Protein AF-0000000084917949 (afdb_homodimer)

Secondary structure (DSSP, 8-state):
---HHHHHHT-GGGG-EETTEE-EE-BTTT-----HHHHHHHHHIIIII----SS--SHHHHHHHHHHHHHHHHHHHHTT-S-GGGEEEESSHHHHHHHHHHHHTTT--TT-EEEEETT--GGGTHHHHHHHHHH-PEEEEE-B-TTS-B-HHHHHHH--TTEEEEEEESB-TTT-BBP-HHHHHHHHHHTT-EEEEE-TTTTTT----HHHHT-SEEEEEGGGTT--TT-EEEEE-HHHHHHSPPSS-SSSSEEEE-SS-EEE--TTGGG--SS--HHHHHHHHHHHHHHHHH-HHHHHHHHHHHHHHHHHHHTTSTTEEEE---SSB-SEEEEEETTB-HHHHHHHHHTTTEE-EEE-TT-HHHHHHHT-S-EEEEE--TT--HHHHHHHHHHHHHHHHHH-/---HHHHHHT-GGGG-EETTEE-EE-BTTT-----HHHHHHHHHIIIII----SS--SHHHHHHHHHHHHHHHHHHHHTT-S-GGGEEEESSHHHHHHHHHHHHTTT--TT-EEEEETT--GGGTHHHHHHHHHH-PEEEEE-B-TTS-B-HHHHHHH--TTEEEEEEESB-TTT-BBP-HHHHHHHHHHTT-EEEEE-TTTTTT----HHHHT-SEEEEEGGGTTS-TT-EEEEE-HHHHHHSPPSS-SSSSEEEE-SS-EEE--TTGGG--SS--HHHHHHHHHHHHHHHHH-HHHHHHHHHHHHHHHHHHHTTSTTEEEE---SSB-SEEEEEETTB-HHHHHHHHHTTTEE-EEE-TT-HHHHHHHT-S-EEEEE--TT--HHHHHHHHHHHHHHHHHH-

Foldseek 3Di:
DDPLVVVLVQFPVQQDFFLNARAAEQALLVFNTAGPLLVVLLVCLVPPQDDFEDPDPDDSRDVLNVLLLVLLVLLCVQQVPPDSLLKAKFQWQLRLLLQLLQQCLVVAAAAAEEEEELLDFLSQPVSVVVSCVSHNYYYHYFYADQLRATPVVVVLVRAALSYAEYEYECARSAFQDGYPLLVVCVSNVVSPHAYEYECANPVLQAGHHCVVSVHQWYKYGLRSLNADHRIIIIGGDQVSQVSGQEDDDAPQQFDDDDPVDTHGDHGPSVHVHDRGPSSRSSSSSVSSVVVVVSPNVNFNVQLVVLQVLLVVLLVVDPQKDWGNNDPHGTSKTWIDGPPDAQVQLQVQVVSNNYHWDWAQSSSVSSCVVVVHGTTTMGHDGSSGDSVSSVSVSVSSNVSVVVVD/DDPLVVVLVQFPVQQDFFLNARAAEQALLVFNTAGPLLVVLLVCLVPPQDDFEDPDPDDSRDVLNVLLLVLLVLLCVQQVPPDSLLKAKFQWQLRLLLQLLQQCLVVAAAAAEEEEELLDFLSQPVSVVVSCVSHNYYYHYFYADQLRATPVVVVLVRAALSYAEYEYECARSAFQDGYPLLVVCVSNVVSPHAYEYECANPVLQAGHHCVVSVHQWYKYGLRSLNADHRIIIIGGDQVSQVSGQEDDDAPQQFDDDDPVDTHGDHGPSVHVHDRGPSSRSSSSSVSSVVVVVSPNVNFNVQLVVLQVLLVVLLVVDPQKDWGNNDPHGTSKTWIDGPPDAQVQLQVQVVSNNYHWDWAQSSSVSSCVVVVHGTTTMGHDGSSGDSVSSVSVSVSSNVSVVVVD

Nearest PDB structures (foldseek):
  6c9e-assembly1_A  TM=9.945E-01  e=3.191E-61  Legionella pneumophila subsp. pneumophila str. Philadelphia 1
  8kg1-assembly1_B  TM=9.919E-01  e=1.265E-57  Mycolicibacterium smegmatis MC2 155
  4w91-assembly3_E  TM=9.905E-01  e=9.091E-57  Brucella suis bv. 4 str. 40
  6wci-assembly1_B  TM=9.851E-01  e=1.349E-56  Stenotrophomonas maltophilia K279a
  6wci-assembly1_A  TM=9.860E-01  e=2.152E-54  Stenotrophomonas maltophilia K279a

Sequence (808 aa):
MLDIQKIRADFPILSQKVNGKPLVYFDNGATSQKPQVVIDAIEKYYSEYNANIHRGVHTLSQLATDAYEIARNTIQYHINAKYNHEIIFTSGTTFGINLVAHGFASIIKSGDEVMISSLEHHSNIVPWQFLCEKTGAKLVVIPMNEKGELVVSEFDNLLSEKTKIVAVNHISNALGTINPIEYIIKKAHEKGAAVLIDGAQATPHLKPDVQALDCDFYVFSGHKICGPTGVGVLYGKEEWLRKLPPYQGGGEMIAEVTFEKTTYADLPHKFEAGTPNIEGGIVLGTAIDYMNSIGFDAIASYENELLAYGTKRLKEIEGLTIYGTSENKASVISFNIDGIHPYDIGTIIDKLGIAVRTGHHCAQPIMQYFNIPGTIRASFAFYNTKEEIDIFVEAVKKAQQMLSMLDIQKIRADFPILSQKVNGKPLVYFDNGATSQKPQVVIDAIEKYYSEYNANIHRGVHTLSQLATDAYEIARNTIQYHINAKYNHEIIFTSGTTFGINLVAHGFASIIKSGDEVMISSLEHHSNIVPWQFLCEKTGAKLVVIPMNEKGELVVSEFDNLLSEKTKIVAVNHISNALGTINPIEYIIKKAHEKGAAVLIDGAQATPHLKPDVQALDCDFYVFSGHKICGPTGVGVLYGKEEWLRKLPPYQGGGEMIAEVTFEKTTYADLPHKFEAGTPNIEGGIVLGTAIDYMNSIGFDAIASYENELLAYGTKRLKEIEGLTIYGTSENKASVISFNIDGIHPYDIGTIIDKLGIAVRTGHHCAQPIMQYFNIPGTIRASFAFYNTKEEIDIFVEAVKKAQQMLS

Radius of gyration: 26.76 Å; Cα contacts (8 Å, |Δi|>4): 1863; chains: 2; bounding box: 58×87×56 Å

InterPro domains:
  IPR000192 Aminotransferase class V domain [PF00266] (24-392)
  IPR010970 Cysteine desulfurase, SufS [TIGR01979] (6-403)
  IPR010970 Cysteine desulfurase, SufS [cd06453] (24-396)
  IPR015421 Pyridoxal phosphate-dependent transferase, major domain [G3DSA:3.40.640.10] (35-294)
  IPR015422 Pyridoxal phosphate-dependent transferase, small domain [G3DSA:3.90.1150.10] (7-396)
  IPR015424 Pyridoxal phosphate-dependent transferase [SSF53383] (3-399)
  IPR020578 Aminotransferase class-V, pyridoxal-phosphate binding site [PS00595] (215-234)

Solvent-accessible surface area (backbone atoms only — not comparable to full-atom values): 39221 Å² total; per-residue (Å²): 132,86,60,47,68,67,54,35,67,37,26,62,42,63,76,40,67,31,75,88,23,66,45,36,80,21,38,32,79,73,28,37,68,39,36,48,70,36,53,49,46,51,48,46,39,53,39,69,33,66,46,48,59,88,62,40,74,15,64,40,14,45,54,30,30,51,45,36,50,51,15,44,45,48,51,21,61,61,32,43,46,92,48,54,52,26,50,31,69,32,50,15,34,29,51,31,44,31,46,53,33,57,28,43,47,79,72,53,46,62,69,27,27,40,34,33,42,48,62,34,44,32,31,62,43,40,23,55,50,54,34,22,70,74,38,52,27,40,82,41,72,31,51,60,48,91,39,50,37,71,39,60,71,56,40,61,68,68,57,43,77,47,30,50,34,38,39,41,48,40,21,26,79,62,30,12,23,50,49,68,52,58,59,51,35,54,59,35,46,73,40,67,16,46,30,37,33,39,25,51,60,29,56,62,48,40,74,57,45,43,60,84,48,59,49,42,26,42,23,24,34,24,25,38,40,30,21,43,53,27,18,20,33,26,37,33,42,61,74,58,55,70,69,36,62,71,74,53,34,18,30,68,15,45,67,45,61,49,96,88,50,69,44,64,28,61,75,33,31,26,63,37,41,27,76,61,29,53,64,32,47,29,30,31,29,51,17,48,51,52,52,58,71,70,29,49,68,56,37,36,53,52,28,48,50,49,35,55,50,45,53,58,58,47,64,68,41,85,59,51,45,76,46,39,67,40,90,51,54,50,36,37,49,15,31,45,42,72,96,51,63,36,62,60,46,44,50,51,30,22,58,60,10,34,31,41,36,39,38,42,72,51,22,48,53,48,25,57,73,70,70,44,87,42,25,31,33,41,16,63,52,71,63,60,54,70,66,50,43,51,54,49,46,53,39,52,51,50,37,48,60,71,75,99,133,85,60,46,69,66,54,36,68,36,24,62,43,61,76,38,66,31,75,88,23,66,46,36,80,21,37,34,79,72,29,37,70,39,37,48,70,35,54,49,45,50,50,47,40,53,38,70,32,64,45,47,58,88,62,39,74,16,63,40,14,45,54,32,31,50,45,36,51,50,15,44,44,48,51,20,62,60,30,43,47,93,46,55,51,26,51,32,70,31,48,15,33,30,52,31,44,31,45,52,32,59,26,42,49,77,69,52,44,64,70,27,26,41,33,33,42,51,62,32,45,32,31,63,44,39,24,54,50,53,33,21,70,74,38,52,27,41,82,40,70,32,52,57,48,92,39,49,38,73,40,60,72,56,38,60,69,68,57,43,76,48,30,51,34,38,38,40,45,39,21,27,78,62,29,13,23,50,50,70,54,59,60,51,34,53,58,36,47,74,40,67,17,44,32,38,34,39,26,52,61,28,55,61,49,41,73,58,46,44,59,83,49,58,48,43,27,43,23,24,36,23,26,39,41,30,22,42,53,26,18,19,33,26,38,32,41,61,74,58,56,70,70,34,62,69,73,53,34,20,30,70,14,46,67,44,62,48,96,88,51,70,45,63,29,60,76,36,31,26,63,37,41,28,75,59,29,52,64,32,47,29,30,31,28,50,16,49,52,52,51,57,71,70,28,48,68,58,37,37,53,52,28,49,52,49,36,55,50,46,51,58,57,49,64,67,40,85,59,50,46,74,44,40,67,39,90,51,53,51,35,36,49,16,30,45,43,72,97,50,63,35,60,59,47,43,50,51,31,23,58,60,10,34,32,41,36,38,39,43,72,52,23,47,53,47,24,58,74,71,71,45,89,44,26,31,34,42,17,62,50,68,63,61,54,71,67,49,44,52,53,47,47,54,39,51,51,50,37,49,60,72,73,99

pLDDT: mean 97.6, std 2.49, range [78.19, 99.0]

Organism: Flavobacterium indicum (strain DSM 17447 / CIP 109464 / GPTSA100-9) (NCBI:txid1094466)

Structure (mmCIF, N/CA/C/O backbone):
data_AF-0000000084917949-model_v1
#
loop_
_entity.id
_entity.type
_entity.pdbx_description
1 polymer 'Cysteine desulfurase'
#
loop_
_atom_site.group_PDB
_atom_site.id
_atom_site.type_symbol
_atom_site.label_atom_id
_atom_site.label_alt_id
_atom_site.label_comp_id
_atom_site.label_asym_id
_atom_site.label_entity_id
_atom_site.label_seq_id
_atom_site.pdbx_PDB_ins_code
_atom_site.Cartn_x
_atom_site.Cartn_y
_atom_site.Cartn_z
_atom_site.occupancy
_atom_site.B_iso_or_equiv
_atom_site.auth_seq_id
_atom_site.auth_comp_id
_atom_site.auth_asym_id
_atom_site.auth_atom_id
_atom_site.pdbx_PDB_model_num
ATOM 1 N N . MET A 1 1 ? 22.75 -15.945 -26.047 1 78.19 1 MET A N 1
ATOM 2 C CA . MET A 1 1 ? 22.734 -16.641 -24.766 1 78.19 1 MET A CA 1
ATOM 3 C C . MET A 1 1 ? 22.984 -15.664 -23.609 1 78.19 1 MET A C 1
ATOM 5 O O . MET A 1 1 ? 23.766 -14.719 -23.75 1 78.19 1 MET A O 1
ATOM 9 N N . LEU A 1 2 ? 22.094 -15.82 -22.5 1 89.81 2 LEU A N 1
ATOM 10 C CA . LEU A 1 2 ? 22.25 -14.922 -21.359 1 89.81 2 LEU A CA 1
ATOM 11 C C . LEU A 1 2 ? 23.562 -15.172 -20.641 1 89.81 2 LEU A C 1
ATOM 13 O O . LEU A 1 2 ? 23.984 -16.312 -20.469 1 89.81 2 LEU A O 1
ATOM 17 N N . ASP A 1 3 ? 24.266 -14.117 -20.391 1 94.94 3 ASP A N 1
ATOM 18 C CA . ASP A 1 3 ? 25.391 -14.211 -19.453 1 94.94 3 ASP A CA 1
ATOM 19 C C . ASP A 1 3 ? 24.906 -14.219 -18.016 1 94.94 3 ASP A C 1
ATOM 21 O O . ASP A 1 3 ? 24.797 -13.164 -17.375 1 94.94 3 ASP A O 1
ATOM 25 N N . ILE A 1 4 ? 24.703 -15.391 -17.5 1 96.12 4 ILE A N 1
ATOM 26 C CA . ILE A 1 4 ? 24.016 -15.57 -16.219 1 96.12 4 ILE A CA 1
ATOM 27 C C . ILE A 1 4 ? 24.891 -15.031 -15.086 1 96.12 4 ILE A C 1
ATOM 29 O O . ILE A 1 4 ? 24.391 -14.43 -14.133 1 96.12 4 ILE A O 1
ATOM 33 N N . GLN A 1 5 ? 26.172 -15.211 -15.133 1 95.75 5 GLN A N 1
ATOM 34 C CA . GLN A 1 5 ? 27.062 -14.727 -14.086 1 95.75 5 GLN A CA 1
ATOM 35 C C . GLN A 1 5 ? 27.047 -13.203 -14.008 1 95.75 5 GLN A C 1
ATOM 37 O O . GLN A 1 5 ? 27.109 -12.633 -12.914 1 95.75 5 GLN A O 1
ATOM 42 N N . LYS A 1 6 ? 27.031 -12.578 -15.156 1 97 6 LYS A N 1
ATOM 43 C CA . LYS A 1 6 ? 26.922 -11.125 -15.18 1 97 6 LYS A CA 1
ATOM 44 C C . LYS A 1 6 ? 25.594 -10.672 -14.57 1 97 6 LYS A C 1
ATOM 46 O O . LYS A 1 6 ? 25.562 -9.695 -13.812 1 97 6 LYS A O 1
ATOM 51 N N . ILE A 1 7 ? 24.516 -11.391 -14.922 1 98.19 7 ILE A N 1
ATOM 52 C CA . ILE A 1 7 ? 23.188 -11.078 -14.391 1 98.19 7 ILE A CA 1
ATOM 53 C C . ILE A 1 7 ? 23.188 -11.258 -12.875 1 98.19 7 ILE A C 1
ATOM 55 O O . ILE A 1 7 ? 22.688 -10.398 -12.148 1 98.19 7 ILE A O 1
ATOM 59 N N . ARG A 1 8 ? 23.703 -12.336 -12.391 1 98.06 8 ARG A N 1
ATOM 60 C CA . ARG A 1 8 ? 23.734 -12.641 -10.961 1 98.06 8 ARG A CA 1
ATOM 61 C C . ARG A 1 8 ? 24.484 -11.57 -10.188 1 98.06 8 ARG A C 1
ATOM 63 O O . ARG A 1 8 ? 24.125 -11.258 -9.047 1 98.06 8 ARG A O 1
ATOM 70 N N . ALA A 1 9 ? 25.531 -10.969 -10.773 1 98.19 9 ALA A N 1
ATOM 71 C CA . ALA A 1 9 ? 26.328 -9.93 -10.133 1 98.19 9 ALA A CA 1
ATOM 72 C C . ALA A 1 9 ? 25.516 -8.672 -9.891 1 98.19 9 ALA A C 1
ATOM 74 O O . ALA A 1 9 ? 25.875 -7.836 -9.062 1 98.19 9 ALA A O 1
ATOM 75 N N . ASP A 1 10 ? 24.406 -8.547 -10.609 1 98.56 10 ASP A N 1
ATOM 76 C CA . ASP A 1 10 ? 23.516 -7.406 -10.414 1 98.56 10 ASP A CA 1
ATOM 77 C C . ASP A 1 10 ? 22.75 -7.52 -9.102 1 98.56 10 ASP A C 1
ATOM 79 O O . ASP A 1 10 ? 22.156 -6.543 -8.633 1 98.56 10 ASP A O 1
ATOM 83 N N . PHE A 1 11 ? 22.688 -8.727 -8.523 1 98.81 11 PHE A N 1
ATOM 84 C CA . PHE A 1 11 ? 21.875 -8.992 -7.336 1 98.81 11 PHE A CA 1
ATOM 85 C C . PHE A 1 11 ? 22.75 -9.195 -6.113 1 98.81 11 PHE A C 1
ATOM 87 O O . PHE A 1 11 ? 23.219 -10.305 -5.848 1 98.81 11 PHE A O 1
ATOM 94 N N . PRO A 1 12 ? 22.875 -8.164 -5.285 1 98.44 12 PRO A N 1
ATOM 95 C CA . PRO A 1 12 ? 23.812 -8.242 -4.164 1 98.44 12 PRO A CA 1
ATOM 96 C C . PRO A 1 12 ? 23.484 -9.375 -3.195 1 98.44 12 PRO A C 1
ATOM 98 O O . PRO A 1 12 ? 24.391 -9.992 -2.625 1 98.44 12 PRO A O 1
ATOM 101 N N . ILE A 1 13 ? 22.266 -9.727 -3.061 1 98.5 13 ILE A N 1
ATOM 102 C CA . ILE A 1 13 ? 21.828 -10.688 -2.049 1 98.5 13 ILE A CA 1
ATOM 103 C C . ILE A 1 13 ? 22.281 -12.094 -2.438 1 98.5 13 ILE A C 1
ATOM 105 O O . ILE A 1 13 ? 22.453 -12.953 -1.574 1 98.5 13 ILE A O 1
ATOM 109 N N . LEU A 1 14 ? 22.5 -12.383 -3.723 1 98.25 14 LEU A N 1
ATOM 110 C CA . LEU A 1 14 ? 22.734 -13.734 -4.215 1 98.25 14 LEU A CA 1
ATOM 111 C C . LEU A 1 14 ? 24.156 -14.18 -3.898 1 98.25 14 LEU A C 1
ATOM 113 O O . LEU A 1 14 ? 24.484 -15.367 -4.004 1 98.25 14 LEU A O 1
ATOM 117 N N . SER A 1 15 ? 25.016 -13.266 -3.398 1 96.75 15 SER A N 1
ATOM 118 C CA . SER A 1 15 ? 26.406 -13.602 -3.113 1 96.75 15 SER A CA 1
ATOM 119 C C . SER A 1 15 ? 26.609 -13.906 -1.633 1 96.75 15 SER A C 1
ATOM 121 O O . SER A 1 15 ? 27.734 -14.195 -1.201 1 96.75 15 SER A O 1
ATOM 123 N N . GLN A 1 16 ? 25.547 -13.906 -0.876 1 97.5 16 GLN A N 1
ATOM 124 C CA . GLN A 1 16 ? 25.703 -14.078 0.564 1 97.5 16 GLN A CA 1
ATOM 125 C C . GLN A 1 16 ? 25.688 -15.555 0.951 1 97.5 16 GLN A C 1
ATOM 127 O O . GLN A 1 16 ? 25.391 -16.422 0.122 1 97.5 16 GLN A O 1
ATOM 132 N N . LYS A 1 17 ? 26.094 -15.789 2.188 1 97.94 17 LYS A N 1
ATOM 133 C CA . LYS A 1 17 ? 26 -17.125 2.764 1 97.94 17 LYS A CA 1
ATOM 134 C C . LYS A 1 17 ? 24.859 -17.219 3.762 1 97.94 17 LYS A C 1
ATOM 136 O O . LYS A 1 17 ? 24.531 -16.25 4.438 1 97.94 17 LYS A O 1
ATOM 141 N N . VAL A 1 18 ? 24.266 -18.328 3.756 1 97.5 18 VAL A N 1
ATOM 142 C CA . VAL A 1 18 ? 23.25 -18.688 4.738 1 97.5 18 VAL A CA 1
ATOM 143 C C . VAL A 1 18 ? 23.625 -20 5.414 1 97.5 18 VAL A C 1
ATOM 145 O O . VAL A 1 18 ? 23.875 -21 4.742 1 97.5 18 VAL A O 1
ATOM 148 N N . ASN A 1 19 ? 23.734 -19.938 6.73 1 96.75 19 ASN A N 1
ATOM 149 C CA . ASN A 1 19 ? 24.172 -21.094 7.496 1 96.75 19 ASN A CA 1
ATOM 150 C C . ASN A 1 19 ? 25.531 -21.594 7.023 1 96.75 19 ASN A C 1
ATOM 152 O O . ASN A 1 19 ? 25.75 -22.812 6.914 1 96.75 19 ASN A O 1
ATOM 156 N N . GLY A 1 20 ? 26.328 -20.75 6.609 1 97.69 20 GLY A N 1
ATOM 157 C CA . GLY A 1 20 ? 27.703 -21.062 6.234 1 97.69 20 GLY A CA 1
ATOM 158 C C . GLY A 1 20 ? 27.828 -21.578 4.812 1 97.69 20 GLY A C 1
ATOM 159 O O . GLY A 1 20 ? 28.922 -21.906 4.363 1 97.69 20 GLY A O 1
ATOM 160 N N . LYS A 1 21 ? 26.75 -21.672 4.02 1 98.19 21 LYS A N 1
ATOM 161 C CA . LYS A 1 21 ? 26.734 -22.156 2.641 1 98.19 21 LYS A CA 1
ATOM 162 C C . LYS A 1 21 ? 26.281 -21.062 1.681 1 98.19 21 LYS A C 1
ATOM 164 O O . LYS A 1 21 ? 25.516 -20.172 2.059 1 98.19 21 LYS A O 1
ATOM 169 N N . PRO A 1 22 ? 26.797 -21.141 0.455 1 98 22 PRO A N 1
ATOM 170 C CA . PRO A 1 22 ? 26.281 -20.188 -0.523 1 98 22 PRO A CA 1
ATOM 171 C C . PRO A 1 22 ? 24.766 -20.266 -0.67 1 98 22 PRO A C 1
ATOM 173 O O . PRO A 1 22 ? 24.188 -21.359 -0.706 1 98 22 PRO A O 1
ATOM 176 N N . LEU A 1 23 ? 24.156 -19.141 -0.769 1 98.69 23 LEU A N 1
ATOM 177 C CA . LEU A 1 23 ? 22.703 -19.062 -0.896 1 98.69 23 LEU A CA 1
ATOM 178 C C . LEU A 1 23 ? 22.25 -19.625 -2.242 1 98.69 23 LEU A C 1
ATOM 180 O O . LEU A 1 23 ? 22.75 -19.203 -3.289 1 98.69 23 LEU A O 1
ATOM 184 N N . VAL A 1 24 ? 21.391 -20.578 -2.225 1 98.81 24 VAL A N 1
ATOM 185 C CA . VAL A 1 24 ? 20.578 -21.016 -3.355 1 98.81 24 VAL A CA 1
ATOM 186 C C . VAL A 1 24 ? 19.109 -20.625 -3.129 1 98.81 24 VAL A C 1
ATOM 188 O O . VAL A 1 24 ? 18.422 -21.219 -2.295 1 98.81 24 VAL A O 1
ATOM 191 N N . TYR A 1 25 ? 18.672 -19.641 -3.854 1 98.75 25 TYR A N 1
ATOM 192 C CA . TYR A 1 25 ? 17.344 -19.078 -3.609 1 98.75 25 TYR A CA 1
ATOM 193 C C . TYR A 1 25 ? 16.344 -19.547 -4.664 1 98.75 25 TYR A C 1
ATOM 195 O O . TYR A 1 25 ? 16.344 -19.047 -5.793 1 98.75 25 TYR A O 1
ATOM 203 N N . PHE A 1 26 ? 15.406 -20.469 -4.281 1 98.81 26 PHE A N 1
ATOM 204 C CA . PHE A 1 26 ? 14.406 -21.016 -5.184 1 98.81 26 PHE A CA 1
ATOM 205 C C . PHE A 1 26 ? 13 -20.703 -4.695 1 98.81 26 PHE A C 1
ATOM 207 O O . PHE A 1 26 ? 12.07 -21.484 -4.91 1 98.81 26 PHE A O 1
ATOM 214 N N . ASP A 1 27 ? 12.82 -19.594 -3.965 1 98.56 27 ASP A N 1
ATOM 215 C CA . ASP A 1 27 ? 11.5 -19.125 -3.533 1 98.56 27 ASP A CA 1
ATOM 216 C C . ASP A 1 27 ? 11.078 -17.875 -4.297 1 98.56 27 ASP A C 1
ATOM 218 O O . ASP A 1 27 ? 10.477 -16.969 -3.725 1 98.56 27 ASP A O 1
ATOM 222 N N . ASN A 1 28 ? 11.406 -17.797 -5.578 1 98.5 28 ASN A N 1
ATOM 223 C CA . ASN A 1 28 ? 11.133 -16.641 -6.422 1 98.5 28 ASN A CA 1
ATOM 224 C C . ASN A 1 28 ? 9.641 -16.453 -6.66 1 98.5 28 ASN A C 1
ATOM 226 O O . ASN A 1 28 ? 9.18 -15.359 -6.988 1 98.5 28 ASN A O 1
ATOM 230 N N . GLY A 1 29 ? 8.828 -17.531 -6.531 1 97.75 29 GLY A N 1
ATOM 231 C CA . GLY A 1 29 ? 7.379 -17.422 -6.652 1 97.75 29 GLY A CA 1
ATOM 232 C C . GLY A 1 29 ? 6.742 -16.625 -5.527 1 97.75 29 GLY A C 1
ATOM 233 O O . GLY A 1 29 ? 5.629 -16.125 -5.68 1 97.75 29 GLY A O 1
ATOM 234 N N . ALA A 1 30 ? 7.414 -16.594 -4.387 1 97.75 30 ALA A N 1
ATOM 235 C CA . ALA A 1 30 ? 6.949 -15.766 -3.275 1 97.75 30 ALA A CA 1
ATOM 236 C C . ALA A 1 30 ? 7.406 -14.32 -3.438 1 97.75 30 ALA A C 1
ATOM 238 O O . ALA A 1 30 ? 6.613 -13.383 -3.283 1 97.75 30 ALA A O 1
ATOM 239 N N . THR A 1 31 ? 8.664 -14.117 -3.73 1 98.25 31 THR A N 1
ATOM 240 C CA . THR A 1 31 ? 9.211 -12.805 -4.035 1 98.25 31 THR A CA 1
ATOM 241 C C . THR A 1 31 ? 10.555 -12.938 -4.746 1 98.25 31 THR A C 1
ATOM 243 O O . THR A 1 31 ? 11.359 -13.812 -4.418 1 98.25 31 THR A O 1
ATOM 246 N N . SER A 1 32 ? 10.789 -12.117 -5.738 1 98.69 32 SER A N 1
ATOM 247 C CA . SER A 1 32 ? 12.062 -12.109 -6.453 1 98.69 32 SER A CA 1
ATOM 248 C C . SER A 1 32 ? 13.094 -11.25 -5.73 1 98.69 32 SER A C 1
ATOM 250 O O . SER A 1 32 ? 12.75 -10.469 -4.84 1 98.69 32 SER A O 1
ATOM 252 N N . GLN A 1 33 ? 14.344 -11.477 -6.035 1 98.81 33 GLN A N 1
ATOM 253 C CA . GLN A 1 33 ? 15.406 -10.625 -5.516 1 98.81 33 GLN A CA 1
ATOM 254 C C . GLN A 1 33 ? 15.516 -9.328 -6.316 1 98.81 33 GLN A C 1
ATOM 256 O O . GLN A 1 33 ? 14.93 -9.211 -7.395 1 98.81 33 GLN A O 1
ATOM 261 N N . LYS A 1 34 ? 16.219 -8.32 -5.789 1 98.88 34 LYS A N 1
ATOM 262 C CA . LYS A 1 34 ? 16.281 -6.996 -6.402 1 98.88 34 LYS A CA 1
ATOM 263 C C . LYS A 1 34 ? 17.672 -6.707 -6.945 1 98.88 34 LYS A C 1
ATOM 265 O O . LYS A 1 34 ? 18.672 -6.852 -6.23 1 98.88 34 LYS A O 1
ATOM 270 N N . PRO A 1 35 ? 17.781 -6.336 -8.242 1 98.88 35 PRO A N 1
ATOM 271 C CA . PRO A 1 35 ? 19.078 -5.914 -8.742 1 98.88 35 PRO A CA 1
ATOM 272 C C . PRO A 1 35 ? 19.531 -4.57 -8.164 1 98.88 35 PRO A C 1
ATOM 274 O O . PRO A 1 35 ? 18.688 -3.76 -7.762 1 98.88 35 PRO A O 1
ATOM 277 N N . GLN A 1 36 ? 20.781 -4.32 -8.18 1 98.81 36 GLN A N 1
ATOM 278 C CA . GLN A 1 36 ? 21.391 -3.129 -7.586 1 98.81 36 GLN A CA 1
ATOM 279 C C . GLN A 1 36 ? 20.781 -1.858 -8.188 1 98.81 36 GLN A C 1
ATOM 281 O O . GLN A 1 36 ? 20.625 -0.851 -7.492 1 98.81 36 GLN A O 1
ATOM 286 N N . VAL A 1 37 ? 20.438 -1.847 -9.477 1 98.88 37 VAL A N 1
ATOM 287 C CA . VAL A 1 37 ? 19.906 -0.664 -10.141 1 98.88 37 VAL A CA 1
ATOM 288 C C . VAL A 1 37 ? 18.578 -0.264 -9.5 1 98.88 37 VAL A C 1
ATOM 290 O O . VAL A 1 37 ? 18.25 0.923 -9.414 1 98.88 37 VAL A O 1
ATOM 293 N N . VAL A 1 38 ? 17.797 -1.246 -9.055 1 98.88 38 VAL A N 1
ATOM 294 C CA . VAL A 1 38 ? 16.531 -0.997 -8.383 1 98.88 38 VAL A CA 1
ATOM 295 C C . VAL A 1 38 ? 16.781 -0.409 -6.996 1 98.88 38 VAL A C 1
ATOM 297 O O . VAL A 1 38 ? 16.156 0.578 -6.605 1 98.88 38 VAL A O 1
ATOM 300 N N . ILE A 1 39 ? 17.734 -0.965 -6.25 1 98.88 39 ILE A N 1
ATOM 301 C CA . ILE A 1 39 ? 18.094 -0.487 -4.918 1 98.88 39 ILE A CA 1
ATOM 302 C C . ILE A 1 39 ? 18.641 0.935 -5.008 1 98.88 39 ILE A C 1
ATOM 304 O O . ILE A 1 39 ? 18.266 1.802 -4.211 1 98.88 39 ILE A O 1
ATOM 308 N N . ASP A 1 40 ? 19.438 1.198 -6.039 1 98.88 40 ASP A N 1
ATOM 309 C CA . ASP A 1 40 ? 20 2.529 -6.27 1 98.88 40 ASP A CA 1
ATOM 310 C C . ASP A 1 40 ? 18.891 3.543 -6.559 1 98.88 40 ASP A C 1
ATOM 312 O O . ASP A 1 40 ? 18.969 4.695 -6.125 1 98.88 40 ASP A O 1
ATOM 316 N N . ALA A 1 41 ? 17.906 3.152 -7.305 1 98.94 41 ALA A N 1
ATOM 317 C CA . ALA A 1 41 ? 16.797 4.043 -7.652 1 98.94 41 ALA A CA 1
ATOM 318 C C . ALA A 1 41 ? 16 4.438 -6.41 1 98.94 41 ALA A C 1
ATOM 320 O O . ALA A 1 41 ? 15.516 5.566 -6.312 1 98.94 41 ALA A O 1
ATOM 321 N N . ILE A 1 42 ? 15.852 3.5 -5.477 1 98.88 42 ILE A N 1
ATOM 322 C CA . ILE A 1 42 ? 15.172 3.801 -4.219 1 98.88 42 ILE A CA 1
ATOM 323 C C . ILE A 1 42 ? 15.961 4.859 -3.449 1 98.88 42 ILE A C 1
ATOM 325 O O . ILE A 1 42 ? 15.391 5.863 -3.006 1 98.88 42 ILE A O 1
ATOM 329 N N . GLU A 1 43 ? 17.219 4.617 -3.318 1 98.75 43 GLU A N 1
ATOM 330 C CA . GLU A 1 43 ? 18.094 5.562 -2.619 1 98.75 43 GLU A CA 1
ATOM 331 C C 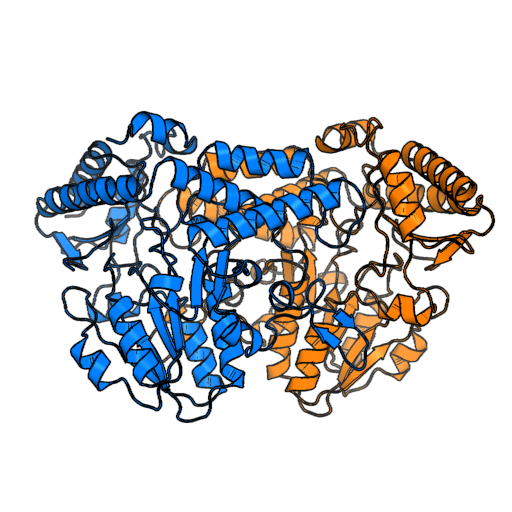. GLU A 1 43 ? 18.062 6.938 -3.285 1 98.75 43 GLU A C 1
ATOM 333 O O . GLU A 1 43 ? 17.984 7.961 -2.604 1 98.75 43 GLU A O 1
ATOM 338 N N . LYS A 1 44 ? 18.125 6.957 -4.578 1 98.75 44 LYS A N 1
ATOM 339 C CA . LYS A 1 44 ? 18.125 8.203 -5.336 1 98.75 44 LYS A CA 1
ATOM 340 C C . LYS A 1 44 ? 16.875 9.016 -5.066 1 98.75 44 LYS A C 1
ATOM 342 O O . LYS A 1 44 ? 16.938 10.227 -4.84 1 98.75 44 LYS A O 1
ATOM 347 N N . TYR A 1 45 ? 15.734 8.383 -5.109 1 98.81 45 TYR A N 1
ATOM 348 C CA . TYR A 1 45 ? 14.484 9.086 -4.848 1 98.81 45 TYR A CA 1
ATOM 349 C C . TYR A 1 45 ? 14.516 9.773 -3.488 1 98.81 45 TYR A C 1
ATOM 351 O O . TYR A 1 45 ? 14.32 10.984 -3.391 1 98.81 45 TYR A O 1
ATOM 359 N N . TYR A 1 46 ? 14.836 9 -2.412 1 98.75 46 TYR A N 1
ATOM 360 C CA . TYR A 1 46 ? 14.719 9.508 -1.051 1 98.75 46 TYR A CA 1
ATOM 361 C C . TYR A 1 46 ? 15.812 10.531 -0.754 1 98.75 46 TYR A C 1
ATOM 363 O O . TYR A 1 46 ? 15.633 11.414 0.088 1 98.75 46 TYR A O 1
ATOM 371 N N . SER A 1 47 ? 16.906 10.5 -1.525 1 98.56 47 SER A N 1
ATOM 372 C CA . SER A 1 47 ? 18.047 11.367 -1.218 1 98.56 47 SER A CA 1
ATOM 373 C C . SER A 1 47 ? 18.031 12.617 -2.094 1 98.56 47 SER A C 1
ATOM 375 O O . SER A 1 47 ? 18.734 13.586 -1.805 1 98.56 47 SER A O 1
ATOM 377 N N . GLU A 1 48 ? 17.203 12.586 -3.191 1 98.25 48 GLU A N 1
ATOM 378 C CA . GLU A 1 48 ? 17.406 13.672 -4.145 1 98.25 48 GLU A CA 1
ATOM 379 C C . GLU A 1 48 ? 16.094 14.398 -4.453 1 98.25 48 GLU A C 1
ATOM 381 O O . GLU A 1 48 ? 16.094 15.602 -4.691 1 98.25 48 GLU A O 1
ATOM 386 N N . TYR A 1 49 ? 14.984 13.688 -4.453 1 98.12 49 TYR A N 1
ATOM 387 C CA . TYR A 1 49 ? 13.805 14.391 -4.938 1 98.12 49 TYR A CA 1
ATOM 388 C C . TYR A 1 49 ? 12.547 13.898 -4.234 1 98.12 49 TYR A C 1
ATOM 390 O O . TYR A 1 49 ? 11.453 13.922 -4.809 1 98.12 49 TYR A O 1
ATOM 398 N N . ASN A 1 50 ? 12.719 13.422 -3.004 1 98.5 50 ASN A N 1
ATOM 399 C CA . ASN A 1 50 ? 11.586 13.047 -2.168 1 98.5 50 ASN A CA 1
ATOM 400 C C . ASN A 1 50 ? 10.625 14.211 -1.962 1 98.5 50 ASN A C 1
ATOM 402 O O . ASN A 1 50 ? 11.008 15.242 -1.409 1 98.5 50 ASN A O 1
ATOM 406 N N . ALA A 1 51 ? 9.422 14.109 -2.404 1 98.25 51 ALA A N 1
ATOM 407 C CA . ALA A 1 51 ? 8.297 15.023 -2.225 1 98.25 51 ALA A CA 1
ATOM 408 C C . ALA A 1 51 ? 6.98 14.352 -2.604 1 98.25 51 ALA A C 1
ATOM 410 O O . ALA A 1 51 ? 6.973 13.336 -3.295 1 98.25 51 ALA A O 1
ATOM 411 N N . ASN A 1 52 ? 5.934 14.797 -2.021 1 96.62 52 ASN A N 1
ATOM 412 C CA . ASN A 1 52 ? 4.621 14.336 -2.457 1 96.62 52 ASN A CA 1
ATOM 413 C C . ASN A 1 52 ? 4.344 14.719 -3.906 1 96.62 52 ASN A C 1
ATOM 415 O O . ASN A 1 52 ? 4.98 15.625 -4.445 1 96.62 52 ASN A O 1
ATOM 419 N N . ILE A 1 53 ? 3.41 14.023 -4.516 1 96.62 53 ILE A N 1
ATOM 420 C CA . ILE A 1 53 ? 3.252 14.18 -5.957 1 96.62 53 ILE A CA 1
ATOM 421 C C . ILE A 1 53 ? 1.915 14.852 -6.262 1 96.62 53 ILE A C 1
ATOM 423 O O . ILE A 1 53 ? 1.04 14.93 -5.395 1 96.62 53 ILE A O 1
ATOM 427 N N . HIS A 1 54 ? 1.734 15.398 -7.57 1 90.12 54 HIS A N 1
ATOM 428 C CA . HIS A 1 54 ? 0.548 15.859 -8.281 1 90.12 54 HIS A CA 1
ATOM 429 C C . HIS A 1 54 ? 0.078 17.203 -7.746 1 90.12 54 HIS A C 1
ATOM 431 O O . HIS A 1 54 ? -0.509 18 -8.484 1 90.12 54 HIS A O 1
ATOM 437 N N . ARG A 1 55 ? 0.37 17.672 -6.496 1 80.56 55 ARG A N 1
ATOM 438 C CA . ARG A 1 55 ? -0.309 18.828 -5.93 1 80.56 55 ARG A CA 1
ATOM 439 C C . ARG A 1 55 ? 0.676 19.953 -5.656 1 80.56 55 ARG A C 1
ATOM 441 O O . ARG A 1 55 ? 0.27 21.109 -5.434 1 80.56 55 ARG A O 1
ATOM 448 N N . GLY A 1 56 ? 1.871 19.609 -5.68 1 85.06 56 GLY A N 1
ATOM 449 C CA . GLY A 1 56 ? 2.855 20.625 -5.336 1 85.06 56 GLY A CA 1
ATOM 450 C C . GLY A 1 56 ? 3.441 21.328 -6.547 1 85.06 56 GLY A C 1
ATOM 451 O O . GLY A 1 56 ? 3.678 20.703 -7.582 1 85.06 56 GLY A O 1
ATOM 452 N N . VAL A 1 57 ? 3.707 22.641 -6.316 1 88.25 57 VAL A N 1
ATOM 453 C CA . VAL A 1 57 ? 4.219 23.438 -7.426 1 88.25 57 VAL A CA 1
ATOM 454 C C . VAL A 1 57 ? 5.738 23.531 -7.34 1 88.25 57 VAL A C 1
ATOM 456 O O . VAL A 1 57 ? 6.398 23.922 -8.305 1 88.25 57 VAL A O 1
ATOM 459 N N . HIS A 1 58 ? 6.285 23.172 -6.176 1 95.94 58 HIS A N 1
ATOM 460 C CA . HIS A 1 58 ? 7.727 23.328 -6.027 1 95.94 58 HIS A CA 1
ATOM 461 C C . HIS A 1 58 ? 8.484 22.25 -6.793 1 95.94 58 HIS A C 1
ATOM 463 O O . HIS A 1 58 ? 7.93 21.203 -7.098 1 95.94 58 HIS A O 1
ATOM 469 N N . THR A 1 59 ? 9.734 22.422 -7.059 1 98 59 THR A N 1
ATOM 470 C CA . THR A 1 59 ? 10.586 21.656 -7.969 1 98 59 THR A CA 1
ATOM 471 C C . THR A 1 59 ? 10.617 20.188 -7.566 1 98 59 THR A C 1
ATOM 473 O O . THR A 1 59 ? 10.453 19.297 -8.406 1 98 59 THR A O 1
ATOM 476 N N . LEU A 1 60 ? 10.812 19.906 -6.316 1 98.06 60 LEU A N 1
ATOM 477 C CA . LEU A 1 60 ? 10.922 18.516 -5.879 1 98.06 60 LEU A CA 1
ATOM 478 C C . LEU A 1 60 ? 9.617 17.766 -6.145 1 98.06 60 LEU A C 1
ATOM 480 O O . LEU A 1 60 ? 9.648 16.594 -6.547 1 98.06 60 LEU A O 1
ATOM 484 N N . SER A 1 61 ? 8.469 18.406 -5.871 1 98 61 SER A N 1
ATOM 485 C CA . SER A 1 61 ? 7.176 17.797 -6.156 1 98 61 SER A CA 1
ATOM 486 C C . SER A 1 61 ? 7.012 17.516 -7.648 1 98 61 SER A C 1
ATOM 488 O O . SER A 1 61 ? 6.492 16.469 -8.039 1 98 61 SER A O 1
ATOM 490 N N . GLN A 1 62 ? 7.445 18.453 -8.469 1 97.75 62 GLN A N 1
ATOM 491 C CA . GLN A 1 62 ? 7.344 18.281 -9.914 1 97.75 62 GLN A CA 1
ATOM 492 C C . GLN A 1 62 ? 8.234 17.141 -10.406 1 97.75 62 GLN A C 1
ATOM 494 O O . GLN A 1 62 ? 7.82 16.328 -11.234 1 97.75 62 GLN A O 1
ATOM 499 N N . LEU A 1 63 ? 9.453 17.109 -9.891 1 98.38 63 LEU A N 1
ATOM 500 C CA . LEU A 1 63 ? 10.375 16.031 -10.25 1 98.38 63 LEU A CA 1
ATOM 501 C C . LEU A 1 63 ? 9.797 14.672 -9.883 1 98.38 63 LEU A C 1
ATOM 503 O O . LEU A 1 63 ? 9.836 13.742 -10.68 1 98.38 63 LEU A O 1
ATOM 507 N N . ALA A 1 64 ? 9.25 14.57 -8.695 1 98.5 64 ALA A N 1
ATOM 508 C CA . ALA A 1 64 ? 8.656 13.32 -8.234 1 98.5 64 ALA A CA 1
ATOM 509 C C . ALA A 1 64 ? 7.43 12.953 -9.07 1 98.5 64 ALA A C 1
ATOM 511 O O . ALA A 1 64 ? 7.238 11.789 -9.422 1 98.5 64 ALA A O 1
ATOM 512 N N . THR A 1 65 ? 6.59 13.945 -9.352 1 98.31 65 THR A N 1
ATOM 513 C CA . THR A 1 65 ? 5.406 13.727 -10.18 1 98.31 65 THR A CA 1
ATOM 514 C C . THR A 1 65 ? 5.797 13.195 -11.555 1 98.31 65 THR A C 1
ATOM 516 O O . THR A 1 65 ? 5.223 12.211 -12.031 1 98.31 65 THR A O 1
ATOM 519 N N . ASP A 1 66 ? 6.754 13.844 -12.156 1 98.5 66 ASP A N 1
ATOM 520 C CA . ASP A 1 66 ? 7.211 13.43 -13.477 1 98.5 66 ASP A CA 1
ATOM 521 C C . ASP A 1 66 ? 7.738 12 -13.453 1 98.5 66 ASP A C 1
ATOM 523 O O . ASP A 1 66 ? 7.406 11.195 -14.328 1 98.5 66 ASP A O 1
ATOM 527 N N . ALA A 1 67 ? 8.539 11.727 -12.484 1 98.81 67 ALA A N 1
ATOM 528 C CA . ALA A 1 67 ? 9.102 10.383 -12.367 1 98.81 67 ALA A CA 1
ATOM 529 C C . ALA A 1 67 ? 8.008 9.336 -12.203 1 98.81 67 ALA A C 1
ATOM 531 O O . ALA A 1 67 ? 8.078 8.258 -12.789 1 98.81 67 ALA A O 1
ATOM 532 N N . TYR A 1 68 ? 7.027 9.648 -11.422 1 98.69 68 TYR A N 1
ATOM 533 C CA . TYR A 1 68 ? 5.914 8.75 -11.156 1 98.69 68 TYR A CA 1
ATOM 534 C C . TYR A 1 68 ? 5.105 8.484 -12.414 1 98.69 68 TYR A C 1
ATOM 536 O O . TYR A 1 68 ? 4.754 7.344 -12.711 1 98.69 68 TYR A O 1
ATOM 544 N N . GLU A 1 69 ? 4.855 9.477 -13.188 1 98.5 69 GLU A N 1
ATOM 545 C CA . GLU A 1 69 ? 4.062 9.336 -14.406 1 98.5 69 GLU A CA 1
ATOM 546 C C . GLU A 1 69 ? 4.879 8.695 -15.523 1 98.5 69 GLU A C 1
ATOM 548 O O . GLU A 1 69 ? 4.336 7.957 -16.359 1 98.5 69 GLU A O 1
ATOM 553 N N . ILE A 1 70 ? 6.18 8.945 -15.555 1 98.81 70 ILE A N 1
ATOM 554 C CA . ILE A 1 70 ? 7.051 8.242 -16.5 1 98.81 70 ILE A CA 1
ATOM 555 C C . ILE A 1 70 ? 7.004 6.742 -16.219 1 98.81 70 ILE A C 1
ATOM 557 O O . ILE A 1 70 ? 6.957 5.934 -17.156 1 98.81 70 ILE A O 1
ATOM 561 N N . ALA A 1 71 ? 7.012 6.398 -14.953 1 98.88 71 ALA A N 1
ATOM 562 C CA . ALA A 1 71 ? 6.883 4.992 -14.578 1 98.88 71 ALA A CA 1
ATOM 563 C C . ALA A 1 71 ? 5.555 4.418 -15.062 1 98.88 71 ALA A C 1
ATOM 565 O O . ALA A 1 71 ? 5.504 3.283 -15.547 1 98.88 71 ALA A O 1
ATOM 566 N N . ARG A 1 72 ? 4.457 5.168 -14.922 1 98.81 72 ARG A N 1
ATOM 567 C CA . ARG A 1 72 ? 3.16 4.727 -15.422 1 98.81 72 ARG A CA 1
ATOM 568 C C . ARG A 1 72 ? 3.217 4.438 -16.922 1 98.81 72 ARG A C 1
ATOM 570 O O . ARG A 1 72 ? 2.682 3.432 -17.391 1 98.81 72 ARG A O 1
ATOM 577 N N . ASN A 1 73 ? 3.857 5.293 -17.672 1 98.88 73 ASN A N 1
ATOM 578 C CA . ASN A 1 73 ? 4.035 5.094 -19.109 1 98.88 73 ASN A CA 1
ATOM 579 C C . ASN A 1 73 ? 4.867 3.846 -19.391 1 98.88 73 ASN A C 1
ATOM 581 O O . ASN A 1 73 ? 4.559 3.094 -20.328 1 98.88 73 ASN A O 1
ATOM 585 N N . THR A 1 74 ? 5.902 3.688 -18.609 1 98.88 74 THR A N 1
ATOM 586 C CA . THR A 1 74 ? 6.746 2.51 -18.781 1 98.88 74 THR A CA 1
ATOM 587 C C . THR A 1 74 ? 5.926 1.23 -18.625 1 98.88 74 THR A C 1
ATOM 589 O O . THR A 1 74 ? 6.066 0.301 -19.422 1 98.88 74 THR A O 1
ATOM 592 N N . ILE A 1 75 ? 5.07 1.216 -17.656 1 98.94 75 ILE A N 1
ATOM 593 C CA . ILE A 1 75 ? 4.215 0.061 -17.406 1 98.94 75 ILE A CA 1
ATOM 594 C C . ILE A 1 75 ? 3.211 -0.103 -18.547 1 98.94 75 ILE A C 1
ATOM 596 O O . ILE A 1 75 ? 2.988 -1.216 -19.016 1 98.94 75 ILE A O 1
ATOM 600 N N . GLN A 1 76 ? 2.607 1.021 -18.938 1 98.88 76 GLN A N 1
ATOM 601 C CA . GLN A 1 76 ? 1.674 1.016 -20.062 1 98.88 76 GLN A CA 1
ATOM 602 C C . GLN A 1 76 ? 2.303 0.374 -21.297 1 98.88 76 GLN A C 1
ATOM 604 O O . GLN A 1 76 ? 1.707 -0.512 -21.906 1 98.88 76 GLN A O 1
ATOM 609 N N . TYR A 1 77 ? 3.494 0.796 -21.609 1 98.81 77 TYR A N 1
ATOM 610 C CA . TYR A 1 77 ? 4.18 0.301 -22.797 1 98.81 77 TYR A CA 1
ATOM 611 C C . TYR A 1 77 ? 4.582 -1.159 -22.625 1 98.81 77 TYR A C 1
ATOM 613 O O . TYR A 1 77 ? 4.488 -1.95 -23.578 1 98.81 77 TYR A O 1
ATOM 621 N N . HIS A 1 78 ? 4.98 -1.506 -21.469 1 98.88 78 HIS A N 1
ATOM 622 C CA . HIS A 1 78 ? 5.441 -2.863 -21.188 1 98.88 78 HIS A CA 1
ATOM 623 C C . HIS A 1 78 ? 4.332 -3.879 -21.438 1 98.88 78 HIS A C 1
ATOM 625 O O . HIS A 1 78 ? 4.574 -4.938 -22.031 1 98.88 78 HIS A O 1
ATOM 631 N N . ILE A 1 79 ? 3.104 -3.59 -21.031 1 98.88 79 ILE A N 1
ATOM 632 C CA . ILE A 1 79 ? 2.035 -4.574 -21.172 1 98.88 79 ILE A CA 1
ATOM 633 C C . ILE A 1 79 ? 1.173 -4.23 -22.375 1 98.88 79 ILE A C 1
ATOM 635 O O . ILE A 1 79 ? 0.123 -4.84 -22.594 1 98.88 79 ILE A O 1
ATOM 639 N N . ASN A 1 80 ? 1.528 -3.172 -23.094 1 98.81 80 ASN A N 1
ATOM 640 C CA . ASN A 1 80 ? 0.856 -2.73 -24.312 1 98.81 80 ASN A CA 1
ATOM 641 C C . ASN A 1 80 ? -0.589 -2.326 -24.031 1 98.81 80 ASN A C 1
ATOM 643 O O . ASN A 1 80 ? -1.501 -2.744 -24.75 1 98.81 80 ASN A O 1
ATOM 647 N N . ALA A 1 81 ? -0.816 -1.614 -22.969 1 98.88 81 ALA A N 1
ATOM 648 C CA . ALA A 1 81 ? -2.129 -1.019 -22.734 1 98.88 81 ALA A CA 1
ATOM 649 C C . ALA A 1 81 ? -2.381 0.14 -23.703 1 98.88 81 ALA A C 1
ATOM 651 O O . ALA A 1 81 ? -1.447 0.847 -24.094 1 98.88 81 ALA A O 1
ATOM 652 N N . LYS A 1 82 ? -3.59 0.362 -24.062 1 98.69 82 LYS A N 1
ATOM 653 C CA . LYS A 1 82 ? -3.951 1.378 -25.047 1 98.69 82 LYS A CA 1
ATOM 654 C C . LYS A 1 82 ? -3.697 2.781 -24.5 1 98.69 82 LYS A C 1
ATOM 656 O O . LYS A 1 82 ? -3.199 3.65 -25.219 1 98.69 82 LYS A O 1
ATOM 661 N N . TYR A 1 83 ? -4.078 3.051 -23.25 1 98.62 83 TYR A N 1
ATOM 662 C CA . TYR A 1 83 ? -3.951 4.371 -22.641 1 98.62 83 TYR A CA 1
ATOM 663 C C . TYR A 1 83 ? -3.209 4.289 -21.312 1 98.62 83 TYR A C 1
ATOM 665 O O . TYR A 1 83 ? -3.283 3.273 -20.609 1 98.62 83 TYR A O 1
ATOM 673 N N . ASN A 1 84 ? -2.574 5.355 -20.969 1 98.25 84 ASN A N 1
ATOM 674 C CA . ASN A 1 84 ? -1.84 5.453 -19.703 1 98.25 84 ASN A CA 1
ATOM 675 C C . ASN A 1 84 ? -2.779 5.406 -18.5 1 98.25 84 ASN A C 1
ATOM 677 O O . ASN A 1 84 ? -2.441 4.828 -17.469 1 98.25 84 ASN A O 1
ATOM 681 N N . HIS A 1 85 ? -3.971 6.012 -18.578 1 98.56 85 HIS A N 1
ATOM 682 C CA . HIS A 1 85 ? -4.902 6.102 -17.469 1 98.56 85 HIS A CA 1
ATOM 683 C C . HIS A 1 85 ? -5.57 4.758 -17.188 1 98.56 85 HIS A C 1
ATOM 685 O O . HIS A 1 85 ? -6.34 4.621 -16.234 1 98.56 85 HIS A O 1
ATOM 691 N N . GLU A 1 86 ? -5.242 3.725 -18.016 1 98.88 86 GLU A N 1
ATOM 692 C CA . GLU A 1 86 ? -5.715 2.365 -17.781 1 98.88 86 GLU A CA 1
ATOM 693 C C . GLU A 1 86 ? -4.824 1.641 -16.766 1 98.88 86 GLU A C 1
ATOM 695 O O . GLU A 1 86 ? -5.145 0.534 -16.328 1 98.88 86 GLU A O 1
ATOM 700 N N . ILE A 1 87 ? -3.711 2.295 -16.438 1 98.94 87 ILE A N 1
ATOM 701 C CA . ILE A 1 87 ? -2.779 1.756 -15.453 1 98.94 87 ILE A CA 1
ATOM 702 C C . ILE A 1 87 ? -3.082 2.348 -14.078 1 98.94 87 ILE A C 1
ATOM 704 O O . ILE A 1 87 ? -2.848 3.535 -13.844 1 98.94 87 ILE A O 1
ATOM 708 N N . ILE A 1 88 ? -3.568 1.502 -13.164 1 98.88 88 ILE A N 1
ATOM 709 C CA . ILE A 1 88 ? -3.842 1.913 -11.789 1 98.88 88 ILE A CA 1
ATOM 710 C C . ILE A 1 88 ? -2.775 1.343 -10.859 1 98.88 88 ILE A C 1
ATOM 712 O O . ILE A 1 88 ? -2.58 0.126 -10.797 1 98.88 88 ILE A O 1
ATOM 716 N N . PHE A 1 89 ? -2.086 2.23 -10.148 1 98.81 89 PHE A N 1
ATOM 717 C CA . PHE A 1 89 ? -1.161 1.755 -9.125 1 98.81 89 PHE A CA 1
ATOM 718 C C . PHE A 1 89 ? -1.918 1.242 -7.906 1 98.81 89 PHE A C 1
ATOM 720 O O . PHE A 1 89 ? -2.857 1.888 -7.434 1 98.81 89 PHE A O 1
ATOM 727 N N . THR A 1 90 ? -1.565 0.07 -7.449 1 98.5 90 THR A N 1
ATOM 728 C CA . THR A 1 90 ? -2.137 -0.551 -6.262 1 98.5 90 THR A CA 1
ATOM 729 C C . THR A 1 90 ? -1.035 -1.008 -5.309 1 98.5 90 THR A C 1
ATOM 731 O O . THR A 1 90 ? 0.152 -0.825 -5.59 1 98.5 90 THR A O 1
ATOM 734 N N . SER A 1 91 ? -1.426 -1.515 -4.156 1 98.12 91 SER A N 1
ATOM 735 C CA . SER A 1 91 ? -0.427 -2.004 -3.213 1 98.12 91 SER A CA 1
ATOM 736 C C . SER A 1 91 ? 0.011 -3.424 -3.559 1 98.12 91 SER A C 1
ATOM 738 O O . SER A 1 91 ? 0.918 -3.971 -2.928 1 98.12 91 SER A O 1
ATOM 740 N N . GLY A 1 92 ? -0.565 -4.031 -4.559 1 98.12 92 GLY A N 1
ATOM 741 C CA . GLY A 1 92 ? -0.257 -5.383 -4.992 1 98.12 92 GLY A CA 1
ATOM 742 C C . GLY A 1 92 ? -1.389 -6.031 -5.77 1 98.12 92 GLY A C 1
ATOM 743 O O . GLY A 1 92 ? -2.434 -5.414 -5.984 1 98.12 92 GLY A O 1
ATOM 744 N N . THR A 1 93 ? -1.169 -7.246 -6.164 1 98.56 93 THR A N 1
ATOM 745 C CA . THR A 1 93 ? -2.158 -8 -6.918 1 98.56 93 THR A CA 1
ATOM 746 C C . THR A 1 93 ? -3.447 -8.164 -6.121 1 98.56 93 THR A C 1
ATOM 748 O O . THR A 1 93 ? -4.543 -7.973 -6.652 1 98.56 93 THR A O 1
ATOM 751 N N . THR A 1 94 ? -3.277 -8.5 -4.832 1 98.69 94 THR A N 1
ATOM 752 C CA . THR A 1 94 ? -4.422 -8.719 -3.953 1 98.69 94 THR A CA 1
ATOM 753 C C . THR A 1 94 ? -5.305 -7.473 -3.9 1 98.69 94 THR A C 1
ATOM 755 O O . THR A 1 94 ? -6.527 -7.566 -4.027 1 98.69 94 THR A O 1
ATOM 758 N N . PHE A 1 95 ? -4.707 -6.301 -3.762 1 98.69 95 PHE A N 1
ATOM 759 C CA . PHE A 1 95 ? -5.453 -5.051 -3.727 1 98.69 95 PHE A CA 1
ATOM 760 C C . PHE A 1 95 ? -6.207 -4.832 -5.035 1 98.69 95 PHE A C 1
ATOM 762 O O . PHE A 1 95 ? -7.375 -4.445 -5.023 1 98.69 95 PHE A O 1
ATOM 769 N N . GLY A 1 96 ? -5.539 -5.023 -6.141 1 98.81 96 GLY A N 1
ATOM 770 C CA . GLY A 1 96 ? -6.176 -4.852 -7.438 1 98.81 96 GLY A CA 1
ATOM 771 C C . GLY A 1 96 ? -7.402 -5.723 -7.621 1 98.81 96 GLY A C 1
ATOM 772 O O . GLY A 1 96 ? -8.43 -5.258 -8.117 1 98.81 96 GLY A O 1
ATOM 773 N N . ILE A 1 97 ? -7.316 -6.984 -7.207 1 98.94 97 ILE A N 1
ATOM 774 C CA . ILE A 1 97 ? -8.438 -7.91 -7.355 1 98.94 97 ILE A CA 1
ATOM 775 C C . ILE A 1 97 ? -9.586 -7.473 -6.457 1 98.94 97 ILE A C 1
ATOM 777 O O . ILE A 1 97 ? -10.75 -7.488 -6.875 1 98.94 97 ILE A O 1
ATOM 781 N N . ASN A 1 98 ? -9.289 -7.078 -5.219 1 98.88 98 ASN A N 1
ATOM 782 C CA . ASN A 1 98 ? -10.328 -6.578 -4.32 1 98.88 98 ASN A CA 1
ATOM 783 C C . ASN A 1 98 ? -11.031 -5.359 -4.902 1 98.88 98 ASN A C 1
ATOM 785 O O . ASN A 1 98 ? -12.25 -5.23 -4.785 1 98.88 98 ASN A O 1
ATOM 789 N N . LEU A 1 99 ? -10.25 -4.43 -5.496 1 98.75 99 LEU A N 1
ATOM 790 C CA . LEU A 1 99 ? -10.812 -3.232 -6.117 1 98.75 99 LEU A CA 1
ATOM 791 C C . LEU A 1 99 ? -11.828 -3.6 -7.191 1 98.75 99 LEU A C 1
ATOM 793 O O . LEU A 1 99 ? -12.945 -3.076 -7.207 1 98.75 99 LEU A O 1
ATOM 797 N N . VAL A 1 100 ? -11.5 -4.539 -8.039 1 98.88 100 VAL A N 1
ATOM 798 C CA . VAL A 1 100 ? -12.383 -4.945 -9.133 1 98.88 100 VAL A CA 1
ATOM 799 C C . VAL A 1 100 ? -13.602 -5.664 -8.562 1 98.88 100 VAL A C 1
ATOM 801 O O . VAL A 1 100 ? -14.734 -5.387 -8.969 1 98.88 100 VAL A O 1
ATOM 804 N N . ALA A 1 101 ? -13.367 -6.621 -7.648 1 98.75 101 ALA A N 1
ATOM 805 C CA . ALA A 1 101 ? -14.469 -7.371 -7.051 1 98.75 101 ALA A CA 1
ATOM 806 C C . ALA A 1 101 ? -15.453 -6.434 -6.355 1 98.75 101 ALA A C 1
ATOM 808 O O . ALA A 1 101 ? -16.672 -6.582 -6.492 1 98.75 101 ALA A O 1
ATOM 809 N N . HIS A 1 102 ? -14.914 -5.508 -5.617 1 97.69 102 HIS A N 1
ATOM 810 C CA . HIS A 1 102 ? -15.758 -4.523 -4.949 1 97.69 102 HIS A CA 1
ATOM 811 C C . HIS A 1 102 ? -16.578 -3.727 -5.953 1 97.69 102 HIS A C 1
ATOM 813 O O . HIS A 1 102 ? -17.766 -3.467 -5.73 1 97.69 102 HIS A O 1
ATOM 819 N N . GLY A 1 103 ? -15.93 -3.252 -7 1 97.81 103 GLY A N 1
ATOM 820 C CA . GLY A 1 103 ? -16.625 -2.514 -8.039 1 97.81 103 GLY A CA 1
ATOM 821 C C . GLY A 1 103 ? -17.75 -3.311 -8.688 1 97.81 103 GLY A C 1
ATOM 822 O O . GLY A 1 103 ? -18.828 -2.775 -8.969 1 97.81 103 GLY A O 1
ATOM 823 N N . PHE A 1 104 ? -17.531 -4.594 -8.898 1 98.19 104 PHE A N 1
ATOM 824 C CA . PHE A 1 104 ? -18.5 -5.449 -9.578 1 98.19 104 PHE A CA 1
ATOM 825 C C . PHE A 1 104 ? -19.734 -5.676 -8.719 1 98.19 104 PHE A C 1
ATOM 827 O O . PHE A 1 104 ? -20.781 -6.051 -9.227 1 98.19 104 PHE A O 1
ATOM 834 N N . ALA A 1 105 ? -19.562 -5.465 -7.43 1 96.06 105 ALA A N 1
ATOM 835 C CA . ALA A 1 105 ? -20.719 -5.605 -6.547 1 96.06 105 ALA A CA 1
ATOM 836 C C . ALA A 1 105 ? -21.828 -4.625 -6.93 1 96.06 105 ALA A C 1
ATOM 838 O O . ALA A 1 105 ? -23 -4.855 -6.629 1 96.06 105 ALA A O 1
ATOM 839 N N . SER A 1 106 ? -21.438 -3.545 -7.566 1 94.81 106 SER A N 1
ATOM 840 C CA . SER A 1 106 ? -22.422 -2.539 -7.961 1 94.81 106 SER A CA 1
ATOM 841 C C . SER A 1 106 ? -23.141 -2.939 -9.25 1 94.81 106 SER A C 1
ATOM 843 O O . SER A 1 106 ? -24.172 -2.371 -9.586 1 94.81 106 SER A O 1
ATOM 845 N N . ILE A 1 107 ? -22.641 -3.975 -9.906 1 94.25 107 ILE A N 1
ATOM 846 C CA . ILE A 1 107 ? -23.172 -4.344 -11.211 1 94.25 107 ILE A CA 1
ATOM 847 C C . ILE A 1 107 ? -23.812 -5.723 -11.141 1 94.25 107 ILE A C 1
ATOM 849 O O . ILE A 1 107 ? -24.781 -6.004 -11.867 1 94.25 107 ILE A O 1
ATOM 853 N N . ILE A 1 108 ? -23.359 -6.543 -10.281 1 96.69 108 ILE A N 1
ATOM 854 C CA . ILE A 1 108 ? -23.781 -7.941 -10.172 1 96.69 108 ILE A CA 1
ATOM 855 C C . ILE A 1 108 ? -25.078 -8.031 -9.391 1 96.69 108 ILE A C 1
ATOM 857 O O . ILE A 1 108 ? -25.281 -7.312 -8.414 1 96.69 108 ILE A O 1
ATOM 861 N N . LYS A 1 109 ? -26.031 -8.914 -9.891 1 96.06 109 LYS A N 1
ATOM 862 C CA . LYS A 1 109 ? -27.312 -9.156 -9.242 1 96.06 109 LYS A CA 1
ATOM 863 C C . LYS A 1 109 ? -27.406 -10.586 -8.711 1 96.06 109 LYS A C 1
ATOM 865 O O . LYS A 1 109 ? -26.594 -11.445 -9.078 1 96.06 109 LYS A O 1
ATOM 870 N N . SER A 1 110 ? -28.312 -10.711 -7.809 1 97.69 110 SER A N 1
ATOM 871 C CA . SER A 1 110 ? -28.578 -12.055 -7.297 1 97.69 110 SER A CA 1
ATOM 872 C C . SER A 1 110 ? -28.859 -13.031 -8.43 1 97.69 110 SER A C 1
ATOM 874 O O . SER A 1 110 ? -29.609 -12.719 -9.359 1 97.69 110 SER A O 1
ATOM 876 N N . GLY A 1 111 ? -28.172 -14.172 -8.367 1 97.44 111 GLY A N 1
ATOM 877 C CA . GLY A 1 111 ? -28.375 -15.188 -9.391 1 97.44 111 GLY A CA 1
ATOM 878 C C . GLY A 1 111 ? -27.328 -15.148 -10.492 1 97.44 111 GLY A C 1
ATOM 879 O O . GLY A 1 111 ? -27.172 -16.125 -11.227 1 97.44 111 GLY A O 1
ATOM 880 N N . ASP A 1 112 ? -26.672 -13.984 -10.625 1 98.56 112 ASP A N 1
ATOM 881 C CA . ASP A 1 112 ? -25.547 -13.938 -11.539 1 98.56 112 ASP A CA 1
ATOM 882 C C . ASP A 1 112 ? -24.422 -14.875 -11.086 1 98.56 112 ASP A C 1
ATOM 884 O O . ASP A 1 112 ? -24.453 -15.391 -9.969 1 98.56 112 ASP A O 1
ATOM 888 N N . GLU A 1 113 ? -23.516 -15.141 -12.016 1 98.69 113 GLU A N 1
ATOM 889 C CA . GLU A 1 113 ? -22.438 -16.078 -11.719 1 98.69 113 GLU A CA 1
ATOM 890 C C . GLU A 1 113 ? -21.078 -15.391 -11.836 1 98.69 113 GLU A C 1
ATOM 892 O O . GLU A 1 113 ? -20.859 -14.57 -12.734 1 98.69 113 GLU A O 1
ATOM 897 N N . VAL A 1 114 ? -20.281 -15.68 -10.859 1 98.69 114 VAL A N 1
ATOM 898 C CA . VAL A 1 114 ? -18.859 -15.352 -10.859 1 98.69 114 VAL A CA 1
ATOM 899 C C . VAL A 1 114 ? -18.047 -16.625 -11.008 1 98.69 114 VAL A C 1
ATOM 901 O O . VAL A 1 114 ? -18.172 -17.547 -10.203 1 98.69 114 VAL A O 1
ATOM 904 N N . MET A 1 115 ? -17.188 -16.672 -12.008 1 98.88 115 MET A N 1
ATOM 905 C CA . MET A 1 115 ? -16.453 -17.906 -12.289 1 98.88 115 MET A CA 1
ATOM 906 C C . MET A 1 115 ? -14.977 -17.75 -11.969 1 98.88 115 MET A C 1
ATOM 908 O O . MET A 1 115 ? -14.352 -16.75 -12.367 1 98.88 115 MET A O 1
ATOM 912 N N . ILE A 1 116 ? -14.453 -18.641 -11.18 1 98.75 116 ILE A N 1
ATOM 913 C CA . ILE A 1 116 ? -13.023 -18.734 -10.906 1 98.75 116 ILE A CA 1
ATOM 914 C C . ILE A 1 116 ? -12.531 -20.141 -11.25 1 98.75 116 ILE A C 1
ATOM 916 O O . ILE A 1 116 ? -13.25 -20.922 -11.867 1 98.75 116 ILE A O 1
ATOM 920 N N . SER A 1 117 ? -11.25 -20.422 -11.008 1 98.62 117 SER A N 1
ATOM 921 C CA . SER A 1 117 ? -10.75 -21.75 -11.32 1 98.62 117 SER A CA 1
ATOM 922 C C . SER A 1 117 ? -10.219 -22.453 -10.07 1 98.62 117 SER A C 1
ATOM 924 O O . SER A 1 117 ? -9.992 -21.812 -9.047 1 98.62 117 SER A O 1
ATOM 926 N N . SER A 1 118 ? -10.055 -23.719 -10.164 1 98.12 118 SER A N 1
ATOM 927 C CA . SER A 1 118 ? -9.547 -24.547 -9.07 1 98.12 118 SER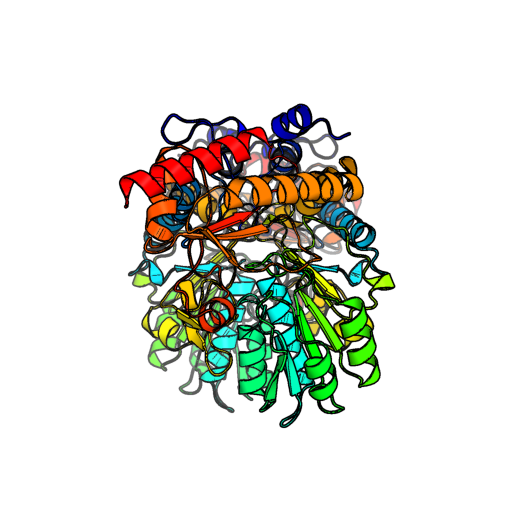 A CA 1
ATOM 928 C C . SER A 1 118 ? -8.062 -24.281 -8.836 1 98.12 118 SER A C 1
ATOM 930 O O . SER A 1 118 ? -7.508 -24.688 -7.809 1 98.12 118 SER A O 1
ATOM 932 N N . LEU A 1 119 ? -7.434 -23.516 -9.688 1 98.44 119 LEU A N 1
ATOM 933 C CA . LEU A 1 119 ? -5.992 -23.328 -9.617 1 98.44 119 LEU A CA 1
ATOM 934 C C . LEU A 1 119 ? -5.648 -21.984 -8.969 1 98.44 119 LEU A C 1
ATOM 936 O O . LEU A 1 119 ? -4.48 -21.609 -8.891 1 98.44 119 LEU A O 1
ATOM 940 N N . GLU A 1 120 ? -6.637 -21.328 -8.438 1 98.38 120 GLU A N 1
ATOM 941 C CA . GLU A 1 120 ? -6.457 -19.938 -8.039 1 98.38 120 GLU A CA 1
ATOM 942 C C . GLU A 1 120 ? -5.668 -19.828 -6.738 1 98.38 120 GLU A C 1
ATOM 944 O O . GLU A 1 120 ? -5.824 -20.656 -5.844 1 98.38 120 GLU A O 1
ATOM 949 N N . HIS A 1 121 ? -4.805 -18.797 -6.695 1 98.12 121 HIS A N 1
ATOM 950 C CA . HIS A 1 121 ? -4.301 -18.266 -5.43 1 98.12 121 HIS A CA 1
ATOM 951 C C . HIS A 1 121 ? -5.441 -17.766 -4.551 1 98.12 121 HIS A C 1
ATOM 953 O O . HIS A 1 121 ? -6.473 -17.328 -5.059 1 98.12 121 HIS A O 1
ATOM 959 N N . HIS A 1 122 ? -5.305 -17.766 -3.238 1 97.81 122 HIS A N 1
ATOM 960 C CA . HIS A 1 122 ? -6.324 -17.297 -2.309 1 97.81 122 HIS A CA 1
ATOM 961 C C . HIS A 1 122 ? -6.766 -15.875 -2.652 1 97.81 122 HIS A C 1
ATOM 963 O O . HIS A 1 122 ? -7.934 -15.523 -2.475 1 97.81 122 HIS A O 1
ATOM 969 N N . SER A 1 123 ? -5.844 -15.008 -3.082 1 98.12 123 SER A N 1
ATOM 970 C CA . SER A 1 123 ? -6.141 -13.625 -3.436 1 98.12 123 SER A CA 1
ATOM 971 C C . SER A 1 123 ? -7.141 -13.547 -4.586 1 98.12 123 SER A C 1
ATOM 973 O O . SER A 1 123 ? -7.77 -12.508 -4.801 1 98.12 123 SER A O 1
ATOM 975 N N . ASN A 1 124 ? -7.293 -14.594 -5.309 1 98.56 124 ASN A N 1
ATOM 976 C CA . ASN A 1 124 ? -8.227 -14.641 -6.43 1 98.56 124 ASN A CA 1
ATOM 977 C C . ASN A 1 124 ? -9.383 -15.594 -6.152 1 98.56 124 ASN A C 1
ATOM 979 O O . ASN A 1 124 ? -9.969 -16.156 -7.082 1 98.56 124 ASN A O 1
ATOM 983 N N . ILE A 1 125 ? -9.617 -15.906 -4.887 1 98.5 125 ILE A N 1
ATOM 984 C CA . ILE A 1 125 ? -10.766 -16.672 -4.434 1 98.5 125 ILE A CA 1
ATOM 985 C C . ILE A 1 125 ? -11.594 -15.844 -3.457 1 98.5 125 ILE A C 1
ATOM 987 O O . ILE A 1 125 ? -12.766 -15.555 -3.715 1 98.5 125 ILE A O 1
ATOM 991 N N . VAL A 1 126 ? -11.008 -15.305 -2.463 1 98.25 126 VAL A N 1
ATOM 992 C CA . VAL A 1 126 ? -11.68 -14.773 -1.28 1 98.25 126 VAL A CA 1
ATOM 993 C C . VAL A 1 126 ? -12.445 -13.508 -1.644 1 98.25 126 VAL A C 1
ATOM 995 O O . VAL A 1 126 ? -13.594 -13.328 -1.238 1 98.25 126 VAL A O 1
ATOM 998 N N . PRO A 1 127 ? -11.883 -12.547 -2.418 1 98.44 127 PRO A N 1
ATOM 999 C CA . PRO A 1 127 ? -12.641 -11.352 -2.785 1 98.44 127 PRO A CA 1
ATOM 1000 C C . PRO A 1 127 ? -13.938 -11.68 -3.531 1 98.44 127 PRO A C 1
ATOM 1002 O O . PRO A 1 127 ? -14.945 -10.992 -3.363 1 98.44 127 PRO A O 1
ATOM 1005 N N . TRP A 1 128 ? -13.883 -12.68 -4.348 1 98.56 128 TRP A N 1
ATOM 1006 C CA . TRP A 1 128 ? -15.055 -13.07 -5.121 1 98.56 128 TRP A CA 1
ATOM 1007 C C . TRP A 1 128 ? -16.094 -13.734 -4.227 1 98.56 128 TRP A C 1
ATOM 1009 O O . TRP A 1 128 ? -17.297 -13.609 -4.461 1 98.56 128 TRP A O 1
ATOM 1019 N N . GLN A 1 129 ? -15.578 -14.453 -3.195 1 98.06 129 GLN A N 1
ATOM 1020 C CA . GLN A 1 129 ? -16.5 -14.961 -2.189 1 98.06 129 GLN A CA 1
ATOM 1021 C C . GLN A 1 129 ? -17.203 -13.812 -1.464 1 98.06 129 GLN A C 1
ATOM 1023 O O . GLN A 1 129 ? -18.422 -13.883 -1.209 1 98.06 129 GLN A O 1
ATOM 1028 N N . PHE A 1 130 ? -16.453 -12.773 -1.098 1 97 130 PHE A N 1
ATOM 1029 C CA . PHE A 1 130 ? -17.047 -11.586 -0.493 1 97 130 PHE A CA 1
ATOM 1030 C C . PHE A 1 130 ? -18.141 -11.008 -1.387 1 97 130 PHE A C 1
ATOM 1032 O O . PHE A 1 130 ? -19.219 -10.664 -0.909 1 97 130 PHE A O 1
ATOM 1039 N N . LEU A 1 131 ? -17.828 -10.891 -2.689 1 97.88 131 LEU A N 1
ATOM 1040 C CA . LEU A 1 131 ? -18.766 -10.336 -3.66 1 97.88 131 LEU A CA 1
ATOM 1041 C C . LEU A 1 131 ? -20.047 -11.172 -3.723 1 97.88 131 LEU A C 1
ATOM 1043 O O . LEU A 1 131 ? -21.156 -10.625 -3.725 1 97.88 131 LEU A O 1
ATOM 1047 N N . CYS A 1 132 ? -19.875 -12.492 -3.781 1 97.88 132 CYS A N 1
ATOM 1048 C CA . CYS A 1 132 ? -21.016 -13.391 -3.867 1 97.88 132 CYS A CA 1
ATOM 1049 C C . CYS A 1 132 ? -21.875 -13.305 -2.607 1 97.88 132 CYS A C 1
ATOM 1051 O O . CYS A 1 132 ? -23.109 -13.289 -2.688 1 97.88 132 CYS A O 1
ATOM 1053 N N . GLU A 1 133 ? -21.234 -13.273 -1.448 1 96 133 GLU A N 1
ATOM 1054 C CA . GLU A 1 133 ? -21.953 -13.148 -0.184 1 96 133 GLU A CA 1
ATOM 1055 C C . GLU A 1 133 ? -22.766 -11.859 -0.135 1 96 133 GLU A C 1
ATOM 1057 O O . GLU A 1 133 ? -23.891 -11.844 0.35 1 96 133 GLU A O 1
ATOM 1062 N N . LYS A 1 134 ? -22.25 -10.836 -0.639 1 95 134 LYS A N 1
ATOM 1063 C CA . LYS A 1 134 ? -22.859 -9.516 -0.584 1 95 134 LYS A CA 1
ATOM 1064 C C . LYS A 1 134 ? -24.031 -9.406 -1.552 1 95 134 LYS A C 1
ATOM 1066 O O . LYS A 1 134 ? -25.016 -8.742 -1.256 1 95 134 LYS A O 1
ATOM 1071 N N . THR A 1 135 ? -23.938 -10.039 -2.715 1 97.19 135 THR A N 1
ATOM 1072 C CA . THR A 1 135 ? -24.859 -9.742 -3.797 1 97.19 135 THR A CA 1
ATOM 1073 C C . THR A 1 135 ? -25.859 -10.883 -3.98 1 97.19 135 THR A C 1
ATOM 1075 O O . THR A 1 135 ? -26.891 -10.719 -4.625 1 97.19 135 THR A O 1
ATOM 1078 N N . GLY A 1 136 ? -25.516 -12.07 -3.492 1 97.69 136 GLY A N 1
ATOM 1079 C CA . GLY A 1 136 ? -26.328 -13.25 -3.75 1 97.69 136 GLY A CA 1
ATOM 1080 C C . GLY A 1 136 ? -25.938 -13.969 -5.023 1 97.69 136 GLY A C 1
ATOM 1081 O O . GLY A 1 136 ? -26.578 -14.945 -5.414 1 97.69 136 GLY A O 1
ATOM 1082 N N . ALA A 1 137 ? -24.828 -13.523 -5.676 1 98.38 137 ALA A N 1
ATOM 1083 C CA . ALA A 1 137 ? -24.312 -14.219 -6.855 1 98.38 137 ALA A CA 1
ATOM 1084 C C . ALA A 1 137 ? -23.734 -15.586 -6.48 1 98.38 137 ALA A C 1
ATOM 1086 O O . ALA A 1 137 ? -23.469 -15.852 -5.309 1 98.38 137 ALA A O 1
ATOM 1087 N N . LYS A 1 138 ? -23.594 -16.453 -7.516 1 98.19 138 LYS A N 1
ATOM 1088 C CA . LYS A 1 138 ? -23.078 -17.797 -7.312 1 98.19 138 LYS A CA 1
ATOM 1089 C C . LYS A 1 138 ? -21.625 -17.906 -7.781 1 98.19 138 LYS A C 1
ATOM 1091 O O . LYS A 1 138 ? -21.281 -17.438 -8.859 1 98.19 138 LYS A O 1
ATOM 1096 N N . LEU A 1 139 ? -20.859 -18.516 -6.918 1 98.44 139 LEU A N 1
ATOM 1097 C CA . LEU A 1 139 ? -19.484 -18.812 -7.305 1 98.44 139 LEU A CA 1
ATOM 1098 C C . LEU A 1 139 ? -19.406 -20.125 -8.086 1 98.44 139 LEU A C 1
ATOM 1100 O O . LEU A 1 139 ? -19.828 -21.172 -7.59 1 98.44 139 LEU A O 1
ATOM 1104 N N . VAL A 1 140 ? -18.938 -20.047 -9.289 1 98.69 140 VAL A N 1
ATOM 1105 C CA . VAL A 1 140 ? -18.766 -21.203 -10.156 1 98.69 140 VAL A CA 1
ATOM 1106 C C . VAL A 1 140 ? -17.281 -21.5 -10.352 1 98.69 140 VAL A C 1
ATOM 1108 O O . VAL A 1 140 ? -16.5 -20.578 -10.633 1 98.69 140 VAL A O 1
ATOM 1111 N N . VAL A 1 141 ? -16.859 -22.766 -10.203 1 98.69 141 VAL A N 1
ATOM 1112 C CA . VAL A 1 141 ? -15.445 -23.094 -10.203 1 98.69 141 VAL A CA 1
ATOM 1113 C C . VAL A 1 141 ? -15.125 -24.047 -11.359 1 98.69 141 VAL A C 1
ATOM 1115 O O . VAL A 1 141 ? -15.719 -25.125 -11.469 1 98.69 141 VAL A O 1
ATOM 1118 N N . ILE A 1 142 ? -14.188 -23.641 -12.227 1 98.75 142 ILE A N 1
ATOM 1119 C CA . ILE A 1 142 ? -13.664 -24.516 -13.266 1 98.75 142 ILE A CA 1
ATOM 1120 C C . ILE A 1 142 ? -12.797 -25.594 -12.625 1 98.75 142 ILE A C 1
ATOM 1122 O O . ILE A 1 142 ? -11.812 -25.297 -11.945 1 98.75 142 ILE A O 1
ATOM 1126 N N . PRO A 1 143 ? -13.055 -26.844 -12.805 1 98.5 143 PRO A N 1
ATOM 1127 C CA . PRO A 1 143 ? -12.242 -27.891 -12.188 1 98.5 143 PRO A CA 1
ATOM 1128 C C . PRO A 1 143 ? -10.906 -28.094 -12.891 1 98.5 143 PRO A C 1
ATOM 1130 O O . PRO A 1 143 ? -10.711 -27.609 -14.008 1 98.5 143 PRO A O 1
ATOM 1133 N N . MET A 1 144 ? -10.016 -28.719 -12.227 1 98.19 144 MET A N 1
ATOM 1134 C CA . MET A 1 144 ? -8.734 -29.109 -12.812 1 98.19 144 MET A CA 1
ATOM 1135 C C . MET A 1 144 ? -8.609 -30.625 -12.93 1 98.19 144 MET A C 1
ATOM 1137 O O . MET A 1 144 ? -9.359 -31.359 -12.281 1 98.19 144 MET A O 1
ATOM 1141 N N . ASN A 1 145 ? -7.699 -31.094 -13.82 1 98.25 145 ASN A N 1
ATOM 1142 C CA . ASN A 1 145 ? -7.418 -32.531 -13.93 1 98.25 145 ASN A CA 1
ATOM 1143 C C . ASN A 1 145 ? -6.188 -32.906 -13.117 1 98.25 145 ASN A C 1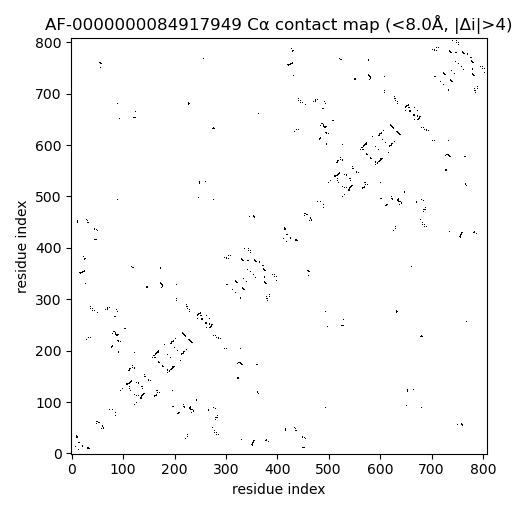
ATOM 1145 O O . ASN A 1 145 ? -5.641 -32.094 -12.383 1 98.25 145 ASN A O 1
ATOM 1149 N N . GLU A 1 146 ? -5.781 -34.125 -13.242 1 97.5 146 GLU A N 1
ATOM 1150 C CA . GLU A 1 146 ? -4.711 -34.688 -12.422 1 97.5 146 GLU A CA 1
ATOM 1151 C C . GLU A 1 146 ? -3.355 -34.125 -12.812 1 97.5 146 GLU A C 1
ATOM 1153 O O . GLU A 1 146 ? -2.398 -34.188 -12.039 1 97.5 146 GLU A O 1
ATOM 1158 N N . LYS A 1 147 ? -3.287 -33.531 -13.961 1 97.94 147 LYS A N 1
ATOM 1159 C CA . LYS A 1 147 ? -2.043 -32.906 -14.414 1 97.94 147 LYS A CA 1
ATOM 1160 C C . LYS A 1 147 ? -1.929 -31.484 -13.906 1 97.94 147 LYS A C 1
ATOM 1162 O O . LYS A 1 147 ? -0.894 -30.828 -14.086 1 97.94 147 LYS A O 1
ATOM 1167 N N . GLY A 1 148 ? -2.986 -31.016 -13.234 1 98.06 148 GLY A N 1
ATOM 1168 C CA . GLY A 1 148 ? -3.02 -29.625 -12.789 1 98.06 148 GLY A CA 1
ATOM 1169 C C . GLY A 1 148 ? -3.412 -28.656 -13.883 1 98.06 148 GLY A C 1
ATOM 1170 O O . GLY A 1 148 ? -2.936 -27.531 -13.914 1 98.06 148 GLY A O 1
ATOM 1171 N N . GLU A 1 149 ? -4.199 -29.125 -14.812 1 98.19 149 GLU A N 1
ATOM 1172 C CA . GLU A 1 149 ? -4.707 -28.297 -15.898 1 98.19 149 GLU A CA 1
ATOM 1173 C C . GLU A 1 149 ? -6.211 -28.062 -15.766 1 98.19 149 GLU A C 1
ATOM 1175 O O . GLU A 1 149 ? -6.941 -28.953 -15.312 1 98.19 149 GLU A O 1
ATOM 1180 N N . LEU A 1 150 ? -6.629 -26.906 -16.188 1 98.25 150 LEU A N 1
ATOM 1181 C CA . LEU A 1 150 ? -8.062 -26.656 -16.203 1 98.25 150 LEU A CA 1
ATOM 1182 C C . LEU A 1 150 ? -8.766 -27.562 -17.203 1 98.25 150 LEU A C 1
ATOM 1184 O O . LEU A 1 150 ? -8.25 -27.812 -18.297 1 98.25 150 LEU A O 1
ATOM 1188 N N . VAL A 1 151 ? -9.914 -28.125 -16.781 1 98.38 151 VAL A N 1
ATOM 1189 C CA . VAL A 1 151 ? -10.734 -28.906 -17.703 1 98.38 151 VAL A CA 1
ATOM 1190 C C . VAL A 1 151 ? -11.555 -27.984 -18.594 1 98.38 151 VAL A C 1
ATOM 1192 O O . VAL A 1 151 ? -12.68 -27.609 -18.25 1 98.38 151 VAL A O 1
ATOM 1195 N N . VAL A 1 152 ? -11.086 -27.75 -19.781 1 97.44 152 VAL A N 1
ATOM 1196 C CA . VAL A 1 152 ? -11.617 -26.75 -20.688 1 97.44 152 VAL A CA 1
ATOM 1197 C C . VAL A 1 152 ? -13.047 -27.109 -21.078 1 97.44 152 VAL A C 1
ATOM 1199 O O . VAL A 1 152 ? -13.898 -26.234 -21.234 1 97.44 152 VAL A O 1
ATOM 1202 N N . SER A 1 153 ? -13.273 -28.406 -21.328 1 98.19 153 SER A N 1
ATOM 1203 C CA . SER A 1 153 ? -14.625 -28.828 -21.688 1 98.19 153 SER A CA 1
ATOM 1204 C C . SER A 1 153 ? -15.625 -28.469 -20.594 1 98.19 153 SER A C 1
ATOM 1206 O O . SER A 1 153 ? -16.766 -28.078 -20.891 1 98.19 153 SER A O 1
ATOM 1208 N N . GLU A 1 154 ? -15.234 -28.594 -19.359 1 98.38 154 GLU A N 1
ATOM 1209 C CA . GLU A 1 154 ? -16.109 -28.234 -18.266 1 98.38 154 GLU A CA 1
ATOM 1210 C C . GLU A 1 154 ? -16.297 -26.719 -18.172 1 98.38 154 GLU A C 1
ATOM 1212 O O . GLU A 1 154 ? -17.359 -26.234 -17.828 1 98.38 154 GLU A O 1
ATOM 1217 N N . PHE A 1 155 ? -15.25 -26.047 -18.469 1 98.62 155 PHE A N 1
ATOM 1218 C CA . PHE A 1 155 ? -15.352 -24.594 -18.578 1 98.62 155 PHE A CA 1
ATOM 1219 C C . PHE A 1 155 ? -16.438 -24.203 -19.562 1 98.62 155 PHE A C 1
ATOM 1221 O O . PHE A 1 155 ? -17.312 -23.375 -19.25 1 98.62 155 PHE A O 1
ATOM 1228 N N . ASP A 1 156 ? -16.375 -24.781 -20.719 1 98.5 156 ASP A N 1
ATOM 1229 C CA . ASP A 1 156 ? -17.375 -24.5 -21.75 1 98.5 156 ASP A CA 1
ATOM 1230 C C . ASP A 1 156 ? -18.781 -24.812 -21.25 1 98.5 156 ASP A C 1
ATOM 1232 O O . ASP A 1 156 ? -19.719 -24.078 -21.547 1 98.5 156 ASP A O 1
ATOM 1236 N N . ASN A 1 157 ? -18.875 -25.906 -20.531 1 98.38 157 ASN A N 1
ATOM 1237 C CA . ASN A 1 157 ? -20.172 -26.344 -20.047 1 98.38 157 ASN A CA 1
ATOM 1238 C C . ASN A 1 157 ? -20.719 -25.422 -18.953 1 98.38 157 ASN A C 1
ATOM 1240 O O . ASN A 1 157 ? -21.922 -25.234 -18.844 1 98.38 157 ASN A O 1
ATOM 1244 N N . LEU A 1 158 ? -19.844 -24.875 -18.188 1 98.38 158 LEU A N 1
ATOM 1245 C CA . LEU A 1 158 ? -20.219 -24.047 -17.031 1 98.38 158 LEU A CA 1
ATOM 1246 C C . LEU A 1 158 ? -20.547 -22.625 -17.469 1 98.38 158 LEU A C 1
ATOM 1248 O O . LEU A 1 158 ? -21.328 -21.938 -16.812 1 98.38 158 LEU A O 1
ATOM 1252 N N . LEU A 1 159 ? -19.906 -22.219 -18.516 1 98.25 159 LEU A N 1
ATOM 1253 C CA . LEU A 1 159 ? -20.078 -20.859 -19.016 1 98.25 159 LEU A CA 1
ATOM 1254 C C . LEU A 1 159 ? -21.484 -20.625 -19.516 1 98.25 159 LEU A C 1
ATOM 1256 O O . LEU A 1 159 ? -22.016 -21.438 -20.281 1 98.25 159 LEU A O 1
ATOM 1260 N N . SER A 1 160 ? -22.109 -19.547 -19.109 1 97.75 160 SER A N 1
ATOM 1261 C CA . SER A 1 160 ? -23.469 -19.234 -19.531 1 97.75 160 SER A CA 1
ATOM 1262 C C . SER A 1 160 ? -23.703 -17.719 -19.578 1 97.75 160 SER A C 1
ATOM 1264 O O . SER A 1 160 ? -22.797 -16.938 -19.297 1 97.75 160 SER A O 1
ATOM 1266 N N . GLU A 1 161 ? -24.906 -17.344 -19.922 1 97.44 161 GLU A N 1
ATOM 1267 C CA . GLU A 1 161 ? -25.281 -15.922 -19.984 1 97.44 161 GLU A CA 1
ATOM 1268 C C . GLU A 1 161 ? -25.359 -15.32 -18.594 1 97.44 161 GLU A C 1
ATOM 1270 O O . GLU A 1 161 ? -25.391 -14.094 -18.438 1 97.44 161 GLU A O 1
ATOM 1275 N N . LYS A 1 162 ? -25.359 -16.188 -17.609 1 98.19 162 LYS A N 1
ATOM 1276 C CA . LYS A 1 162 ? -25.391 -15.703 -16.234 1 98.19 162 LYS A CA 1
ATOM 1277 C C . LYS A 1 162 ? -24 -15.297 -15.758 1 98.19 162 LYS A C 1
ATOM 1279 O O . LYS A 1 162 ? -23.875 -14.594 -14.758 1 98.19 162 LYS A O 1
ATOM 1284 N N . THR A 1 163 ? -23.016 -15.781 -16.375 1 98.69 163 THR A N 1
ATOM 1285 C CA . THR A 1 163 ? -21.656 -15.453 -15.992 1 98.69 163 THR A CA 1
ATOM 1286 C C . THR A 1 163 ? -21.344 -13.984 -16.281 1 98.69 163 THR A C 1
ATOM 1288 O O . THR A 1 163 ? -21.438 -13.531 -17.422 1 98.69 163 THR A O 1
ATOM 1291 N N . LYS A 1 164 ? -20.953 -13.258 -15.258 1 98.69 164 LYS A N 1
ATOM 1292 C CA . LYS A 1 164 ? -20.719 -11.828 -15.422 1 98.69 164 LYS A CA 1
ATOM 1293 C C . LYS A 1 164 ? -19.219 -11.516 -15.43 1 98.69 164 LYS A C 1
ATOM 1295 O O . LYS A 1 164 ? -18.781 -10.531 -16.031 1 98.69 164 LYS A O 1
ATOM 1300 N N . ILE A 1 165 ? -18.469 -12.352 -14.758 1 98.81 165 ILE A N 1
ATOM 1301 C CA . ILE A 1 165 ? -17.031 -12.172 -14.742 1 98.81 165 ILE A CA 1
ATOM 1302 C C . ILE A 1 165 ? -16.344 -13.523 -14.531 1 98.81 165 ILE A C 1
ATOM 1304 O O . ILE A 1 165 ? -16.828 -14.359 -13.773 1 98.81 165 ILE A O 1
ATOM 1308 N N . VAL A 1 166 ? -15.281 -13.758 -15.266 1 98.94 166 VAL A N 1
ATOM 1309 C CA . VAL A 1 166 ? -14.367 -14.883 -15.109 1 98.94 166 VAL A CA 1
ATOM 1310 C C . VAL A 1 166 ? -13.008 -14.391 -14.609 1 98.94 166 VAL A C 1
ATOM 1312 O O . VAL A 1 166 ? -12.391 -13.523 -15.234 1 98.94 166 VAL A O 1
ATOM 1315 N N . ALA A 1 167 ? -12.578 -14.836 -13.445 1 98.88 167 ALA A N 1
ATOM 1316 C CA . ALA A 1 167 ? -11.281 -14.484 -12.875 1 98.88 167 ALA A CA 1
ATOM 1317 C C . ALA A 1 167 ? -10.383 -15.711 -12.773 1 98.88 167 ALA A C 1
ATOM 1319 O O . ALA A 1 167 ? -10.68 -16.656 -12.047 1 98.88 167 ALA A O 1
ATOM 1320 N N . VAL A 1 168 ? -9.25 -15.742 -13.5 1 98.81 168 VAL A N 1
ATOM 1321 C CA . VAL A 1 168 ? -8.344 -16.891 -13.516 1 98.81 168 VAL A CA 1
ATOM 1322 C C . VAL A 1 168 ? -6.898 -16.406 -13.492 1 98.81 168 VAL A C 1
ATOM 1324 O O . VAL A 1 168 ? -6.594 -15.32 -13.977 1 98.81 168 VAL A O 1
ATOM 1327 N N . ASN A 1 169 ? -6.09 -17.156 -12.898 1 98.81 169 ASN A N 1
ATOM 1328 C CA . ASN A 1 169 ? -4.672 -16.812 -12.969 1 98.81 169 ASN A CA 1
ATOM 1329 C C . ASN A 1 169 ? -4.078 -17.156 -14.328 1 98.81 169 ASN A C 1
ATOM 1331 O O . ASN A 1 169 ? -4.562 -18.078 -15.008 1 98.81 169 ASN A O 1
ATOM 1335 N N . HIS A 1 170 ? -3.123 -16.391 -14.758 1 98.81 170 HIS A N 1
ATOM 1336 C CA . HIS A 1 170 ? -2.365 -16.672 -15.977 1 98.81 170 HIS A CA 1
ATOM 1337 C C . HIS A 1 170 ? -1.451 -17.891 -15.781 1 98.81 170 HIS A C 1
ATOM 1339 O O . HIS A 1 170 ? -1.399 -18.766 -16.641 1 98.81 170 HIS A O 1
ATOM 1345 N N . ILE A 1 171 ? -0.733 -17.906 -14.711 1 98.75 171 ILE A N 1
ATOM 1346 C CA . ILE A 1 171 ? 0.136 -19.016 -14.297 1 98.75 171 ILE A CA 1
ATOM 1347 C C . ILE A 1 171 ? -0.159 -19.391 -12.852 1 98.75 171 ILE A C 1
ATOM 1349 O O . ILE A 1 171 ? -0.255 -18.531 -11.984 1 98.75 171 ILE A O 1
ATOM 1353 N N . SER A 1 172 ? -0.411 -20.688 -12.594 1 98.69 172 SER A N 1
ATOM 1354 C CA . SER A 1 172 ? -0.659 -21.188 -11.25 1 98.69 172 SER A CA 1
ATOM 1355 C C . SER A 1 172 ? 0.565 -21 -10.359 1 98.69 172 SER A C 1
ATOM 1357 O O . SER A 1 172 ? 1.67 -21.422 -10.719 1 98.69 172 SER A O 1
ATOM 1359 N N . ASN A 1 173 ? 0.341 -20.406 -9.203 1 98.06 173 ASN A N 1
ATOM 1360 C CA . ASN A 1 173 ? 1.449 -20.172 -8.281 1 98.06 173 ASN A CA 1
ATOM 1361 C C . ASN A 1 173 ? 1.956 -21.484 -7.676 1 98.06 173 ASN A C 1
ATOM 1363 O O . ASN A 1 173 ? 3.137 -21.609 -7.352 1 98.06 173 ASN A O 1
ATOM 1367 N N . ALA A 1 174 ? 1.102 -22.453 -7.562 1 98.12 174 ALA A N 1
ATOM 1368 C CA . ALA A 1 174 ? 1.44 -23.688 -6.871 1 98.12 174 ALA A CA 1
ATOM 1369 C C . ALA A 1 174 ? 2.018 -24.719 -7.844 1 98.12 174 ALA A C 1
ATOM 1371 O O . ALA A 1 174 ? 2.885 -25.516 -7.473 1 98.12 174 ALA A O 1
ATOM 1372 N N . LEU A 1 175 ? 1.495 -24.656 -9.141 1 98.56 175 LEU A N 1
ATOM 1373 C CA . LEU A 1 175 ? 1.798 -25.781 -10.023 1 98.56 175 LEU A CA 1
ATOM 1374 C C . LEU A 1 175 ? 2.594 -25.312 -11.242 1 98.56 175 LEU A C 1
ATOM 1376 O O . LEU A 1 175 ? 3.178 -26.141 -11.953 1 98.56 175 LEU A O 1
ATOM 1380 N N . GLY A 1 176 ? 2.629 -24.047 -11.492 1 98.56 176 GLY A N 1
ATOM 1381 C CA . GLY A 1 176 ? 3.359 -23.5 -12.625 1 98.56 176 GLY A CA 1
ATOM 1382 C C . GLY A 1 176 ? 2.592 -23.609 -13.93 1 98.56 176 GLY A C 1
ATOM 1383 O O . GLY A 1 176 ? 3.018 -23.078 -14.953 1 98.56 176 GLY A O 1
ATOM 1384 N N . THR A 1 177 ? 1.401 -24.203 -13.906 1 98.62 177 THR A N 1
ATOM 1385 C CA . THR A 1 177 ? 0.583 -24.406 -15.094 1 98.62 177 THR A CA 1
ATOM 1386 C C . THR A 1 177 ? 0.244 -23.078 -15.758 1 98.62 177 THR A C 1
ATOM 1388 O O . THR A 1 177 ? -0.189 -22.141 -15.094 1 98.62 177 THR A O 1
ATOM 1391 N N . ILE A 1 178 ? 0.524 -22.953 -17.031 1 98.62 178 ILE A N 1
ATOM 1392 C CA . ILE A 1 178 ? 0.088 -21.812 -17.812 1 98.62 178 ILE A CA 1
ATOM 1393 C C . ILE A 1 178 ? -1.311 -22.062 -18.375 1 98.62 178 ILE A C 1
ATOM 1395 O O . ILE A 1 178 ? -1.505 -22.984 -19.188 1 98.62 178 ILE A O 1
ATOM 1399 N N . ASN A 1 179 ? -2.283 -21.297 -17.984 1 98.69 179 ASN A N 1
ATOM 1400 C CA . ASN A 1 179 ? -3.668 -21.516 -18.391 1 98.69 179 ASN A CA 1
ATOM 1401 C C . ASN A 1 179 ? -3.938 -20.969 -19.781 1 98.69 179 ASN A C 1
ATOM 1403 O O . ASN A 1 179 ? -3.297 -20 -20.203 1 98.69 179 ASN A O 1
ATOM 1407 N N . PRO A 1 180 ? -4.816 -21.609 -20.516 1 98.31 180 PRO A N 1
ATOM 1408 C CA . PRO A 1 180 ? -5.176 -21.109 -21.844 1 98.31 180 PRO A CA 1
ATOM 1409 C C . PRO A 1 180 ? -6.074 -19.875 -21.781 1 98.31 180 PRO A C 1
ATOM 1411 O O . PRO A 1 180 ? -7.207 -19.906 -22.281 1 98.31 180 PRO A O 1
ATOM 1414 N N . ILE A 1 181 ? -5.543 -18.719 -21.359 1 98.62 181 ILE A N 1
ATOM 1415 C CA . ILE A 1 181 ? -6.336 -17.547 -21.016 1 98.62 181 ILE A CA 1
ATOM 1416 C C . ILE A 1 181 ? -6.887 -16.906 -22.297 1 98.62 181 ILE A C 1
ATOM 1418 O O . ILE A 1 181 ? -7.957 -16.281 -22.281 1 98.62 181 ILE A O 1
ATOM 1422 N N . GLU A 1 182 ? -6.18 -17.016 -23.453 1 98.69 182 GLU A N 1
ATOM 1423 C CA . GLU A 1 182 ? -6.727 -16.484 -24.688 1 98.69 182 GLU A CA 1
ATOM 1424 C C . GLU A 1 182 ? -8.07 -17.125 -25.016 1 98.69 182 GLU A C 1
ATOM 1426 O O . GLU A 1 182 ? -9.023 -16.438 -25.406 1 98.69 182 GLU A O 1
ATOM 1431 N N . TYR A 1 183 ? -8.062 -18.422 -24.906 1 98.69 183 TYR A N 1
ATOM 1432 C CA . TYR A 1 183 ? -9.289 -19.172 -25.156 1 98.69 183 TYR A CA 1
ATOM 1433 C C . TYR A 1 183 ? -10.375 -18.781 -24.156 1 98.69 183 TYR A C 1
ATOM 1435 O O . TYR A 1 183 ? -11.523 -18.531 -24.547 1 98.69 183 TYR A O 1
ATOM 1443 N N . ILE A 1 184 ? -10.047 -18.719 -22.891 1 98.81 184 ILE A N 1
ATOM 1444 C CA . ILE A 1 184 ? -10.992 -18.391 -21.828 1 98.81 184 ILE A CA 1
ATOM 1445 C C . ILE A 1 184 ? -11.578 -17 -22.062 1 98.81 184 ILE A C 1
ATOM 1447 O O . ILE A 1 184 ? -12.789 -16.797 -21.953 1 98.81 184 ILE A O 1
ATOM 1451 N N . ILE A 1 185 ? -10.742 -16 -22.406 1 98.88 185 ILE A N 1
ATOM 1452 C CA . ILE A 1 185 ? -11.172 -14.633 -22.641 1 98.88 185 ILE A CA 1
ATOM 1453 C C . ILE A 1 185 ? -12.164 -14.594 -23.797 1 98.88 185 ILE A C 1
ATOM 1455 O O . ILE A 1 185 ? -13.242 -14 -23.688 1 98.88 185 ILE A O 1
ATOM 1459 N N . LYS A 1 186 ? -11.812 -15.234 -24.891 1 98.81 186 LYS A N 1
ATOM 1460 C CA . LYS A 1 186 ? -12.664 -15.242 -26.062 1 98.81 186 LYS A CA 1
ATOM 1461 C C . LYS A 1 186 ? -14.039 -15.828 -25.75 1 98.81 186 LYS A C 1
ATOM 1463 O O . LYS A 1 186 ? -15.062 -15.227 -26.078 1 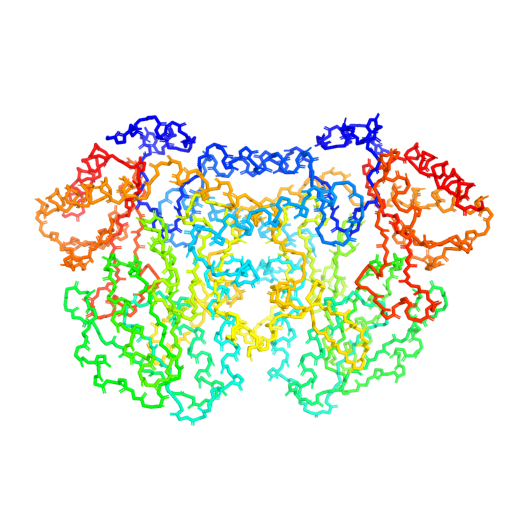98.81 186 LYS A O 1
ATOM 1468 N N . LYS A 1 187 ? -14.094 -17.016 -25.156 1 98.81 187 LYS A N 1
ATOM 1469 C CA . LYS A 1 187 ? -15.344 -17.703 -24.844 1 98.81 187 LYS A CA 1
ATOM 1470 C C . LYS A 1 187 ? -16.172 -16.906 -23.844 1 98.81 187 LYS A C 1
ATOM 1472 O O . LYS A 1 187 ? -17.406 -16.859 -23.953 1 98.81 187 LYS A O 1
ATOM 1477 N N . ALA A 1 188 ? -15.516 -16.344 -22.812 1 98.81 188 ALA A N 1
ATOM 1478 C CA . ALA A 1 188 ? -16.219 -15.523 -21.828 1 98.81 188 ALA A CA 1
ATOM 1479 C C . ALA A 1 188 ? -16.891 -14.32 -22.484 1 98.81 188 ALA A C 1
ATOM 1481 O O . ALA A 1 188 ? -18.047 -14.016 -22.203 1 98.81 188 ALA A O 1
ATOM 1482 N N . HIS A 1 189 ? -16.156 -13.641 -23.359 1 98.75 189 HIS A N 1
ATOM 1483 C CA . HIS A 1 189 ? -16.672 -12.477 -24.062 1 98.75 189 HIS A CA 1
ATOM 1484 C C . HIS A 1 189 ? -17.891 -12.836 -24.906 1 98.75 189 HIS A C 1
ATOM 1486 O O . HIS A 1 189 ? -18.812 -12.039 -25.047 1 98.75 189 HIS A O 1
ATOM 1492 N N . GLU A 1 190 ? -17.828 -14.016 -25.5 1 98.44 190 GLU A N 1
ATOM 1493 C CA . GLU A 1 190 ? -18.953 -14.477 -26.312 1 98.44 190 GLU A CA 1
ATOM 1494 C C . GLU A 1 190 ? -20.234 -14.531 -25.484 1 98.44 190 GLU A C 1
ATOM 1496 O O . GLU A 1 190 ? -21.328 -14.383 -26.031 1 98.44 190 GLU A O 1
ATOM 1501 N N . LYS A 1 191 ? -20.141 -14.734 -24.203 1 98.25 191 LYS A N 1
ATOM 1502 C CA . LYS A 1 191 ? -21.312 -14.805 -23.328 1 98.25 191 LYS A CA 1
ATOM 1503 C C . LYS A 1 191 ? -21.547 -13.461 -22.641 1 98.25 191 LYS A C 1
ATOM 1505 O O . LYS A 1 191 ? -22.438 -13.352 -21.781 1 98.25 191 LYS A O 1
ATOM 1510 N N . GLY A 1 192 ? -20.688 -12.484 -22.906 1 97.94 192 GLY A N 1
ATOM 1511 C CA . GLY A 1 192 ? -20.859 -11.148 -22.359 1 97.94 192 GLY A CA 1
ATOM 1512 C C . GLY A 1 192 ? -20.172 -10.969 -21.016 1 97.94 192 GLY A C 1
ATOM 1513 O O . GLY A 1 192 ? -20.359 -9.945 -20.359 1 97.94 192 GLY A O 1
ATOM 1514 N N . ALA A 1 193 ? -19.406 -11.906 -20.578 1 98.69 193 ALA A N 1
ATOM 1515 C CA . ALA A 1 193 ? -18.719 -11.836 -19.281 1 98.69 193 ALA A CA 1
ATOM 1516 C C . ALA A 1 193 ? -17.406 -11.078 -19.406 1 98.69 193 ALA A C 1
ATOM 1518 O O . ALA A 1 193 ? -16.703 -11.203 -20.406 1 98.69 193 ALA A O 1
ATOM 1519 N N . ALA A 1 194 ? -17.047 -10.258 -18.391 1 98.81 194 ALA A N 1
ATOM 1520 C CA . ALA A 1 194 ? -15.719 -9.664 -18.281 1 98.81 194 ALA A CA 1
ATOM 1521 C C . ALA A 1 194 ? -14.695 -10.711 -17.828 1 98.81 194 ALA A C 1
ATOM 1523 O O . ALA A 1 194 ? -15.062 -11.758 -17.297 1 98.81 194 ALA A O 1
ATOM 1524 N N . VAL A 1 195 ? -13.438 -10.461 -18.062 1 98.94 195 VAL A N 1
ATOM 1525 C CA . VAL A 1 195 ? -12.398 -11.406 -17.656 1 98.94 195 VAL A CA 1
ATOM 1526 C C . VAL A 1 195 ? -11.297 -10.664 -16.906 1 98.94 195 VAL A C 1
ATOM 1528 O O . VAL A 1 195 ? -10.773 -9.656 -17.391 1 98.94 195 VAL A O 1
ATOM 1531 N N . LEU A 1 196 ? -10.984 -11.094 -15.703 1 98.94 196 LEU A N 1
ATOM 1532 C CA . LEU A 1 196 ? -9.82 -10.648 -14.93 1 98.94 196 LEU A CA 1
ATOM 1533 C C . LEU A 1 196 ? -8.742 -11.727 -14.914 1 98.94 196 LEU A C 1
ATOM 1535 O O . LEU A 1 196 ? -9.008 -12.875 -14.562 1 98.94 196 LEU A O 1
ATOM 1539 N N . ILE A 1 197 ? -7.535 -11.328 -15.297 1 98.94 197 ILE A N 1
ATOM 1540 C CA . ILE A 1 197 ? -6.395 -12.242 -15.289 1 98.94 197 ILE A CA 1
ATOM 1541 C C . ILE A 1 197 ? -5.449 -11.875 -14.148 1 98.94 197 ILE A C 1
ATOM 1543 O O . ILE A 1 197 ? -4.957 -10.75 -14.078 1 98.94 197 ILE A O 1
ATOM 1547 N N . ASP A 1 198 ? -5.281 -12.828 -13.258 1 98.94 198 ASP A N 1
ATOM 1548 C CA . ASP A 1 198 ? -4.227 -12.711 -12.25 1 98.94 198 ASP A CA 1
ATOM 1549 C C . ASP A 1 198 ? -2.861 -13.039 -12.852 1 98.94 198 ASP A C 1
ATOM 1551 O O . ASP A 1 198 ? -2.529 -14.211 -13.039 1 98.94 198 ASP A O 1
ATOM 1555 N N . GLY A 1 199 ? -2.1 -12 -13.062 1 98.94 199 GLY A N 1
ATOM 1556 C CA . GLY A 1 199 ? -0.812 -12.156 -13.719 1 98.94 199 GLY A CA 1
ATOM 1557 C C . GLY A 1 199 ? 0.354 -12.18 -12.75 1 98.94 199 GLY A C 1
ATOM 1558 O O . GLY A 1 199 ? 1.509 -12.031 -13.156 1 98.94 199 GLY A O 1
ATOM 1559 N N . ALA A 1 200 ? 0.131 -12.367 -11.469 1 98.69 200 ALA A N 1
ATOM 1560 C CA . ALA A 1 200 ? 1.156 -12.258 -10.438 1 98.69 200 ALA A CA 1
ATOM 1561 C C . ALA A 1 200 ? 2.322 -13.203 -10.719 1 98.69 200 ALA A C 1
ATOM 1563 O O . ALA A 1 200 ? 3.484 -12.836 -10.531 1 98.69 200 ALA A O 1
ATOM 1564 N N . GLN A 1 201 ? 2.025 -14.398 -11.164 1 98.69 201 GLN A N 1
ATOM 1565 C CA . GLN A 1 201 ? 3.074 -15.391 -11.383 1 98.69 201 GLN A CA 1
ATOM 1566 C C . GLN A 1 201 ? 3.51 -15.414 -12.844 1 98.69 201 GLN A C 1
ATOM 1568 O O . GLN A 1 201 ? 4.492 -16.078 -13.195 1 98.69 201 GLN A O 1
ATOM 1573 N N . ALA A 1 202 ? 2.816 -14.703 -13.695 1 98.81 202 ALA A N 1
ATOM 1574 C CA . ALA A 1 202 ? 3.115 -14.719 -15.125 1 98.81 202 ALA A CA 1
ATOM 1575 C C . ALA A 1 202 ? 4.129 -13.633 -15.484 1 98.81 202 ALA A C 1
ATOM 1577 O O . ALA A 1 202 ? 5.074 -13.891 -16.234 1 98.81 202 ALA A O 1
ATOM 1578 N N . THR A 1 203 ? 4.027 -12.484 -14.914 1 98.75 203 THR A N 1
ATOM 1579 C CA . THR A 1 203 ? 4.719 -11.273 -15.359 1 98.75 203 THR A CA 1
ATOM 1580 C C . THR A 1 203 ? 6.219 -11.391 -15.109 1 98.75 203 THR A C 1
ATOM 1582 O O . THR A 1 203 ? 7.02 -10.75 -15.797 1 98.75 203 THR A O 1
ATOM 1585 N N . PRO A 1 204 ? 6.676 -12.219 -14.164 1 98.5 204 PRO A N 1
ATOM 1586 C CA . PRO A 1 204 ? 8.125 -12.398 -14.055 1 98.5 204 PRO A CA 1
ATOM 1587 C C . PRO A 1 204 ? 8.711 -13.203 -15.211 1 98.5 204 PRO A C 1
ATOM 1589 O O . PRO A 1 204 ? 9.922 -13.164 -15.453 1 98.5 204 PRO A O 1
ATOM 1592 N N . HIS A 1 205 ? 7.859 -13.945 -15.961 1 98.5 205 HIS A N 1
ATOM 1593 C CA . HIS A 1 205 ? 8.359 -14.938 -16.906 1 98.5 205 HIS A CA 1
ATOM 1594 C C . HIS A 1 205 ? 8.008 -14.547 -18.344 1 98.5 205 HIS A C 1
ATOM 1596 O O . HIS A 1 205 ? 8.625 -15.031 -19.297 1 98.5 205 HIS A O 1
ATOM 1602 N N . LEU A 1 206 ? 6.973 -13.805 -18.469 1 97.94 206 LEU A N 1
ATOM 1603 C CA . LEU A 1 206 ? 6.52 -13.406 -19.797 1 97.94 206 LEU A CA 1
ATOM 1604 C C . LEU A 1 206 ? 5.977 -11.984 -19.797 1 97.94 206 LEU A C 1
ATOM 1606 O O . LEU A 1 206 ? 5.746 -11.414 -18.719 1 97.94 206 LEU A O 1
ATOM 1610 N N . LYS A 1 207 ? 5.926 -11.367 -20.922 1 97.62 207 LYS A N 1
ATOM 1611 C CA . LYS A 1 207 ? 5.406 -10.016 -21.141 1 97.62 207 LYS A CA 1
ATOM 1612 C C . LYS A 1 207 ? 3.994 -10.055 -21.719 1 97.62 207 LYS A C 1
ATOM 1614 O O . LYS A 1 207 ? 3.812 -10.336 -22.906 1 97.62 207 LYS A O 1
ATOM 1619 N N . PRO A 1 208 ? 2.992 -9.758 -20.844 1 98.19 208 PRO A N 1
ATOM 1620 C CA . PRO A 1 208 ? 1.639 -9.812 -21.406 1 98.19 208 PRO A CA 1
ATOM 1621 C C . PRO A 1 208 ? 1.363 -8.688 -22.406 1 98.19 208 PRO A C 1
ATOM 1623 O O . PRO A 1 208 ? 1.867 -7.57 -22.234 1 98.19 208 PRO A O 1
ATOM 1626 N N . ASP A 1 209 ? 0.621 -8.961 -23.438 1 98.81 209 ASP A N 1
ATOM 1627 C CA . ASP A 1 209 ? 0.012 -7.992 -24.359 1 98.81 209 ASP A CA 1
ATOM 1628 C C . ASP A 1 209 ? -1.497 -7.91 -24.141 1 98.81 209 ASP A C 1
ATOM 1630 O O . ASP A 1 209 ? -2.258 -8.68 -24.734 1 98.81 209 ASP A O 1
ATOM 1634 N N . VAL A 1 210 ? -1.88 -6.898 -23.328 1 98.88 210 VAL A N 1
ATOM 1635 C CA . VAL A 1 210 ? -3.254 -6.887 -22.844 1 98.88 210 VAL A CA 1
ATOM 1636 C C . VAL A 1 210 ? -4.207 -6.539 -23.984 1 98.88 210 VAL A C 1
ATOM 1638 O O . VAL A 1 210 ? -5.395 -6.863 -23.922 1 98.88 210 VAL A O 1
ATOM 1641 N N . GLN A 1 211 ? -3.727 -5.852 -25.016 1 98.69 211 GLN A N 1
ATOM 1642 C CA . GLN A 1 211 ? -4.57 -5.594 -26.188 1 98.69 211 GLN A CA 1
ATOM 1643 C C . GLN A 1 211 ? -4.773 -6.863 -27 1 98.69 211 GLN A C 1
ATOM 1645 O O . GLN A 1 211 ? -5.895 -7.172 -27.422 1 98.69 211 GLN A O 1
ATOM 1650 N N . ALA A 1 212 ? -3.67 -7.613 -27.25 1 98.75 212 ALA A N 1
ATOM 1651 C CA . ALA A 1 212 ? -3.779 -8.867 -27.984 1 98.75 212 ALA A CA 1
ATOM 1652 C C . ALA A 1 212 ? -4.66 -9.867 -27.25 1 98.75 212 ALA A C 1
ATOM 1654 O O . ALA A 1 212 ? -5.449 -10.586 -27.859 1 98.75 212 ALA A O 1
ATOM 1655 N N . LEU A 1 213 ? -4.523 -9.922 -25.906 1 98.69 213 LEU A N 1
ATOM 1656 C CA . LEU A 1 213 ? -5.309 -10.82 -25.078 1 98.69 213 LEU A CA 1
ATOM 1657 C C . LEU A 1 213 ? -6.773 -10.391 -25.047 1 98.69 213 LEU A C 1
ATOM 1659 O O . LEU A 1 213 ? -7.668 -11.234 -24.938 1 98.69 213 LEU A O 1
ATOM 1663 N N . ASP A 1 214 ? -6.957 -9.086 -25.094 1 98.69 214 ASP A N 1
ATOM 1664 C CA . ASP A 1 214 ? -8.266 -8.453 -24.984 1 98.69 214 ASP A CA 1
ATOM 1665 C C . ASP A 1 214 ? -8.898 -8.734 -23.625 1 98.69 214 ASP A C 1
ATOM 1667 O O . ASP A 1 214 ? -10.109 -8.93 -23.531 1 98.69 214 ASP A O 1
ATOM 1671 N N . CYS A 1 215 ? -8.086 -9.008 -22.609 1 98.75 215 CYS A N 1
ATOM 1672 C CA . CYS A 1 215 ? -8.625 -9.148 -21.266 1 98.75 215 CYS A CA 1
ATOM 1673 C C . CYS A 1 215 ? -9.164 -7.82 -20.75 1 98.75 215 CYS A C 1
ATOM 1675 O O . CYS A 1 215 ? -8.734 -6.758 -21.203 1 98.75 215 CYS A O 1
ATOM 1677 N N . ASP A 1 216 ? -10.109 -7.848 -19.844 1 98.94 216 ASP A N 1
ATOM 1678 C CA . ASP A 1 216 ? -10.719 -6.637 -19.312 1 98.94 216 ASP A CA 1
ATOM 1679 C C . ASP A 1 216 ? -9.891 -6.051 -18.172 1 98.94 216 ASP A C 1
ATOM 1681 O O . ASP A 1 216 ? -9.836 -4.832 -18 1 98.94 216 ASP A O 1
ATOM 1685 N N . PHE A 1 217 ? -9.312 -6.934 -17.438 1 98.94 217 PHE A N 1
ATOM 1686 C CA . PHE A 1 217 ? -8.438 -6.57 -16.328 1 98.94 217 PHE A CA 1
ATOM 1687 C C . PHE A 1 217 ? -7.219 -7.488 -16.281 1 98.94 217 PHE A C 1
ATOM 1689 O O . PHE A 1 217 ? -7.32 -8.68 -16.609 1 98.94 217 PHE A O 1
ATOM 1696 N N . TYR A 1 218 ? -6.094 -6.969 -15.906 1 99 218 TYR A N 1
ATOM 1697 C CA . TYR A 1 218 ? -4.863 -7.711 -15.648 1 99 218 TYR A CA 1
ATOM 1698 C C . TYR A 1 218 ? -4.125 -7.152 -14.438 1 99 218 TYR A C 1
ATOM 1700 O O . TYR A 1 218 ? -3.885 -5.945 -14.359 1 99 218 TYR A O 1
ATOM 1708 N N . VAL A 1 219 ? -3.783 -8.016 -13.461 1 98.94 219 VAL A N 1
ATOM 1709 C CA . VAL A 1 219 ? -3.18 -7.523 -12.227 1 98.94 219 VAL A CA 1
ATOM 1710 C C . VAL A 1 219 ? -1.83 -8.203 -12.008 1 98.94 219 VAL A C 1
ATOM 1712 O O . VAL A 1 219 ? -1.648 -9.367 -12.367 1 98.94 219 VAL A O 1
ATOM 1715 N N . PHE A 1 220 ? -0.882 -7.488 -11.445 1 98.81 220 PHE A N 1
ATOM 1716 C CA . PHE A 1 220 ? 0.389 -8.078 -11.047 1 98.81 220 PHE A CA 1
ATOM 1717 C C . PHE A 1 220 ? 1.062 -7.23 -9.969 1 98.81 220 PHE A C 1
ATOM 1719 O O . PHE A 1 220 ? 0.607 -6.125 -9.672 1 98.81 220 PHE A O 1
ATOM 1726 N N . SER A 1 221 ? 2.127 -7.777 -9.32 1 98.5 221 SER A N 1
ATOM 1727 C CA . SER A 1 221 ? 2.793 -7.141 -8.188 1 98.5 221 SER A CA 1
ATOM 1728 C C . SER A 1 221 ? 4.254 -6.84 -8.5 1 98.5 221 SER A C 1
ATOM 1730 O O . SER A 1 221 ? 4.926 -7.625 -9.172 1 98.5 221 SER A O 1
ATOM 1732 N N . GLY A 1 222 ? 4.723 -5.754 -7.969 1 98.69 222 GLY A N 1
ATOM 1733 C CA . GLY A 1 222 ? 6.094 -5.32 -8.203 1 98.69 222 GLY A CA 1
ATOM 1734 C C . GLY A 1 222 ? 7.125 -6.258 -7.609 1 98.69 222 GLY A C 1
ATOM 1735 O O . GLY A 1 222 ? 8.148 -6.535 -8.234 1 98.69 222 GLY A O 1
ATOM 1736 N N . HIS A 1 223 ? 6.871 -6.82 -6.438 1 98.5 223 HIS A N 1
ATOM 1737 C CA . HIS A 1 223 ? 7.887 -7.578 -5.711 1 98.5 223 HIS A CA 1
ATOM 1738 C C . HIS A 1 223 ? 8.195 -8.898 -6.41 1 98.5 223 HIS A C 1
ATOM 1740 O O . HIS A 1 223 ? 9.188 -9.555 -6.098 1 98.5 223 HIS A O 1
ATOM 1746 N N . LYS A 1 224 ? 7.402 -9.266 -7.453 1 98.38 224 LYS A N 1
ATOM 1747 C CA . LYS A 1 224 ? 7.645 -10.508 -8.188 1 98.38 224 LYS A CA 1
ATOM 1748 C C . LYS A 1 224 ? 8.43 -10.25 -9.461 1 98.38 224 LYS A C 1
ATOM 1750 O O . LYS A 1 224 ? 8.945 -11.18 -10.086 1 98.38 224 LYS A O 1
ATOM 1755 N N . ILE A 1 225 ? 8.523 -8.984 -9.836 1 98.75 225 ILE A N 1
ATOM 1756 C CA . ILE A 1 225 ? 9.227 -8.625 -11.07 1 98.75 225 ILE A CA 1
ATOM 1757 C C . ILE A 1 225 ? 10.414 -7.73 -10.734 1 98.75 225 ILE A C 1
ATOM 1759 O O . ILE A 1 225 ? 10.625 -6.699 -11.383 1 98.75 225 ILE A O 1
ATOM 1763 N N . CYS A 1 226 ? 11.109 -8.039 -9.703 1 98.81 226 CYS A N 1
ATOM 1764 C CA . CYS A 1 226 ? 12.367 -7.445 -9.258 1 98.81 226 CYS A CA 1
ATOM 1765 C C . CYS A 1 226 ? 12.148 -6.035 -8.727 1 98.81 226 CYS A C 1
ATOM 1767 O O . CYS A 1 226 ? 13.109 -5.297 -8.508 1 98.81 226 CYS A O 1
ATOM 1769 N N . GLY A 1 227 ? 10.898 -5.594 -8.539 1 98.81 227 GLY A N 1
ATOM 1770 C CA . GLY A 1 227 ? 10.586 -4.285 -7.977 1 98.81 227 GLY A CA 1
ATOM 1771 C C . GLY A 1 227 ? 10.391 -4.312 -6.473 1 98.81 227 GLY A C 1
ATOM 1772 O O . GLY A 1 227 ? 10.562 -5.355 -5.836 1 98.81 227 GLY A O 1
ATOM 1773 N N . PRO A 1 228 ? 10 -3.182 -5.895 1 98.56 228 PRO A N 1
ATOM 1774 C CA . PRO A 1 228 ? 9.828 -3.076 -4.445 1 98.56 228 PRO A CA 1
ATOM 1775 C C . PRO A 1 228 ? 8.57 -3.787 -3.949 1 98.56 228 PRO A C 1
ATOM 1777 O O . PRO A 1 228 ? 7.676 -4.094 -4.742 1 98.56 228 PRO A O 1
ATOM 1780 N N . THR A 1 229 ? 8.562 -4.102 -2.658 1 98.31 229 THR A N 1
ATOM 1781 C CA . THR A 1 229 ? 7.34 -4.566 -2.021 1 98.31 229 THR A CA 1
ATOM 1782 C C . THR A 1 229 ? 6.344 -3.422 -1.861 1 98.31 229 THR A C 1
ATOM 1784 O O . THR A 1 229 ? 6.73 -2.25 -1.885 1 98.31 229 THR A O 1
ATOM 1787 N N . GLY A 1 230 ? 5.07 -3.717 -1.805 1 98.25 230 GLY A N 1
ATOM 1788 C CA . GLY A 1 230 ? 4.043 -2.744 -1.471 1 98.25 230 GLY A CA 1
ATOM 1789 C C . GLY A 1 230 ? 3.525 -1.986 -2.678 1 98.25 230 GLY A C 1
ATOM 1790 O O . GLY A 1 230 ? 2.84 -0.971 -2.533 1 98.25 230 GLY A O 1
ATOM 1791 N N . VAL A 1 231 ? 3.879 -2.438 -3.861 1 98.69 231 VAL A N 1
ATOM 1792 C CA . VAL A 1 231 ? 3.389 -1.786 -5.07 1 98.69 231 VAL A CA 1
ATOM 1793 C C . VAL A 1 231 ? 2.939 -2.84 -6.078 1 98.69 231 VAL A C 1
ATOM 1795 O O . VAL A 1 231 ? 3.51 -3.932 -6.141 1 98.69 231 VAL A O 1
ATOM 1798 N N . GLY A 1 232 ? 1.88 -2.572 -6.816 1 98.62 232 GLY A N 1
ATOM 1799 C CA . GLY A 1 232 ? 1.348 -3.402 -7.887 1 98.62 232 GLY A CA 1
ATOM 1800 C C . GLY A 1 232 ? 0.587 -2.611 -8.93 1 98.62 232 GLY A C 1
ATOM 1801 O O . GLY A 1 232 ? 0.611 -1.378 -8.93 1 98.62 232 GLY A O 1
ATOM 1802 N N . VAL A 1 233 ? 0.038 -3.287 -9.867 1 98.88 233 VAL A N 1
ATOM 1803 C CA . VAL A 1 233 ? -0.644 -2.658 -10.992 1 98.88 233 VAL A CA 1
ATOM 1804 C C . VAL A 1 233 ? -1.965 -3.377 -11.266 1 98.88 233 VAL A C 1
ATOM 1806 O O . VAL A 1 233 ? -2.021 -4.609 -11.258 1 98.88 233 VAL A O 1
ATOM 1809 N N . LEU A 1 234 ? -2.984 -2.633 -11.406 1 98.94 234 LEU A N 1
ATOM 1810 C CA . LEU A 1 234 ? -4.227 -3.051 -12.039 1 98.94 234 LEU A CA 1
ATOM 1811 C C . LEU A 1 234 ? -4.395 -2.381 -13.398 1 98.94 234 LEU A C 1
ATOM 1813 O O . LEU A 1 234 ? -4.543 -1.158 -13.484 1 98.94 234 LEU A O 1
ATOM 1817 N N . TYR A 1 235 ? -4.227 -3.176 -14.406 1 98.94 235 TYR A N 1
ATOM 1818 C CA . TYR A 1 235 ? -4.715 -2.723 -15.703 1 98.94 235 TYR A CA 1
ATOM 1819 C C . TYR A 1 235 ? -6.211 -2.961 -15.836 1 98.94 235 TYR A C 1
ATOM 1821 O O . TYR A 1 235 ? -6.719 -4.016 -15.438 1 98.94 235 TYR A O 1
ATOM 1829 N N . GLY A 1 236 ? -6.902 -2.035 -16.391 1 98.94 236 GLY A N 1
ATOM 1830 C CA . GLY A 1 236 ? -8.289 -2.186 -16.797 1 98.94 236 GLY A CA 1
ATOM 1831 C C . GLY A 1 236 ? -8.633 -1.395 -18.047 1 98.94 236 GLY A C 1
ATOM 1832 O O . GLY A 1 236 ? -8.172 -0.262 -18.219 1 98.94 236 GLY A O 1
ATOM 1833 N N . LYS A 1 237 ? -9.469 -2.004 -18.906 1 98.81 237 LYS A N 1
ATOM 1834 C CA . LYS A 1 237 ? -9.984 -1.219 -20.031 1 98.81 237 LYS A CA 1
ATOM 1835 C C . LYS A 1 237 ? -10.734 0.013 -19.531 1 98.81 237 LYS A C 1
ATOM 1837 O O . LYS A 1 237 ? -11.477 -0.061 -18.547 1 98.81 237 LYS A O 1
ATOM 1842 N N . GLU A 1 238 ? -10.469 1.089 -20.25 1 98.44 238 GLU A N 1
ATOM 1843 C CA . GLU A 1 238 ? -11.102 2.348 -19.875 1 98.44 238 GLU A CA 1
ATOM 1844 C C . GLU A 1 238 ? -12.602 2.166 -19.656 1 98.44 238 GLU A C 1
ATOM 1846 O O . GLU A 1 238 ? -13.156 2.662 -18.672 1 98.44 238 GLU A O 1
ATOM 1851 N N . GLU A 1 239 ? -13.266 1.492 -20.516 1 98.19 239 GLU A N 1
ATOM 1852 C CA . GLU A 1 239 ? -14.719 1.331 -20.453 1 98.19 239 GLU A CA 1
ATOM 1853 C C . GLU A 1 239 ? -15.141 0.661 -19.156 1 98.19 239 GLU A C 1
ATOM 1855 O O . GLU A 1 239 ? -16.156 1.028 -18.562 1 98.19 239 GLU A O 1
ATOM 1860 N N . TRP A 1 240 ? -14.422 -0.317 -18.719 1 98.38 240 TRP A N 1
ATOM 1861 C CA . TRP A 1 240 ? -14.734 -1.002 -17.469 1 98.38 240 TRP A CA 1
ATOM 1862 C C . TRP A 1 240 ? -14.406 -0.12 -16.281 1 98.38 240 TRP A C 1
ATOM 1864 O O . TRP A 1 240 ? -15.18 -0.047 -15.32 1 98.38 240 TRP A O 1
ATOM 1874 N N . LEU A 1 241 ? -13.203 0.543 -16.312 1 98.62 241 LEU A N 1
ATOM 1875 C CA . LEU A 1 241 ? -12.789 1.389 -15.195 1 98.62 241 LEU A CA 1
ATOM 1876 C C . LEU A 1 241 ? -13.781 2.521 -14.969 1 98.62 241 LEU A C 1
ATOM 1878 O O . LEU A 1 241 ? -14.008 2.943 -13.836 1 98.62 241 LEU A O 1
ATOM 1882 N N . ARG A 1 242 ? -14.344 3.043 -16.047 1 97.69 242 ARG A N 1
ATOM 1883 C CA . ARG A 1 242 ? -15.328 4.113 -15.93 1 97.69 242 ARG A CA 1
ATOM 1884 C C . ARG A 1 242 ? -16.641 3.6 -15.336 1 97.69 242 ARG A C 1
ATOM 1886 O O . ARG A 1 242 ? -17.344 4.336 -14.641 1 97.69 242 ARG A O 1
ATOM 1893 N N . LYS A 1 243 ? -16.938 2.342 -15.523 1 97.19 243 LYS A N 1
ATOM 1894 C CA . LYS A 1 243 ? -18.172 1.735 -15.023 1 97.19 243 LYS A CA 1
ATOM 1895 C C . LYS A 1 243 ? -18.078 1.46 -13.531 1 97.19 243 LYS A C 1
ATOM 1897 O O . LYS A 1 243 ? -19.094 1.468 -12.828 1 97.19 243 LYS A O 1
ATOM 1902 N N . LEU A 1 244 ? -16.938 1.182 -13.023 1 97.81 244 LEU A N 1
ATOM 1903 C CA . LEU A 1 244 ? -16.75 0.806 -11.625 1 97.81 244 LEU A CA 1
ATOM 1904 C C . LEU A 1 244 ? -16.719 2.041 -10.727 1 97.81 244 LEU A C 1
ATOM 1906 O O . LEU A 1 244 ? -16.125 3.057 -11.086 1 97.81 244 LEU A O 1
ATOM 1910 N N . PRO A 1 245 ? -17.375 2.023 -9.602 1 96.94 245 PRO A N 1
ATOM 1911 C CA . PRO A 1 245 ? -17.266 3.129 -8.648 1 96.94 245 PRO A CA 1
ATOM 1912 C C . PRO A 1 245 ? -15.898 3.189 -7.965 1 96.94 245 PRO A C 1
ATOM 1914 O O . PRO A 1 245 ? -15.141 2.221 -8.016 1 96.94 245 PRO A O 1
ATOM 1917 N N . PRO A 1 246 ? -15.602 4.371 -7.316 1 97.19 246 PRO A N 1
ATOM 1918 C CA . PRO A 1 246 ? -14.367 4.418 -6.531 1 97.19 246 PRO A CA 1
ATOM 1919 C C . PRO A 1 246 ? -14.32 3.352 -5.438 1 97.19 246 PRO A C 1
ATOM 1921 O O . PRO A 1 246 ? -15.367 2.969 -4.898 1 97.19 246 PRO A O 1
ATOM 1924 N N . TYR A 1 247 ? -13.141 2.912 -5.121 1 97.19 247 TYR A N 1
ATOM 1925 C CA . TYR A 1 247 ? -12.953 1.868 -4.121 1 97.19 247 TYR A CA 1
ATOM 1926 C C . TYR A 1 247 ? -12.656 2.471 -2.754 1 97.19 247 TYR A C 1
ATOM 1928 O O . TYR A 1 247 ? -13.258 2.084 -1.753 1 97.19 247 TYR A O 1
ATOM 1936 N N . GLN A 1 248 ? -11.727 3.371 -2.701 1 97.88 248 GLN A N 1
ATOM 1937 C CA . GLN A 1 248 ? -11.367 4.105 -1.494 1 97.88 248 GLN A CA 1
ATOM 1938 C C . GLN A 1 248 ? -11.57 5.605 -1.683 1 97.88 248 GLN A C 1
ATOM 1940 O O . GLN A 1 248 ? -11.375 6.129 -2.781 1 97.88 248 GLN A O 1
ATOM 1945 N N . GLY A 1 249 ? -11.961 6.258 -0.576 1 96.94 249 GLY A N 1
ATOM 1946 C CA . GLY A 1 249 ? -12.133 7.699 -0.609 1 96.94 249 GLY A CA 1
ATOM 1947 C C . GLY A 1 249 ? -11.047 8.453 0.137 1 96.94 249 GLY A C 1
ATOM 1948 O O . GLY A 1 249 ? -10.547 7.977 1.162 1 96.94 249 GLY A O 1
ATOM 1949 N N . GLY A 1 250 ? -10.633 9.562 -0.337 1 95.31 250 GLY A N 1
ATOM 1950 C CA . GLY A 1 250 ? -9.641 10.414 0.304 1 95.31 250 GLY A CA 1
ATOM 1951 C C . GLY A 1 250 ? -9.055 11.453 -0.626 1 95.31 250 GLY A C 1
ATOM 1952 O O . GLY A 1 250 ? -9.727 11.914 -1.557 1 95.31 250 GLY A O 1
ATOM 1953 N N . GLY A 1 251 ? -7.848 11.906 -0.285 1 88.81 251 GLY A N 1
ATOM 1954 C CA . GLY A 1 251 ? -7.156 12.859 -1.142 1 88.81 251 GLY A CA 1
ATOM 1955 C C . GLY A 1 251 ? -6.738 12.266 -2.475 1 88.81 251 GLY A C 1
ATOM 1956 O 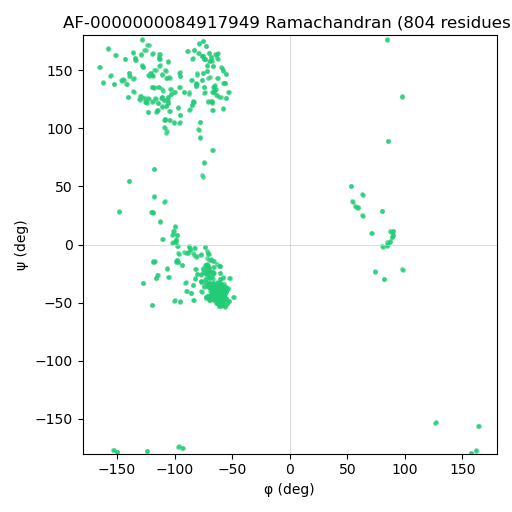O . GLY A 1 251 ? -6.621 11.047 -2.607 1 88.81 251 GLY A O 1
ATOM 1957 N N . GLU A 1 252 ? -6.508 13.078 -3.512 1 83.56 252 GLU A N 1
ATOM 1958 C CA . GLU A 1 252 ? -5.98 12.742 -4.832 1 83.56 252 GLU A CA 1
ATOM 1959 C C . GLU A 1 252 ? -7.078 12.203 -5.746 1 83.56 252 GLU A C 1
ATOM 1961 O O . GLU A 1 252 ? -7.027 12.398 -6.961 1 83.56 252 GLU A O 1
ATOM 1966 N N . MET A 1 253 ? -8.078 11.562 -5.152 1 89.19 253 MET A N 1
ATOM 1967 C CA . MET A 1 253 ? -9.055 10.883 -5.992 1 89.19 253 MET A CA 1
ATOM 1968 C C . MET A 1 253 ? -10.297 11.742 -6.188 1 89.19 253 MET A C 1
ATOM 1970 O O . MET A 1 253 ? -11.281 11.297 -6.777 1 89.19 253 MET A O 1
ATOM 1974 N N . ILE A 1 254 ? -10.242 12.969 -5.734 1 85.75 254 ILE A N 1
ATOM 1975 C CA . ILE A 1 254 ? -11.422 13.828 -5.73 1 85.75 254 ILE A CA 1
ATOM 1976 C C . ILE A 1 254 ? -11.219 14.992 -6.695 1 85.75 254 ILE A C 1
ATOM 1978 O O . ILE A 1 254 ? -10.078 15.383 -6.977 1 85.75 254 ILE A O 1
ATOM 1982 N N . ALA A 1 255 ? -12.352 15.508 -7.188 1 87.19 255 ALA A N 1
ATOM 1983 C CA . ALA A 1 255 ? -12.359 16.781 -7.91 1 87.19 255 ALA A CA 1
ATOM 1984 C C . ALA A 1 255 ? -12.82 17.922 -7.004 1 87.19 255 ALA A C 1
ATOM 1986 O O . ALA A 1 255 ? -12.117 18.922 -6.855 1 87.19 255 ALA A O 1
ATOM 1987 N N . GLU A 1 256 ? -13.875 17.688 -6.344 1 91.56 256 GLU A N 1
ATOM 1988 C CA . GLU A 1 256 ? -14.422 18.641 -5.383 1 91.56 256 GLU A CA 1
ATOM 1989 C C . GLU A 1 256 ? -14.984 17.922 -4.152 1 91.56 256 GLU A C 1
ATOM 1991 O O . GLU A 1 256 ? -15.641 16.891 -4.273 1 91.56 256 GLU A O 1
ATOM 1996 N N . VAL A 1 257 ? -14.688 18.516 -3.002 1 93 257 VAL A N 1
ATOM 1997 C CA . VAL A 1 257 ? -15.188 17.953 -1.757 1 93 257 VAL A CA 1
ATOM 1998 C C . VAL A 1 257 ? -15.984 19 -0.988 1 93 257 VAL A C 1
ATOM 2000 O O . VAL A 1 257 ? -15.469 20.094 -0.708 1 93 257 VAL A O 1
ATOM 2003 N N . THR A 1 258 ? -17.188 18.734 -0.707 1 92.44 258 THR A N 1
ATOM 2004 C CA . THR A 1 258 ? -18.047 19.391 0.27 1 92.44 258 THR A CA 1
ATOM 2005 C C . THR A 1 258 ? -18.625 18.391 1.25 1 92.44 258 THR A C 1
ATOM 2007 O O . THR A 1 258 ? -18.469 17.172 1.072 1 92.44 258 THR A O 1
ATOM 2010 N N . PHE A 1 259 ? -19.203 18.906 2.32 1 92.5 259 PHE A N 1
ATOM 2011 C CA . PHE A 1 259 ? -19.781 17.969 3.281 1 92.5 259 PHE A CA 1
ATOM 2012 C C . PHE A 1 259 ? -21.047 17.344 2.719 1 92.5 259 PHE A C 1
ATOM 2014 O O . PHE A 1 259 ? -21.422 16.234 3.123 1 92.5 259 PHE A O 1
ATOM 2021 N N . GLU A 1 260 ? -21.641 17.938 1.709 1 89.19 260 GLU A N 1
ATOM 2022 C CA . GLU A 1 260 ? -22.859 17.422 1.097 1 89.19 260 GLU A CA 1
ATOM 2023 C C . GLU A 1 260 ? -22.531 16.375 0.02 1 89.19 260 GLU A C 1
ATOM 2025 O O . GLU A 1 260 ? -23.25 15.391 -0.124 1 89.19 260 GLU A O 1
ATOM 2030 N N . LYS A 1 261 ? -21.547 16.688 -0.704 1 88.81 261 LYS A N 1
ATOM 2031 C CA . LYS A 1 261 ? -21.25 15.797 -1.824 1 88.81 261 LYS A CA 1
ATOM 2032 C C . LYS A 1 261 ? -19.797 15.891 -2.244 1 88.81 261 LYS A C 1
ATOM 2034 O O . LYS A 1 261 ? -19.188 16.969 -2.188 1 88.81 261 LYS A O 1
ATOM 2039 N N . THR A 1 262 ? -19.297 14.773 -2.654 1 91.25 262 THR A N 1
ATOM 2040 C CA . THR A 1 262 ? -17.969 14.703 -3.232 1 91.25 262 THR A CA 1
ATOM 2041 C C . THR A 1 262 ? -18.031 14.227 -4.68 1 91.25 262 THR A C 1
ATOM 2043 O O . THR A 1 262 ? -18.797 13.328 -5.012 1 91.25 262 THR A O 1
ATOM 2046 N N . THR A 1 263 ? -17.266 14.898 -5.57 1 93.94 263 THR A N 1
ATOM 2047 C CA . THR A 1 263 ? -17.047 14.414 -6.93 1 93.94 263 THR A CA 1
ATOM 2048 C C . THR A 1 263 ? -15.648 13.852 -7.09 1 93.94 263 THR A C 1
ATOM 2050 O O . THR A 1 263 ? -14.75 14.172 -6.312 1 93.94 263 THR A O 1
ATOM 2053 N N . TYR A 1 264 ? -15.531 13.016 -8.07 1 94.06 264 TYR A N 1
ATOM 2054 C CA . TYR A 1 264 ? -14.305 12.227 -8.141 1 94.06 264 TYR A CA 1
ATOM 2055 C C . TYR A 1 264 ? -13.422 12.703 -9.289 1 94.06 264 TYR A C 1
ATOM 2057 O O . TYR A 1 264 ? -13.914 13.234 -10.289 1 94.06 264 TYR A O 1
ATOM 2065 N N . ALA A 1 265 ? -12.109 12.539 -9.094 1 94.06 265 ALA A N 1
ATOM 2066 C CA . ALA A 1 265 ? -11.156 12.797 -10.164 1 94.06 265 ALA A CA 1
ATOM 2067 C C . ALA A 1 265 ? -11.352 11.805 -11.312 1 94.06 265 ALA A C 1
ATOM 2069 O O . ALA A 1 265 ? -12.016 10.781 -11.156 1 94.06 265 ALA A O 1
ATOM 2070 N N . ASP A 1 266 ? -10.805 12.102 -12.469 1 96 266 ASP A N 1
ATOM 2071 C CA . ASP A 1 266 ? -10.836 11.203 -13.617 1 96 266 ASP A CA 1
ATOM 2072 C C . ASP A 1 266 ? -9.852 10.047 -13.445 1 96 266 ASP A C 1
ATOM 2074 O O . ASP A 1 266 ? -9.141 9.984 -12.438 1 96 266 ASP A O 1
ATOM 2078 N N . LEU A 1 267 ? -9.875 9.117 -14.391 1 97.44 267 LEU A N 1
ATOM 2079 C CA . LEU A 1 267 ? -8.922 8.016 -14.398 1 97.44 267 LEU A CA 1
ATOM 2080 C C . LEU A 1 267 ? -7.5 8.531 -14.578 1 97.44 267 LEU A C 1
ATOM 2082 O O . LEU A 1 267 ? -7.266 9.477 -15.336 1 97.44 267 LEU A O 1
ATOM 2086 N N . PRO A 1 268 ? -6.531 7.992 -13.977 1 97.75 268 PRO A N 1
ATOM 2087 C CA . PRO A 1 268 ? -6.574 6.836 -13.078 1 97.75 268 PRO A CA 1
ATOM 2088 C C . PRO A 1 268 ? -6.836 7.227 -11.625 1 97.75 268 PRO A C 1
ATOM 2090 O O . PRO A 1 268 ? -7.062 6.359 -10.781 1 97.75 268 PRO A O 1
ATOM 2093 N N . HIS A 1 269 ? -6.852 8.492 -11.297 1 96.12 269 HIS A N 1
ATOM 2094 C CA . HIS A 1 269 ? -6.766 9.016 -9.938 1 96.12 269 HIS A CA 1
ATOM 2095 C C . HIS A 1 269 ? -7.992 8.625 -9.117 1 96.12 269 HIS A C 1
ATOM 2097 O O . HIS A 1 269 ? -7.914 8.5 -7.895 1 96.12 269 HIS A O 1
ATOM 2103 N N . LYS A 1 270 ? -9.086 8.359 -9.805 1 96.5 270 LYS A N 1
ATOM 2104 C CA . LYS A 1 270 ? -10.328 7.918 -9.164 1 96.5 270 LYS A CA 1
ATOM 2105 C C . LYS A 1 270 ? -10.078 6.719 -8.25 1 96.5 270 LYS A C 1
ATOM 2107 O O . LYS A 1 270 ? -10.773 6.543 -7.25 1 96.5 270 LYS A O 1
ATOM 2112 N N . PHE A 1 271 ? -9.047 5.898 -8.57 1 98.19 271 PHE A N 1
ATOM 2113 C CA . PHE A 1 271 ? -8.805 4.641 -7.871 1 98.19 271 PHE A CA 1
ATOM 2114 C C . PHE A 1 271 ? -7.539 4.719 -7.031 1 98.19 271 PHE A C 1
ATOM 2116 O O . PHE A 1 271 ? -7.086 3.713 -6.484 1 98.19 271 PHE A O 1
ATOM 2123 N N . GLU A 1 272 ? -6.918 5.879 -6.965 1 97.25 272 GLU A N 1
ATOM 2124 C CA . GLU A 1 272 ? -5.656 6.07 -6.258 1 97.25 272 GLU A CA 1
ATOM 2125 C C . GLU A 1 272 ? -5.809 7.066 -5.113 1 97.25 272 GLU A C 1
ATOM 2127 O O . GLU A 1 272 ? -5.133 8.094 -5.086 1 97.25 272 GLU A O 1
ATOM 2132 N N . ALA A 1 273 ? -6.59 6.703 -4.137 1 96.38 273 ALA A N 1
ATOM 2133 C CA . ALA A 1 273 ? -6.895 7.566 -2.998 1 96.38 273 ALA A CA 1
ATOM 2134 C C . ALA A 1 273 ? -5.703 7.656 -2.047 1 96.38 273 ALA A C 1
ATOM 2136 O O . ALA A 1 273 ? -5.07 6.645 -1.736 1 96.38 273 ALA A O 1
ATOM 2137 N N . GLY A 1 274 ? -5.402 8.945 -1.591 1 95 274 GLY A N 1
ATOM 2138 C CA . GLY A 1 274 ? -4.348 9.156 -0.613 1 95 274 GLY A CA 1
ATOM 2139 C C . GLY A 1 274 ? -2.971 9.266 -1.237 1 95 274 GLY A C 1
ATOM 2140 O O . GLY A 1 274 ? -2.83 9.203 -2.461 1 95 274 GLY A O 1
ATOM 2141 N N . THR A 1 275 ? -1.965 9.531 -0.43 1 96.06 275 THR A N 1
ATOM 2142 C CA . THR A 1 275 ? -0.582 9.516 -0.894 1 96.06 275 THR A CA 1
ATOM 2143 C C . THR A 1 275 ? -0.156 8.102 -1.268 1 96.06 275 THR A C 1
ATOM 2145 O O . THR A 1 275 ? -0.177 7.195 -0.428 1 96.06 275 THR A O 1
ATOM 2148 N N . PRO A 1 276 ? 0.125 7.918 -2.506 1 96.81 276 PRO A N 1
ATOM 2149 C CA . PRO A 1 276 ? 0.514 6.57 -2.922 1 96.81 276 PRO A CA 1
ATOM 2150 C C . PRO A 1 276 ? 1.911 6.184 -2.441 1 96.81 276 PRO A C 1
ATOM 2152 O O . PRO A 1 276 ? 2.596 6.992 -1.808 1 96.81 276 PRO A O 1
ATOM 2155 N N . ASN A 1 277 ? 2.24 4.91 -2.623 1 98.56 277 ASN A N 1
ATOM 2156 C CA . ASN A 1 277 ? 3.637 4.496 -2.52 1 98.56 277 ASN A CA 1
ATOM 2157 C C . ASN A 1 277 ? 4.48 5.082 -3.648 1 98.56 277 ASN A C 1
ATOM 2159 O O . ASN A 1 277 ? 4.777 4.395 -4.629 1 98.56 277 ASN A O 1
ATOM 2163 N N . ILE A 1 278 ? 4.891 6.316 -3.486 1 98.69 278 ILE A N 1
ATOM 2164 C CA . ILE A 1 278 ? 5.527 7.09 -4.547 1 98.69 278 ILE A CA 1
ATOM 2165 C C . ILE A 1 278 ? 6.82 6.402 -4.98 1 98.69 278 ILE A C 1
ATOM 2167 O O . ILE A 1 278 ? 7.02 6.129 -6.164 1 98.69 278 ILE A O 1
ATOM 2171 N N . GLU A 1 279 ? 7.68 6.121 -4 1 98.75 279 GLU A N 1
ATOM 2172 C CA . GLU A 1 279 ? 8.93 5.422 -4.281 1 98.75 279 GLU A CA 1
ATOM 2173 C C . GLU A 1 279 ? 8.68 4.098 -4.996 1 98.75 279 GLU A C 1
ATOM 2175 O O . GLU A 1 279 ? 9.312 3.803 -6.008 1 98.75 279 GLU A O 1
ATOM 2180 N N . GLY A 1 280 ? 7.727 3.291 -4.504 1 98.69 280 GLY A N 1
ATOM 2181 C CA . GLY A 1 280 ? 7.395 2.01 -5.109 1 98.69 280 GLY A CA 1
ATOM 2182 C C . GLY A 1 280 ? 6.969 2.131 -6.562 1 98.69 280 GLY A C 1
ATOM 2183 O O . GLY A 1 280 ? 7.426 1.365 -7.414 1 98.69 280 GLY A O 1
ATOM 2184 N N . GLY A 1 281 ? 6.055 3.139 -6.828 1 98.81 281 GLY A N 1
ATOM 2185 C CA . GLY A 1 281 ? 5.594 3.359 -8.188 1 98.81 281 GLY A CA 1
ATOM 2186 C C . GLY A 1 281 ? 6.707 3.744 -9.141 1 98.81 281 GLY A C 1
ATOM 2187 O O . GLY A 1 281 ? 6.82 3.18 -10.234 1 98.81 281 GLY A O 1
ATOM 2188 N N . ILE A 1 282 ? 7.543 4.699 -8.734 1 98.94 282 ILE A N 1
ATOM 2189 C CA . ILE A 1 282 ? 8.641 5.188 -9.562 1 98.94 282 ILE A CA 1
ATOM 2190 C C . ILE A 1 282 ? 9.617 4.047 -9.852 1 98.94 282 ILE A C 1
ATOM 2192 O O . ILE A 1 282 ? 9.969 3.809 -11.008 1 98.94 282 ILE A O 1
ATOM 2196 N N . VAL A 1 283 ? 9.953 3.285 -8.859 1 98.94 283 VAL A N 1
ATOM 2197 C CA . VAL A 1 283 ? 11.039 2.314 -8.953 1 98.94 283 VAL A CA 1
ATOM 2198 C C . VAL A 1 283 ? 10.547 1.052 -9.656 1 98.94 283 VAL A C 1
ATOM 2200 O O . VAL A 1 283 ? 11.344 0.313 -10.242 1 98.94 283 VAL A O 1
ATOM 2203 N N . LEU A 1 284 ? 9.227 0.809 -9.586 1 98.94 284 LEU A N 1
ATOM 2204 C CA . LEU A 1 284 ? 8.672 -0.28 -10.391 1 98.94 284 LEU A CA 1
ATOM 2205 C C . LEU A 1 284 ? 9.016 -0.101 -11.859 1 98.94 284 LEU A C 1
ATOM 2207 O O . LEU A 1 284 ? 9.289 -1.078 -12.562 1 98.94 284 LEU A O 1
ATOM 2211 N N . GLY A 1 285 ? 8.961 1.176 -12.344 1 98.88 285 GLY A N 1
ATOM 2212 C CA . GLY A 1 285 ? 9.406 1.452 -13.695 1 98.88 285 GLY A CA 1
ATOM 2213 C C . GLY A 1 285 ? 10.844 1.021 -13.953 1 98.88 285 GLY A C 1
ATOM 2214 O O . GLY A 1 285 ? 11.141 0.416 -14.984 1 98.88 285 GLY A O 1
ATOM 2215 N N . THR A 1 286 ? 11.742 1.253 -13 1 98.94 286 THR A N 1
ATOM 2216 C CA . THR A 1 286 ? 13.148 0.881 -13.094 1 98.94 286 THR A CA 1
ATOM 2217 C C . THR A 1 286 ? 13.305 -0.635 -13.18 1 98.94 286 THR A C 1
ATOM 2219 O O . THR A 1 286 ? 14.117 -1.14 -13.953 1 98.94 286 THR A O 1
ATOM 2222 N N . ALA A 1 287 ? 12.539 -1.37 -12.414 1 98.94 287 ALA A N 1
ATOM 2223 C CA . ALA A 1 287 ? 12.578 -2.83 -12.414 1 98.94 287 ALA A CA 1
ATOM 2224 C C . ALA A 1 287 ? 12.156 -3.391 -13.766 1 98.94 287 ALA A C 1
ATOM 2226 O O . ALA A 1 287 ? 12.797 -4.297 -14.305 1 98.94 287 ALA A O 1
ATOM 2227 N N . ILE A 1 288 ? 11.055 -2.85 -14.289 1 98.88 288 ILE A N 1
ATOM 2228 C CA . ILE A 1 288 ? 10.531 -3.291 -15.57 1 98.88 288 ILE A CA 1
ATOM 2229 C C . ILE A 1 288 ? 11.547 -3.01 -16.672 1 98.88 288 ILE A C 1
ATOM 2231 O O . ILE A 1 288 ? 11.805 -3.863 -17.531 1 98.88 288 ILE A O 1
ATOM 2235 N N . ASP A 1 289 ? 12.141 -1.836 -16.625 1 98.88 289 ASP A N 1
ATOM 2236 C CA . ASP A 1 289 ? 13.172 -1.488 -17.594 1 98.88 289 ASP A CA 1
ATOM 2237 C C . ASP A 1 289 ? 14.352 -2.457 -17.516 1 98.88 289 ASP A C 1
ATOM 2239 O O . ASP A 1 289 ? 14.898 -2.859 -18.547 1 98.88 289 ASP A O 1
ATOM 2243 N N . TYR A 1 290 ? 14.789 -2.809 -16.359 1 98.81 290 TYR A N 1
ATOM 2244 C CA . TYR A 1 290 ? 15.883 -3.75 -16.172 1 98.81 290 TYR A CA 1
ATOM 2245 C C . TYR A 1 290 ? 15.57 -5.09 -16.828 1 98.81 290 TYR A C 1
ATOM 2247 O O . TYR A 1 290 ? 16.375 -5.613 -17.609 1 98.81 290 TYR A O 1
ATOM 2255 N N . MET A 1 291 ? 14.367 -5.645 -16.547 1 98.75 291 MET A N 1
ATOM 2256 C CA . MET A 1 291 ? 14.008 -6.949 -17.094 1 98.75 291 MET A CA 1
ATOM 2257 C C . MET A 1 291 ? 13.859 -6.879 -18.609 1 98.75 291 MET A C 1
ATOM 2259 O O . MET A 1 291 ? 14.211 -7.82 -19.312 1 98.75 291 MET A O 1
ATOM 2263 N N . ASN A 1 292 ? 13.305 -5.738 -19.078 1 98.69 292 ASN A N 1
ATOM 2264 C CA . ASN A 1 292 ? 13.203 -5.539 -20.516 1 98.69 292 ASN A CA 1
ATOM 2265 C C . ASN A 1 292 ? 14.586 -5.52 -21.172 1 98.69 292 ASN A C 1
ATOM 2267 O O . ASN A 1 292 ? 14.742 -5.965 -22.312 1 98.69 292 ASN A O 1
ATOM 2271 N N . SER A 1 293 ? 15.586 -4.977 -20.453 1 98.44 293 SER A N 1
ATOM 2272 C CA . SER A 1 293 ? 16.938 -4.918 -21 1 98.44 293 SER A CA 1
ATOM 2273 C C . SER A 1 293 ? 17.547 -6.312 -21.141 1 98.44 293 SER A C 1
ATOM 2275 O O . SER A 1 293 ? 18.391 -6.547 -22 1 98.44 293 SER A O 1
ATOM 2277 N N . ILE A 1 294 ? 17.141 -7.266 -20.312 1 98 294 ILE A N 1
ATOM 2278 C CA . ILE A 1 294 ? 17.562 -8.656 -20.438 1 98 294 ILE A CA 1
ATOM 2279 C C . ILE A 1 294 ? 16.797 -9.328 -21.578 1 98 294 ILE A C 1
ATOM 2281 O O . ILE A 1 294 ? 17.391 -10.07 -22.375 1 98 294 ILE A O 1
ATOM 2285 N N . GLY A 1 295 ? 15.492 -8.984 -21.656 1 98 295 GLY A N 1
ATOM 2286 C CA . GLY A 1 295 ? 14.633 -9.531 -22.703 1 98 295 GLY A CA 1
ATOM 2287 C C . GLY A 1 295 ? 13.82 -10.727 -22.234 1 98 295 GLY A C 1
ATOM 2288 O O . GLY A 1 295 ? 14.383 -11.758 -21.859 1 98 295 GLY A O 1
ATOM 2289 N N . PHE A 1 296 ? 12.484 -10.672 -22.438 1 98 296 PHE A N 1
ATOM 2290 C CA . PHE A 1 296 ? 11.586 -11.664 -21.875 1 98 296 PHE A CA 1
ATOM 2291 C C . PHE A 1 296 ? 11.625 -12.961 -22.672 1 98 296 PHE A C 1
ATOM 2293 O O . PHE A 1 296 ? 11.367 -14.039 -22.141 1 98 296 PHE A O 1
ATOM 2300 N N . ASP A 1 297 ? 11.969 -12.906 -23.922 1 97.88 297 ASP A N 1
ATOM 2301 C CA . ASP A 1 297 ? 12.164 -14.141 -24.688 1 97.88 297 ASP A CA 1
ATOM 2302 C C . ASP A 1 297 ? 13.359 -14.93 -24.172 1 97.88 297 ASP A C 1
ATOM 2304 O O . ASP A 1 297 ? 13.289 -16.156 -24.031 1 97.88 297 ASP A O 1
ATOM 2308 N N . ALA A 1 298 ? 14.43 -14.195 -23.922 1 98.12 298 ALA A N 1
ATOM 2309 C CA . ALA A 1 298 ? 15.633 -14.82 -23.375 1 98.12 298 ALA A CA 1
ATOM 2310 C C . ALA A 1 298 ? 15.367 -15.375 -21.984 1 98.12 298 ALA A C 1
ATOM 2312 O O . ALA A 1 298 ? 15.82 -16.484 -21.656 1 98.12 298 ALA A O 1
ATOM 2313 N N . ILE A 1 299 ? 14.633 -14.641 -21.172 1 98.25 299 ILE A N 1
ATOM 2314 C CA . ILE A 1 299 ? 14.273 -15.07 -19.828 1 98.25 299 ILE A CA 1
ATOM 2315 C C . ILE A 1 299 ? 13.461 -16.359 -19.891 1 98.25 299 ILE A C 1
ATOM 2317 O O . ILE A 1 299 ? 13.812 -17.359 -19.25 1 98.25 299 ILE A O 1
ATOM 2321 N N . ALA A 1 300 ? 12.445 -16.344 -20.703 1 97.62 300 ALA A N 1
ATOM 2322 C CA . ALA A 1 300 ? 11.562 -17.5 -20.812 1 97.62 300 ALA A CA 1
ATOM 2323 C C . ALA A 1 300 ? 12.32 -18.734 -21.312 1 97.62 300 ALA A C 1
ATOM 2325 O O . ALA A 1 300 ? 12.133 -19.828 -20.797 1 97.62 300 ALA A O 1
ATOM 2326 N N . SER A 1 301 ? 13.133 -18.547 -22.312 1 97.81 301 SER A N 1
ATOM 2327 C CA . SER A 1 301 ? 13.906 -19.641 -22.891 1 97.81 301 SER A CA 1
ATOM 2328 C C . SER A 1 301 ? 14.836 -20.266 -21.844 1 97.81 301 SER A C 1
ATOM 2330 O O . SER A 1 301 ? 14.883 -21.484 -21.703 1 97.81 301 SER A O 1
ATOM 2332 N N . TYR A 1 302 ? 15.547 -19.438 -21.125 1 98.38 302 TYR A N 1
ATOM 2333 C CA . TYR A 1 302 ? 16.5 -19.922 -20.125 1 98.38 302 TYR A CA 1
ATOM 2334 C C . TYR A 1 302 ? 15.773 -20.609 -18.984 1 98.38 302 TYR A C 1
ATOM 2336 O O . TYR A 1 302 ? 16.203 -21.672 -18.516 1 98.38 302 TYR A O 1
ATOM 2344 N N . GLU A 1 303 ? 14.664 -20.047 -18.547 1 98.38 303 GLU A N 1
ATOM 2345 C CA . GLU A 1 303 ? 13.906 -20.625 -17.453 1 98.38 303 GLU A CA 1
ATOM 2346 C C . GLU A 1 303 ? 13.305 -21.969 -17.844 1 98.38 303 GLU A C 1
ATOM 2348 O O . GLU A 1 303 ? 13.18 -22.875 -17 1 98.38 303 GLU A O 1
ATOM 2353 N N . ASN A 1 304 ? 12.953 -22.078 -19.078 1 98.06 304 ASN A N 1
ATOM 2354 C CA . ASN A 1 304 ? 12.484 -23.375 -19.578 1 98.06 304 ASN A CA 1
ATOM 2355 C C . ASN A 1 304 ? 13.586 -24.422 -19.5 1 98.06 304 ASN A C 1
ATOM 2357 O O . ASN A 1 304 ? 13.312 -25.594 -19.25 1 98.06 304 ASN A O 1
ATOM 2361 N N . GLU A 1 305 ? 14.805 -24.031 -19.797 1 98.25 305 GLU A N 1
ATOM 2362 C CA . GLU A 1 305 ? 15.945 -24.938 -19.656 1 98.25 305 GLU A CA 1
ATOM 2363 C C . GLU A 1 305 ? 16.109 -25.375 -18.203 1 98.25 305 GLU A C 1
ATOM 2365 O O . GLU A 1 305 ? 16.375 -26.547 -17.922 1 98.25 305 GLU A O 1
ATOM 2370 N N . LEU A 1 306 ? 15.992 -24.391 -17.297 1 98.69 306 LEU A N 1
ATOM 2371 C CA . LEU A 1 306 ? 16.094 -24.703 -15.883 1 98.69 306 LEU A CA 1
ATOM 2372 C C . LEU A 1 306 ? 14.984 -25.656 -15.453 1 98.69 306 LEU A C 1
ATOM 2374 O O . LEU A 1 306 ? 15.227 -26.594 -14.695 1 98.69 306 LEU A O 1
ATOM 2378 N N . LEU A 1 307 ? 13.773 -25.375 -15.945 1 98.62 307 LEU A N 1
ATOM 2379 C CA . LEU A 1 307 ? 12.625 -26.219 -15.625 1 98.62 307 LEU A CA 1
ATOM 2380 C C . LEU A 1 307 ? 12.859 -27.656 -16.078 1 98.62 307 LEU A C 1
ATOM 2382 O O . LEU A 1 307 ? 12.656 -28.609 -15.312 1 98.62 307 LEU A O 1
ATOM 2386 N N . ALA A 1 308 ? 13.281 -27.828 -17.328 1 98.31 308 ALA A N 1
ATOM 2387 C CA . ALA A 1 308 ? 13.531 -29.141 -17.906 1 98.31 308 ALA A CA 1
ATOM 2388 C C . ALA A 1 308 ? 14.633 -29.875 -17.141 1 98.31 308 ALA A C 1
ATOM 2390 O O . ALA A 1 308 ? 14.484 -31.047 -16.797 1 98.31 308 ALA A O 1
ATOM 2391 N N . TYR A 1 309 ? 15.695 -29.172 -16.859 1 98.69 309 TYR A N 1
ATOM 2392 C CA . TYR A 1 309 ? 16.828 -29.734 -16.141 1 98.69 309 TYR A CA 1
ATOM 2393 C C . TYR A 1 309 ? 16.453 -30.109 -14.719 1 98.69 309 TYR A C 1
ATOM 2395 O O . TYR A 1 309 ? 16.766 -31.219 -14.258 1 98.69 309 TYR A O 1
ATOM 2403 N N . GLY A 1 310 ? 15.781 -29.188 -14.008 1 98.75 310 GLY A N 1
ATOM 2404 C CA . GLY A 1 310 ? 15.344 -29.469 -12.648 1 98.75 310 GLY A CA 1
ATOM 2405 C C . GLY A 1 310 ? 14.383 -30.641 -12.555 1 98.75 310 GLY A C 1
ATOM 2406 O O . GLY A 1 310 ? 14.484 -31.453 -11.641 1 98.75 310 GLY A O 1
ATOM 2407 N N . THR A 1 311 ? 13.445 -30.672 -13.492 1 98.62 311 THR A N 1
ATOM 2408 C CA . THR A 1 311 ? 12.492 -31.781 -13.547 1 98.62 311 THR A CA 1
ATOM 2409 C C . THR A 1 311 ? 13.211 -33.125 -13.727 1 98.62 311 THR A C 1
ATOM 2411 O O . THR A 1 311 ? 12.93 -34.094 -13.016 1 98.62 311 THR A O 1
ATOM 2414 N N . LYS A 1 312 ? 14.102 -33.125 -14.672 1 98.44 312 LYS A N 1
ATOM 2415 C CA . LYS A 1 312 ? 14.875 -34.344 -14.945 1 98.44 312 LYS A CA 1
ATOM 2416 C C . LYS A 1 312 ? 15.664 -34.781 -13.711 1 98.44 312 LYS A C 1
ATOM 2418 O O . LYS A 1 312 ? 15.625 -35.938 -13.328 1 98.44 312 LYS A O 1
ATOM 2423 N N . ARG A 1 313 ? 16.344 -33.906 -13.039 1 98.69 313 ARG A N 1
ATOM 2424 C CA . ARG A 1 313 ? 17.203 -34.219 -11.906 1 98.69 313 ARG A CA 1
ATOM 2425 C C . ARG A 1 313 ? 16.375 -34.656 -10.703 1 98.69 313 ARG A C 1
ATOM 2427 O O . ARG A 1 313 ? 16.766 -35.594 -9.984 1 98.69 313 ARG A O 1
ATOM 2434 N N . LEU A 1 314 ? 15.242 -34 -10.461 1 98.62 314 LEU A N 1
ATOM 2435 C CA . LEU A 1 314 ? 14.398 -34.344 -9.328 1 98.62 314 LEU A CA 1
ATOM 2436 C C . LEU A 1 314 ? 13.781 -35.75 -9.508 1 98.62 314 LEU A C 1
ATOM 2438 O O . LEU A 1 314 ? 13.617 -36.5 -8.539 1 98.62 314 LEU A O 1
ATOM 2442 N N . LYS A 1 315 ? 13.492 -36.094 -10.727 1 97.88 315 LYS A N 1
ATOM 2443 C CA . LYS A 1 315 ? 12.867 -37.375 -11.031 1 97.88 315 LYS A CA 1
ATOM 2444 C C . LYS A 1 315 ? 13.828 -38.531 -10.773 1 97.88 315 LYS A C 1
ATOM 2446 O O . LYS A 1 315 ? 13.414 -39.688 -10.688 1 97.88 315 LYS A O 1
ATOM 2451 N N . GLU A 1 316 ? 15.055 -38.219 -10.602 1 97.75 316 GLU A N 1
ATOM 2452 C CA . GLU A 1 316 ? 16.047 -39.25 -10.266 1 97.75 316 GLU A CA 1
ATOM 2453 C C . GLU A 1 316 ? 15.883 -39.719 -8.82 1 97.75 316 GLU A C 1
ATOM 2455 O O . GLU A 1 316 ? 16.406 -40.75 -8.445 1 97.75 316 GLU A O 1
ATOM 2460 N N . ILE A 1 317 ? 15.211 -38.969 -8.055 1 97.88 317 ILE A N 1
ATOM 2461 C CA . ILE A 1 317 ? 15.039 -39.312 -6.645 1 97.88 317 ILE A CA 1
ATOM 2462 C C . ILE A 1 317 ? 13.883 -40.312 -6.484 1 97.88 317 ILE A C 1
ATOM 2464 O O . ILE A 1 317 ? 12.75 -40 -6.848 1 97.88 317 ILE A O 1
ATOM 2468 N N . GLU A 1 318 ? 14.188 -41.438 -5.895 1 96.62 318 GLU A N 1
ATOM 2469 C CA . GLU A 1 318 ? 13.172 -42.469 -5.684 1 96.62 318 GLU A CA 1
ATOM 2470 C C . GLU A 1 318 ? 12.078 -42 -4.734 1 96.62 318 GLU A C 1
ATOM 2472 O O . GLU A 1 318 ? 12.375 -41.406 -3.699 1 96.62 318 GLU A O 1
ATOM 2477 N N . GLY A 1 319 ? 10.836 -42.219 -5.105 1 97.56 319 GLY A N 1
ATOM 2478 C CA . GLY A 1 319 ? 9.719 -41.875 -4.238 1 97.56 319 GLY A CA 1
ATOM 2479 C C . GLY A 1 319 ? 9.25 -40.469 -4.395 1 97.56 319 GLY A C 1
ATOM 2480 O O . GLY A 1 319 ? 8.352 -40 -3.678 1 97.56 319 GLY A O 1
ATOM 2481 N N . LEU A 1 320 ? 9.867 -39.75 -5.32 1 98.31 320 LEU A N 1
ATOM 2482 C CA . LEU A 1 320 ? 9.5 -38.344 -5.535 1 98.31 320 LEU A CA 1
ATOM 2483 C C . LEU A 1 320 ? 8.344 -38.25 -6.527 1 98.31 320 LEU A C 1
ATOM 2485 O O . LEU A 1 320 ? 8.352 -38.906 -7.57 1 98.31 320 LEU A O 1
ATOM 2489 N N . THR A 1 321 ? 7.309 -37.469 -6.148 1 98.56 321 THR A N 1
ATOM 2490 C CA . THR A 1 321 ? 6.176 -37.156 -7.016 1 98.56 321 THR A CA 1
ATOM 2491 C C . THR A 1 321 ? 6.094 -35.656 -7.297 1 98.56 321 THR A C 1
ATOM 2493 O O . THR A 1 321 ? 6.09 -34.844 -6.371 1 98.56 321 THR A O 1
ATOM 2496 N N . ILE A 1 322 ? 6.059 -35.344 -8.523 1 98.5 322 ILE A N 1
ATOM 2497 C CA . ILE A 1 322 ? 5.855 -33.938 -8.922 1 98.5 322 ILE A CA 1
ATOM 2498 C C . ILE A 1 322 ? 4.363 -33.688 -9.125 1 98.5 322 ILE A C 1
ATOM 2500 O O . ILE A 1 322 ? 3.662 -34.5 -9.734 1 98.5 322 ILE A O 1
ATOM 2504 N N . TYR A 1 323 ? 3.877 -32.594 -8.516 1 98.44 323 TYR A N 1
ATOM 2505 C CA . TYR A 1 323 ? 2.502 -32.156 -8.695 1 98.44 323 TYR A CA 1
ATOM 2506 C C . TYR A 1 323 ? 2.432 -31 -9.703 1 98.44 323 TYR A C 1
ATOM 2508 O O . TYR A 1 323 ? 3.127 -30 -9.547 1 98.44 323 TYR A O 1
ATOM 2516 N N . GLY A 1 324 ? 1.523 -31.062 -10.703 1 97.19 324 GLY A N 1
ATOM 2517 C CA . GLY A 1 324 ? 1.507 -30.141 -11.828 1 97.19 324 GLY A CA 1
ATOM 2518 C C . GLY A 1 324 ? 2.439 -30.562 -12.953 1 97.19 324 GLY A C 1
ATOM 2519 O O . GLY A 1 324 ? 3.609 -30.172 -12.969 1 97.19 324 GLY A O 1
ATOM 2520 N N . THR A 1 325 ? 1.947 -31.344 -13.844 1 97.31 325 THR A N 1
ATOM 2521 C CA . THR A 1 325 ? 2.76 -31.891 -14.93 1 97.31 325 THR A CA 1
ATOM 2522 C C . THR A 1 325 ? 2.225 -31.438 -16.281 1 97.31 325 THR A C 1
ATOM 2524 O O . THR A 1 325 ? 2.346 -32.156 -17.281 1 97.31 325 THR A O 1
ATOM 2527 N N . SER A 1 326 ? 1.594 -30.25 -16.188 1 96.19 326 SER A N 1
ATOM 2528 C CA . SER A 1 326 ? 1.108 -29.656 -17.438 1 96.19 326 SER A CA 1
ATOM 2529 C C . SER A 1 326 ? 2.23 -29.516 -18.453 1 96.19 326 SER A C 1
ATOM 2531 O O . SER A 1 326 ? 3.387 -29.297 -18.094 1 96.19 326 SER A O 1
ATOM 2533 N N . GLU A 1 327 ? 1.874 -29.656 -19.734 1 92.06 327 GLU A N 1
ATOM 2534 C CA . GLU A 1 327 ? 2.852 -29.5 -20.812 1 92.06 327 GLU A CA 1
ATOM 2535 C C . GLU A 1 327 ? 3.348 -28.047 -20.891 1 92.06 327 GLU A C 1
ATOM 2537 O O . GLU A 1 327 ? 4.523 -27.812 -21.172 1 92.06 327 GLU A O 1
ATOM 2542 N N . ASN A 1 328 ? 2.428 -27.172 -20.75 1 94.75 328 ASN A N 1
ATOM 2543 C CA . ASN A 1 328 ? 2.756 -25.75 -20.719 1 94.75 328 ASN A CA 1
ATOM 2544 C C . ASN A 1 328 ? 2.891 -25.234 -19.281 1 94.75 328 ASN A C 1
ATOM 2546 O O . ASN A 1 328 ? 1.888 -25 -18.609 1 94.75 328 ASN A O 1
ATOM 2550 N N . LYS A 1 329 ? 4.137 -25.062 -18.938 1 95.75 329 LYS A N 1
ATOM 2551 C CA . LYS A 1 329 ? 4.375 -24.797 -17.516 1 95.75 329 LYS A CA 1
ATOM 2552 C C . LYS A 1 329 ? 5.523 -23.797 -17.328 1 95.75 329 LYS A C 1
ATOM 2554 O O . LYS A 1 329 ? 6.477 -23.797 -18.125 1 95.75 329 LYS A O 1
ATOM 2559 N N . ALA A 1 330 ? 5.391 -22.875 -16.328 1 97.12 330 ALA A N 1
ATOM 2560 C CA . ALA A 1 330 ? 6.488 -2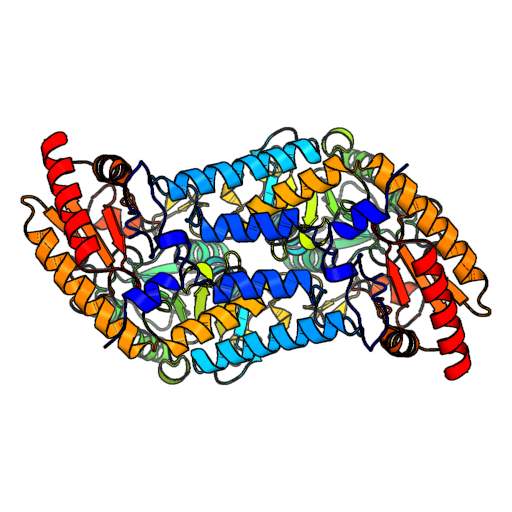1.984 -15.945 1 97.12 330 ALA A CA 1
ATOM 2561 C C . ALA A 1 330 ? 7.5 -22.719 -15.07 1 97.12 330 ALA A C 1
ATOM 2563 O O . ALA A 1 330 ? 7.34 -23.906 -14.789 1 97.12 330 ALA A O 1
ATOM 2564 N N . SER A 1 331 ? 8.617 -22.062 -14.766 1 96.88 331 SER A N 1
ATOM 2565 C CA . SER A 1 331 ? 9.75 -22.672 -14.07 1 96.88 331 SER A CA 1
ATOM 2566 C C . SER A 1 331 ? 9.461 -22.828 -12.586 1 96.88 331 SER A C 1
ATOM 2568 O O . SER A 1 331 ? 10.219 -22.344 -11.742 1 96.88 331 SER A O 1
ATOM 2570 N N . VAL A 1 332 ? 8.398 -23.594 -12.281 1 98.19 332 VAL A N 1
ATOM 2571 C CA . VAL A 1 332 ? 7.953 -23.938 -10.938 1 98.19 332 VAL A CA 1
ATOM 2572 C C . VAL A 1 332 ? 7.801 -25.453 -10.805 1 98.19 332 VAL A C 1
ATOM 2574 O O . VAL A 1 332 ? 7.152 -26.078 -11.641 1 98.19 332 VAL A O 1
ATOM 2577 N N . ILE A 1 333 ? 8.438 -26.031 -9.82 1 98.69 333 ILE A N 1
ATOM 2578 C CA . ILE A 1 333 ? 8.305 -27.469 -9.562 1 98.69 333 ILE A CA 1
ATOM 2579 C C . ILE A 1 333 ? 7.824 -27.688 -8.133 1 98.69 333 ILE A C 1
ATOM 2581 O O . ILE A 1 333 ? 8.508 -27.328 -7.176 1 98.69 333 ILE A O 1
ATOM 2585 N N . SER A 1 334 ? 6.66 -28.203 -8 1 98.75 334 SER A N 1
ATOM 2586 C CA . SER A 1 334 ? 6.121 -28.641 -6.715 1 98.75 334 SER A CA 1
ATOM 2587 C C . SER A 1 334 ? 6.176 -30.156 -6.574 1 98.75 334 SER A C 1
ATOM 2589 O O . SER A 1 334 ? 5.75 -30.891 -7.469 1 98.75 334 SER A O 1
ATOM 2591 N N . PHE A 1 335 ? 6.738 -30.609 -5.434 1 98.81 335 PHE A N 1
ATOM 2592 C CA . PHE A 1 335 ? 6.926 -32.062 -5.328 1 98.81 335 PHE A CA 1
ATOM 2593 C C . PHE A 1 335 ? 6.875 -32.5 -3.871 1 98.81 335 PHE A C 1
ATOM 2595 O O . PHE A 1 335 ? 6.914 -31.672 -2.961 1 98.81 335 PHE A O 1
ATOM 2602 N N . ASN A 1 336 ? 6.688 -33.75 -3.67 1 98.56 336 ASN A N 1
ATOM 2603 C CA . ASN A 1 336 ? 6.793 -34.438 -2.381 1 98.56 336 ASN A CA 1
ATOM 2604 C C . ASN A 1 336 ? 7.602 -35.719 -2.488 1 98.56 336 ASN A C 1
ATOM 2606 O O . ASN A 1 336 ? 7.828 -36.219 -3.59 1 98.56 336 ASN A O 1
ATOM 2610 N N . ILE A 1 337 ? 8.094 -36.156 -1.433 1 98 337 ILE A N 1
ATOM 2611 C CA . ILE A 1 337 ? 8.75 -37.438 -1.298 1 98 337 ILE A CA 1
ATOM 2612 C C . ILE A 1 337 ? 7.93 -38.344 -0.379 1 98 337 ILE A C 1
ATOM 2614 O O . ILE A 1 337 ? 7.504 -37.906 0.697 1 98 337 ILE A O 1
ATOM 2618 N N . ASP A 1 338 ? 7.75 -39.625 -0.788 1 96.69 338 ASP A N 1
ATOM 2619 C CA . ASP A 1 338 ? 6.906 -40.562 -0.076 1 96.69 338 ASP A CA 1
ATOM 2620 C C . ASP A 1 338 ? 7.328 -40.688 1.387 1 96.69 338 ASP A C 1
ATOM 2622 O O . ASP A 1 338 ? 8.508 -40.906 1.685 1 96.69 338 ASP A O 1
ATOM 2626 N N . GLY A 1 339 ? 6.344 -40.469 2.197 1 95.94 339 GLY A N 1
ATOM 2627 C CA . GLY A 1 339 ? 6.555 -40.75 3.605 1 95.94 339 GLY A CA 1
ATOM 2628 C C . GLY A 1 339 ? 7.219 -39.625 4.355 1 95.94 339 GLY A C 1
ATOM 2629 O O . GLY A 1 339 ? 7.461 -39.719 5.562 1 95.94 339 GLY A O 1
ATOM 2630 N N . ILE A 1 340 ? 7.547 -38.531 3.738 1 97.25 340 ILE A N 1
ATOM 2631 C CA . ILE A 1 340 ? 8.25 -37.438 4.395 1 97.25 340 ILE A CA 1
ATOM 2632 C C . ILE A 1 340 ? 7.445 -36.156 4.262 1 97.25 340 ILE A C 1
ATOM 2634 O O . ILE A 1 340 ? 7 -35.781 3.168 1 97.25 340 ILE A O 1
ATOM 2638 N N . HIS A 1 341 ? 7.164 -35.5 5.375 1 96.62 341 HIS A N 1
ATOM 2639 C CA . HIS A 1 341 ? 6.453 -34.25 5.34 1 96.62 341 HIS A CA 1
ATOM 2640 C C . HIS A 1 341 ? 7.293 -33.156 4.672 1 96.62 341 HIS A C 1
ATOM 2642 O O . HIS A 1 341 ? 8.492 -33.031 4.949 1 96.62 341 HIS A O 1
ATOM 2648 N N . PRO A 1 342 ? 6.742 -32.344 3.785 1 97.31 342 PRO A N 1
ATOM 2649 C CA . PRO A 1 342 ? 7.496 -31.312 3.059 1 97.31 342 PRO A CA 1
ATOM 2650 C C . PRO A 1 342 ? 8.227 -30.344 3.988 1 97.31 342 PRO A C 1
ATOM 2652 O O . PRO A 1 342 ? 9.344 -29.922 3.68 1 97.31 342 PRO A O 1
ATOM 2655 N N . TYR A 1 343 ? 7.629 -30.031 5.086 1 96.31 343 TYR A N 1
ATOM 2656 C CA . TYR A 1 343 ? 8.203 -29.109 6.059 1 96.31 343 TYR A CA 1
ATOM 2657 C C . TYR A 1 343 ? 9.562 -29.609 6.547 1 96.31 343 TYR A C 1
ATOM 2659 O O . TYR A 1 343 ? 10.492 -28.812 6.73 1 96.31 343 TYR A O 1
ATOM 2667 N N . ASP A 1 344 ? 9.711 -30.859 6.77 1 97.38 344 ASP A N 1
ATOM 2668 C CA . ASP A 1 344 ? 10.945 -31.438 7.281 1 97.38 344 ASP A CA 1
ATOM 2669 C C . ASP A 1 344 ? 12.078 -31.312 6.266 1 97.38 344 ASP A C 1
ATOM 2671 O O . ASP A 1 344 ? 13.195 -30.953 6.621 1 97.38 344 ASP A O 1
ATOM 2675 N N . ILE A 1 345 ? 11.773 -31.578 5.059 1 97.62 345 ILE A N 1
ATOM 2676 C CA . ILE A 1 345 ? 12.773 -31.453 4.008 1 97.62 345 ILE A CA 1
ATOM 2677 C C . ILE A 1 345 ? 13.211 -30 3.865 1 97.62 345 ILE A C 1
ATOM 2679 O O . ILE A 1 345 ? 14.406 -29.703 3.791 1 97.62 345 ILE A O 1
ATOM 2683 N N . GLY A 1 346 ? 12.188 -29.094 3.82 1 97.44 346 GLY A N 1
ATOM 2684 C CA . GLY A 1 346 ? 12.484 -27.672 3.703 1 97.44 346 GLY A CA 1
ATOM 2685 C C . GLY A 1 346 ? 13.406 -27.172 4.797 1 97.44 346 GLY A C 1
ATOM 2686 O O . GLY A 1 346 ? 14.32 -26.391 4.531 1 97.44 346 GLY A O 1
ATOM 2687 N N . THR A 1 347 ? 13.203 -27.641 6.008 1 97.06 347 THR A N 1
ATOM 2688 C CA . THR A 1 347 ? 14 -27.219 7.16 1 97.06 347 THR A CA 1
ATOM 2689 C C . THR A 1 347 ? 15.438 -27.719 7.027 1 97.06 347 THR A C 1
ATOM 2691 O O . THR A 1 347 ? 16.375 -26.969 7.301 1 97.06 347 THR A O 1
ATOM 2694 N N . ILE A 1 348 ? 15.602 -28.953 6.59 1 97.75 348 ILE A N 1
ATOM 2695 C CA . ILE A 1 348 ? 16.922 -29.547 6.492 1 97.75 348 ILE A CA 1
ATOM 2696 C C . ILE A 1 348 ? 17.719 -28.859 5.391 1 97.75 348 ILE A C 1
ATOM 2698 O O . ILE A 1 348 ? 18.891 -28.5 5.594 1 97.75 348 ILE A O 1
ATOM 2702 N N . ILE A 1 349 ? 17.109 -28.641 4.262 1 98.19 349 ILE A N 1
ATOM 2703 C CA . ILE A 1 349 ? 17.891 -28.125 3.152 1 98.19 349 ILE A CA 1
ATOM 2704 C C . ILE A 1 349 ? 18.203 -26.641 3.389 1 98.19 349 ILE A C 1
ATOM 2706 O O . ILE A 1 349 ? 19.172 -26.109 2.844 1 98.19 349 ILE A O 1
ATOM 2710 N N . ASP A 1 350 ? 17.375 -25.969 4.195 1 98.31 350 ASP A N 1
ATOM 2711 C CA . ASP A 1 350 ? 17.703 -24.609 4.574 1 98.31 350 ASP A CA 1
ATOM 2712 C C . ASP A 1 350 ? 19.031 -24.531 5.309 1 98.31 350 ASP A C 1
ATOM 2714 O O . ASP A 1 350 ? 19.797 -23.578 5.145 1 98.31 350 ASP A O 1
ATOM 2718 N N . LYS A 1 351 ? 19.328 -25.5 6.148 1 97.75 351 LYS A N 1
ATOM 2719 C CA . LYS A 1 351 ? 20.594 -25.562 6.867 1 97.75 351 LYS A CA 1
ATOM 2720 C C . LYS A 1 351 ? 21.766 -25.703 5.898 1 97.75 351 LYS A C 1
ATOM 2722 O O . LYS A 1 351 ? 22.922 -25.469 6.277 1 97.75 351 LYS A O 1
ATOM 2727 N N . LEU A 1 352 ? 21.422 -26.094 4.68 1 98.06 352 LEU A N 1
ATOM 2728 C CA . LEU A 1 352 ? 22.453 -26.234 3.648 1 98.06 352 LEU A CA 1
ATOM 2729 C C . LEU A 1 352 ? 22.453 -25.031 2.713 1 98.06 352 LEU A C 1
ATOM 2731 O O . LEU A 1 352 ? 23.047 -25.094 1.636 1 98.06 352 LEU A O 1
ATOM 2735 N N . GLY A 1 353 ? 21.734 -23.938 3.068 1 98.25 353 GLY A N 1
ATOM 2736 C CA . GLY A 1 353 ? 21.781 -22.672 2.354 1 98.25 353 GLY A CA 1
ATOM 2737 C C . GLY A 1 353 ? 20.75 -22.578 1.235 1 98.25 353 GLY A C 1
ATOM 2738 O O . GLY A 1 353 ? 20.812 -21.672 0.402 1 98.25 353 GLY A O 1
ATOM 2739 N N . ILE A 1 354 ? 19.781 -23.547 1.192 1 98.81 354 ILE A N 1
ATOM 2740 C CA . ILE A 1 354 ? 18.828 -23.609 0.09 1 98.81 354 ILE A CA 1
ATOM 2741 C C . ILE A 1 354 ? 17.469 -23.109 0.567 1 98.81 354 ILE A C 1
ATOM 2743 O O . ILE A 1 354 ? 16.906 -23.641 1.538 1 98.81 354 ILE A O 1
ATOM 2747 N N . ALA A 1 355 ? 16.938 -22.125 -0.098 1 98.69 355 ALA A N 1
ATOM 2748 C CA . ALA A 1 355 ? 15.648 -21.547 0.251 1 98.69 355 ALA A CA 1
ATOM 2749 C C . ALA A 1 355 ? 14.562 -22 -0.718 1 98.69 355 ALA A C 1
ATOM 2751 O O . ALA A 1 355 ? 14.617 -21.703 -1.912 1 98.69 355 ALA A O 1
ATOM 2752 N N . VAL A 1 356 ? 13.594 -22.75 -0.26 1 98.5 356 VAL A N 1
ATOM 2753 C CA . VAL A 1 356 ? 12.383 -23.125 -0.983 1 98.5 356 VAL A CA 1
ATOM 2754 C C . VAL A 1 356 ? 11.156 -22.828 -0.125 1 98.5 356 VAL A C 1
ATOM 2756 O O . VAL A 1 356 ? 11.281 -22.578 1.074 1 98.5 356 VAL A O 1
ATOM 2759 N N . ARG A 1 357 ? 10.086 -22.812 -0.765 1 97.69 357 ARG A N 1
ATOM 2760 C CA . ARG A 1 357 ? 8.828 -22.688 -0.036 1 97.69 357 ARG A CA 1
ATOM 2761 C C . ARG A 1 357 ? 8.188 -24.047 0.211 1 97.69 357 ARG A C 1
ATOM 2763 O O . ARG A 1 357 ? 8.219 -24.922 -0.663 1 97.69 357 ARG A O 1
ATOM 2770 N N . THR A 1 358 ? 7.695 -24.266 1.425 1 97.62 358 THR A N 1
ATOM 2771 C CA . THR A 1 358 ? 6.93 -25.469 1.737 1 97.62 358 THR A CA 1
ATOM 2772 C C . THR A 1 358 ? 5.535 -25.109 2.242 1 97.62 358 THR A C 1
ATOM 2774 O O . THR A 1 358 ? 5.34 -24.031 2.826 1 97.62 358 THR A O 1
ATOM 2777 N N . GLY A 1 359 ? 4.559 -25.891 1.976 1 96.06 359 GLY A N 1
ATOM 2778 C CA . GLY A 1 359 ? 3.207 -25.688 2.471 1 96.06 359 GLY A CA 1
ATOM 2779 C C . GLY A 1 359 ? 2.164 -25.688 1.37 1 96.06 359 GLY A C 1
ATOM 2780 O O . GLY A 1 359 ? 2.311 -26.375 0.361 1 96.06 359 GLY A O 1
ATOM 2781 N N . HIS A 1 360 ? 1.094 -24.969 1.678 1 95.12 360 HIS A N 1
ATOM 2782 C CA . HIS A 1 360 ? -0.018 -25.016 0.735 1 95.12 360 HIS A CA 1
ATOM 2783 C C . HIS A 1 360 ? 0.088 -23.891 -0.296 1 95.12 360 HIS A C 1
ATOM 2785 O O . HIS A 1 360 ? -0.735 -23.812 -1.21 1 95.12 360 HIS A O 1
ATOM 2791 N N . HIS A 1 361 ? 1.078 -22.922 -0.156 1 95.56 361 HIS A N 1
ATOM 2792 C CA . HIS A 1 361 ? 1.385 -21.891 -1.126 1 95.56 361 HIS A CA 1
ATOM 2793 C C . HIS A 1 361 ? 0.169 -21 -1.385 1 95.56 361 HIS A C 1
ATOM 2795 O O . HIS A 1 361 ? -0.05 -20.547 -2.514 1 95.56 361 HIS A O 1
ATOM 2801 N N . CYS A 1 362 ? -0.732 -20.781 -0.365 1 95.31 362 CYS A N 1
ATOM 2802 C CA . CYS A 1 362 ? -1.969 -20.016 -0.508 1 95.31 362 CYS A CA 1
ATOM 2803 C C . CYS A 1 362 ? -2.822 -20.578 -1.643 1 95.31 362 CYS A C 1
ATOM 2805 O O . CYS A 1 362 ? -3.354 -19.812 -2.455 1 95.31 362 CYS A O 1
ATOM 2807 N N . ALA A 1 363 ? -2.832 -21.797 -1.799 1 96.94 363 ALA A N 1
ATOM 2808 C CA . ALA A 1 363 ? -3.619 -22.562 -2.766 1 96.94 363 ALA A CA 1
ATOM 2809 C C . ALA A 1 363 ? -4.16 -23.844 -2.145 1 96.94 363 ALA A C 1
ATOM 2811 O O . ALA A 1 363 ? -3.982 -24.922 -2.697 1 96.94 363 ALA A O 1
ATOM 2812 N N . GLN A 1 364 ? -4.844 -23.688 -1.052 1 96.75 364 GLN A N 1
ATOM 2813 C CA . GLN A 1 364 ? -5.32 -24.812 -0.252 1 96.75 364 GLN A CA 1
ATOM 2814 C C . GLN A 1 364 ? -6.23 -25.734 -1.069 1 96.75 364 GLN A C 1
ATOM 2816 O O . GLN A 1 364 ? -6.176 -26.953 -0.939 1 96.75 364 GLN A O 1
ATOM 2821 N N . PRO A 1 365 ? -7.102 -25.188 -1.949 1 97.19 365 PRO A N 1
ATOM 2822 C CA . PRO A 1 365 ? -7.973 -26.062 -2.73 1 97.19 365 PRO A CA 1
ATOM 2823 C C . PRO A 1 365 ? -7.195 -27.031 -3.621 1 97.19 365 PRO A C 1
ATOM 2825 O O . PRO A 1 365 ? -7.637 -28.156 -3.852 1 97.19 365 PRO A O 1
ATOM 2828 N N . ILE A 1 366 ? -6.008 -26.609 -4.176 1 98.12 366 ILE A N 1
ATOM 2829 C CA . ILE A 1 366 ? -5.168 -27.484 -4.98 1 98.12 366 ILE A CA 1
ATOM 2830 C C . ILE A 1 366 ? -4.652 -28.641 -4.113 1 98.12 366 ILE A C 1
ATOM 2832 O O . ILE A 1 366 ? -4.656 -29.797 -4.543 1 98.12 366 ILE A O 1
ATOM 2836 N N . MET A 1 367 ? -4.207 -28.328 -2.855 1 97.88 367 MET A N 1
ATOM 2837 C CA . MET A 1 367 ? -3.727 -29.344 -1.924 1 97.88 367 MET A CA 1
ATOM 2838 C C . MET A 1 367 ? -4.832 -30.344 -1.58 1 97.88 367 MET A C 1
ATOM 2840 O O . MET A 1 367 ? -4.594 -31.547 -1.505 1 97.88 367 MET A O 1
ATOM 2844 N N . GLN A 1 368 ? -6.012 -29.781 -1.377 1 97.06 368 GLN A N 1
ATOM 2845 C CA . GLN A 1 368 ? -7.164 -30.609 -1.065 1 97.06 368 GLN A CA 1
ATOM 2846 C C . GLN A 1 368 ? -7.48 -31.562 -2.219 1 97.06 368 GLN A C 1
ATOM 2848 O O . GLN A 1 368 ? -7.809 -32.719 -1.997 1 97.06 368 GLN A O 1
ATOM 2853 N N . TYR A 1 369 ? -7.414 -31.109 -3.439 1 97.81 369 TYR A N 1
ATOM 2854 C CA . TYR A 1 369 ? -7.668 -31.922 -4.621 1 97.81 369 TYR A CA 1
ATOM 2855 C C . TYR A 1 369 ? -6.742 -33.125 -4.664 1 97.81 369 TYR A C 1
ATOM 2857 O O . TYR A 1 369 ? -7.18 -34.25 -4.953 1 97.81 369 TYR A O 1
ATOM 2865 N N . PHE A 1 370 ? -5.465 -32.875 -4.355 1 97.94 370 PHE A N 1
ATOM 2866 C CA . PHE A 1 370 ? -4.465 -33.938 -4.422 1 97.94 370 PHE A CA 1
ATOM 2867 C C . PHE A 1 370 ? -4.402 -34.688 -3.107 1 97.94 370 PHE A C 1
ATOM 2869 O O . PHE A 1 370 ? -3.65 -35.688 -2.984 1 97.94 370 PHE A O 1
ATOM 2876 N N . ASN A 1 371 ? -5.152 -34.312 -2.133 1 97.38 371 ASN A N 1
ATOM 2877 C CA . ASN A 1 371 ? -5.184 -34.906 -0.805 1 97.38 371 ASN A CA 1
ATOM 2878 C C . ASN A 1 371 ? -3.793 -34.969 -0.183 1 97.38 371 ASN A C 1
ATOM 2880 O O . ASN A 1 371 ? -3.342 -36.031 0.238 1 97.38 371 ASN A O 1
ATOM 2884 N N . ILE A 1 372 ? -3.123 -33.844 -0.216 1 97.06 372 ILE A N 1
ATOM 2885 C CA . ILE A 1 372 ? -1.8 -33.719 0.379 1 97.06 372 ILE A CA 1
ATOM 2886 C C . ILE A 1 372 ? -1.782 -32.5 1.305 1 97.06 372 ILE A C 1
ATOM 2888 O O . ILE A 1 372 ? -2.58 -31.562 1.138 1 97.06 372 ILE A O 1
ATOM 2892 N N . PRO A 1 373 ? -0.942 -32.469 2.289 1 95.31 373 PRO A N 1
ATOM 2893 C CA . PRO A 1 373 ? -0.893 -31.328 3.221 1 95.31 373 PRO A CA 1
ATOM 2894 C C . PRO A 1 373 ? -0.218 -30.109 2.619 1 95.31 373 PRO A C 1
ATOM 2896 O O . PRO A 1 373 ? -0.407 -28.984 3.113 1 95.31 373 PRO A O 1
ATOM 2899 N N . GLY A 1 374 ? 0.547 -30.25 1.631 1 97.38 374 GLY A N 1
ATOM 2900 C CA . GLY A 1 374 ? 1.368 -29.234 0.973 1 97.38 374 GLY A CA 1
ATOM 2901 C C . GLY A 1 374 ? 2.473 -29.828 0.122 1 97.38 374 GLY A C 1
ATOM 2902 O O . GLY A 1 374 ? 2.568 -31.062 -0.013 1 97.38 374 GLY A O 1
ATOM 2903 N N . THR A 1 375 ? 3.275 -28.984 -0.455 1 98.5 375 THR A N 1
ATOM 2904 C CA . THR A 1 375 ? 4.398 -29.453 -1.266 1 98.5 375 THR A CA 1
ATOM 2905 C C . THR A 1 375 ? 5.66 -28.656 -0.944 1 98.5 375 THR A C 1
ATOM 2907 O O . THR A 1 375 ? 5.613 -27.688 -0.18 1 98.5 375 THR A O 1
ATOM 2910 N N . ILE A 1 376 ? 6.777 -29.172 -1.367 1 98.62 376 ILE A N 1
ATOM 2911 C CA . ILE A 1 376 ? 7.973 -28.359 -1.569 1 98.62 376 ILE A CA 1
ATOM 2912 C C . ILE A 1 376 ? 7.922 -27.703 -2.943 1 98.62 376 ILE A C 1
ATOM 2914 O O . ILE A 1 376 ? 7.77 -28.375 -3.963 1 98.62 376 ILE A O 1
ATOM 2918 N N . ARG A 1 377 ? 8.008 -26.406 -2.955 1 98.69 377 ARG A N 1
ATOM 2919 C CA . ARG A 1 377 ? 7.945 -25.703 -4.227 1 98.69 377 ARG A CA 1
ATOM 2920 C C . ARG A 1 377 ? 9.258 -24.984 -4.523 1 98.69 377 ARG A C 1
ATOM 2922 O O . ARG A 1 377 ? 9.664 -24.078 -3.787 1 98.69 377 ARG A O 1
ATOM 2929 N N . ALA A 1 378 ? 9.93 -25.406 -5.543 1 98.81 378 ALA A N 1
ATOM 2930 C CA . ALA A 1 378 ? 11.078 -24.703 -6.09 1 98.81 378 ALA A CA 1
ATOM 2931 C C . ALA A 1 378 ? 10.672 -23.844 -7.289 1 98.81 378 ALA A C 1
ATOM 2933 O O . ALA A 1 378 ? 10.18 -24.375 -8.289 1 98.81 378 ALA A O 1
ATOM 2934 N N . SER A 1 379 ? 10.82 -22.578 -7.195 1 98.69 379 SER A N 1
ATOM 2935 C CA . SER A 1 379 ? 10.531 -21.656 -8.289 1 98.69 379 SER A CA 1
ATOM 2936 C C . SER A 1 379 ? 11.797 -20.969 -8.781 1 98.69 379 SER A C 1
ATOM 2938 O O . SER A 1 379 ? 12.484 -20.297 -8.016 1 98.69 379 SER A O 1
ATOM 2940 N N . PHE A 1 380 ? 12.109 -21.125 -10.07 1 98.69 380 PHE A N 1
ATOM 2941 C CA . PHE A 1 380 ? 13.344 -20.625 -10.656 1 98.69 380 PHE A CA 1
ATOM 2942 C C . PHE A 1 380 ? 13.117 -19.25 -11.305 1 98.69 380 PHE A C 1
ATOM 2944 O O . PHE A 1 380 ? 12.016 -18.953 -11.75 1 98.69 380 PHE A O 1
ATOM 2951 N N . ALA A 1 381 ? 14.102 -18.453 -11.281 1 98.56 381 ALA A N 1
ATOM 2952 C CA . ALA A 1 381 ? 14.164 -17.172 -12 1 98.56 381 ALA A CA 1
ATOM 2953 C C . ALA A 1 381 ? 15.391 -17.125 -12.914 1 98.56 381 ALA A C 1
ATOM 2955 O O . ALA A 1 381 ? 16.281 -17.969 -12.812 1 98.56 381 ALA A O 1
ATOM 2956 N N . PHE A 1 382 ? 15.477 -16.141 -13.703 1 98.5 382 PHE A N 1
ATOM 2957 C CA . PHE A 1 382 ? 16.469 -16.016 -14.766 1 98.5 382 PHE A CA 1
ATOM 2958 C C . PHE A 1 382 ? 17.875 -15.883 -14.172 1 98.5 382 PHE A C 1
ATOM 2960 O O . PHE A 1 382 ? 18.875 -16.062 -14.875 1 98.5 382 PHE A O 1
ATOM 2967 N N . TYR A 1 383 ? 17.969 -15.617 -12.875 1 98.69 383 TYR A N 1
ATOM 2968 C CA . TYR A 1 383 ? 19.297 -15.461 -12.281 1 98.69 383 TYR A CA 1
ATOM 2969 C C . TYR A 1 383 ? 19.719 -16.75 -11.57 1 98.69 383 TYR A C 1
ATOM 2971 O O . TYR A 1 383 ? 20.797 -16.797 -10.969 1 98.69 383 TYR A O 1
ATOM 2979 N N . ASN A 1 384 ? 18.938 -17.844 -11.586 1 98.69 384 ASN A N 1
ATOM 2980 C CA . ASN A 1 384 ? 19.328 -19.141 -11.031 1 98.69 384 ASN A CA 1
ATOM 2981 C C . ASN A 1 384 ? 20.172 -19.953 -12.023 1 98.69 384 ASN A C 1
ATOM 2983 O O . ASN A 1 384 ? 20.25 -19.594 -13.203 1 98.69 384 ASN A O 1
ATOM 2987 N N . THR A 1 385 ? 20.797 -21.047 -11.516 1 98.5 385 THR A N 1
ATOM 2988 C CA . THR A 1 385 ? 21.703 -21.781 -12.375 1 98.5 385 THR A CA 1
ATOM 2989 C C . THR A 1 385 ? 21.453 -23.281 -12.266 1 98.5 385 THR A C 1
ATOM 2991 O O . THR A 1 385 ? 20.828 -23.75 -11.305 1 98.5 385 THR A O 1
ATOM 2994 N N . LYS A 1 386 ? 21.938 -24.062 -13.32 1 98.44 386 LYS A N 1
ATOM 2995 C CA . LYS A 1 386 ? 21.859 -25.516 -13.289 1 98.44 386 LYS A CA 1
ATOM 2996 C C . LYS A 1 386 ? 22.688 -26.078 -12.133 1 98.44 386 LYS A C 1
ATOM 2998 O O . LYS A 1 386 ? 22.328 -27.094 -11.539 1 98.44 386 LYS A O 1
ATOM 3003 N N . GLU A 1 387 ? 23.797 -25.375 -11.828 1 98.5 387 GLU A N 1
ATOM 3004 C CA . GLU A 1 387 ? 24.625 -25.766 -10.688 1 98.5 387 GLU A CA 1
ATOM 3005 C C . GLU A 1 387 ? 23.844 -25.688 -9.383 1 98.5 387 GLU A C 1
ATOM 3007 O O . GLU A 1 387 ? 23.953 -26.562 -8.523 1 98.5 387 GLU A O 1
ATOM 3012 N N . GLU A 1 388 ? 23.078 -24.641 -9.227 1 98.69 388 GLU A N 1
ATOM 3013 C CA . GLU A 1 388 ? 22.234 -24.5 -8.047 1 98.69 388 GLU A CA 1
ATOM 3014 C C . GLU A 1 388 ? 21.203 -25.625 -7.969 1 98.69 388 GLU A C 1
ATOM 3016 O O . GLU A 1 388 ? 20.891 -26.125 -6.883 1 98.69 388 GLU A O 1
ATOM 3021 N N . ILE A 1 389 ? 20.672 -26.031 -9.117 1 98.88 389 ILE A N 1
ATOM 3022 C CA . ILE A 1 389 ? 19.719 -27.141 -9.164 1 98.88 389 ILE A CA 1
ATOM 3023 C C . ILE A 1 389 ? 20.406 -28.422 -8.711 1 98.88 389 ILE A C 1
ATOM 3025 O O . ILE A 1 389 ? 19.828 -29.203 -7.957 1 98.88 389 ILE A O 1
ATOM 3029 N N . ASP A 1 390 ? 21.656 -28.625 -9.156 1 98.81 390 ASP A N 1
ATOM 3030 C CA . ASP A 1 390 ? 22.406 -29.797 -8.719 1 98.81 390 ASP A CA 1
ATOM 3031 C C . ASP A 1 390 ? 22.578 -29.812 -7.203 1 98.81 390 ASP A C 1
ATOM 3033 O O . ASP A 1 390 ? 22.391 -30.844 -6.555 1 98.81 390 ASP A O 1
ATOM 3037 N N . ILE A 1 391 ? 22.984 -28.641 -6.652 1 98.75 391 ILE A N 1
ATOM 3038 C CA . ILE A 1 391 ? 23.156 -28.5 -5.211 1 98.75 391 ILE A CA 1
ATOM 3039 C C . ILE A 1 391 ? 21.844 -28.812 -4.5 1 98.75 391 ILE A C 1
ATOM 3041 O O . ILE A 1 391 ? 21.828 -29.531 -3.496 1 98.75 391 ILE A O 1
ATOM 3045 N N . PHE A 1 392 ? 20.812 -28.359 -4.996 1 98.75 392 PHE A N 1
ATOM 3046 C CA . PHE A 1 392 ? 19.469 -28.547 -4.461 1 98.75 392 PHE A CA 1
ATOM 3047 C C . PHE A 1 392 ? 19.062 -30.016 -4.465 1 98.75 392 PHE A C 1
ATOM 3049 O O . PHE A 1 392 ? 18.625 -30.547 -3.445 1 98.75 392 PHE A O 1
ATOM 3056 N N . VAL A 1 393 ? 19.219 -30.672 -5.609 1 98.81 393 VAL A N 1
ATOM 3057 C CA . VAL A 1 393 ? 18.828 -32.062 -5.758 1 98.81 393 VAL A CA 1
ATOM 3058 C C . VAL A 1 393 ? 19.641 -32.938 -4.793 1 98.81 393 VAL A C 1
ATOM 3060 O O . VAL A 1 393 ? 19.094 -33.812 -4.133 1 98.81 393 VAL A O 1
ATOM 3063 N N . GLU A 1 394 ? 20.922 -32.656 -4.668 1 98.56 394 GLU A N 1
ATOM 3064 C CA . GLU A 1 394 ? 21.766 -33.406 -3.744 1 98.56 394 GLU A CA 1
ATOM 3065 C C . GLU A 1 394 ? 21.344 -33.188 -2.295 1 98.56 394 GLU A C 1
ATOM 3067 O O . GLU A 1 394 ? 21.375 -34.125 -1.479 1 98.56 394 GLU A O 1
ATOM 3072 N N . ALA A 1 395 ? 20.984 -31.969 -1.99 1 98.56 395 ALA A N 1
ATOM 3073 C CA . ALA A 1 395 ? 20.516 -31.641 -0.647 1 98.56 395 ALA A CA 1
ATOM 3074 C C . ALA A 1 395 ? 19.219 -32.375 -0.339 1 98.56 395 ALA A C 1
ATOM 3076 O O . ALA A 1 395 ? 19.016 -32.875 0.781 1 98.56 395 ALA A O 1
ATOM 3077 N N . VAL A 1 396 ? 18.312 -32.469 -1.301 1 98.56 396 VAL A N 1
ATOM 3078 C CA . VAL A 1 396 ? 17.047 -33.156 -1.128 1 98.56 396 VAL A CA 1
ATOM 3079 C C . VAL A 1 396 ? 17.312 -34.656 -0.902 1 98.56 396 VAL A C 1
ATOM 3081 O O . VAL A 1 396 ? 16.688 -35.281 -0.035 1 98.56 396 VAL A O 1
ATOM 3084 N N . LYS A 1 397 ? 18.266 -35.25 -1.651 1 98.12 397 LYS A N 1
ATOM 3085 C CA . LYS A 1 397 ? 18.641 -36.625 -1.455 1 98.12 397 LYS A CA 1
ATOM 3086 C C . LYS A 1 397 ? 19.172 -36.875 -0.044 1 98.12 397 LYS A C 1
ATOM 3088 O O . LYS A 1 397 ? 18.828 -37.844 0.606 1 98.12 397 LYS A O 1
ATOM 3093 N N . LYS A 1 398 ? 20 -35.969 0.344 1 97.69 398 LYS A N 1
ATOM 3094 C CA . LYS A 1 398 ? 20.562 -36.062 1.688 1 97.69 398 LYS A CA 1
ATOM 3095 C C . LYS A 1 398 ? 19.469 -36 2.748 1 97.69 398 LYS A C 1
ATOM 3097 O O . LYS A 1 398 ? 19.484 -36.781 3.705 1 97.69 398 LYS A O 1
ATOM 3102 N N . ALA A 1 399 ? 18.578 -35.031 2.605 1 97.88 399 ALA A N 1
ATOM 3103 C CA . ALA A 1 399 ? 17.469 -34.906 3.539 1 97.88 399 ALA A CA 1
ATOM 3104 C C . ALA A 1 399 ? 16.625 -36.188 3.566 1 97.88 399 ALA A C 1
ATOM 3106 O O . ALA A 1 399 ? 16.188 -36.625 4.633 1 97.88 399 ALA A O 1
ATOM 3107 N N . GLN A 1 400 ? 16.375 -36.719 2.385 1 97.38 400 GLN A N 1
ATOM 3108 C CA . GLN A 1 400 ? 15.625 -37.969 2.287 1 97.38 400 GLN A CA 1
ATOM 3109 C C . GLN A 1 400 ? 16.297 -39.094 3.076 1 97.38 400 GLN A C 1
ATOM 3111 O O . GLN A 1 400 ? 15.641 -39.812 3.803 1 97.38 400 GLN A O 1
ATOM 3116 N N . GLN A 1 401 ? 17.578 -39.188 2.979 1 96.69 401 GLN A N 1
ATOM 3117 C CA . GLN A 1 401 ? 18.344 -40.219 3.668 1 96.69 401 GLN A CA 1
ATOM 3118 C C . GLN A 1 401 ? 18.281 -40.031 5.18 1 96.69 401 GLN A C 1
ATOM 3120 O O . GLN A 1 401 ? 18.188 -41 5.93 1 96.69 401 GLN A O 1
ATOM 3125 N N . MET A 1 402 ? 18.297 -38.812 5.617 1 96.5 402 MET A N 1
ATOM 3126 C CA . MET A 1 402 ? 18.281 -38.5 7.043 1 96.5 402 MET A CA 1
ATOM 3127 C C . MET A 1 402 ? 16.922 -38.812 7.656 1 96.5 402 MET A C 1
ATOM 3129 O O . MET A 1 402 ? 16.844 -39.188 8.836 1 96.5 402 MET A O 1
ATOM 3133 N N . LEU A 1 403 ? 15.922 -38.594 6.898 1 94.81 403 LEU A N 1
ATOM 3134 C CA . LEU A 1 403 ? 14.562 -38.656 7.434 1 94.81 403 LEU A CA 1
ATOM 3135 C C . LEU A 1 403 ? 13.969 -40.062 7.219 1 94.81 403 LEU A C 1
ATOM 3137 O O . LEU A 1 403 ? 12.93 -40.375 7.797 1 94.81 403 LEU A O 1
ATOM 3141 N N . SER A 1 404 ? 14.523 -40.875 6.324 1 87.69 404 SER A N 1
ATOM 3142 C CA . SER A 1 404 ? 14.047 -42.219 6.078 1 87.69 404 SER A CA 1
ATOM 3143 C C . SER A 1 404 ? 14.594 -43.188 7.121 1 87.69 404 SER A C 1
ATOM 3145 O O . SER A 1 404 ? 15.664 -42.969 7.68 1 87.69 404 SER A O 1
ATOM 3147 N N . MET B 1 1 ? 19.422 21.094 24.578 1 78.25 1 MET B N 1
ATOM 3148 C CA . MET B 1 1 ? 19.172 21.75 23.297 1 78.25 1 MET B CA 1
ATOM 3149 C C . MET B 1 1 ? 19.594 20.859 22.125 1 78.25 1 MET B C 1
ATOM 3151 O O . MET B 1 1 ? 20.609 20.156 22.219 1 78.25 1 MET B O 1
ATOM 3155 N N . LEU B 1 2 ? 18.625 20.781 21.062 1 89.56 2 LEU B N 1
ATOM 3156 C CA . LEU B 1 2 ? 18.922 19.938 19.922 1 89.56 2 LEU B CA 1
ATOM 3157 C C . LEU B 1 2 ? 20.094 20.5 19.125 1 89.56 2 LEU B C 1
ATOM 3159 O O . LEU B 1 2 ? 20.203 21.719 18.953 1 89.56 2 LEU B O 1
ATOM 3163 N N . ASP B 1 3 ? 21.016 19.672 18.828 1 94.75 3 ASP B N 1
ATOM 3164 C CA . ASP B 1 3 ? 22.031 20.031 17.844 1 94.75 3 ASP B CA 1
ATOM 3165 C C . ASP B 1 3 ? 21.484 19.906 16.422 1 94.75 3 ASP B C 1
ATOM 3167 O O . ASP B 1 3 ? 21.609 18.859 15.789 1 94.75 3 ASP B O 1
ATOM 3171 N N . ILE B 1 4 ? 20.969 20.984 15.938 1 96 4 ILE B N 1
ATOM 3172 C CA . ILE B 1 4 ? 20.188 20.984 14.703 1 96 4 ILE B CA 1
ATOM 3173 C C . ILE B 1 4 ? 21.094 20.688 13.516 1 96 4 ILE B C 1
ATOM 3175 O O . ILE B 1 4 ? 20.703 19.969 12.586 1 96 4 ILE B O 1
ATOM 3179 N N . GLN B 1 5 ? 22.297 21.172 13.508 1 95.69 5 GLN B N 1
ATOM 3180 C CA . GLN B 1 5 ? 23.203 20.922 12.398 1 95.69 5 GLN B CA 1
ATOM 3181 C C . GLN B 1 5 ? 23.578 19.453 12.305 1 95.69 5 GLN B C 1
ATOM 3183 O O . GLN B 1 5 ? 23.703 18.906 11.203 1 95.69 5 GLN B O 1
ATOM 3188 N N . LYS B 1 6 ? 23.797 18.859 13.438 1 97 6 LYS B N 1
ATOM 3189 C CA . LYS B 1 6 ? 24.047 17.422 13.453 1 97 6 LYS B CA 1
ATOM 3190 C C . LYS B 1 6 ? 22.859 16.641 12.914 1 97 6 LYS B C 1
ATOM 3192 O O . LYS B 1 6 ? 23.016 15.695 12.148 1 97 6 LYS B O 1
ATOM 3197 N N . ILE B 1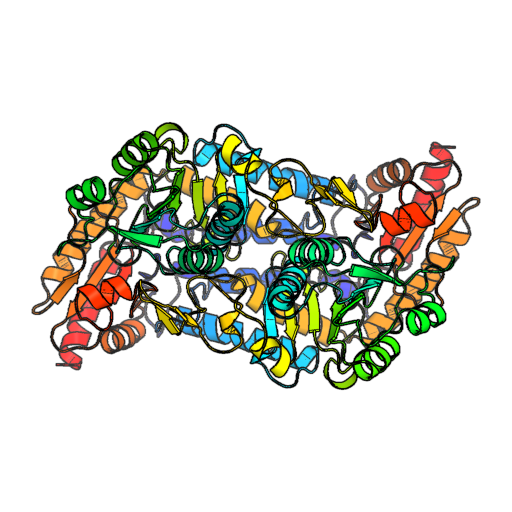 7 ? 21.656 17.062 13.336 1 98.19 7 ILE B N 1
ATOM 3198 C CA . ILE B 1 7 ? 20.422 16.422 12.883 1 98.19 7 ILE B CA 1
ATOM 3199 C C . ILE B 1 7 ? 20.281 16.594 11.375 1 98.19 7 ILE B C 1
ATOM 3201 O O . ILE B 1 7 ? 19.984 15.625 10.656 1 98.19 7 ILE B O 1
ATOM 3205 N N . ARG B 1 8 ? 20.484 17.766 10.875 1 98.06 8 ARG B N 1
ATOM 3206 C CA . ARG B 1 8 ? 20.328 18.062 9.445 1 98.06 8 ARG B CA 1
ATOM 3207 C C . ARG B 1 8 ? 21.297 17.219 8.617 1 98.06 8 ARG B C 1
ATOM 3209 O O . ARG B 1 8 ? 20.969 16.812 7.5 1 98.06 8 ARG B O 1
ATOM 3216 N N . ALA B 1 9 ? 22.484 16.891 9.141 1 98.19 9 ALA B N 1
ATOM 3217 C CA . ALA B 1 9 ? 23.484 16.094 8.445 1 98.19 9 ALA B CA 1
ATOM 3218 C C . ALA B 1 9 ? 23 14.664 8.234 1 98.19 9 ALA B C 1
ATOM 3220 O O . ALA B 1 9 ? 23.516 13.945 7.375 1 98.19 9 ALA B O 1
ATOM 3221 N N . ASP B 1 10 ? 22 14.266 9.016 1 98.56 10 ASP B N 1
ATOM 3222 C CA . ASP B 1 10 ? 21.422 12.93 8.867 1 98.56 10 ASP B CA 1
ATOM 3223 C C . ASP B 1 10 ? 20.578 12.836 7.594 1 98.56 10 ASP B C 1
ATOM 3225 O O . ASP B 1 10 ? 20.25 11.742 7.148 1 98.56 10 ASP B O 1
ATOM 3229 N N . PHE B 1 11 ? 20.188 13.984 7.031 1 98.81 11 PHE B N 1
ATOM 3230 C CA . PHE B 1 11 ? 19.266 14.023 5.895 1 98.81 11 PHE B CA 1
ATOM 3231 C C . PHE B 1 11 ? 20 14.438 4.625 1 98.81 11 PHE B C 1
ATOM 3233 O O . PHE B 1 11 ? 20.141 15.625 4.34 1 98.81 11 PHE B O 1
ATOM 3240 N N . PRO B 1 12 ? 20.328 13.477 3.789 1 98.44 12 PRO B N 1
ATOM 3241 C CA . PRO B 1 12 ? 21.141 13.781 2.615 1 98.44 12 PRO B CA 1
ATOM 3242 C C . PRO B 1 12 ? 20.484 14.781 1.674 1 98.44 12 PRO B C 1
ATOM 3244 O O . PRO B 1 12 ? 21.172 15.609 1.06 1 98.44 12 PRO B O 1
ATOM 3247 N N . ILE B 1 13 ? 19.219 14.812 1.616 1 98.5 13 ILE B N 1
ATOM 3248 C CA . ILE B 1 13 ? 18.484 15.609 0.639 1 98.5 13 ILE B CA 1
ATOM 3249 C C . ILE B 1 13 ? 18.578 17.094 1.011 1 98.5 13 ILE B C 1
ATOM 3251 O O . ILE B 1 13 ? 18.484 17.953 0.145 1 98.5 13 ILE B O 1
ATOM 3255 N N . LEU B 1 14 ? 18.797 17.438 2.279 1 98.25 14 LEU B N 1
ATOM 3256 C CA . LEU B 1 14 ? 18.703 18.812 2.768 1 98.25 14 LEU B CA 1
ATOM 3257 C C . LEU B 1 14 ? 19.953 19.609 2.373 1 98.25 14 LEU B C 1
ATOM 3259 O O . LEU B 1 14 ? 19.953 20.828 2.469 1 98.25 14 LEU B O 1
ATOM 3263 N N . SER B 1 15 ? 20.984 18.938 1.833 1 96.75 15 SER B N 1
ATOM 3264 C CA . SER B 1 15 ? 22.219 19.625 1.476 1 96.75 15 SER B CA 1
ATOM 3265 C C . SER B 1 15 ? 22.266 19.953 -0.011 1 96.75 15 SER B C 1
ATOM 3267 O O . SER B 1 15 ? 23.234 20.531 -0.499 1 96.75 15 SER B O 1
ATOM 3269 N N . GLN B 1 16 ? 21.188 19.672 -0.707 1 97.5 16 GLN B N 1
ATOM 3270 C CA . GLN B 1 16 ? 21.219 19.859 -2.152 1 97.5 16 GLN B CA 1
ATOM 3271 C C . GLN B 1 16 ? 20.797 21.281 -2.527 1 97.5 16 GLN B C 1
ATOM 3273 O O . GLN B 1 16 ? 20.328 22.047 -1.678 1 97.5 16 GLN B O 1
ATOM 3278 N N . LYS B 1 17 ? 21.062 21.609 -3.789 1 97.94 17 LYS B N 1
ATOM 3279 C CA . LYS B 1 17 ? 20.609 22.875 -4.352 1 97.94 17 LYS B CA 1
ATOM 3280 C C . LYS B 1 17 ? 19.406 22.672 -5.281 1 97.94 17 LYS B C 1
ATOM 3282 O O . LYS B 1 17 ? 19.312 21.625 -5.938 1 97.94 17 LYS B O 1
ATOM 3287 N N . VAL B 1 18 ? 18.547 23.578 -5.238 1 97.5 18 VAL B N 1
ATOM 3288 C CA . VAL B 1 18 ? 17.422 23.656 -6.16 1 97.5 18 VAL B CA 1
ATOM 3289 C C . VAL B 1 18 ? 17.422 25.031 -6.852 1 97.5 18 VAL B C 1
ATOM 3291 O O . VAL B 1 18 ? 17.422 26.062 -6.191 1 97.5 18 VAL B O 1
ATOM 3294 N N . ASN B 1 19 ? 17.469 24.969 -8.164 1 96.75 19 ASN B N 1
ATOM 3295 C CA . ASN B 1 19 ? 17.547 26.203 -8.945 1 96.75 19 ASN B CA 1
ATOM 3296 C C . ASN B 1 19 ? 18.766 27.031 -8.547 1 96.75 19 ASN B C 1
ATOM 3298 O O . ASN B 1 19 ? 18.672 28.266 -8.445 1 96.75 19 ASN B O 1
ATOM 3302 N N . GLY B 1 20 ? 19.766 26.422 -8.18 1 97.69 20 GLY B N 1
ATOM 3303 C CA . GLY B 1 20 ? 21.031 27.078 -7.883 1 97.69 20 GLY B CA 1
ATOM 3304 C C . GLY B 1 20 ? 21.109 27.609 -6.465 1 97.69 20 GLY B C 1
ATOM 3305 O O . GLY B 1 20 ? 22.109 28.219 -6.074 1 97.69 20 GLY B O 1
ATOM 3306 N N . LYS B 1 21 ? 20.078 27.453 -5.613 1 98.25 21 LYS B N 1
ATOM 3307 C CA . LYS B 1 21 ? 20.016 27.922 -4.234 1 98.25 21 LYS B CA 1
ATOM 3308 C C . LYS B 1 21 ? 19.922 26.75 -3.258 1 98.25 21 LYS B C 1
ATOM 3310 O O . LYS B 1 21 ? 19.391 25.688 -3.598 1 98.25 21 LYS B O 1
ATOM 3315 N N . PRO B 1 22 ? 20.469 26.984 -2.064 1 98 22 PRO B N 1
ATOM 3316 C CA . PRO B 1 22 ? 20.266 25.938 -1.064 1 98 22 PRO B CA 1
ATOM 3317 C C . PRO B 1 22 ? 18.797 25.609 -0.832 1 98 22 PRO B C 1
ATOM 3319 O O . PRO B 1 22 ? 17.969 26.531 -0.755 1 98 22 PRO B O 1
ATOM 3322 N N . LEU B 1 23 ? 18.5 24.375 -0.704 1 98.69 23 LEU B N 1
ATOM 3323 C CA . LEU B 1 23 ? 17.125 23.938 -0.495 1 98.69 23 LEU B CA 1
ATOM 3324 C C . LEU B 1 23 ? 16.625 24.359 0.878 1 98.69 23 LEU B C 1
ATOM 3326 O O . LEU B 1 23 ? 17.266 24.109 1.893 1 98.69 23 LEU B O 1
ATOM 3330 N N . VAL B 1 24 ? 15.539 25.078 0.917 1 98.81 24 VAL B N 1
ATOM 3331 C CA . VAL B 1 24 ? 14.703 25.297 2.094 1 98.81 24 VAL B CA 1
ATOM 3332 C C . VAL B 1 24 ? 13.391 24.531 1.944 1 98.81 24 VAL B C 1
ATOM 3334 O O . VAL B 1 24 ? 12.523 24.922 1.154 1 98.81 24 VAL B O 1
ATOM 3337 N N . TYR B 1 25 ? 13.25 23.484 2.688 1 98.75 25 TYR B N 1
ATOM 3338 C CA . TYR B 1 25 ? 12.109 22.594 2.514 1 98.75 25 TYR B CA 1
ATOM 3339 C C . TYR B 1 25 ? 11.086 22.797 3.627 1 98.75 25 TYR B C 1
ATOM 3341 O O . TYR B 1 25 ? 11.273 22.328 4.75 1 98.75 25 TYR B O 1
ATOM 3349 N N . PHE B 1 26 ? 9.922 23.438 3.303 1 98.81 26 PHE B N 1
ATOM 3350 C CA . PHE B 1 26 ? 8.867 23.734 4.266 1 98.81 26 PHE B CA 1
ATOM 3351 C C . PHE B 1 26 ? 7.562 23.062 3.855 1 98.81 26 PHE B C 1
ATOM 3353 O O . PHE B 1 26 ? 6.477 23.578 4.121 1 98.81 26 PHE B O 1
ATOM 3360 N N . ASP B 1 27 ? 7.629 21.922 3.137 1 98.56 27 ASP B N 1
ATOM 3361 C CA . ASP B 1 27 ? 6.453 21.141 2.779 1 98.56 27 ASP B CA 1
ATOM 3362 C C . ASP B 1 27 ? 6.406 19.828 3.557 1 98.56 27 ASP B C 1
ATOM 3364 O O . ASP B 1 27 ? 6.02 18.797 3.014 1 98.56 27 ASP B O 1
ATOM 3368 N N . ASN B 1 28 ? 6.824 19.844 4.809 1 98.5 28 ASN B N 1
ATOM 3369 C CA . ASN B 1 28 ? 6.906 18.656 5.664 1 98.5 28 ASN B CA 1
ATOM 3370 C C . ASN B 1 28 ? 5.52 18.109 5.984 1 98.5 28 ASN B C 1
ATOM 3372 O O . ASN B 1 28 ? 5.383 16.938 6.328 1 98.5 28 ASN B O 1
ATOM 3376 N N . GLY B 1 29 ? 4.453 18.938 5.91 1 97.69 29 GLY B N 1
ATOM 3377 C CA . GLY B 1 29 ? 3.092 18.469 6.117 1 97.69 29 GLY B CA 1
ATOM 3378 C C . GLY B 1 29 ? 2.611 17.531 5.027 1 97.69 29 GLY B C 1
ATOM 3379 O O . GLY B 1 29 ? 1.674 16.75 5.238 1 97.69 29 GLY B O 1
ATOM 3380 N N . ALA B 1 30 ? 3.207 17.641 3.855 1 97.69 30 ALA B N 1
ATOM 3381 C CA . ALA B 1 30 ? 2.9 16.719 2.768 1 97.69 30 ALA B CA 1
ATOM 3382 C C . ALA B 1 30 ? 3.725 15.438 2.887 1 97.69 30 ALA B C 1
ATOM 3384 O O . ALA B 1 30 ? 3.188 14.336 2.77 1 97.69 30 ALA B O 1
ATOM 3385 N N . THR B 1 31 ? 4.996 15.57 3.105 1 98.25 31 THR B N 1
ATOM 3386 C CA . THR B 1 31 ? 5.883 14.445 3.365 1 98.25 31 THR B CA 1
ATOM 3387 C C . THR B 1 31 ? 7.188 14.922 4 1 98.25 31 THR B C 1
ATOM 3389 O O . THR B 1 31 ? 7.719 15.969 3.633 1 98.25 31 THR B O 1
ATOM 3392 N N . SER B 1 32 ? 7.684 14.188 4.965 1 98.69 32 SER B N 1
ATOM 3393 C CA . SER B 1 32 ? 8.953 14.508 5.605 1 98.69 32 SER B CA 1
ATOM 3394 C C . SER B 1 32 ? 10.133 13.945 4.816 1 98.69 32 SER B C 1
ATOM 3396 O O . SER B 1 32 ? 9.945 13.086 3.945 1 98.69 32 SER B O 1
ATOM 3398 N N . GLN B 1 33 ? 11.289 14.492 5.043 1 98.81 33 GLN B N 1
ATOM 3399 C CA . GLN B 1 33 ? 12.508 13.93 4.457 1 98.81 33 GLN B CA 1
ATOM 3400 C C . GLN B 1 33 ? 12.992 12.711 5.242 1 98.81 33 GLN B C 1
ATOM 3402 O O . GLN B 1 33 ? 12.516 12.461 6.352 1 98.81 33 GLN B O 1
ATOM 3407 N N . LYS B 1 34 ? 13.891 11.914 4.664 1 98.88 34 LYS B N 1
ATOM 3408 C CA . LYS B 1 34 ? 14.328 10.656 5.262 1 98.88 34 LYS B CA 1
ATOM 3409 C C . LYS B 1 34 ? 15.781 10.742 5.727 1 98.88 34 LYS B C 1
ATOM 3411 O O . LYS B 1 34 ? 16.656 11.133 4.957 1 98.88 34 LYS B O 1
ATOM 3416 N N . PRO B 1 35 ? 16.047 10.422 7.012 1 98.88 35 PRO B N 1
ATOM 3417 C CA . PRO B 1 35 ? 17.453 10.352 7.438 1 98.88 35 PRO B CA 1
ATOM 3418 C C . PRO B 1 35 ? 18.188 9.164 6.832 1 98.88 35 PRO B C 1
ATOM 3420 O O . PRO B 1 35 ? 17.562 8.164 6.473 1 98.88 35 PRO B O 1
ATOM 3423 N N . GLN B 1 36 ? 19.469 9.242 6.766 1 98.81 36 GLN B N 1
ATOM 3424 C CA . GLN B 1 36 ? 20.312 8.234 6.129 1 98.81 36 GLN B CA 1
ATOM 3425 C C . GLN B 1 36 ? 20.094 6.859 6.754 1 98.81 36 GLN B C 1
ATOM 3427 O O . GLN B 1 36 ? 20.156 5.84 6.062 1 98.81 36 GLN B O 1
ATOM 3432 N N . VAL B 1 37 ? 19.828 6.773 8.062 1 98.88 37 VAL B N 1
ATOM 3433 C CA . VAL B 1 37 ? 19.656 5.496 8.75 1 98.88 37 VAL B CA 1
ATOM 3434 C C . VAL B 1 37 ? 18.453 4.766 8.18 1 98.88 37 VAL B C 1
ATOM 3436 O O . VAL B 1 37 ? 18.438 3.535 8.109 1 98.88 37 VAL B O 1
ATOM 3439 N N . VAL B 1 38 ? 17.422 5.512 7.785 1 98.94 38 VAL B N 1
ATOM 3440 C CA . VAL B 1 38 ? 16.219 4.941 7.184 1 98.94 38 VAL B CA 1
ATOM 3441 C C . VAL B 1 38 ? 16.531 4.43 5.781 1 98.94 38 VAL B C 1
ATOM 3443 O O . VAL B 1 38 ? 16.156 3.311 5.422 1 98.94 38 VAL B O 1
ATOM 3446 N N . ILE B 1 39 ? 17.266 5.203 4.988 1 98.88 39 ILE B N 1
ATOM 3447 C CA . ILE B 1 39 ? 17.656 4.82 3.635 1 98.88 39 ILE B CA 1
ATOM 3448 C C . ILE B 1 39 ? 18.547 3.588 3.684 1 98.88 39 ILE B C 1
ATOM 3450 O O . ILE B 1 39 ? 18.375 2.65 2.902 1 98.88 39 ILE B O 1
ATOM 3454 N N . ASP B 1 40 ? 19.453 3.549 4.66 1 98.88 40 ASP B N 1
ATOM 3455 C CA . ASP B 1 40 ? 20.344 2.406 4.848 1 98.88 40 ASP B CA 1
ATOM 3456 C C . ASP B 1 40 ? 19.547 1.147 5.195 1 98.88 40 ASP B C 1
ATOM 3458 O O . ASP B 1 40 ? 19.891 0.05 4.75 1 98.88 40 ASP B O 1
ATOM 3462 N N . ALA B 1 41 ? 18.547 1.276 6.004 1 98.94 41 ALA B N 1
ATOM 3463 C CA . ALA B 1 41 ? 17.734 0.135 6.406 1 98.94 41 ALA B CA 1
ATOM 3464 C C . ALA B 1 41 ? 17 -0.46 5.211 1 98.94 41 ALA B C 1
ATOM 3466 O O . ALA B 1 41 ? 16.797 -1.675 5.137 1 98.94 41 ALA B O 1
ATOM 3467 N N . ILE B 1 42 ? 16.547 0.398 4.289 1 98.88 42 ILE B N 1
ATOM 3468 C CA . ILE B 1 42 ? 15.891 -0.074 3.072 1 98.88 42 ILE B CA 1
ATOM 3469 C C . ILE B 1 42 ? 16.875 -0.906 2.25 1 98.88 42 ILE B C 1
ATOM 3471 O O . ILE B 1 42 ? 16.562 -2.023 1.837 1 98.88 42 ILE B O 1
ATOM 3475 N N . GLU B 1 43 ? 18.031 -0.346 2.053 1 98.75 43 GLU B N 1
ATOM 3476 C CA . GLU B 1 43 ? 19.062 -1.049 1.296 1 98.75 43 GLU B CA 1
ATOM 3477 C C . GLU B 1 43 ? 19.422 -2.379 1.953 1 98.75 43 GLU B C 1
ATOM 3479 O O . GLU B 1 43 ? 19.562 -3.395 1.271 1 98.75 43 GLU B O 1
ATOM 3484 N N . LYS B 1 44 ? 19.562 -2.371 3.24 1 98.75 44 LYS B N 1
ATOM 3485 C CA . LYS B 1 44 ? 19.938 -3.568 3.988 1 98.75 44 LYS B CA 1
ATOM 3486 C C . LYS B 1 44 ? 18.906 -4.68 3.787 1 98.75 44 LYS B C 1
ATOM 3488 O O . LYS B 1 44 ? 19.266 -5.832 3.549 1 98.75 44 LYS B O 1
ATOM 3493 N N . TYR B 1 45 ? 17.656 -4.359 3.898 1 98.81 45 TYR B N 1
ATOM 3494 C CA . TYR B 1 45 ? 16.609 -5.363 3.709 1 98.81 45 TYR B CA 1
ATOM 3495 C C . TYR B 1 45 ? 16.734 -6.027 2.342 1 98.81 45 TYR B C 1
ATOM 3497 O O . TYR B 1 45 ? 16.859 -7.25 2.25 1 98.81 45 TYR B O 1
ATOM 3505 N N . TYR B 1 46 ? 16.781 -5.211 1.258 1 98.75 46 TYR B N 1
ATOM 3506 C CA . TYR B 1 46 ? 16.734 -5.746 -0.098 1 98.75 46 TYR B CA 1
ATOM 3507 C C . TYR B 1 46 ? 18.031 -6.457 -0.462 1 98.75 46 TYR B C 1
ATOM 3509 O O . TYR B 1 46 ? 18.031 -7.367 -1.295 1 98.75 46 TYR B O 1
ATOM 3517 N N . SER B 1 47 ? 19.125 -6.137 0.237 1 98.56 47 SER B N 1
ATOM 3518 C CA . SER B 1 47 ? 20.422 -6.695 -0.136 1 98.56 47 SER B CA 1
ATOM 3519 C C . SER B 1 47 ? 20.781 -7.895 0.733 1 98.56 47 SER B C 1
ATOM 3521 O O . SER B 1 47 ? 21.672 -8.664 0.399 1 98.56 47 SER B O 1
ATOM 3523 N N . GLU B 1 48 ? 20.031 -8.062 1.877 1 98.25 48 GLU B N 1
ATOM 3524 C CA . GLU B 1 48 ? 20.562 -9.055 2.811 1 98.25 48 GLU B CA 1
ATOM 3525 C C . GLU B 1 48 ? 19.5 -10.086 3.188 1 98.25 48 GLU B C 1
ATOM 3527 O O . GLU B 1 48 ? 19.812 -11.25 3.426 1 98.25 48 GLU B O 1
ATOM 3532 N N . TYR B 1 49 ? 18.25 -9.688 3.252 1 98.12 49 TYR B N 1
ATOM 3533 C CA . TYR B 1 49 ? 17.312 -10.672 3.791 1 98.12 49 TYR B CA 1
ATOM 3534 C C . TYR B 1 49 ? 15.93 -10.516 3.162 1 98.12 49 TYR B C 1
ATOM 3536 O O . TYR B 1 49 ? 14.914 -10.812 3.795 1 98.12 49 TYR B O 1
ATOM 3544 N N . ASN B 1 50 ? 15.906 -10.023 1.931 1 98.5 50 ASN B N 1
ATOM 3545 C CA . ASN B 1 50 ? 14.672 -9.953 1.161 1 98.5 50 ASN B CA 1
ATOM 3546 C C . ASN B 1 50 ? 14.031 -11.328 1 1 98.5 50 ASN B C 1
ATOM 3548 O O . ASN B 1 50 ? 14.625 -12.234 0.413 1 98.5 50 ASN B O 1
ATOM 3552 N N . ALA B 1 51 ? 12.867 -11.539 1.52 1 98.31 51 ALA B N 1
ATOM 3553 C CA . ALA B 1 51 ? 12.008 -12.711 1.401 1 98.31 51 ALA B CA 1
ATOM 3554 C C . ALA B 1 51 ? 10.586 -12.398 1.859 1 98.31 51 ALA B C 1
ATOM 3556 O O . ALA B 1 51 ? 10.359 -11.414 2.562 1 98.31 51 ALA B O 1
ATOM 3557 N N . ASN B 1 52 ? 9.672 -13.102 1.337 1 96.69 52 ASN B N 1
ATOM 3558 C CA . ASN B 1 52 ? 8.305 -12.977 1.848 1 96.69 52 ASN B CA 1
ATOM 3559 C C . ASN B 1 52 ? 8.211 -13.414 3.307 1 96.69 52 ASN B C 1
ATOM 3561 O O . ASN B 1 52 ? 9.086 -14.125 3.803 1 96.69 52 ASN B O 1
ATOM 3565 N N . ILE B 1 53 ? 7.172 -12.984 3.973 1 96.62 53 ILE B N 1
ATOM 3566 C CA . ILE B 1 53 ? 7.145 -13.156 5.422 1 96.62 53 ILE B CA 1
ATOM 3567 C C . ILE B 1 53 ? 6.039 -14.141 5.801 1 96.62 53 ILE B C 1
ATOM 3569 O O . ILE B 1 53 ? 5.164 -14.445 4.984 1 96.62 53 ILE B O 1
ATOM 3573 N N . HIS B 1 54 ? 6.086 -14.695 7.117 1 90.38 54 HIS B N 1
ATOM 3574 C CA . HIS B 1 54 ? 5.102 -15.438 7.895 1 90.38 54 HIS B CA 1
ATOM 3575 C C . HIS B 1 54 ? 4.965 -16.859 7.387 1 90.38 54 HIS B C 1
ATOM 3577 O O . HIS B 1 54 ? 4.656 -17.781 8.164 1 90.38 54 HIS B O 1
ATOM 3583 N N . ARG B 1 55 ? 5.277 -17.25 6.117 1 80.94 55 ARG B N 1
ATOM 3584 C CA . ARG B 1 55 ? 4.891 -18.562 5.598 1 80.94 55 ARG B CA 1
ATOM 3585 C C . ARG B 1 55 ? 6.113 -19.406 5.25 1 80.94 55 ARG B C 1
ATOM 3587 O O . ARG B 1 55 ? 6.008 -20.609 5.047 1 80.94 55 ARG B O 1
ATOM 3594 N N . GLY B 1 56 ? 7.18 -18.75 5.191 1 85.31 56 GLY B N 1
ATOM 3595 C CA . GLY B 1 56 ? 8.367 -19.484 4.781 1 85.31 56 GLY B CA 1
ATOM 3596 C C . GLY B 1 56 ? 9.188 -20 5.949 1 85.31 56 GLY B C 1
ATOM 3597 O O . GLY B 1 56 ? 9.312 -19.328 6.973 1 85.31 56 GLY B O 1
ATOM 3598 N N . VAL B 1 57 ? 9.766 -21.203 5.695 1 88.44 57 VAL B N 1
ATOM 3599 C CA . VAL B 1 57 ? 10.531 -21.844 6.77 1 88.44 57 VAL B CA 1
ATOM 3600 C C . VAL B 1 57 ? 12.016 -21.547 6.59 1 88.44 57 VAL B C 1
ATOM 3602 O O . VAL B 1 57 ? 12.812 -21.75 7.504 1 88.44 57 VAL B O 1
ATOM 3605 N N . HIS B 1 58 ? 12.383 -21.062 5.398 1 96.06 58 HIS B N 1
ATOM 3606 C CA . HIS B 1 58 ? 13.805 -20.859 5.164 1 96.06 58 HIS B CA 1
ATOM 3607 C C . HIS B 1 58 ? 14.305 -19.609 5.895 1 96.06 58 HIS B C 1
ATOM 3609 O O . HIS B 1 58 ? 13.516 -18.734 6.238 1 96.06 58 HIS B O 1
ATOM 3615 N N . THR B 1 59 ? 15.562 -19.453 6.094 1 98 59 THR B N 1
ATOM 3616 C CA . THR B 1 59 ? 16.234 -18.484 6.957 1 98 59 THR B CA 1
ATOM 3617 C C . THR B 1 59 ? 15.875 -17.062 6.562 1 98 59 THR B C 1
ATOM 3619 O O . THR B 1 59 ? 15.539 -16.234 7.418 1 98 59 THR B O 1
ATOM 3622 N N . LEU B 1 60 ? 15.922 -16.75 5.301 1 98.06 60 LEU B N 1
ATOM 3623 C CA . LEU B 1 60 ? 15.648 -15.383 4.867 1 98.06 60 LEU B CA 1
ATOM 3624 C C . LEU B 1 60 ? 14.219 -14.984 5.215 1 98.06 60 LEU B C 1
ATOM 3626 O O . LEU B 1 60 ? 13.969 -13.852 5.621 1 98.06 60 LEU B O 1
ATOM 3630 N N . SER B 1 61 ? 13.258 -15.906 5.008 1 98 61 SER B N 1
ATOM 3631 C CA . SER B 1 61 ? 11.867 -15.641 5.371 1 98 61 SER B CA 1
ATOM 3632 C C . SER B 1 61 ? 11.727 -15.406 6.871 1 98 61 SER B C 1
ATOM 3634 O O . SER B 1 61 ? 10.977 -14.523 7.297 1 98 61 SER B O 1
ATOM 3636 N N . GLN B 1 62 ? 12.422 -16.172 7.656 1 97.75 62 GLN B N 1
ATOM 3637 C CA . GLN B 1 62 ? 12.367 -16.031 9.109 1 97.75 62 GLN B CA 1
ATOM 3638 C C . GLN B 1 62 ? 12.961 -14.695 9.555 1 97.75 62 GLN B C 1
ATOM 3640 O O . GLN B 1 62 ? 12.406 -14.016 10.414 1 97.75 62 GLN B O 1
ATOM 3645 N N . LEU B 1 63 ? 14.102 -14.359 8.969 1 98.38 63 LEU B N 1
ATOM 3646 C CA . LEU B 1 63 ? 14.742 -13.086 9.281 1 98.38 63 LEU B CA 1
ATOM 3647 C C . LEU B 1 63 ? 13.812 -11.922 8.961 1 98.38 63 LEU B C 1
ATOM 3649 O O . LEU B 1 63 ? 13.656 -11 9.766 1 98.38 63 LEU B O 1
ATOM 3653 N N . ALA B 1 64 ? 13.195 -11.969 7.805 1 98.5 64 ALA B N 1
ATOM 3654 C CA . ALA B 1 64 ? 12.273 -10.914 7.387 1 98.5 64 ALA B CA 1
ATOM 3655 C C . ALA B 1 64 ? 11.047 -10.867 8.289 1 98.5 64 ALA B C 1
ATOM 3657 O O . ALA B 1 64 ? 10.578 -9.789 8.664 1 98.5 64 ALA B O 1
ATOM 3658 N N . THR B 1 65 ? 10.5 -12.039 8.625 1 98.31 65 THR B N 1
ATOM 3659 C CA . THR B 1 65 ? 9.344 -12.117 9.516 1 98.31 65 THR B CA 1
ATOM 3660 C C . THR B 1 65 ? 9.664 -11.5 10.867 1 98.31 65 THR B C 1
ATOM 3662 O O . THR B 1 65 ? 8.891 -10.695 11.391 1 98.31 65 THR B O 1
ATOM 3665 N N . ASP B 1 66 ? 10.789 -11.875 11.406 1 98.5 66 ASP B N 1
ATOM 3666 C CA . ASP B 1 66 ? 11.203 -11.344 12.703 1 98.5 66 ASP B CA 1
ATOM 3667 C C . ASP B 1 66 ? 11.344 -9.828 12.664 1 98.5 66 ASP B C 1
ATOM 3669 O O . ASP B 1 66 ? 10.867 -9.125 13.555 1 98.5 66 ASP B O 1
ATOM 3673 N N . ALA B 1 67 ? 11.992 -9.367 11.656 1 98.81 67 ALA B N 1
ATOM 3674 C CA . ALA B 1 67 ? 12.188 -7.926 11.516 1 98.81 67 ALA B CA 1
ATOM 3675 C C . ALA B 1 67 ? 10.852 -7.195 11.422 1 98.81 67 ALA B C 1
ATOM 3677 O O . ALA B 1 67 ? 10.68 -6.129 12.008 1 98.81 67 ALA B O 1
ATOM 3678 N N . TYR B 1 68 ? 9.953 -7.75 10.688 1 98.69 68 TYR B N 1
ATOM 3679 C CA . TYR B 1 68 ? 8.625 -7.168 10.484 1 98.69 68 TYR B CA 1
ATOM 3680 C C . TYR B 1 68 ? 7.855 -7.109 11.797 1 98.69 68 TYR B C 1
ATOM 3682 O O . TYR B 1 68 ? 7.242 -6.09 12.117 1 98.69 68 TYR B O 1
ATOM 3690 N N . GLU B 1 69 ? 7.906 -8.125 12.57 1 98.56 69 GLU B N 1
ATOM 3691 C CA . GLU B 1 69 ? 7.172 -8.188 13.828 1 98.56 69 GLU B CA 1
ATOM 3692 C C . GLU B 1 69 ? 7.859 -7.352 14.906 1 98.56 69 GLU B C 1
ATOM 3694 O O . GLU B 1 69 ? 7.195 -6.773 15.773 1 98.56 69 GLU B O 1
ATOM 3699 N N . ILE B 1 70 ? 9.18 -7.258 14.875 1 98.81 70 ILE B N 1
ATOM 3700 C CA . ILE B 1 70 ? 9.898 -6.352 15.766 1 98.81 70 ILE B CA 1
ATOM 3701 C C . ILE B 1 70 ? 9.453 -4.914 15.508 1 98.81 70 ILE B C 1
ATOM 3703 O O . ILE B 1 70 ? 9.258 -4.141 16.453 1 98.81 70 ILE B O 1
ATOM 3707 N N . ALA B 1 71 ? 9.297 -4.594 14.242 1 98.88 71 ALA B N 1
ATOM 3708 C CA . ALA B 1 71 ? 8.797 -3.268 13.891 1 98.88 71 ALA B CA 1
ATOM 3709 C C . ALA B 1 71 ? 7.395 -3.045 14.445 1 98.88 71 ALA B C 1
ATOM 3711 O O . ALA B 1 71 ? 7.078 -1.959 14.938 1 98.88 71 ALA B O 1
ATOM 3712 N N . ARG B 1 72 ? 6.52 -4.055 14.359 1 98.81 72 ARG B N 1
ATOM 3713 C CA . ARG B 1 72 ? 5.184 -3.953 14.938 1 98.81 72 ARG B CA 1
ATOM 3714 C C . ARG B 1 72 ? 5.25 -3.65 16.422 1 98.81 72 ARG B C 1
ATOM 3716 O O . ARG B 1 72 ? 4.5 -2.811 16.938 1 98.81 72 ARG B O 1
ATOM 3723 N N . ASN B 1 73 ? 6.125 -4.301 17.141 1 98.88 73 ASN B N 1
ATOM 3724 C CA . ASN B 1 73 ? 6.328 -4.051 18.562 1 98.88 73 ASN B CA 1
ATOM 3725 C C . ASN B 1 73 ? 6.824 -2.633 18.812 1 98.88 73 ASN B C 1
ATOM 3727 O O . ASN B 1 73 ? 6.391 -1.978 19.766 1 98.88 73 ASN B O 1
ATOM 3731 N N . THR B 1 74 ? 7.746 -2.221 17.984 1 98.88 74 THR B N 1
ATOM 3732 C CA . THR B 1 74 ? 8.266 -0.866 18.109 1 98.88 74 THR B CA 1
ATOM 3733 C C . THR B 1 74 ? 7.141 0.16 18.016 1 98.88 74 THR B C 1
ATOM 3735 O O . THR B 1 74 ? 7.086 1.102 18.812 1 98.88 74 THR B O 1
ATOM 3738 N N . ILE B 1 75 ? 6.254 -0.05 17.094 1 98.94 75 ILE B N 1
ATOM 3739 C CA . ILE B 1 75 ? 5.121 0.848 16.891 1 98.94 75 ILE B CA 1
ATOM 3740 C C . ILE B 1 75 ? 4.172 0.758 18.094 1 98.94 75 ILE B C 1
ATOM 3742 O O . ILE B 1 75 ? 3.699 1.78 18.594 1 98.94 75 ILE B O 1
ATOM 3746 N N . GLN B 1 76 ? 3.893 -0.478 18.516 1 98.88 76 GLN B N 1
ATOM 3747 C CA . GLN B 1 76 ? 3.055 -0.703 19.688 1 98.88 76 GLN B CA 1
ATOM 3748 C C . GLN B 1 76 ? 3.566 0.086 20.891 1 98.88 76 GLN B C 1
ATOM 3750 O O . GLN B 1 76 ? 2.801 0.796 21.547 1 98.88 76 GLN B O 1
ATOM 3755 N N . TYR B 1 77 ? 4.848 -0.019 21.141 1 98.81 77 TYR B N 1
ATOM 3756 C CA . TYR B 1 77 ? 5.449 0.645 22.297 1 98.81 77 TYR B CA 1
ATOM 3757 C C . TYR B 1 77 ? 5.457 2.158 22.109 1 98.81 77 TYR B C 1
ATOM 3759 O O . TYR B 1 77 ? 5.219 2.906 23.062 1 98.81 77 TYR B O 1
ATOM 3767 N N . HIS B 1 78 ? 5.684 2.584 20.922 1 98.88 78 HIS B N 1
ATOM 3768 C CA . HIS B 1 78 ? 5.766 4.012 20.625 1 98.88 78 HIS B CA 1
ATOM 3769 C C . HIS B 1 78 ? 4.449 4.715 20.938 1 98.88 78 HIS B C 1
ATOM 3771 O O . HIS B 1 78 ? 4.445 5.805 21.516 1 98.88 78 HIS B O 1
ATOM 3777 N N . ILE B 1 79 ? 3.318 4.113 20.609 1 98.88 79 ILE B N 1
ATOM 3778 C CA . ILE B 1 79 ? 2.043 4.793 20.812 1 98.88 79 ILE B CA 1
ATOM 3779 C C . ILE B 1 79 ? 1.369 4.25 22.062 1 98.88 79 ILE B C 1
ATOM 3781 O O . ILE B 1 79 ? 0.213 4.574 22.344 1 98.88 79 ILE B O 1
ATOM 3785 N N . ASN B 1 80 ? 2.021 3.328 22.75 1 98.81 80 ASN B N 1
ATOM 3786 C CA . ASN B 1 80 ? 1.558 2.74 24.016 1 98.81 80 ASN B CA 1
ATOM 3787 C C . ASN B 1 80 ? 0.251 1.977 23.812 1 98.81 80 ASN B C 1
ATOM 3789 O O . ASN B 1 80 ? -0.695 2.154 24.594 1 98.81 80 ASN B O 1
ATOM 3793 N N . ALA B 1 81 ? 0.154 1.219 22.75 1 98.88 81 ALA B N 1
ATOM 3794 C CA . ALA B 1 81 ? -0.974 0.304 22.609 1 98.88 81 ALA B CA 1
ATOM 3795 C C . ALA B 1 81 ? -0.862 -0.874 23.562 1 98.88 81 ALA B C 1
ATOM 3797 O O . ALA B 1 81 ? 0.243 -1.313 23.891 1 98.88 81 ALA B O 1
ATOM 3798 N N . LYS B 1 82 ? -1.954 -1.395 24 1 98.69 82 LYS B N 1
ATOM 3799 C CA . LYS B 1 82 ? -1.984 -2.463 24.984 1 98.69 82 LYS B CA 1
ATOM 3800 C C . LYS B 1 82 ? -1.411 -3.758 24.422 1 98.69 82 LYS B C 1
ATOM 3802 O O . LYS B 1 82 ? -0.666 -4.465 25.109 1 98.69 82 LYS B O 1
ATOM 3807 N N . TYR B 1 83 ? -1.778 -4.125 23.188 1 98.62 83 TYR B N 1
ATOM 3808 C CA . TYR B 1 83 ? -1.357 -5.371 22.562 1 98.62 83 TYR B CA 1
ATOM 3809 C C . TYR B 1 83 ? -0.737 -5.109 21.188 1 98.62 83 TYR B C 1
ATOM 3811 O O . TYR B 1 83 ? -1.103 -4.152 20.516 1 98.62 83 TYR B O 1
ATOM 3819 N N . ASN B 1 84 ? 0.129 -5.984 20.797 1 98.25 84 ASN B N 1
ATOM 3820 C CA . ASN B 1 84 ? 0.79 -5.898 19.5 1 98.25 84 ASN B CA 1
ATOM 3821 C C . ASN B 1 84 ? -0.197 -6.102 18.359 1 98.25 84 ASN B C 1
ATOM 3823 O O . ASN B 1 84 ? -0.077 -5.465 17.312 1 98.25 84 ASN B O 1
ATOM 3827 N N . HIS B 1 85 ? -1.191 -6.992 18.5 1 98.56 85 HIS B N 1
ATOM 3828 C CA . HIS B 1 85 ? -2.131 -7.324 17.438 1 98.56 85 HIS B CA 1
ATOM 3829 C C . HIS B 1 85 ? -3.133 -6.199 17.203 1 98.56 85 HIS B C 1
ATOM 3831 O O . HIS B 1 85 ? -3.963 -6.27 16.297 1 98.56 85 HIS B O 1
ATOM 3837 N N . GLU B 1 86 ? -3.035 -5.105 18.031 1 98.88 86 GLU B N 1
ATOM 3838 C CA . GLU B 1 86 ? -3.855 -3.918 17.812 1 98.88 86 GLU B CA 1
ATOM 3839 C C . GLU B 1 86 ? -3.236 -2.994 16.781 1 98.88 86 GLU B C 1
ATOM 3841 O O . GLU B 1 86 ? -3.854 -2.01 16.359 1 98.88 86 GLU B O 1
ATOM 3846 N N . ILE B 1 87 ? -2.012 -3.342 16.375 1 98.94 87 ILE B N 1
ATOM 3847 C CA . ILE B 1 87 ? -1.308 -2.59 15.344 1 98.94 87 ILE B CA 1
ATOM 3848 C C . ILE B 1 87 ? -1.528 -3.25 13.984 1 98.94 87 ILE B C 1
ATOM 3850 O O . ILE B 1 87 ? -1.014 -4.34 13.727 1 98.94 87 ILE B O 1
ATOM 3854 N N . ILE B 1 88 ? -2.268 -2.576 13.102 1 98.88 88 ILE B N 1
ATOM 3855 C CA . ILE B 1 88 ? -2.508 -3.055 11.75 1 98.88 88 ILE B CA 1
ATOM 3856 C C . ILE B 1 88 ? -1.68 -2.236 10.758 1 98.88 88 ILE B C 1
ATOM 3858 O O . ILE B 1 88 ? -1.804 -1.011 10.695 1 98.88 88 ILE B O 1
ATOM 3862 N N . PHE B 1 89 ? -0.825 -2.93 9.992 1 98.81 89 PHE B N 1
ATOM 3863 C CA . PHE B 1 89 ? -0.113 -2.24 8.922 1 98.81 89 PHE B CA 1
ATOM 3864 C C . PHE B 1 89 ? -1.044 -1.95 7.754 1 98.81 89 PHE B C 1
ATOM 3866 O O . PHE B 1 89 ? -1.807 -2.82 7.332 1 98.81 89 PHE B O 1
ATOM 3873 N N . THR B 1 90 ? -1.04 -0.731 7.289 1 98.5 90 THR B N 1
ATOM 3874 C CA . THR B 1 90 ? -1.816 -0.286 6.137 1 98.5 90 THR B CA 1
ATOM 3875 C C . THR B 1 90 ? -0.923 0.427 5.125 1 98.5 90 THR B C 1
ATOM 3877 O O . THR B 1 90 ? 0.285 0.549 5.336 1 98.5 90 THR B O 1
ATOM 3880 N N . SER B 1 91 ? -1.491 0.822 4.008 1 98.19 91 SER B N 1
ATOM 3881 C CA . SER B 1 91 ? -0.703 1.542 3.012 1 98.19 91 SER B CA 1
ATOM 3882 C C . SER B 1 91 ? -0.625 3.029 3.34 1 98.19 91 SER B C 1
ATOM 3884 O O . SER B 1 91 ? 0.07 3.785 2.656 1 98.19 91 SER B O 1
ATOM 3886 N N . GLY B 1 92 ? -1.279 3.475 4.375 1 98.19 92 GLY B N 1
ATOM 3887 C CA . GLY B 1 92 ? -1.304 4.863 4.801 1 98.19 92 GLY B CA 1
ATOM 3888 C C . GLY B 1 92 ? -2.516 5.207 5.648 1 98.19 92 GLY B C 1
ATOM 3889 O O . GLY B 1 92 ? -3.354 4.348 5.918 1 98.19 92 GLY B O 1
ATOM 3890 N N . THR B 1 93 ? -2.59 6.434 6.035 1 98.56 93 THR B N 1
ATOM 3891 C CA . THR B 1 93 ? -3.693 6.918 6.855 1 98.56 93 THR B CA 1
ATOM 3892 C C . THR B 1 93 ? -5.023 6.734 6.133 1 98.56 93 THR B C 1
ATOM 3894 O O . THR B 1 93 ? -6 6.273 6.727 1 98.56 93 THR B O 1
ATOM 3897 N N . THR B 1 94 ? -5.023 7.105 4.84 1 98.69 94 THR B N 1
ATOM 3898 C CA . THR B 1 94 ? -6.234 7.012 4.035 1 98.69 94 THR B CA 1
ATOM 3899 C C . THR B 1 94 ? -6.773 5.582 4.023 1 98.69 94 THR B C 1
ATOM 3901 O O . THR B 1 94 ? -7.969 5.363 4.215 1 98.69 94 THR B O 1
ATOM 3904 N N . PHE B 1 95 ? -5.898 4.605 3.844 1 98.69 95 PHE B N 1
ATOM 3905 C CA . PHE B 1 95 ? -6.301 3.203 3.84 1 98.69 95 PHE B CA 1
ATOM 3906 C C . PHE B 1 95 ? -6.898 2.809 5.188 1 98.69 95 PHE B C 1
ATOM 3908 O O . PHE B 1 95 ? -7.926 2.133 5.242 1 98.69 95 PHE B O 1
ATOM 3915 N N . GLY B 1 96 ? -6.242 3.176 6.258 1 98.81 96 GLY B N 1
ATOM 3916 C CA . GLY B 1 96 ? -6.738 2.857 7.586 1 98.81 96 GLY B CA 1
ATOM 3917 C C . GLY B 1 96 ? -8.141 3.387 7.844 1 98.81 96 GLY B C 1
ATOM 3918 O O . GLY B 1 96 ? -8.984 2.68 8.398 1 98.81 96 GLY B O 1
ATOM 3919 N N . ILE B 1 97 ? -8.398 4.625 7.434 1 98.94 97 ILE B N 1
ATOM 3920 C CA . ILE B 1 97 ? -9.703 5.234 7.648 1 98.94 97 ILE B CA 1
ATOM 3921 C C . ILE B 1 97 ? -10.758 4.512 6.816 1 98.94 97 ILE B C 1
ATOM 3923 O O . ILE B 1 97 ? -11.859 4.23 7.301 1 98.94 97 ILE B O 1
ATOM 3927 N N . ASN B 1 98 ? -10.438 4.195 5.562 1 98.88 98 ASN B N 1
ATOM 3928 C CA . ASN B 1 98 ? -11.367 3.443 4.723 1 98.88 98 ASN B CA 1
ATOM 3929 C C . ASN B 1 98 ? -11.703 2.086 5.332 1 98.88 98 ASN B C 1
ATOM 3931 O O . ASN B 1 98 ? -12.852 1.649 5.285 1 98.88 98 ASN B O 1
ATOM 3935 N N . LEU B 1 99 ? -10.68 1.39 5.879 1 98.75 99 LEU B N 1
ATOM 3936 C CA . LEU B 1 99 ? -10.883 0.094 6.52 1 98.75 99 LEU B CA 1
ATOM 3937 C C . LEU B 1 99 ? -11.891 0.198 7.656 1 98.75 99 LEU B C 1
ATOM 3939 O O . LEU B 1 99 ? -12.828 -0.597 7.73 1 98.75 99 LEU B O 1
ATOM 3943 N N . VAL B 1 100 ? -11.766 1.199 8.492 1 98.88 100 VAL B N 1
ATOM 3944 C CA . VAL B 1 100 ? -12.656 1.375 9.633 1 98.88 100 VAL B CA 1
ATOM 3945 C C . VAL B 1 100 ? -14.047 1.754 9.148 1 98.88 100 VAL B C 1
ATOM 3947 O O . VAL B 1 100 ? -15.047 1.198 9.609 1 98.88 100 VAL B O 1
ATOM 3950 N N . ALA B 1 101 ? -14.117 2.734 8.219 1 98.75 101 ALA B N 1
ATOM 3951 C CA . ALA B 1 101 ? -15.414 3.168 7.691 1 98.75 101 ALA B CA 1
ATOM 3952 C C . ALA B 1 101 ? -16.156 2.006 7.047 1 98.75 101 ALA B C 1
ATOM 3954 O O . ALA B 1 101 ? -17.359 1.842 7.254 1 98.75 101 ALA B O 1
ATOM 3955 N N . HIS B 1 102 ? -15.438 1.236 6.273 1 97.69 102 HIS B N 1
ATOM 3956 C CA . HIS B 1 102 ? -16.047 0.065 5.648 1 97.69 102 HIS B CA 1
ATOM 3957 C C . HIS B 1 102 ? -16.578 -0.907 6.695 1 97.69 102 HIS B C 1
ATOM 3959 O O . HIS B 1 102 ? -17.672 -1.463 6.539 1 97.69 102 HIS B O 1
ATOM 3965 N N . GLY B 1 103 ? -15.773 -1.187 7.699 1 97.81 103 GLY B N 1
ATOM 3966 C CA . GLY B 1 103 ? -16.203 -2.072 8.773 1 97.81 103 GLY B CA 1
ATOM 3967 C C . GLY B 1 103 ? -17.438 -1.582 9.492 1 97.81 103 GLY B C 1
ATOM 3968 O O . GLY B 1 103 ? -18.328 -2.373 9.828 1 97.81 103 GLY B O 1
ATOM 3969 N N . PHE B 1 104 ? -17.547 -0.286 9.695 1 98.19 104 PHE B N 1
ATOM 3970 C CA . PHE B 1 104 ? -18.656 0.302 10.438 1 98.19 104 PHE B CA 1
ATOM 3971 C C . PHE B 1 104 ? -19.953 0.193 9.648 1 98.19 104 PHE B C 1
ATOM 3973 O O . PHE B 1 104 ? -21.047 0.292 10.219 1 98.19 104 PHE B O 1
ATOM 3980 N N . ALA B 1 105 ? -19.828 0.012 8.352 1 96.06 105 ALA B N 1
ATOM 3981 C CA . ALA B 1 105 ? -21.031 -0.156 7.535 1 96.06 105 ALA B CA 1
ATOM 3982 C C . ALA B 1 105 ? -21.812 -1.383 7.977 1 96.06 105 ALA B C 1
ATOM 3984 O O . ALA B 1 105 ? -23.031 -1.462 7.75 1 96.06 105 ALA B O 1
ATOM 3985 N N . SER B 1 106 ? -21.141 -2.314 8.586 1 94.81 106 SER B N 1
ATOM 3986 C CA . SER B 1 106 ? -21.797 -3.537 9.031 1 94.81 106 SER B CA 1
ATOM 3987 C C . SER B 1 106 ? -22.516 -3.324 10.359 1 94.81 106 SER B C 1
ATOM 3989 O O . SER B 1 106 ? -23.359 -4.137 10.75 1 94.81 106 SER B O 1
ATOM 3991 N N . ILE B 1 107 ? -22.266 -2.197 10.992 1 94.19 107 ILE B N 1
ATOM 3992 C CA . ILE B 1 107 ? -22.812 -1.973 12.328 1 94.19 107 ILE B CA 1
ATOM 3993 C C . ILE B 1 107 ? -23.781 -0.799 12.305 1 94.19 107 ILE B C 1
ATOM 3995 O O . ILE B 1 107 ? -24.734 -0.758 13.086 1 94.19 107 ILE B O 1
ATOM 3999 N N . ILE B 1 108 ? -23.594 0.122 11.43 1 96.69 108 ILE B N 1
ATOM 4000 C CA . ILE B 1 108 ? -24.359 1.366 11.359 1 96.69 108 ILE B CA 1
ATOM 4001 C C . ILE B 1 108 ? -25.688 1.119 10.648 1 96.69 108 ILE B C 1
ATOM 4003 O O . ILE B 1 108 ? -25.75 0.365 9.68 1 96.69 108 ILE B O 1
ATOM 4007 N N . LYS B 1 109 ? -26.797 1.729 11.203 1 96.12 109 LYS B N 1
ATOM 4008 C CA . LYS B 1 109 ? -28.125 1.629 10.633 1 96.12 109 LYS B CA 1
ATOM 4009 C C . LYS B 1 109 ? -28.609 2.982 10.117 1 96.12 109 LYS B C 1
ATOM 4011 O O . LYS B 1 109 ? -28.031 4.02 10.445 1 96.12 109 LYS B O 1
ATOM 4016 N N . SER B 1 110 ? -29.594 2.865 9.266 1 97.69 110 SER B N 1
ATOM 4017 C CA . SER B 1 110 ? -30.219 4.09 8.773 1 97.69 110 SER B CA 1
ATOM 4018 C C . SER B 1 110 ? -30.672 4.977 9.93 1 97.69 110 SER B C 1
ATOM 4020 O O . SER B 1 110 ? -31.266 4.492 10.898 1 97.69 110 SER B O 1
ATOM 4022 N N . GLY B 1 111 ? -30.297 6.258 9.836 1 97.44 111 GLY B N 1
ATOM 4023 C CA . GLY B 1 111 ? -30.703 7.191 10.875 1 97.44 111 GLY B CA 1
ATOM 4024 C C . GLY B 1 111 ? -29.625 7.434 11.914 1 97.44 111 GLY B C 1
ATOM 4025 O O . GLY B 1 111 ? -29.672 8.422 12.648 1 97.44 111 GLY B O 1
ATOM 4026 N N . ASP B 1 112 ? -28.688 6.473 12 1 98.56 112 ASP B N 1
ATOM 4027 C CA . ASP B 1 112 ? -27.516 6.723 12.852 1 98.56 112 ASP B CA 1
ATOM 4028 C C . ASP B 1 112 ? -26.719 7.914 12.344 1 98.56 112 ASP B C 1
ATOM 4030 O O . ASP B 1 112 ? -26.938 8.391 11.227 1 98.56 112 ASP B O 1
ATOM 4034 N N . GLU B 1 113 ? -25.844 8.406 13.227 1 98.75 113 GLU B N 1
ATOM 4035 C CA . GLU B 1 113 ? -25.062 9.578 12.875 1 98.75 113 GLU B CA 1
ATOM 4036 C C . GLU B 1 113 ? -23.562 9.273 12.906 1 98.75 113 GLU B C 1
ATOM 4038 O O . GLU B 1 113 ? -23.094 8.547 13.781 1 98.75 113 GLU B O 1
ATOM 4043 N N . VAL B 1 114 ? -22.938 9.742 11.891 1 98.69 114 VAL B N 1
ATOM 4044 C CA . VAL B 1 114 ? -21.484 9.789 11.805 1 98.69 114 VAL B CA 1
ATOM 4045 C C . VAL B 1 114 ? -21 11.234 11.914 1 98.69 114 VAL B C 1
ATOM 4047 O O . VAL B 1 114 ? -21.422 12.094 11.133 1 98.69 114 VAL B O 1
ATOM 4050 N N . MET B 1 115 ? -20.125 11.516 12.859 1 98.81 115 MET B N 1
ATOM 4051 C CA . MET B 1 115 ? -19.719 12.898 13.109 1 98.81 115 MET B CA 1
ATOM 4052 C C . MET B 1 115 ? -18.266 13.117 12.703 1 98.81 115 MET B C 1
ATOM 4054 O O . MET B 1 115 ? -17.391 12.32 13.055 1 98.81 115 MET B O 1
ATOM 4058 N N . ILE B 1 116 ? -18.031 14.102 11.898 1 98.75 116 ILE B N 1
ATOM 4059 C CA . ILE B 1 116 ? -16.688 14.562 11.547 1 98.75 116 ILE B CA 1
ATOM 4060 C C . ILE B 1 116 ? -16.547 16.047 11.867 1 98.75 116 ILE B C 1
ATOM 4062 O O . ILE B 1 116 ? -17.422 16.641 12.516 1 98.75 116 ILE B O 1
ATOM 4066 N N . SER B 1 117 ? -15.398 16.641 11.562 1 98.62 117 SER B N 1
ATOM 4067 C CA . SER B 1 117 ? -15.242 18.062 11.859 1 98.62 117 SER B CA 1
ATOM 4068 C C . SER B 1 117 ? -14.992 18.859 10.594 1 98.62 117 SER B C 1
ATOM 4070 O O . SER B 1 117 ? -14.664 18.297 9.547 1 98.62 117 SER B O 1
ATOM 4072 N N . SER B 1 118 ? -15.148 20.141 10.688 1 98.12 118 SER B N 1
ATOM 4073 C CA . SER B 1 118 ? -14.93 21.047 9.57 1 98.12 118 SER B CA 1
ATOM 4074 C C . SER B 1 118 ? -13.445 21.188 9.242 1 98.12 118 SER B C 1
ATOM 4076 O O . SER B 1 118 ? -13.078 21.719 8.195 1 98.12 118 SER B O 1
ATOM 4078 N N . LEU B 1 119 ? -12.594 20.594 10.039 1 98.44 119 LEU B N 1
ATOM 4079 C CA . LEU B 1 119 ? -11.156 20.781 9.883 1 98.44 119 LEU B CA 1
ATOM 4080 C C . LEU B 1 119 ? -10.523 19.578 9.203 1 98.44 119 LEU B C 1
ATOM 4082 O O . LEU B 1 119 ? -9.297 19.5 9.055 1 98.44 119 LEU B O 1
ATOM 4086 N N . GLU B 1 120 ? -11.336 18.672 8.727 1 98.44 120 GLU B N 1
ATOM 4087 C CA . GLU B 1 120 ? -10.828 17.375 8.312 1 98.44 120 GLU B CA 1
ATOM 4088 C C . GLU B 1 120 ? -10.117 17.453 6.965 1 98.44 120 GLU B C 1
ATOM 4090 O O . GLU B 1 120 ? -10.539 18.219 6.086 1 98.44 120 GLU B O 1
ATOM 4095 N N . HIS B 1 121 ? -9.016 16.688 6.867 1 98.19 121 HIS B N 1
ATOM 4096 C CA . HIS B 1 121 ? -8.469 16.297 5.574 1 98.19 121 HIS B CA 1
ATOM 4097 C C . HIS B 1 121 ? -9.492 15.516 4.758 1 98.19 121 HIS B C 1
ATOM 4099 O O . HIS B 1 121 ? -10.344 14.82 5.32 1 98.19 121 HIS B O 1
ATOM 4105 N N . HIS B 1 122 ? -9.445 15.539 3.436 1 97.88 122 HIS B N 1
ATOM 4106 C CA . HIS B 1 122 ? -10.359 14.82 2.564 1 97.88 122 HIS B CA 1
ATOM 4107 C C . HIS B 1 122 ? -10.406 13.336 2.918 1 97.88 122 HIS B C 1
ATOM 4109 O O . HIS B 1 122 ? -11.453 12.695 2.803 1 97.88 122 HIS B O 1
ATOM 4115 N N . SER B 1 123 ? -9.273 12.727 3.283 1 98.19 123 SER B N 1
ATOM 4116 C CA . SER B 1 123 ? -9.188 11.312 3.639 1 98.19 123 SER B CA 1
ATOM 4117 C C . SER B 1 123 ? -10.062 10.992 4.848 1 98.19 123 SER B C 1
ATOM 4119 O O . SER B 1 123 ? -10.398 9.836 5.09 1 98.19 123 SER B O 1
ATOM 4121 N N . ASN B 1 124 ? -10.43 11.977 5.59 1 98.56 124 ASN B N 1
ATOM 4122 C CA . ASN B 1 124 ? -11.281 11.789 6.762 1 98.56 124 ASN B CA 1
ATOM 4123 C C . ASN B 1 124 ? -12.656 12.414 6.559 1 98.56 124 ASN B C 1
ATOM 4125 O O . ASN B 1 124 ? -13.312 12.805 7.527 1 98.56 124 ASN B O 1
ATOM 4129 N N . ILE B 1 125 ? -13.031 12.648 5.316 1 98.5 125 ILE B N 1
ATOM 4130 C CA . ILE B 1 125 ? -14.367 13.094 4.938 1 98.5 125 ILE B CA 1
ATOM 4131 C C . ILE B 1 125 ? -15.008 12.07 4.008 1 98.5 125 ILE B C 1
ATOM 4133 O O . ILE B 1 125 ? -16.047 11.5 4.328 1 98.5 125 ILE B O 1
ATOM 4137 N N . VAL B 1 126 ? -14.359 11.695 2.973 1 98.31 126 VAL B N 1
ATOM 4138 C CA . VAL B 1 126 ? -14.945 11 1.829 1 98.31 126 VAL B CA 1
ATOM 4139 C C . VAL B 1 126 ? -15.336 9.578 2.229 1 98.31 126 VAL B C 1
ATOM 4141 O O . VAL B 1 126 ? -16.422 9.109 1.891 1 98.31 126 VAL B O 1
ATOM 4144 N N . PRO B 1 127 ? -14.5 8.805 2.959 1 98.44 127 PRO B N 1
ATOM 4145 C CA . PRO B 1 127 ? -14.906 7.453 3.359 1 98.44 127 PRO B CA 1
ATOM 4146 C C . PRO B 1 127 ? -16.188 7.449 4.18 1 98.44 127 PRO B C 1
ATOM 4148 O O . PRO B 1 127 ? -17 6.52 4.066 1 98.44 127 PRO B O 1
ATOM 4151 N N . TRP B 1 128 ? -16.359 8.438 5.004 1 98.56 128 TRP B N 1
ATOM 4152 C CA . TRP B 1 128 ? -17.547 8.516 5.844 1 98.56 128 TRP B CA 1
ATOM 4153 C C . TRP B 1 128 ? -18.766 8.891 5.02 1 98.56 128 TRP B C 1
ATOM 4155 O O . TRP B 1 128 ? -19.891 8.453 5.324 1 98.56 128 TRP B O 1
ATOM 4165 N N . GLN B 1 129 ? -18.516 9.703 3.963 1 98.06 129 GLN B N 1
ATOM 4166 C CA . GLN B 1 129 ? -19.594 9.953 3.016 1 98.06 129 GLN B CA 1
ATOM 4167 C C . GLN B 1 129 ? -20.016 8.664 2.322 1 98.06 129 GLN B C 1
ATOM 4169 O O . GLN B 1 129 ? -21.219 8.414 2.137 1 98.06 129 GLN B O 1
ATOM 4174 N N . PHE B 1 130 ? -19.047 7.832 1.905 1 97 130 PHE B N 1
ATOM 4175 C CA . PHE B 1 130 ? -19.344 6.527 1.33 1 97 130 PHE B CA 1
ATOM 4176 C C . PHE B 1 130 ? -20.203 5.699 2.281 1 97 130 PHE B C 1
ATOM 4178 O O . PHE B 1 130 ? -21.188 5.086 1.864 1 97 130 PHE B O 1
ATOM 4185 N N . LEU B 1 131 ? -19.797 5.684 3.564 1 97.88 131 LEU B N 1
ATOM 4186 C CA . LEU B 1 131 ? -20.516 4.914 4.582 1 97.88 131 LEU B CA 1
ATOM 4187 C C . LEU B 1 131 ? -21.953 5.395 4.723 1 97.88 131 LEU B C 1
ATOM 4189 O O . LEU B 1 131 ? -22.875 4.582 4.785 1 97.88 131 LEU B O 1
ATOM 4193 N N . CYS B 1 132 ? -22.125 6.719 4.777 1 97.88 132 CYS B N 1
ATOM 4194 C CA . CYS B 1 132 ? -23.453 7.293 4.934 1 97.88 132 CYS B CA 1
ATOM 4195 C C . CYS B 1 132 ? -24.328 6.977 3.727 1 97.88 132 CYS B C 1
ATOM 4197 O O . CYS B 1 132 ? -25.5 6.648 3.875 1 97.88 132 CYS B O 1
ATOM 4199 N N . GLU B 1 133 ? -23.766 7.102 2.529 1 96 133 GLU B N 1
ATOM 4200 C CA . GLU B 1 133 ? -24.5 6.785 1.308 1 96 133 GLU B CA 1
ATOM 4201 C C . GLU B 1 133 ? -24.953 5.328 1.3 1 96 133 GLU B C 1
ATOM 4203 O O . GLU B 1 133 ? -26.062 5.023 0.88 1 96 133 GLU B O 1
ATOM 4208 N N . LYS B 1 134 ? -24.156 4.477 1.762 1 94.94 134 LYS B N 1
ATOM 4209 C CA . LYS B 1 134 ? -24.406 3.039 1.734 1 94.94 134 LYS B CA 1
ATOM 4210 C C . LYS B 1 134 ? -25.453 2.643 2.768 1 94.94 134 LYS B C 1
ATOM 4212 O O . LYS B 1 134 ? -26.266 1.741 2.525 1 94.94 134 LYS B O 1
ATOM 4217 N N . THR B 1 135 ? -25.453 3.295 3.926 1 97.19 135 THR B N 1
ATOM 4218 C CA . THR B 1 135 ? -26.219 2.777 5.055 1 97.19 135 THR B CA 1
ATOM 4219 C C . THR B 1 135 ? -27.469 3.631 5.305 1 97.19 135 THR B C 1
ATOM 4221 O O . THR B 1 135 ? -28.391 3.205 6.004 1 97.19 135 THR B O 1
ATOM 4224 N N . GLY B 1 136 ? -27.453 4.855 4.801 1 97.69 136 GLY B N 1
ATOM 4225 C CA . GLY B 1 136 ? -28.531 5.789 5.113 1 97.69 136 GLY B CA 1
ATOM 4226 C C . GLY B 1 136 ? -28.266 6.598 6.371 1 97.69 136 GLY B C 1
ATOM 4227 O O . GLY B 1 136 ? -29.125 7.375 6.805 1 97.69 136 GLY B O 1
ATOM 4228 N N . ALA B 1 137 ? -27.047 6.461 6.949 1 98.38 137 ALA B N 1
ATOM 4229 C CA . ALA B 1 137 ? -26.656 7.273 8.102 1 98.38 137 ALA B CA 1
ATOM 4230 C C . ALA B 1 137 ? -26.484 8.734 7.711 1 98.38 137 ALA B C 1
ATOM 4232 O O . ALA B 1 137 ? -26.359 9.055 6.523 1 98.38 137 ALA B O 1
ATOM 4233 N N . LYS B 1 138 ? -26.516 9.617 8.742 1 98.19 138 LYS B N 1
ATOM 4234 C CA . LYS B 1 138 ? -26.359 11.055 8.523 1 98.19 138 LYS B CA 1
ATOM 4235 C C . LYS B 1 138 ? -24.969 11.531 8.906 1 98.19 138 LYS B C 1
ATOM 4237 O O . LYS B 1 138 ? -24.453 11.172 9.969 1 98.19 138 LYS B O 1
ATOM 4242 N N . LEU B 1 139 ? -24.438 12.312 8.008 1 98.44 139 LEU B N 1
ATOM 4243 C CA . LEU B 1 139 ? -23.172 12.945 8.312 1 98.44 139 LEU B CA 1
ATOM 4244 C C . LEU B 1 139 ? -23.375 14.242 9.094 1 98.44 139 LEU B C 1
ATOM 4246 O O . LEU B 1 139 ? -24.078 15.141 8.633 1 98.44 139 LEU B O 1
ATOM 4250 N N . VAL B 1 140 ? -22.828 14.312 10.273 1 98.69 140 VAL B N 1
ATOM 4251 C CA . VAL B 1 140 ? -22.906 15.484 11.133 1 98.69 140 VAL B CA 1
ATOM 4252 C C . VAL B 1 140 ? -21.531 16.141 11.242 1 98.69 140 VAL B C 1
ATOM 4254 O O . VAL B 1 140 ? -20.531 15.461 11.477 1 98.69 140 VAL B O 1
ATOM 4257 N N . VAL B 1 141 ? -21.469 17.469 11.102 1 98.69 141 VAL B N 1
ATOM 4258 C CA . VAL B 1 141 ? -20.188 18.156 11.016 1 98.69 141 VAL B CA 1
ATOM 4259 C C . VAL B 1 141 ? -20.062 19.156 12.156 1 98.69 141 VAL B C 1
ATOM 4261 O O . VAL B 1 141 ? -20.906 20.047 12.312 1 98.69 141 VAL B O 1
ATOM 4264 N N . ILE B 1 142 ? -19 19 12.961 1 98.81 142 ILE B N 1
ATOM 4265 C CA . ILE B 1 142 ? -18.656 20 13.977 1 98.81 142 ILE B CA 1
ATOM 4266 C C . ILE B 1 142 ? -18.125 21.266 13.297 1 98.81 142 ILE B C 1
ATOM 4268 O O . ILE B 1 142 ? -17.141 21.219 12.562 1 98.81 142 ILE B O 1
ATOM 4272 N N . PRO B 1 143 ? -18.688 22.406 13.508 1 98.5 143 PRO B N 1
ATOM 4273 C CA . PRO B 1 143 ? -18.203 23.625 12.852 1 98.5 143 PRO B CA 1
ATOM 4274 C C . PRO B 1 143 ? -16.922 24.172 13.477 1 98.5 143 PRO B C 1
ATOM 4276 O O . PRO B 1 143 ? -16.547 23.75 14.578 1 98.5 143 PRO B O 1
ATOM 4279 N N . MET B 1 144 ? -16.266 25 12.766 1 98.19 144 MET B N 1
ATOM 4280 C CA . MET B 1 144 ? -15.094 25.703 13.289 1 98.19 144 MET B CA 1
ATOM 4281 C C . MET B 1 144 ? -15.352 27.188 13.398 1 98.19 144 MET B C 1
ATOM 4283 O O . MET B 1 144 ? -16.297 27.719 12.797 1 98.19 144 MET B O 1
ATOM 4287 N N . ASN B 1 145 ? -14.555 27.906 14.242 1 98.19 145 ASN B N 1
ATOM 4288 C CA . ASN B 1 145 ? -14.648 29.359 14.344 1 98.19 145 ASN B CA 1
ATOM 4289 C C . ASN B 1 145 ? -13.602 30.047 13.461 1 98.19 145 ASN B C 1
ATOM 4291 O O . ASN B 1 145 ? -12.906 29.391 12.688 1 98.19 145 ASN B O 1
ATOM 4295 N N . GLU B 1 146 ? -13.516 31.328 13.586 1 97.5 146 GLU B N 1
ATOM 4296 C CA . GLU B 1 146 ? -12.672 32.125 12.711 1 97.5 146 GLU B CA 1
ATOM 4297 C C . GLU B 1 146 ? -11.188 31.906 13.016 1 97.5 146 GLU B C 1
ATOM 4299 O O . GLU B 1 146 ? -10.328 32.219 12.188 1 97.5 146 GLU B O 1
ATOM 4304 N N . LYS B 1 147 ? -10.914 31.375 14.148 1 97.88 147 LYS B N 1
ATOM 4305 C CA . LYS B 1 147 ? -9.523 31.109 14.523 1 97.88 147 LYS B CA 1
ATOM 4306 C C . LYS B 1 147 ? -9.078 29.734 14 1 97.88 147 LYS B C 1
ATOM 4308 O O . LYS B 1 147 ? -7.906 29.391 14.117 1 97.88 147 LYS B O 1
ATOM 4313 N N . GLY B 1 148 ? -10.023 29.016 13.383 1 98.06 148 GLY B N 1
ATOM 4314 C CA . GLY B 1 148 ? -9.727 27.656 12.93 1 98.06 148 GLY B CA 1
ATOM 4315 C C . GLY B 1 148 ? -9.789 26.625 14.039 1 98.06 148 GLY B C 1
ATOM 4316 O O . GLY B 1 148 ? -9.039 25.656 14.031 1 98.06 148 GLY B O 1
ATOM 4317 N N . GLU B 1 149 ? -10.609 26.891 15.008 1 98.19 149 GLU B N 1
ATOM 4318 C CA . GLU B 1 149 ? -10.828 25.969 16.125 1 98.19 149 GLU B CA 1
ATOM 4319 C C . GLU B 1 149 ? -12.227 25.359 16.078 1 98.19 149 GLU B C 1
ATOM 4321 O O . GLU B 1 149 ? -13.188 26.031 15.672 1 98.19 149 GLU B O 1
ATOM 4326 N N . LEU B 1 150 ? -12.305 24.125 16.5 1 98.25 150 LEU B N 1
ATOM 4327 C CA . LEU B 1 150 ? -13.625 23.516 16.594 1 98.25 150 LEU B CA 1
ATOM 4328 C C . LEU B 1 150 ? -14.477 24.219 17.656 1 98.25 150 LEU B C 1
ATOM 4330 O O . LEU B 1 150 ? -13.977 24.594 18.719 1 98.25 150 LEU B O 1
ATOM 4334 N N . VAL B 1 151 ? -15.75 24.453 17.312 1 98.38 151 VAL B N 1
ATOM 4335 C CA . VAL B 1 151 ? -16.688 25.016 18.281 1 98.38 151 VAL B CA 1
ATOM 4336 C C . VAL B 1 151 ? -17.188 23.922 19.203 1 98.38 151 VAL B C 1
ATOM 4338 O O . VAL B 1 151 ? -18.203 23.281 18.922 1 98.38 151 VAL B O 1
ATOM 4341 N N . VAL B 1 152 ? -16.625 23.844 20.359 1 97.38 152 VAL B N 1
ATOM 4342 C CA . VAL B 1 152 ? -16.828 22.734 21.297 1 97.38 152 VAL B CA 1
ATOM 4343 C C . VAL B 1 152 ? -18.281 22.719 21.766 1 97.38 152 VAL B C 1
ATOM 4345 O O . VAL B 1 152 ? -18.859 21.656 21.969 1 97.38 152 VAL B O 1
ATOM 4348 N N . SER B 1 153 ? -18.812 23.922 22.047 1 98.12 153 SER B N 1
ATOM 4349 C CA . SER B 1 153 ? -20.203 23.984 22.484 1 98.12 153 SER B CA 1
ATOM 4350 C C . SER B 1 153 ? -21.141 23.375 21.453 1 98.12 153 SER B C 1
ATOM 4352 O O . SER B 1 153 ? -22.125 22.719 21.812 1 98.12 153 SER B O 1
ATOM 4354 N N . GLU B 1 154 ? -20.859 23.594 20.203 1 98.38 154 GLU B N 1
ATOM 4355 C CA . GLU B 1 154 ? -21.688 23 19.141 1 98.38 154 GLU B CA 1
ATOM 4356 C C . GLU B 1 154 ? -21.469 21.5 19.062 1 98.38 154 GLU B C 1
ATOM 4358 O O . GLU B 1 154 ? -22.406 20.75 18.766 1 98.38 154 GLU B O 1
ATOM 4363 N N . PHE B 1 155 ? -20.281 21.125 19.281 1 98.62 155 PHE B N 1
ATOM 4364 C CA . PHE B 1 155 ? -20 19.688 19.375 1 98.62 155 PHE B CA 1
ATOM 4365 C C . PHE B 1 155 ? -20.891 19.031 20.422 1 98.62 155 PHE B C 1
ATOM 4367 O O . PHE B 1 155 ? -21.531 18.016 20.156 1 98.62 155 PHE B O 1
ATOM 4374 N N . ASP B 1 156 ? -20.906 19.625 21.578 1 98.5 156 ASP B N 1
ATOM 4375 C CA . ASP B 1 156 ? -21.734 19.109 22.656 1 98.5 156 ASP B CA 1
ATOM 4376 C C . ASP B 1 156 ? -23.203 19.047 22.25 1 98.5 156 ASP B C 1
ATOM 4378 O O . ASP B 1 156 ? -23.906 18.094 22.594 1 98.5 156 ASP B O 1
ATOM 4382 N N . ASN B 1 157 ? -23.625 20.062 21.547 1 98.38 157 ASN B N 1
ATOM 4383 C CA . ASN B 1 157 ? -25.016 20.156 21.141 1 98.38 157 ASN B CA 1
ATOM 4384 C C . ASN B 1 157 ? -25.359 19.109 20.078 1 98.38 157 ASN B C 1
ATOM 4386 O O . ASN B 1 157 ? -26.5 18.625 20.031 1 98.38 157 ASN B O 1
ATOM 4390 N N . LEU B 1 158 ? -24.422 18.797 19.25 1 98.38 158 LEU B N 1
ATOM 4391 C CA . LEU B 1 158 ? -24.656 17.906 18.125 1 98.38 158 LEU B CA 1
ATOM 4392 C C . LEU B 1 158 ? -24.578 16.438 18.562 1 98.38 158 LEU B C 1
ATOM 4394 O O . LEU B 1 158 ? -25.203 15.57 17.953 1 98.38 158 LEU B O 1
ATOM 4398 N N . LEU B 1 159 ? -23.797 16.219 19.562 1 98.25 159 LEU B N 1
ATOM 4399 C CA . LEU B 1 159 ? -23.578 14.859 20.062 1 98.25 159 LEU B CA 1
ATOM 4400 C C . LEU B 1 159 ? -24.859 14.281 20.656 1 98.25 159 LEU B C 1
ATOM 4402 O O . LEU B 1 159 ? -25.531 14.938 21.453 1 98.25 159 LEU B O 1
ATOM 4406 N N . SER B 1 160 ? -25.188 13.062 20.266 1 97.75 160 SER B N 1
ATOM 4407 C CA . SER B 1 160 ? -26.406 12.414 20.766 1 97.75 160 SER B CA 1
ATOM 4408 C C . SER B 1 160 ? -26.234 10.898 20.812 1 97.75 160 SER B C 1
ATOM 4410 O O . SER B 1 160 ? -25.188 10.375 20.469 1 97.75 160 SER B O 1
ATOM 4412 N N . GLU B 1 161 ? -27.297 10.227 21.219 1 97.44 161 GLU B N 1
ATOM 4413 C CA . GLU B 1 161 ? -27.281 8.773 21.297 1 97.44 161 GLU B CA 1
ATOM 4414 C C . GLU B 1 161 ? -27.297 8.156 19.891 1 97.44 161 GLU B C 1
ATOM 4416 O O . GLU B 1 161 ? -27.016 6.965 19.734 1 97.44 161 GLU B O 1
ATOM 4421 N N . LYS B 1 162 ? -27.562 8.977 18.938 1 98.19 162 LYS B N 1
ATOM 4422 C CA . LYS B 1 162 ? -27.562 8.492 17.562 1 98.19 162 LYS B CA 1
ATOM 4423 C C . LYS B 1 162 ? -26.141 8.453 17 1 98.19 162 LYS B C 1
ATOM 4425 O O . LYS B 1 162 ? -25.891 7.797 15.984 1 98.19 162 LYS B O 1
ATOM 4430 N N . THR B 1 163 ? -25.281 9.18 17.562 1 98.69 163 THR B N 1
ATOM 4431 C CA . THR B 1 163 ? -23.891 9.219 17.094 1 98.69 163 THR B CA 1
ATOM 4432 C C . THR B 1 163 ? -23.203 7.879 17.344 1 98.69 163 THR B C 1
ATOM 4434 O O . THR B 1 163 ? -23.109 7.422 18.484 1 98.69 163 THR B O 1
ATOM 4437 N N . LYS B 1 164 ? -22.703 7.258 16.297 1 98.69 164 LYS B N 1
ATOM 4438 C CA . LYS B 1 164 ? -22.094 5.938 16.438 1 98.69 164 LYS B CA 1
ATOM 4439 C C . LYS B 1 164 ? -20.562 6.023 16.359 1 98.69 164 LYS B C 1
ATOM 4441 O O . LYS B 1 164 ? -19.859 5.188 16.922 1 98.69 164 LYS B O 1
ATOM 4446 N N . ILE B 1 165 ? -20.094 7.027 15.648 1 98.81 165 ILE B N 1
ATOM 4447 C CA . ILE B 1 165 ? -18.656 7.223 15.547 1 98.81 165 ILE B CA 1
ATOM 4448 C C . ILE B 1 165 ? -18.359 8.703 15.312 1 98.81 165 ILE B C 1
ATOM 4450 O O . ILE B 1 165 ? -19.078 9.383 14.594 1 98.81 165 ILE B O 1
ATOM 4454 N N . VAL B 1 166 ? -17.359 9.195 15.984 1 98.94 166 VAL B N 1
ATOM 4455 C CA . VAL B 1 166 ? -16.766 10.523 15.789 1 98.94 166 VAL B CA 1
ATOM 4456 C C . VAL B 1 166 ? -15.367 10.383 15.211 1 98.94 166 VAL B C 1
ATOM 4458 O O . VAL B 1 166 ? -14.508 9.711 15.797 1 98.94 166 VAL B O 1
ATOM 4461 N N . ALA B 1 167 ? -15.133 10.93 14.023 1 98.88 167 ALA B N 1
ATOM 4462 C CA . ALA B 1 167 ? -13.82 10.914 13.375 1 98.88 167 ALA B CA 1
ATOM 4463 C C . ALA B 1 167 ? -13.266 12.328 13.234 1 98.88 167 ALA B C 1
ATOM 4465 O O . ALA B 1 167 ? -13.844 13.164 12.531 1 98.88 167 ALA B O 1
ATOM 4466 N N . VAL B 1 168 ? -12.141 12.656 13.898 1 98.88 168 VAL B N 1
ATOM 4467 C CA . VAL B 1 168 ? -11.562 13.992 13.859 1 98.88 168 VAL B CA 1
ATOM 4468 C C . VAL B 1 168 ? -10.047 13.898 13.758 1 98.88 168 VAL B C 1
ATOM 4470 O O . VAL B 1 168 ? -9.445 12.922 14.211 1 98.88 168 VAL B O 1
ATOM 4473 N N . ASN B 1 169 ? -9.477 14.812 13.125 1 98.81 169 ASN B N 1
ATOM 4474 C CA . ASN B 1 169 ? -8.023 14.844 13.109 1 98.81 169 ASN B CA 1
ATOM 4475 C C . ASN B 1 169 ? -7.461 15.344 14.438 1 98.81 169 ASN B C 1
ATOM 4477 O O . ASN B 1 169 ? -8.125 16.109 15.148 1 98.81 169 ASN B O 1
ATOM 4481 N N . HIS B 1 170 ? -6.32 14.852 14.805 1 98.81 170 HIS B N 1
ATOM 4482 C CA . HIS B 1 170 ? -5.598 15.328 15.977 1 98.81 170 HIS B CA 1
ATOM 4483 C C . HIS B 1 170 ? -5.031 16.734 15.75 1 98.81 170 HIS B C 1
ATOM 4485 O O . HIS B 1 170 ? -5.152 17.594 16.609 1 98.81 170 HIS B O 1
ATOM 4491 N N . ILE B 1 171 ? -4.41 16.938 14.633 1 98.75 171 ILE B N 1
ATOM 4492 C CA . ILE B 1 171 ? -3.873 18.219 14.18 1 98.75 171 ILE B CA 1
ATOM 4493 C C . ILE B 1 171 ? -4.34 18.5 12.758 1 98.75 171 ILE B C 1
ATOM 4495 O O . ILE B 1 171 ? -4.266 17.625 11.883 1 98.75 171 ILE B O 1
ATOM 4499 N N . SER B 1 172 ? -4.926 19.688 12.531 1 98.69 172 SER B N 1
ATOM 4500 C CA . SER B 1 172 ? -5.371 20.094 11.203 1 98.69 172 SER B CA 1
ATOM 4501 C C . SER B 1 172 ? -4.195 20.234 10.242 1 98.69 172 SER B C 1
ATOM 4503 O O . SER B 1 172 ? -3.211 20.906 10.547 1 98.69 172 SER B O 1
ATOM 4505 N N . ASN B 1 173 ? -4.324 19.578 9.094 1 98.06 173 ASN B N 1
ATOM 4506 C CA . ASN B 1 173 ? -3.25 19.641 8.109 1 98.06 173 ASN B CA 1
ATOM 4507 C C . ASN B 1 173 ? -3.131 21.031 7.488 1 98.06 173 ASN B C 1
ATOM 4509 O O . ASN B 1 173 ? -2.039 21.453 7.098 1 98.06 173 ASN B O 1
ATOM 4513 N N . ALA B 1 174 ? -4.207 21.734 7.43 1 98.12 174 ALA B N 1
ATOM 4514 C CA . ALA B 1 174 ? -4.234 23.016 6.73 1 98.12 174 ALA B CA 1
ATOM 4515 C C . ALA B 1 174 ? -3.885 24.172 7.672 1 98.12 174 ALA B C 1
ATOM 4517 O O . ALA B 1 174 ? -3.271 25.156 7.258 1 98.12 174 ALA B O 1
ATOM 4518 N N . LEU B 1 175 ? -4.301 23.984 9 1 98.56 175 LEU B N 1
ATOM 4519 C CA . LEU B 1 175 ? -4.242 25.156 9.867 1 98.56 175 LEU B CA 1
ATOM 4520 C C . LEU B 1 175 ? -3.283 24.906 11.031 1 98.56 175 LEU B C 1
ATOM 4522 O O . LEU B 1 175 ? -2.885 25.859 11.719 1 98.56 175 LEU B O 1
ATOM 4526 N N . GLY B 1 176 ? -2.908 23.703 11.266 1 98.56 176 GLY B N 1
ATOM 4527 C CA . GLY B 1 176 ? -2.002 23.375 12.359 1 98.56 176 GLY B CA 1
ATOM 4528 C C . GLY B 1 176 ? -2.693 23.297 13.711 1 98.56 176 GLY B C 1
ATOM 4529 O O . GLY B 1 176 ? -2.086 22.891 14.703 1 98.56 176 GLY B O 1
ATOM 4530 N N . THR B 1 177 ? -3.996 23.547 13.75 1 98.62 177 THR B N 1
ATOM 4531 C CA . THR B 1 177 ? -4.773 23.562 14.984 1 98.62 177 THR B CA 1
ATOM 4532 C C . THR B 1 177 ? -4.719 22.188 15.656 1 98.62 177 THR B C 1
ATOM 4534 O O . THR B 1 177 ? -4.938 21.156 15.016 1 98.62 177 THR B O 1
ATOM 4537 N N . ILE B 1 178 ? -4.34 22.156 16.906 1 98.56 178 ILE B N 1
ATOM 4538 C CA . ILE B 1 178 ? -4.422 20.938 17.719 1 98.56 178 ILE B CA 1
ATOM 4539 C C . ILE B 1 178 ? -5.805 20.844 18.344 1 98.56 178 ILE B C 1
ATOM 4541 O O . ILE B 1 178 ? -6.18 21.672 19.172 1 98.56 178 ILE B O 1
ATOM 4545 N N . ASN B 1 179 ? -6.57 19.844 18.016 1 98.69 179 ASN B N 1
ATOM 4546 C CA . ASN B 1 179 ? -7.938 19.688 18.484 1 98.69 179 ASN B CA 1
ATOM 4547 C C . ASN B 1 179 ? -7.98 19.109 19.891 1 98.69 179 ASN B C 1
ATOM 4549 O O . ASN B 1 179 ? -7.09 18.344 20.281 1 98.69 179 ASN B O 1
ATOM 4553 N N . PRO B 1 180 ? -8.953 19.516 20.672 1 98.31 180 PRO B N 1
ATOM 4554 C CA . PRO B 1 180 ? -9.094 18.938 22.016 1 98.31 180 PRO B CA 1
ATOM 4555 C C . PRO B 1 180 ? -9.656 17.516 22 1 98.31 180 PRO B C 1
ATOM 4557 O O . PRO B 1 180 ? -10.727 17.266 22.562 1 98.31 180 PRO B O 1
ATOM 4560 N N . ILE B 1 181 ? -8.867 16.531 21.547 1 98.56 181 ILE B N 1
ATOM 4561 C CA . ILE B 1 181 ? -9.352 15.188 21.234 1 98.56 181 ILE B CA 1
ATOM 4562 C C . ILE B 1 181 ? -9.648 14.438 22.531 1 98.56 181 ILE B C 1
ATOM 4564 O O . ILE B 1 181 ? -10.523 13.562 22.578 1 98.56 181 ILE B O 1
ATOM 4568 N N . GLU B 1 182 ? -8.93 14.742 23.656 1 98.69 182 GLU B N 1
ATOM 4569 C CA . GLU B 1 182 ? -9.25 14.102 24.922 1 98.69 182 GLU B CA 1
ATOM 4570 C C . GLU B 1 182 ? -10.695 14.375 25.328 1 98.69 182 GLU B C 1
ATOM 4572 O O . GLU B 1 182 ? -11.406 13.469 25.766 1 98.69 182 GLU B O 1
ATOM 4577 N N . TYR B 1 183 ? -11.016 15.633 25.234 1 98.69 183 TYR B N 1
ATOM 4578 C CA . TYR B 1 183 ? -12.383 16.047 25.547 1 98.69 183 TYR B CA 1
ATOM 4579 C C . TY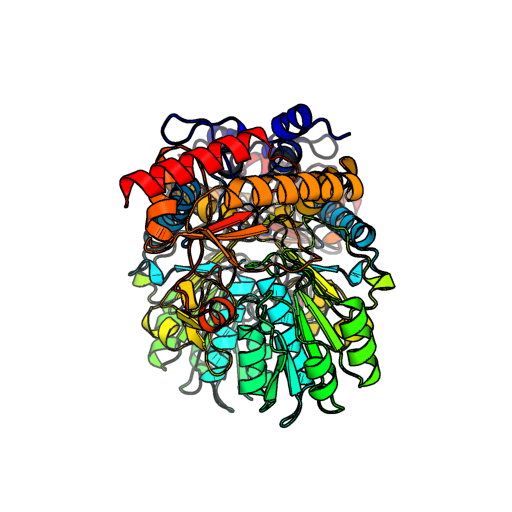R B 1 183 ? -13.383 15.375 24.625 1 98.69 183 TYR B C 1
ATOM 4581 O O . TYR B 1 183 ? -14.406 14.852 25.062 1 98.69 183 TYR B O 1
ATOM 4589 N N . ILE B 1 184 ? -13.117 15.375 23.344 1 98.81 184 ILE B N 1
ATOM 4590 C CA . ILE B 1 184 ? -14.008 14.812 22.328 1 98.81 184 ILE B CA 1
ATOM 4591 C C . ILE B 1 184 ? -14.203 13.32 22.578 1 98.81 184 ILE B C 1
ATOM 4593 O O . ILE B 1 184 ? -15.328 12.82 22.531 1 98.81 184 ILE B O 1
ATOM 4597 N N . ILE B 1 185 ? -13.133 12.586 22.875 1 98.88 185 ILE B N 1
ATOM 4598 C CA . ILE B 1 185 ? -13.188 11.148 23.109 1 98.88 185 ILE B CA 1
ATOM 4599 C C . ILE B 1 185 ? -14.062 10.859 24.328 1 98.88 185 ILE B C 1
ATOM 4601 O O . ILE B 1 185 ? -14.961 10.016 24.266 1 98.88 185 ILE B O 1
ATOM 4605 N N . LYS B 1 186 ? -13.82 11.578 25.391 1 98.81 186 LYS B N 1
ATOM 4606 C CA . LYS B 1 186 ? -14.578 11.383 26.625 1 98.81 186 LYS B CA 1
ATOM 4607 C C . LYS B 1 186 ? -16.062 11.594 26.391 1 98.81 186 LYS B C 1
ATOM 4609 O O . LYS B 1 186 ? -16.891 10.758 26.766 1 98.81 186 LYS B O 1
ATOM 4614 N N . LYS B 1 187 ? -16.469 12.719 25.797 1 98.81 187 LYS B N 1
ATOM 4615 C CA . LYS B 1 187 ? -17.875 13.062 25.578 1 98.81 187 LYS B CA 1
ATOM 4616 C C . LYS B 1 187 ? -18.531 12.078 24.609 1 98.81 187 LYS B C 1
ATOM 4618 O O . LYS B 1 187 ? -19.688 11.711 24.797 1 98.81 187 LYS B O 1
ATOM 4623 N N . ALA B 1 188 ? -17.797 11.688 23.547 1 98.81 188 ALA B N 1
ATOM 4624 C CA . ALA B 1 188 ? -18.328 10.719 22.594 1 98.81 188 ALA B CA 1
ATOM 4625 C C . ALA B 1 188 ? -18.625 9.383 23.281 1 98.81 188 ALA B C 1
ATOM 4627 O O . ALA B 1 188 ? -19.688 8.789 23.062 1 98.81 188 ALA B O 1
ATOM 4628 N N . HIS B 1 189 ? -17.688 8.93 24.109 1 98.75 189 HIS B N 1
ATOM 4629 C CA . HIS B 1 189 ? -17.859 7.672 24.828 1 98.75 189 HIS B CA 1
ATOM 4630 C C . HIS B 1 189 ? -19.062 7.719 25.75 1 98.75 189 HIS B C 1
ATOM 4632 O O . HIS B 1 189 ? -19.75 6.711 25.938 1 98.75 189 HIS B O 1
ATOM 4638 N N . GLU B 1 190 ? -19.281 8.875 26.344 1 98.44 190 GLU B N 1
ATOM 4639 C CA . GLU B 1 190 ? -20.438 9.039 27.219 1 98.44 190 GLU B CA 1
ATOM 4640 C C . GLU B 1 190 ? -21.734 8.75 26.484 1 98.44 190 GLU B C 1
ATOM 4642 O O . GLU B 1 190 ? -22.719 8.336 27.078 1 98.44 190 GLU B O 1
ATOM 4647 N N . LYS B 1 191 ? -21.781 8.969 25.203 1 98.25 191 LYS B N 1
ATOM 4648 C CA . LYS B 1 191 ? -22.969 8.727 24.391 1 98.25 191 LYS B CA 1
ATOM 4649 C C . LYS B 1 191 ? -22.906 7.363 23.703 1 98.25 191 LYS B C 1
ATOM 4651 O O . LYS B 1 191 ? -23.781 7.023 22.906 1 98.25 191 LYS B O 1
ATOM 4656 N N . GLY B 1 192 ? -21.812 6.637 23.922 1 97.94 192 GLY B N 1
ATOM 4657 C CA . GLY B 1 192 ? -21.672 5.297 23.375 1 97.94 192 GLY B CA 1
ATOM 4658 C C . GLY B 1 192 ? -21.031 5.289 21.984 1 97.94 192 GLY B C 1
ATOM 4659 O O . GLY B 1 192 ? -20.984 4.25 21.328 1 97.94 192 GLY B O 1
ATOM 4660 N N . ALA B 1 193 ? -20.547 6.395 21.516 1 98.69 193 ALA B N 1
ATOM 4661 C CA . ALA B 1 193 ? -19.953 6.488 20.188 1 98.69 193 ALA B CA 1
ATOM 4662 C C . ALA B 1 193 ? -18.484 6.094 20.219 1 98.69 193 ALA B C 1
ATOM 4664 O O . ALA B 1 193 ? -17.766 6.395 21.188 1 98.69 193 ALA B O 1
ATOM 4665 N N . ALA B 1 194 ? -17.984 5.383 19.188 1 98.81 194 ALA B N 1
ATOM 4666 C CA . ALA B 1 194 ? -16.562 5.152 18.984 1 98.81 194 ALA B CA 1
ATOM 4667 C C . ALA B 1 194 ? -15.859 6.418 18.484 1 98.81 194 ALA B C 1
ATOM 4669 O O . ALA B 1 194 ? -16.516 7.336 17.984 1 98.81 194 ALA B O 1
ATOM 4670 N N . VAL B 1 195 ? -14.578 6.504 18.641 1 98.94 195 VAL B N 1
ATOM 4671 C CA . VAL B 1 195 ? -13.828 7.676 18.188 1 98.94 195 VAL B CA 1
ATOM 4672 C C . VAL B 1 195 ? -12.625 7.234 17.359 1 98.94 195 VAL B C 1
ATOM 4674 O O . VAL B 1 195 ? -11.836 6.398 17.797 1 98.94 195 VAL B O 1
ATOM 4677 N N . LEU B 1 196 ? -12.5 7.723 16.141 1 98.94 196 LEU B N 1
ATOM 4678 C CA . LEU B 1 196 ? -11.312 7.586 15.312 1 98.94 196 LEU B CA 1
ATOM 4679 C C . LEU B 1 196 ? -10.539 8.898 15.242 1 98.94 196 LEU B C 1
ATOM 4681 O O . LEU B 1 196 ? -11.109 9.945 14.914 1 98.94 196 LEU B O 1
ATOM 4685 N N . ILE B 1 197 ? -9.25 8.828 15.555 1 98.94 197 ILE B N 1
ATOM 4686 C CA . ILE B 1 197 ? -8.391 10 15.484 1 98.94 197 ILE B CA 1
ATOM 4687 C C . ILE B 1 197 ? -7.449 9.883 14.289 1 98.94 197 ILE B C 1
ATOM 4689 O O . ILE B 1 197 ? -6.691 8.914 14.18 1 98.94 197 ILE B O 1
ATOM 4693 N N . ASP B 1 198 ? -7.582 10.836 13.398 1 98.94 198 ASP B N 1
ATOM 4694 C CA . ASP B 1 198 ? -6.594 10.984 12.336 1 98.94 198 ASP B CA 1
ATOM 4695 C C . ASP B 1 198 ? -5.324 11.664 12.859 1 98.94 198 ASP B C 1
ATOM 4697 O O . ASP B 1 198 ? -5.289 12.883 13.031 1 98.94 198 ASP B O 1
ATOM 4701 N N . GLY B 1 199 ? -4.316 10.852 13.016 1 98.94 199 GLY B N 1
ATOM 4702 C CA . GLY B 1 199 ? -3.078 11.336 13.602 1 98.94 199 GLY B CA 1
ATOM 4703 C C . GLY B 1 199 ? -2.012 11.648 12.562 1 98.94 199 GLY B C 1
ATOM 4704 O O . GLY B 1 199 ? -0.836 11.797 12.906 1 98.94 199 GLY B O 1
ATOM 4705 N N . ALA B 1 200 ? -2.346 11.766 11.305 1 98.69 200 ALA B N 1
ATOM 4706 C CA . ALA B 1 200 ? -1.388 11.914 10.211 1 98.69 200 ALA B CA 1
ATOM 4707 C C . ALA B 1 200 ? -0.49 13.133 10.438 1 98.69 200 ALA B C 1
ATOM 4709 O O . ALA B 1 200 ? 0.715 13.07 10.18 1 98.69 200 ALA B O 1
ATOM 4710 N N . GLN B 1 201 ? -1.055 14.211 10.906 1 98.69 201 GLN B N 1
ATOM 4711 C CA . GLN B 1 201 ? -0.283 15.438 11.07 1 98.69 201 GLN B CA 1
ATOM 4712 C C . GLN B 1 201 ? 0.214 15.586 12.508 1 98.69 201 GLN B C 1
ATOM 4714 O O . GLN B 1 201 ? 1.01 16.484 12.805 1 98.69 201 GLN B O 1
ATOM 4719 N N . ALA B 1 202 ? -0.226 14.727 13.391 1 98.81 202 ALA B N 1
ATOM 4720 C CA . ALA B 1 202 ? 0.145 14.82 14.805 1 98.81 202 ALA B CA 1
ATOM 4721 C C . ALA B 1 202 ? 1.422 14.039 15.094 1 98.81 202 ALA B C 1
ATOM 4723 O O . ALA B 1 202 ? 2.314 14.531 15.789 1 98.81 202 ALA B O 1
ATOM 4724 N N . THR B 1 203 ? 1.586 12.891 14.508 1 98.75 203 THR B N 1
ATOM 4725 C CA . THR B 1 203 ? 2.586 11.906 14.906 1 98.75 203 THR B CA 1
ATOM 4726 C C . THR B 1 203 ? 3.992 12.398 14.57 1 98.75 203 THR B C 1
ATOM 4728 O O . THR B 1 203 ? 4.965 11.984 15.203 1 98.75 203 THR B O 1
ATOM 4731 N N . PRO B 1 204 ? 4.168 13.312 13.609 1 98.5 204 PRO B N 1
ATOM 4732 C CA . PRO B 1 204 ? 5.516 13.859 13.414 1 98.5 204 PRO B CA 1
ATOM 4733 C C . PRO B 1 204 ? 5.941 14.789 14.547 1 98.5 204 PRO B C 1
ATOM 4735 O O . PRO B 1 204 ? 7.133 15.062 14.711 1 98.5 204 PRO B O 1
ATOM 4738 N N . HIS B 1 205 ? 4.977 15.305 15.344 1 98.5 205 HIS B N 1
ATOM 4739 C CA . HIS B 1 205 ? 5.258 16.391 16.266 1 98.5 205 HIS B CA 1
ATOM 4740 C C . HIS B 1 205 ? 5.105 15.938 17.719 1 98.5 205 HIS B C 1
ATOM 4742 O O . HIS B 1 205 ? 5.629 16.578 18.625 1 98.5 205 HIS B O 1
ATOM 4748 N N . LEU B 1 206 ? 4.301 14.961 17.906 1 97.94 206 LEU B N 1
ATOM 4749 C CA . LEU B 1 206 ? 4.043 14.469 19.25 1 97.94 206 LEU B CA 1
ATOM 4750 C C . LEU B 1 206 ? 3.883 12.953 19.266 1 97.94 206 LEU B C 1
ATOM 4752 O O . LEU B 1 206 ? 3.746 12.336 18.203 1 97.94 206 LEU B O 1
ATOM 4756 N N . LYS B 1 207 ? 4.055 12.344 20.391 1 97.62 207 LYS B N 1
ATOM 4757 C CA . LYS B 1 207 ? 3.904 10.906 20.625 1 97.62 207 LYS B CA 1
ATOM 4758 C C . LYS B 1 207 ? 2.561 10.602 21.281 1 97.62 207 LYS B C 1
ATOM 4760 O O . LYS B 1 207 ? 2.377 10.836 22.484 1 97.62 207 LYS B O 1
ATOM 4765 N N . PRO B 1 208 ? 1.627 10.039 20.469 1 98.19 208 PRO B N 1
ATOM 4766 C CA . PRO B 1 208 ? 0.338 9.758 21.109 1 98.19 208 PRO B CA 1
ATOM 4767 C C . PRO B 1 208 ? 0.414 8.602 22.109 1 98.19 208 PRO B C 1
ATOM 4769 O O . PRO B 1 208 ? 1.17 7.652 21.906 1 98.19 208 PRO B O 1
ATOM 4772 N N . ASP B 1 209 ? -0.31 8.695 23.203 1 98.81 209 ASP B N 1
ATOM 4773 C CA . ASP B 1 209 ? -0.6 7.613 24.125 1 98.81 209 ASP B CA 1
ATOM 4774 C C . ASP B 1 209 ? -2.047 7.148 24 1 98.81 209 ASP B C 1
ATOM 4776 O O . ASP B 1 209 ? -2.943 7.699 24.641 1 98.81 209 ASP B O 1
ATOM 4780 N N . VAL B 1 210 ? -2.203 6.059 23.219 1 98.88 210 VAL B N 1
ATOM 4781 C CA . VAL B 1 210 ? -3.555 5.691 22.797 1 98.88 210 VAL B CA 1
ATOM 4782 C C . VAL B 1 210 ? -4.32 5.117 24 1 98.88 210 VAL B C 1
ATOM 4784 O O . VAL B 1 210 ? -5.551 5.125 24.016 1 98.88 210 VAL B O 1
ATOM 4787 N N . GLN B 1 211 ? -3.625 4.586 25 1 98.69 211 GLN B N 1
ATOM 4788 C CA . GLN B 1 211 ? -4.305 4.133 26.203 1 98.69 211 GLN B CA 1
ATOM 4789 C C . GLN B 1 211 ? -4.777 5.316 27.047 1 98.69 211 GLN B C 1
ATOM 4791 O O . GLN B 1 211 ? -5.91 5.324 27.531 1 98.69 211 GLN B O 1
ATOM 4796 N N . ALA B 1 212 ? -3.891 6.328 27.234 1 98.75 212 ALA B N 1
ATOM 4797 C CA . ALA B 1 212 ? -4.277 7.516 27.984 1 98.75 212 ALA B CA 1
ATOM 4798 C C . ALA B 1 212 ? -5.426 8.25 27.297 1 98.75 212 ALA B C 1
ATOM 4800 O O . ALA B 1 212 ? -6.336 8.75 27.969 1 98.75 212 ALA B O 1
ATOM 4801 N N . LEU B 1 213 ? -5.375 8.328 25.969 1 98.69 213 LEU B N 1
ATOM 4802 C CA . LEU B 1 213 ? -6.414 8.992 25.188 1 98.69 213 LEU B CA 1
ATOM 4803 C C . LEU B 1 213 ? -7.715 8.203 25.234 1 98.69 213 LEU B C 1
ATOM 4805 O O . LEU B 1 213 ? -8.805 8.781 25.172 1 98.69 213 LEU B O 1
ATOM 4809 N N . ASP B 1 214 ? -7.551 6.891 25.281 1 98.69 214 ASP B N 1
ATOM 4810 C CA . ASP B 1 214 ? -8.656 5.941 25.25 1 98.69 214 ASP B CA 1
ATOM 4811 C C . ASP B 1 214 ? -9.422 6.035 23.922 1 98.69 214 ASP B C 1
ATOM 4813 O O . ASP B 1 214 ? -10.648 5.914 23.891 1 98.69 214 ASP B O 1
ATOM 4817 N N . CYS B 1 215 ? -8.773 6.504 22.875 1 98.75 215 CYS B N 1
ATOM 4818 C CA . CYS B 1 215 ? -9.414 6.492 21.562 1 98.75 215 CYS B CA 1
ATOM 4819 C C . CYS B 1 215 ? -9.617 5.066 21.062 1 98.75 215 CYS B C 1
ATOM 4821 O O . CYS B 1 215 ? -8.906 4.148 21.484 1 98.75 215 CYS B O 1
ATOM 4823 N N . ASP B 1 216 ? -10.586 4.844 20.219 1 98.94 216 ASP B N 1
ATOM 4824 C CA . ASP B 1 216 ? -10.898 3.512 19.719 1 98.94 216 ASP B CA 1
ATOM 4825 C C . ASP B 1 216 ? -10.016 3.152 18.531 1 98.94 216 ASP B C 1
ATOM 4827 O O . ASP B 1 216 ? -9.656 1.986 18.344 1 98.94 216 ASP B O 1
ATOM 4831 N N . PHE B 1 217 ? -9.727 4.148 17.75 1 98.94 217 PHE B N 1
ATOM 4832 C CA . PHE B 1 217 ? -8.852 4.012 16.609 1 98.94 217 PHE B CA 1
ATOM 4833 C C . PHE B 1 217 ? -7.918 5.211 16.484 1 98.94 217 PHE B C 1
ATOM 4835 O O . PHE B 1 217 ? -8.297 6.336 16.812 1 98.94 217 PHE B O 1
ATOM 4842 N N . TYR B 1 218 ? -6.711 4.996 16.047 1 99 218 TYR B N 1
ATOM 4843 C CA . TYR B 1 218 ? -5.727 6.027 15.727 1 99 218 TYR B CA 1
ATOM 4844 C C . TYR B 1 218 ? -4.941 5.668 14.469 1 99 218 TYR B C 1
ATOM 4846 O O . TYR B 1 218 ? -4.402 4.562 14.367 1 99 218 TYR B O 1
ATOM 4854 N N . VAL B 1 219 ? -4.895 6.57 13.477 1 98.94 219 VAL B N 1
ATOM 4855 C CA . VAL B 1 219 ? -4.262 6.242 12.203 1 98.94 219 VAL B CA 1
ATOM 4856 C C . VAL B 1 219 ? -3.145 7.242 11.914 1 98.94 219 VAL B C 1
ATOM 4858 O O . VAL B 1 219 ? -3.25 8.422 12.258 1 98.94 219 VAL B O 1
ATOM 4861 N N . PHE B 1 220 ? -2.08 6.789 11.297 1 98.81 220 PHE B N 1
ATOM 4862 C CA . PHE B 1 220 ? -1.027 7.684 10.82 1 98.81 220 PHE B CA 1
ATOM 4863 C C . PHE B 1 220 ? -0.221 7.023 9.711 1 98.81 220 PHE B C 1
ATOM 4865 O O . PHE B 1 220 ? -0.402 5.84 9.422 1 98.81 220 PHE B O 1
ATOM 4872 N N . SER B 1 221 ? 0.639 7.816 9.016 1 98.5 221 SER B N 1
ATOM 4873 C CA . SER B 1 221 ? 1.375 7.359 7.84 1 98.5 221 SER B CA 1
ATOM 4874 C C . SER B 1 221 ? 2.881 7.445 8.062 1 98.5 221 SER B C 1
ATOM 4876 O O . SER B 1 221 ? 3.367 8.383 8.695 1 98.5 221 SER B O 1
ATOM 4878 N N . GLY B 1 222 ? 3.584 6.52 7.496 1 98.69 222 GLY B N 1
ATOM 4879 C CA . GLY B 1 222 ? 5.027 6.449 7.645 1 98.69 222 GLY B CA 1
ATOM 4880 C C . GLY B 1 222 ? 5.758 7.613 7.004 1 98.69 222 GLY B C 1
ATOM 4881 O O . GLY B 1 222 ? 6.711 8.148 7.574 1 98.69 222 GLY B O 1
ATOM 4882 N N . HIS B 1 223 ? 5.297 8.086 5.848 1 98.5 223 HIS B N 1
ATOM 4883 C CA . HIS B 1 223 ? 6.043 9.07 5.074 1 98.5 223 HIS B CA 1
ATOM 4884 C C . HIS B 1 223 ? 6.039 10.43 5.762 1 98.5 223 HIS B C 1
ATOM 4886 O O . HIS B 1 223 ? 6.82 11.312 5.402 1 98.5 223 HIS B O 1
ATOM 4892 N N . LYS B 1 224 ? 5.242 10.586 6.855 1 98.38 224 LYS B N 1
ATOM 4893 C CA . LYS B 1 224 ? 5.199 11.852 7.582 1 98.38 224 LYS B CA 1
ATOM 4894 C C . LYS B 1 224 ? 6.105 11.812 8.812 1 98.38 224 LYS B C 1
ATOM 4896 O O . LYS B 1 224 ? 6.398 12.852 9.406 1 98.38 224 LYS B O 1
ATOM 4901 N N . ILE B 1 225 ? 6.535 10.617 9.172 1 98.75 225 ILE B N 1
ATOM 4902 C CA . ILE B 1 225 ? 7.371 10.461 10.352 1 98.75 225 ILE B CA 1
ATOM 4903 C C . ILE B 1 225 ? 8.734 9.891 9.953 1 98.75 225 ILE B C 1
ATOM 4905 O O . ILE B 1 225 ? 9.227 8.953 10.578 1 98.75 225 ILE B O 1
ATOM 4909 N N . CYS B 1 226 ? 9.266 10.359 8.883 1 98.81 226 CYS B N 1
ATOM 4910 C CA . CYS B 1 226 ? 10.609 10.109 8.359 1 98.81 226 CYS B CA 1
ATOM 4911 C C . CYS B 1 226 ? 10.727 8.688 7.832 1 98.81 226 CYS B C 1
ATOM 4913 O O . CYS B 1 226 ? 11.828 8.219 7.539 1 98.81 226 CYS B O 1
ATOM 4915 N N . GLY B 1 227 ? 9.617 7.941 7.707 1 98.81 227 GLY B N 1
ATOM 4916 C CA . GLY B 1 227 ? 9.625 6.594 7.152 1 98.81 227 GLY B CA 1
ATOM 4917 C C . GLY B 1 227 ? 9.336 6.562 5.664 1 98.81 227 GLY B C 1
ATOM 4918 O O . GLY B 1 227 ? 9.211 7.613 5.027 1 98.81 227 GLY B O 1
ATOM 4919 N N . PRO B 1 228 ? 9.219 5.363 5.102 1 98.56 228 PRO B N 1
ATOM 4920 C CA . PRO B 1 228 ? 8.992 5.207 3.662 1 98.56 228 PRO B CA 1
ATOM 4921 C C . PRO B 1 228 ? 7.57 5.566 3.244 1 98.56 228 PRO B C 1
ATOM 4923 O O . PRO B 1 228 ? 6.676 5.641 4.09 1 98.56 228 PRO B O 1
ATOM 4926 N N . THR B 1 229 ? 7.406 5.855 1.962 1 98.31 229 THR B N 1
ATOM 4927 C CA . THR B 1 229 ? 6.066 5.984 1.401 1 98.31 229 THR B CA 1
ATOM 4928 C C . THR B 1 229 ? 5.391 4.617 1.295 1 98.31 229 THR B C 1
ATOM 4930 O O . THR B 1 229 ? 6.066 3.586 1.299 1 98.31 229 THR B O 1
ATOM 4933 N N . GLY B 1 230 ? 4.082 4.578 1.305 1 98.25 230 GLY B N 1
ATOM 4934 C CA . GLY B 1 230 ? 3.32 3.371 1.025 1 98.25 230 GLY B CA 1
ATOM 4935 C C . GLY B 1 230 ? 3.086 2.516 2.256 1 98.25 230 GLY B C 1
ATOM 4936 O O . GLY B 1 230 ? 2.688 1.355 2.145 1 98.25 230 GLY B O 1
ATOM 4937 N N . VAL B 1 231 ? 3.375 3.057 3.42 1 98.69 231 VAL B N 1
ATOM 4938 C CA . VAL B 1 231 ? 3.137 2.312 4.652 1 98.69 231 VAL B CA 1
ATOM 4939 C C . VAL B 1 231 ? 2.494 3.229 5.691 1 98.69 231 VAL B C 1
ATOM 4941 O O . VAL B 1 231 ? 2.779 4.426 5.734 1 98.69 231 VAL B O 1
ATOM 4944 N N . GLY B 1 232 ? 1.576 2.713 6.473 1 98.62 232 GLY B N 1
ATOM 4945 C CA . GLY B 1 232 ? 0.914 3.387 7.578 1 98.62 232 GLY B CA 1
ATOM 4946 C C . GLY B 1 232 ? 0.445 2.436 8.664 1 98.62 232 GLY B C 1
ATOM 4947 O O . GLY B 1 232 ? 0.783 1.25 8.648 1 98.62 232 GLY B O 1
ATOM 4948 N N . VAL B 1 233 ? -0.205 2.959 9.641 1 98.88 233 VAL B N 1
ATOM 4949 C CA . VAL B 1 233 ? -0.636 2.188 10.797 1 98.88 233 VAL B CA 1
ATOM 4950 C C . VAL B 1 233 ? -2.08 2.541 11.148 1 98.88 233 VAL B C 1
ATOM 4952 O O . VAL B 1 233 ? -2.453 3.717 11.156 1 98.88 233 VAL B O 1
ATOM 4955 N N . LEU B 1 234 ? -2.859 1.558 11.336 1 98.94 234 LEU B N 1
ATOM 4956 C CA . LEU B 1 234 ? -4.129 1.649 12.047 1 98.94 234 LEU B CA 1
ATOM 4957 C C . LEU B 1 234 ? -4.043 0.969 13.406 1 98.94 234 LEU B C 1
ATOM 4959 O O . LEU B 1 234 ? -3.871 -0.25 13.484 1 98.94 234 LEU B O 1
ATOM 4963 N N . TYR B 1 235 ? -4.023 1.797 14.414 1 98.94 235 TYR B N 1
ATOM 4964 C CA . TYR B 1 235 ? -4.305 1.245 15.734 1 98.94 235 TYR B CA 1
ATOM 4965 C C . TYR B 1 235 ? -5.805 1.09 15.953 1 98.94 235 TYR B C 1
ATOM 4967 O O . TYR B 1 235 ? -6.586 1.972 15.594 1 98.94 235 TYR B O 1
ATOM 4975 N N . GLY B 1 236 ? -6.199 0.012 16.531 1 98.94 236 GLY B N 1
ATOM 4976 C CA . GLY B 1 236 ? -7.555 -0.196 17.031 1 98.94 236 GLY B CA 1
ATOM 4977 C C . GLY B 1 236 ? -7.609 -1.038 18.281 1 98.94 236 GLY B C 1
ATOM 4978 O O . GLY B 1 236 ? -6.871 -2.018 18.422 1 98.94 236 GLY B O 1
ATOM 4979 N N . LYS B 1 237 ? -8.516 -0.641 19.203 1 98.75 237 LYS B N 1
ATOM 4980 C CA . LYS B 1 237 ? -8.75 -1.522 20.344 1 98.75 237 LYS B CA 1
ATOM 4981 C C . LYS B 1 237 ? -9.188 -2.91 19.875 1 98.75 237 LYS B C 1
ATOM 4983 O O . LYS B 1 237 ? -9.984 -3.039 18.953 1 98.75 237 LYS B O 1
ATOM 4988 N N . GLU B 1 238 ? -8.617 -3.885 20.578 1 98.5 238 GLU B N 1
ATOM 4989 C CA . GLU B 1 238 ? -8.93 -5.27 20.219 1 98.5 238 GLU B CA 1
ATOM 4990 C C . GLU B 1 238 ? -10.43 -5.477 20.094 1 98.5 238 GLU B C 1
ATOM 4992 O O . GLU B 1 238 ? -10.898 -6.109 19.141 1 98.5 238 GLU B O 1
ATOM 4997 N N . GLU B 1 239 ? -11.203 -4.98 21.016 1 98.19 239 GLU B N 1
ATOM 4998 C CA . GLU B 1 239 ? -12.648 -5.199 21.031 1 98.19 239 GLU B CA 1
ATOM 4999 C C . GLU B 1 239 ? -13.305 -4.668 19.75 1 98.19 239 GLU B C 1
ATOM 5001 O O . GLU B 1 239 ? -14.219 -5.289 19.219 1 98.19 239 GLU B O 1
ATOM 5006 N N . TRP B 1 240 ? -12.875 -3.545 19.297 1 98.38 240 TRP B N 1
ATOM 5007 C CA . TRP B 1 240 ? -13.422 -2.973 18.062 1 98.38 240 TRP B CA 1
ATOM 5008 C C . TRP B 1 240 ? -12.953 -3.75 16.844 1 98.38 240 TRP B C 1
ATOM 5010 O O . TRP B 1 240 ? -13.742 -4.027 15.938 1 98.38 240 TRP B O 1
ATOM 5020 N N . LEU B 1 241 ? -11.633 -4.094 16.812 1 98.62 241 LEU B N 1
ATOM 5021 C CA . LEU B 1 241 ? -11.078 -4.812 15.664 1 98.62 241 LEU B CA 1
ATOM 5022 C C . LEU B 1 241 ? -11.758 -6.164 15.492 1 98.62 241 LEU B C 1
ATOM 5024 O O . LEU B 1 241 ? -11.93 -6.637 14.367 1 98.62 241 LEU B O 1
ATOM 5028 N N . ARG B 1 242 ? -12.109 -6.801 16.594 1 97.69 242 ARG B N 1
ATOM 5029 C CA . ARG B 1 242 ? -12.789 -8.086 16.531 1 97.69 242 ARG B CA 1
ATOM 5030 C C . ARG B 1 242 ? -14.211 -7.93 16.016 1 97.69 242 ARG B C 1
ATOM 5032 O O . ARG B 1 242 ? -14.742 -8.828 15.352 1 97.69 242 ARG B O 1
ATOM 5039 N N . LYS B 1 243 ? -14.812 -6.789 16.234 1 97.19 243 LYS B N 1
ATOM 5040 C CA . LYS B 1 243 ? -16.188 -6.523 15.812 1 97.19 243 LYS B CA 1
ATOM 5041 C C . LYS B 1 243 ? -16.25 -6.246 14.312 1 97.19 243 LYS B C 1
ATOM 5043 O O . LYS B 1 243 ? -17.266 -6.523 13.68 1 97.19 243 LYS B O 1
ATOM 5048 N N . LEU B 1 244 ? -15.25 -5.68 13.734 1 97.81 244 LEU B N 1
ATOM 5049 C CA . LEU B 1 244 ? -15.258 -5.281 12.336 1 97.81 244 LEU B CA 1
ATOM 5050 C C . LEU B 1 244 ? -14.953 -6.469 11.43 1 97.81 244 LEU B C 1
ATOM 5052 O O . LEU B 1 244 ? -14.094 -7.297 11.742 1 97.81 244 LEU B O 1
ATOM 5056 N N . PRO B 1 245 ? -15.664 -6.633 10.344 1 96.94 245 PRO B N 1
ATOM 5057 C CA . PRO B 1 245 ? -15.336 -7.68 9.375 1 96.94 245 PRO B CA 1
ATOM 5058 C C . PRO B 1 245 ? -14.039 -7.395 8.617 1 96.94 245 PRO B C 1
ATOM 5060 O O . PRO B 1 245 ? -13.555 -6.262 8.625 1 96.94 245 PRO B O 1
ATOM 5063 N N . PRO B 1 246 ? -13.484 -8.469 7.938 1 97.19 246 PRO B N 1
ATOM 5064 C CA . PRO B 1 246 ? -12.328 -8.203 7.082 1 97.19 246 PRO B CA 1
ATOM 5065 C C . PRO B 1 246 ? -12.625 -7.172 5.992 1 97.19 246 PRO B C 1
ATOM 5067 O O . PRO B 1 246 ? -13.758 -7.082 5.516 1 97.19 246 PRO B O 1
ATOM 5070 N N . TYR B 1 247 ? -11.617 -6.438 5.609 1 97.25 247 TYR B N 1
ATOM 5071 C CA . TYR B 1 247 ? -11.758 -5.387 4.605 1 97.25 247 TYR B CA 1
ATOM 5072 C C . TYR B 1 247 ? -11.391 -5.906 3.219 1 97.25 247 TYR B C 1
ATOM 5074 O O . TYR B 1 247 ? -12.133 -5.684 2.254 1 97.25 247 TYR B O 1
ATOM 5082 N N . GLN B 1 248 ? -10.273 -6.555 3.111 1 97.88 248 GLN B N 1
ATOM 5083 C CA . GLN B 1 248 ? -9.805 -7.184 1.879 1 97.88 248 GLN B CA 1
ATOM 5084 C C . GLN B 1 248 ? -9.609 -8.688 2.066 1 97.88 248 GLN B C 1
ATOM 5086 O O . GLN B 1 248 ? -9.227 -9.133 3.15 1 97.88 248 GLN B O 1
ATOM 5091 N N . GLY B 1 249 ? -9.891 -9.422 0.982 1 96.88 249 GLY B N 1
ATOM 5092 C CA . GLY B 1 249 ? -9.68 -10.859 1.011 1 96.88 249 GLY B CA 1
ATOM 5093 C C . GLY B 1 249 ? -8.477 -11.305 0.199 1 96.88 249 GLY B C 1
ATOM 5094 O O . GLY B 1 249 ? -8.18 -10.727 -0.846 1 96.88 249 GLY B O 1
ATOM 5095 N N . GLY B 1 250 ? -7.77 -12.281 0.64 1 95.38 250 GLY B N 1
ATOM 5096 C CA . GLY B 1 250 ? -6.625 -12.844 -0.063 1 95.38 250 GLY B CA 1
ATOM 5097 C C . GLY B 1 250 ? -5.746 -13.703 0.824 1 95.38 250 GLY B C 1
ATOM 5098 O O . GLY B 1 250 ? -6.227 -14.305 1.785 1 95.38 250 GLY B O 1
ATOM 5099 N N . GLY B 1 251 ? -4.48 -13.828 0.412 1 89.06 251 GLY B N 1
ATOM 5100 C CA . GLY B 1 251 ? -3.525 -14.57 1.221 1 89.06 251 GLY B CA 1
ATOM 5101 C C . GLY B 1 251 ? -3.195 -13.883 2.531 1 89.06 251 GLY B C 1
ATOM 5102 O O . GLY B 1 251 ? -3.395 -12.672 2.672 1 89.06 251 GLY B O 1
ATOM 5103 N N . GLU B 1 252 ? -2.697 -14.594 3.543 1 83.69 252 GLU B N 1
ATOM 5104 C CA . GLU B 1 252 ? -2.195 -14.125 4.832 1 83.69 252 GLU B CA 1
ATOM 5105 C C . GLU B 1 252 ? -3.338 -13.883 5.812 1 83.69 252 GLU B C 1
ATOM 5107 O O . GLU B 1 252 ? -3.174 -14.062 7.02 1 83.69 252 GLU B O 1
ATOM 5112 N N . MET B 1 253 ? -4.504 -13.516 5.285 1 89.25 253 MET B N 1
ATOM 5113 C CA . MET B 1 253 ? -5.574 -13.102 6.184 1 89.25 253 MET B CA 1
ATOM 5114 C C . MET B 1 253 ? -6.543 -14.258 6.441 1 89.25 253 MET B C 1
ATOM 5116 O O . MET B 1 253 ? -7.574 -14.07 7.094 1 89.25 253 MET B O 1
ATOM 5120 N N . ILE B 1 254 ? -6.203 -15.43 5.98 1 85.69 254 ILE B N 1
ATOM 5121 C CA . ILE B 1 254 ? -7.121 -16.562 6.035 1 85.69 254 ILE B CA 1
ATOM 5122 C C . ILE B 1 254 ? -6.582 -17.609 6.992 1 85.69 254 ILE B C 1
ATOM 5124 O O . ILE B 1 254 ? -5.371 -17.703 7.219 1 85.69 254 ILE B O 1
ATOM 5128 N N . ALA B 1 255 ? -7.527 -18.406 7.543 1 87.06 255 ALA B N 1
ATOM 5129 C CA . ALA B 1 255 ? -7.172 -19.625 8.258 1 87.06 255 ALA B CA 1
ATOM 5130 C C . ALA B 1 255 ? -7.367 -20.844 7.375 1 87.06 255 ALA B C 1
ATOM 5132 O O . ALA B 1 255 ? -6.438 -21.641 7.184 1 87.06 255 ALA B O 1
ATOM 5133 N N . GLU B 1 256 ? -8.484 -20.891 6.77 1 91.44 256 GLU B N 1
ATOM 5134 C CA . GLU B 1 256 ? -8.812 -21.969 5.832 1 91.44 256 GLU B CA 1
ATOM 5135 C C . GLU B 1 256 ? -9.602 -21.438 4.641 1 91.44 256 GLU B C 1
ATOM 5137 O O . GLU B 1 256 ? -10.5 -20.609 4.805 1 91.44 256 GLU B O 1
ATOM 5142 N N . VAL B 1 257 ? -9.234 -21.953 3.461 1 92.75 257 VAL B N 1
ATOM 5143 C CA . VAL B 1 257 ? -9.945 -21.531 2.252 1 92.75 257 VAL B CA 1
ATOM 5144 C C . VAL B 1 257 ? -10.484 -22.766 1.523 1 92.75 257 VAL B C 1
ATOM 5146 O O . VAL B 1 257 ? -9.727 -23.688 1.21 1 92.75 257 VAL B O 1
ATOM 5149 N N . THR B 1 258 ? -11.727 -22.797 1.325 1 92.38 258 THR B N 1
ATOM 5150 C CA . THR B 1 258 ? -12.438 -23.672 0.393 1 92.38 258 THR B CA 1
ATOM 5151 C C . THR B 1 258 ? -13.32 -22.859 -0.544 1 92.38 258 THR B C 1
ATOM 5153 O O . THR B 1 258 ? -13.469 -21.641 -0.368 1 92.38 258 THR B O 1
ATOM 5156 N N . PHE B 1 259 ? -13.805 -23.516 -1.595 1 92.56 259 PHE B N 1
ATOM 5157 C CA . PHE B 1 259 ? -14.648 -22.766 -2.512 1 92.56 259 PHE B CA 1
ATOM 5158 C C . PHE B 1 259 ? -16 -22.453 -1.874 1 92.56 259 PHE B C 1
ATOM 5160 O O . PHE B 1 259 ? -16.672 -21.484 -2.248 1 92.56 259 PHE B O 1
ATOM 5167 N N . GLU B 1 260 ? -16.359 -23.172 -0.833 1 89 260 GLU B N 1
ATOM 5168 C CA . GLU B 1 260 ? -17.625 -22.984 -0.148 1 89 260 GLU B CA 1
ATOM 5169 C C . GLU B 1 260 ? -17.516 -21.891 0.917 1 89 260 GLU B C 1
ATOM 5171 O O . GLU B 1 260 ? -18.453 -21.109 1.106 1 89 260 GLU B O 1
ATOM 5176 N N . LYS B 1 261 ? -16.438 -21.938 1.581 1 88.69 261 LYS B N 1
ATOM 5177 C CA . LYS B 1 261 ? -16.328 -21 2.689 1 88.69 261 LYS B CA 1
ATOM 5178 C C . LYS B 1 261 ? -14.875 -20.719 3.025 1 88.69 261 LYS B C 1
ATOM 5180 O O . LYS B 1 261 ? -14.023 -21.609 2.934 1 88.69 261 LYS B O 1
ATOM 5185 N N . THR B 1 262 ? -14.656 -19.5 3.414 1 91.12 262 THR B N 1
ATOM 5186 C CA . THR B 1 262 ? -13.352 -19.078 3.914 1 91.12 262 THR B CA 1
ATOM 5187 C C . THR B 1 262 ? -13.453 -18.625 5.367 1 91.12 262 THR B C 1
ATOM 5189 O O . THR B 1 262 ? -14.414 -17.953 5.746 1 91.12 262 THR B O 1
ATOM 5192 N N . THR B 1 263 ? -12.492 -19.078 6.211 1 93.75 263 THR B N 1
ATOM 5193 C CA . THR B 1 263 ? -12.344 -18.547 7.562 1 93.75 263 THR B CA 1
ATOM 5194 C C . THR B 1 263 ? -11.117 -17.641 7.648 1 93.75 263 THR B C 1
ATOM 5196 O O . THR B 1 263 ? -10.211 -17.734 6.82 1 93.75 263 THR B O 1
ATOM 5199 N N . TYR B 1 264 ? -11.172 -16.797 8.625 1 94.06 264 TYR B N 1
ATOM 5200 C CA . TYR B 1 264 ? -10.188 -15.727 8.633 1 94.06 264 TYR B CA 1
ATOM 5201 C C . TYR B 1 264 ? -9.141 -15.938 9.719 1 94.06 264 TYR B C 1
ATOM 5203 O O . TYR B 1 264 ? -9.43 -16.578 10.734 1 94.06 264 TYR B O 1
ATOM 5211 N N . ALA B 1 265 ? -7.93 -15.453 9.445 1 94.12 265 ALA B N 1
ATOM 5212 C CA . ALA B 1 265 ? -6.879 -15.445 10.461 1 94.12 265 ALA B CA 1
ATOM 5213 C C . ALA B 1 265 ? -7.25 -14.539 11.625 1 94.12 265 ALA B C 1
ATOM 5215 O O . ALA B 1 265 ? -8.164 -13.719 11.516 1 94.12 265 ALA B O 1
ATOM 5216 N N . ASP B 1 266 ? -6.582 -14.68 12.742 1 96 266 ASP B N 1
ATOM 5217 C CA . ASP B 1 266 ? -6.777 -13.812 13.906 1 96 266 ASP B CA 1
ATOM 5218 C C . ASP B 1 266 ? -6.129 -12.445 13.68 1 96 266 ASP B C 1
ATOM 5220 O O . ASP B 1 266 ? -5.512 -12.211 12.641 1 96 266 ASP B O 1
ATOM 5224 N N . LEU B 1 267 ? -6.336 -11.539 14.625 1 97.38 267 LEU B N 1
ATOM 5225 C CA . LEU B 1 267 ? -5.695 -10.227 14.594 1 97.38 267 LEU B CA 1
ATOM 5226 C C . LEU B 1 267 ? -4.18 -10.359 14.68 1 97.38 267 LEU B C 1
ATOM 5228 O O . LEU B 1 267 ? -3.67 -11.211 15.414 1 97.38 267 LEU B O 1
ATOM 5232 N N . PRO B 1 268 ? -3.41 -9.594 14.031 1 97.75 268 PRO B N 1
ATOM 5233 C CA . PRO B 1 268 ? -3.803 -8.492 13.148 1 97.75 268 PRO B CA 1
ATOM 5234 C C . PRO B 1 268 ? -4.043 -8.953 11.711 1 97.75 268 PRO B C 1
ATOM 5236 O O . PRO B 1 268 ? -4.535 -8.172 10.891 1 97.75 268 PRO B O 1
ATOM 5239 N N . HIS B 1 269 ? -3.77 -10.18 11.367 1 96.12 269 HIS B N 1
ATOM 5240 C CA . HIS B 1 269 ? -3.629 -10.672 10.008 1 96.12 269 HIS B CA 1
ATOM 5241 C C . HIS B 1 269 ? -4.957 -10.625 9.258 1 96.12 269 HIS B C 1
ATOM 5243 O O . HIS B 1 269 ? -4.984 -10.492 8.031 1 96.12 269 HIS B O 1
ATOM 5249 N N . LYS B 1 270 ? -6.039 -10.641 10.008 1 96.44 270 LYS B N 1
ATOM 5250 C CA . LYS B 1 270 ? -7.379 -10.539 9.445 1 96.44 270 LYS B CA 1
ATOM 5251 C C . LYS B 1 270 ? -7.5 -9.328 8.523 1 96.44 270 LYS B C 1
ATOM 5253 O O . LYS B 1 270 ? -8.273 -9.344 7.562 1 96.44 270 LYS B O 1
ATOM 5258 N N . PHE B 1 271 ? -6.699 -8.258 8.797 1 98.19 271 PHE B N 1
ATOM 5259 C CA . PHE B 1 271 ? -6.832 -6.988 8.102 1 98.19 271 PHE B CA 1
ATOM 5260 C C . PHE B 1 271 ? -5.633 -6.746 7.184 1 98.19 271 PHE B C 1
ATOM 5262 O O . PHE B 1 271 ? -5.488 -5.664 6.617 1 98.19 271 PHE B O 1
ATOM 5269 N N . GLU B 1 272 ? -4.738 -7.715 7.078 1 97.31 272 GLU B N 1
ATOM 5270 C CA . GLU B 1 272 ? -3.512 -7.582 6.297 1 97.31 272 GLU B CA 1
ATOM 5271 C C . GLU B 1 272 ? -3.471 -8.594 5.156 1 97.31 272 GLU B C 1
ATOM 5273 O O . GLU B 1 272 ? -2.562 -9.43 5.09 1 97.31 272 GLU B O 1
ATOM 5278 N N . ALA B 1 273 ? -4.375 -8.445 4.227 1 96.44 273 ALA B N 1
ATOM 5279 C CA . ALA B 1 273 ? -4.512 -9.367 3.1 1 96.44 273 ALA B CA 1
ATOM 5280 C C . ALA B 1 273 ? -3.395 -9.156 2.084 1 96.44 273 ALA B C 1
ATOM 5282 O O . ALA B 1 273 ? -3.057 -8.023 1.743 1 96.44 273 ALA B O 1
ATOM 5283 N N . GLY B 1 274 ? -2.801 -10.336 1.604 1 95.06 274 GLY B N 1
ATOM 5284 C CA . GLY B 1 274 ? -1.783 -10.281 0.567 1 95.06 274 GLY B CA 1
ATOM 5285 C C . GLY B 1 274 ? -0.39 -10.031 1.111 1 95.06 274 GLY B C 1
ATOM 5286 O O . GLY B 1 274 ? -0.204 -9.906 2.324 1 95.06 274 GLY B O 1
ATOM 5287 N N . THR B 1 275 ? 0.61 -10.031 0.246 1 96.06 275 THR B N 1
ATOM 5288 C CA . THR B 1 275 ? 1.965 -9.656 0.63 1 96.06 275 THR B CA 1
ATOM 5289 C C . THR B 1 275 ? 2.031 -8.172 0.989 1 96.06 275 THR B C 1
ATOM 5291 O O . THR B 1 275 ? 1.731 -7.312 0.159 1 96.06 275 THR B O 1
ATOM 5294 N N . PRO B 1 276 ? 2.336 -7.914 2.203 1 96.88 276 PRO B N 1
ATOM 5295 C CA . PRO B 1 276 ? 2.389 -6.508 2.604 1 96.88 276 PRO B CA 1
ATOM 5296 C C . PRO B 1 276 ? 3.609 -5.781 2.047 1 96.88 276 PRO B C 1
ATOM 5298 O O . PRO B 1 276 ? 4.441 -6.391 1.372 1 96.88 276 PRO B O 1
ATOM 5301 N N . ASN B 1 277 ? 3.607 -4.465 2.221 1 98.56 277 ASN B N 1
ATOM 5302 C CA . ASN B 1 277 ? 4.844 -3.709 2.041 1 98.56 277 ASN B CA 1
ATOM 5303 C C . ASN B 1 277 ? 5.871 -4.051 3.115 1 98.56 277 ASN B C 1
ATOM 5305 O O . ASN B 1 277 ? 6.043 -3.303 4.078 1 98.56 277 ASN B O 1
ATOM 5309 N N . ILE B 1 278 ? 6.566 -5.137 2.918 1 98.69 278 ILE B N 1
ATOM 5310 C CA . ILE B 1 278 ? 7.441 -5.715 3.932 1 98.69 278 ILE B CA 1
ATOM 5311 C C . ILE B 1 278 ? 8.539 -4.715 4.293 1 98.69 278 ILE B C 1
ATOM 5313 O O . ILE B 1 278 ? 8.727 -4.395 5.469 1 98.69 278 ILE B O 1
ATOM 5317 N N . GLU B 1 279 ? 9.242 -4.23 3.275 1 98.75 279 GLU B N 1
ATOM 5318 C CA . GLU B 1 279 ? 10.289 -3.234 3.486 1 98.75 279 GLU B CA 1
ATOM 5319 C C . GLU B 1 279 ? 9.75 -2.014 4.227 1 98.75 279 GLU B C 1
ATOM 5321 O O . GLU B 1 279 ? 10.344 -1.556 5.203 1 98.75 279 GLU B O 1
ATOM 5326 N N . GLY B 1 280 ? 8.586 -1.48 3.793 1 98.69 280 GLY B N 1
ATOM 5327 C CA . GLY B 1 280 ? 7.977 -0.325 4.426 1 98.69 280 GLY B CA 1
ATOM 5328 C C . GLY B 1 280 ? 7.68 -0.54 5.898 1 98.69 280 GLY B C 1
ATOM 5329 O O . GLY B 1 280 ? 7.98 0.321 6.73 1 98.69 280 GLY B O 1
ATOM 5330 N N . GLY B 1 281 ? 7.074 -1.745 6.211 1 98.81 281 GLY B N 1
ATOM 5331 C CA . GLY B 1 281 ? 6.766 -2.068 7.594 1 98.81 281 GLY B CA 1
ATOM 5332 C C . GLY B 1 281 ? 7.996 -2.148 8.477 1 98.81 281 GLY B C 1
ATOM 5333 O O . GLY B 1 281 ? 8.023 -1.565 9.562 1 98.81 281 GLY B O 1
ATOM 5334 N N . ILE B 1 282 ? 9.023 -2.855 8.016 1 98.94 282 ILE B N 1
ATOM 5335 C CA . ILE B 1 282 ? 10.258 -3.041 8.773 1 98.94 282 ILE B CA 1
ATOM 5336 C C . ILE B 1 282 ? 10.922 -1.687 9.016 1 98.94 282 ILE B C 1
ATOM 5338 O O . ILE B 1 282 ? 11.273 -1.358 10.156 1 98.94 282 ILE B O 1
ATOM 5342 N N . VAL B 1 283 ? 10.992 -0.872 8.016 1 98.94 283 VAL B N 1
ATOM 5343 C CA . VAL B 1 283 ? 11.797 0.344 8.047 1 98.94 283 VAL B CA 1
ATOM 5344 C C . VAL B 1 283 ? 11.039 1.444 8.789 1 98.94 283 VAL B C 1
ATOM 5346 O O . VAL B 1 283 ? 11.648 2.363 9.336 1 98.94 283 VAL B O 1
ATOM 5349 N N . LEU B 1 284 ? 9.703 1.337 8.797 1 98.94 284 LEU B N 1
ATOM 5350 C CA . LEU B 1 284 ? 8.93 2.254 9.641 1 98.94 284 LEU B CA 1
ATOM 5351 C C . LEU B 1 284 ? 9.391 2.176 11.086 1 98.94 284 LEU B C 1
ATOM 5353 O O . LEU B 1 284 ? 9.445 3.195 11.781 1 98.94 284 LEU B O 1
ATOM 5357 N N . GLY B 1 285 ? 9.695 0.938 11.57 1 98.88 285 GLY B N 1
ATOM 5358 C CA . GLY B 1 285 ? 10.281 0.794 12.891 1 98.88 285 GLY B CA 1
ATOM 5359 C C . GLY B 1 285 ? 11.562 1.579 13.07 1 98.88 285 GLY B C 1
ATOM 5360 O O . GLY B 1 285 ? 11.758 2.244 14.086 1 98.88 285 GLY B O 1
ATOM 5361 N N . THR B 1 286 ? 12.438 1.576 12.062 1 98.94 286 THR B N 1
ATOM 5362 C CA . THR B 1 286 ? 13.711 2.297 12.078 1 98.94 286 THR B CA 1
ATOM 5363 C C . THR B 1 286 ? 13.477 3.803 12.164 1 98.94 286 THR B C 1
ATOM 5365 O O . THR B 1 286 ? 14.172 4.504 12.898 1 98.94 286 THR B O 1
ATOM 5368 N N . ALA B 1 287 ? 12.5 4.309 11.453 1 98.94 287 ALA B N 1
ATOM 5369 C CA . ALA B 1 287 ? 12.172 5.734 11.461 1 98.94 287 ALA B CA 1
ATOM 5370 C C . ALA B 1 287 ? 11.695 6.176 12.844 1 98.94 287 ALA B C 1
ATOM 5372 O O . ALA B 1 287 ? 12.109 7.219 13.344 1 98.94 287 ALA B O 1
ATOM 5373 N N . ILE B 1 288 ? 10.805 5.371 13.414 1 98.88 288 ILE B N 1
ATOM 5374 C CA . ILE B 1 288 ? 10.258 5.672 14.734 1 98.88 288 ILE B CA 1
ATOM 5375 C C . ILE B 1 288 ? 11.383 5.672 15.773 1 98.88 288 ILE B C 1
ATOM 5377 O O . ILE B 1 288 ? 11.461 6.566 16.609 1 98.88 288 ILE B O 1
ATOM 5381 N N . ASP B 1 289 ? 12.25 4.691 15.68 1 98.88 289 ASP B N 1
ATOM 5382 C CA . ASP B 1 289 ? 13.391 4.625 16.594 1 98.88 289 ASP B CA 1
ATOM 5383 C C . ASP B 1 289 ? 14.273 5.863 16.453 1 98.88 289 ASP B C 1
ATOM 5385 O O . ASP B 1 289 ? 14.766 6.402 17.438 1 98.88 289 ASP B O 1
ATOM 5389 N N . TYR B 1 290 ? 14.539 6.312 15.273 1 98.81 290 TYR B N 1
ATOM 5390 C CA . TYR B 1 290 ? 15.344 7.504 15.031 1 98.81 290 TYR B CA 1
ATOM 5391 C C . TYR B 1 290 ? 14.734 8.727 15.711 1 98.81 290 TYR B C 1
ATOM 5393 O O . TYR B 1 290 ? 15.422 9.445 16.438 1 98.81 290 TYR B O 1
ATOM 5401 N N . MET B 1 291 ? 13.414 8.945 15.492 1 98.75 291 MET B N 1
ATOM 5402 C CA . MET B 1 291 ? 12.766 10.117 16.078 1 98.75 291 MET B CA 1
ATOM 5403 C C . MET B 1 291 ? 12.727 10.016 17.594 1 98.75 291 MET B C 1
ATOM 5405 O O . MET B 1 291 ? 12.867 11.023 18.297 1 98.75 291 MET B O 1
ATOM 5409 N N . ASN B 1 292 ? 12.516 8.773 18.094 1 98.69 292 ASN B N 1
ATOM 5410 C CA . ASN B 1 292 ? 12.555 8.57 19.531 1 98.69 292 ASN B CA 1
ATOM 5411 C C . ASN B 1 292 ? 13.93 8.906 20.109 1 98.69 292 ASN B C 1
ATOM 5413 O O . ASN B 1 292 ? 14.031 9.383 21.234 1 98.69 292 ASN B O 1
ATOM 5417 N N . SER B 1 293 ? 14.992 8.633 19.328 1 98.38 293 SER B N 1
ATOM 5418 C CA . SER B 1 293 ? 16.344 8.93 19.781 1 98.38 293 SER B CA 1
ATOM 5419 C C . SER B 1 293 ? 16.578 10.43 19.906 1 98.38 293 SER B C 1
ATOM 5421 O O . SER B 1 293 ? 17.391 10.875 20.719 1 98.38 293 SER B O 1
ATOM 5423 N N . ILE B 1 294 ? 15.898 11.242 19.109 1 98 294 ILE B N 1
ATOM 5424 C CA . ILE B 1 294 ? 15.945 12.695 19.219 1 98 294 ILE B CA 1
ATOM 5425 C C . ILE B 1 294 ? 15.109 13.148 20.406 1 98 294 ILE B C 1
ATOM 5427 O O . ILE B 1 294 ? 15.531 14.023 21.172 1 98 294 ILE B O 1
ATOM 5431 N N . GLY B 1 295 ? 13.938 12.492 20.562 1 98 295 GLY B N 1
ATOM 5432 C CA . GLY B 1 295 ? 13.031 12.812 21.656 1 98 295 GLY B CA 1
ATOM 5433 C C . GLY B 1 295 ? 11.914 13.75 21.25 1 98 295 GLY B C 1
ATOM 5434 O O . GLY B 1 295 ? 12.172 14.891 20.859 1 98 295 GLY B O 1
ATOM 5435 N N . PHE B 1 296 ? 10.648 13.367 21.531 1 98 296 PHE B N 1
ATOM 5436 C CA . PHE B 1 296 ? 9.492 14.094 21.031 1 98 296 PHE B CA 1
ATOM 5437 C C . PHE B 1 296 ? 9.25 15.367 21.828 1 98 296 PHE B C 1
ATOM 5439 O O . PHE B 1 296 ? 8.688 16.328 21.328 1 98 296 PHE B O 1
ATOM 5446 N N . ASP B 1 297 ? 9.672 15.406 23.062 1 97.88 297 ASP B N 1
ATOM 5447 C CA . ASP B 1 297 ? 9.578 16.656 23.828 1 97.88 297 ASP B CA 1
ATOM 5448 C C . ASP B 1 297 ? 10.508 17.719 23.234 1 97.88 297 ASP B C 1
ATOM 5450 O O . ASP B 1 297 ? 10.117 18.891 23.125 1 97.88 297 ASP B O 1
ATOM 5454 N N . ALA B 1 298 ? 11.719 17.281 22.922 1 98.12 298 ALA B N 1
ATOM 5455 C CA . ALA B 1 298 ? 12.688 18.188 22.312 1 98.12 298 ALA B CA 1
ATOM 5456 C C . ALA B 1 298 ? 12.203 18.656 20.938 1 98.12 298 ALA B C 1
ATOM 5458 O O . ALA B 1 298 ? 12.336 19.828 20.594 1 98.12 298 ALA B O 1
ATOM 5459 N N . ILE B 1 299 ? 11.641 17.75 20.172 1 98.25 299 ILE B N 1
ATOM 5460 C CA . ILE B 1 299 ? 11.094 18.062 18.844 1 98.25 299 ILE B CA 1
ATOM 5461 C C . ILE B 1 299 ? 9.992 19.109 18.984 1 98.25 299 ILE B C 1
ATOM 5463 O O . ILE B 1 299 ? 10.031 20.141 18.312 1 98.25 299 ILE B O 1
ATOM 5467 N N . ALA B 1 300 ? 9.062 18.828 19.828 1 97.62 300 ALA B N 1
ATOM 5468 C CA . ALA B 1 300 ? 7.918 19.719 20.016 1 97.62 300 ALA B CA 1
ATOM 5469 C C . ALA B 1 300 ? 8.367 21.109 20.469 1 97.62 300 ALA B C 1
ATOM 5471 O O . ALA B 1 300 ? 7.871 22.125 19.984 1 97.62 300 ALA B O 1
ATOM 5472 N N . SER B 1 301 ? 9.258 21.141 21.422 1 97.75 301 SER B N 1
ATOM 5473 C CA . SER B 1 301 ? 9.75 22.406 21.953 1 97.75 301 SER B CA 1
ATOM 5474 C C . SER B 1 301 ? 10.43 23.234 20.875 1 97.75 301 SER B C 1
ATOM 5476 O O . SER B 1 301 ? 10.156 24.422 20.734 1 97.75 301 SER B O 1
ATOM 5478 N N . TYR B 1 302 ? 11.289 22.625 20.109 1 98.38 302 TYR B N 1
ATOM 5479 C CA . TYR B 1 302 ? 12.023 23.328 19.062 1 98.38 302 TYR B CA 1
ATOM 5480 C C . TYR B 1 302 ? 11.086 23.797 17.953 1 98.38 302 TYR B C 1
ATOM 5482 O O . TYR B 1 302 ? 11.203 24.922 17.469 1 98.38 302 TYR B O 1
ATOM 5490 N N . GLU B 1 303 ? 10.133 22.953 17.594 1 98.38 303 GLU B N 1
ATOM 5491 C CA . GLU B 1 303 ? 9.188 23.312 16.547 1 98.38 303 GLU B CA 1
ATOM 5492 C C . GLU B 1 303 ? 8.289 24.453 16.984 1 98.38 303 GLU B C 1
ATOM 5494 O O . GLU B 1 303 ? 7.898 25.297 16.156 1 98.38 303 GLU B O 1
ATOM 5499 N N . ASN B 1 304 ? 7.992 24.484 18.234 1 98.06 304 ASN B N 1
ATOM 5500 C CA . ASN B 1 304 ? 7.242 25.625 18.766 1 98.06 304 ASN B CA 1
ATOM 5501 C C . ASN B 1 304 ? 8.031 26.922 18.641 1 98.06 304 ASN B C 1
ATOM 5503 O O . ASN B 1 304 ? 7.453 27.984 18.406 1 98.06 304 ASN B O 1
ATOM 5507 N N . GLU B 1 305 ? 9.328 26.859 18.859 1 98.25 305 GLU B N 1
ATOM 5508 C CA . GLU B 1 305 ? 10.18 28.016 18.656 1 98.25 305 GLU B CA 1
ATOM 5509 C C . GLU B 1 305 ? 10.141 28.469 17.203 1 98.25 305 GLU B C 1
ATOM 5511 O O . GLU B 1 305 ? 10.086 29.672 16.922 1 98.25 305 GLU B O 1
ATOM 5516 N N . LEU B 1 306 ? 10.234 27.484 16.297 1 98.69 306 LEU B N 1
ATOM 5517 C CA . LEU B 1 306 ? 10.172 27.797 14.883 1 98.69 306 LEU B CA 1
ATOM 5518 C C . LEU B 1 306 ? 8.836 28.438 14.523 1 98.69 306 LEU B C 1
ATOM 5520 O O . LEU B 1 306 ? 8.789 29.406 13.758 1 98.69 306 LEU B O 1
ATOM 5524 N N . LEU B 1 307 ? 7.762 27.859 15.078 1 98.62 307 LEU B N 1
ATOM 5525 C CA . LEU B 1 307 ? 6.422 28.391 14.836 1 98.62 307 LEU B CA 1
ATOM 5526 C C . LEU B 1 307 ? 6.312 29.844 15.289 1 98.62 307 LEU B C 1
ATOM 5528 O O . LEU B 1 307 ? 5.832 30.688 14.539 1 98.62 307 LEU B O 1
ATOM 5532 N N . ALA B 1 308 ? 6.746 30.109 16.516 1 98.31 308 ALA B N 1
ATOM 5533 C CA . ALA B 1 308 ? 6.68 31.469 17.078 1 98.31 308 ALA B CA 1
ATOM 5534 C C . ALA B 1 308 ? 7.512 32.438 16.25 1 98.31 308 ALA B C 1
ATOM 5536 O O . ALA B 1 308 ? 7.051 33.531 15.93 1 98.31 308 ALA B O 1
ATOM 5537 N N . TYR B 1 309 ? 8.703 32.031 15.914 1 98.69 309 TYR B N 1
ATOM 5538 C CA . TYR B 1 309 ? 9.617 32.875 15.141 1 98.69 309 TYR B CA 1
ATOM 5539 C C . TYR B 1 309 ? 9.07 33.125 13.742 1 98.69 309 TYR B C 1
ATOM 5541 O O . TYR B 1 309 ? 9.062 34.25 13.273 1 98.69 309 TYR B O 1
ATOM 5549 N N . GLY B 1 310 ? 8.625 32.062 13.062 1 98.75 310 GLY B N 1
ATOM 5550 C CA . GLY B 1 310 ? 8.055 32.188 11.727 1 98.75 310 GLY B CA 1
ATOM 5551 C C . GLY B 1 310 ? 6.82 33.062 11.695 1 98.75 310 GLY B C 1
ATOM 5552 O O . GLY B 1 310 ? 6.656 33.875 10.781 1 98.75 310 GLY B O 1
ATOM 5553 N N . THR B 1 311 ? 5.961 32.875 12.695 1 98.62 311 THR B N 1
ATOM 5554 C CA . THR B 1 311 ? 4.758 33.719 12.797 1 98.62 311 THR B CA 1
ATOM 5555 C C . THR B 1 311 ? 5.121 35.188 12.953 1 98.62 311 THR B C 1
ATOM 5557 O O . THR B 1 311 ? 4.559 36.031 12.266 1 98.62 311 THR B O 1
ATOM 5560 N N . LYS B 1 312 ? 6.023 35.438 13.844 1 98.44 312 LYS B N 1
ATOM 5561 C CA . LYS B 1 312 ? 6.469 36.812 14.086 1 98.44 312 LYS B CA 1
ATOM 5562 C C . LYS B 1 312 ? 7.051 37.438 12.812 1 98.44 312 LYS B C 1
ATOM 5564 O O . LYS B 1 312 ? 6.691 38.531 12.438 1 98.44 312 LYS B O 1
ATOM 5569 N N . ARG B 1 313 ? 7.895 36.75 12.094 1 98.69 313 ARG B N 1
ATOM 5570 C CA . ARG B 1 313 ? 8.578 37.25 10.906 1 98.69 313 ARG B CA 1
ATOM 5571 C C . ARG B 1 313 ? 7.598 37.469 9.758 1 98.69 313 ARG B C 1
ATOM 5573 O O . ARG B 1 313 ? 7.699 38.469 9.031 1 98.69 313 ARG B O 1
ATOM 5580 N N . LEU B 1 314 ? 6.656 36.531 9.586 1 98.56 314 LEU B N 1
ATOM 5581 C CA . LEU B 1 314 ? 5.684 36.656 8.5 1 98.56 314 LEU B CA 1
ATOM 5582 C C . LEU B 1 314 ? 4.75 37.844 8.734 1 98.56 314 LEU B C 1
ATOM 5584 O O . LEU B 1 314 ? 4.344 38.5 7.781 1 98.56 314 LEU B O 1
ATOM 5588 N N . LYS B 1 315 ? 4.453 38.094 9.977 1 97.88 315 LYS B N 1
ATOM 5589 C CA . LYS B 1 315 ? 3.539 39.188 10.32 1 97.88 315 LYS B CA 1
ATOM 5590 C C . LYS B 1 315 ? 4.16 40.562 10.016 1 97.88 315 LYS B C 1
ATOM 5592 O O . LYS B 1 315 ? 3.459 41.562 9.969 1 97.88 315 LYS B O 1
ATOM 5597 N N . GLU B 1 316 ? 5.41 40.562 9.766 1 97.75 316 GLU B N 1
ATOM 5598 C CA . GLU B 1 316 ? 6.09 41.812 9.383 1 97.75 316 GLU B CA 1
ATOM 5599 C C . GLU B 1 316 ? 5.727 42.219 7.957 1 97.75 316 GLU B C 1
ATOM 5601 O O . GLU B 1 316 ? 5.949 43.344 7.559 1 97.75 316 GLU B O 1
ATOM 5606 N N . ILE B 1 317 ? 5.223 41.312 7.23 1 97.88 317 ILE B N 1
ATOM 5607 C CA . ILE B 1 317 ? 4.891 41.594 5.836 1 97.88 317 ILE B CA 1
ATOM 5608 C C . ILE B 1 317 ? 3.516 42.25 5.75 1 97.88 317 ILE B C 1
ATOM 5610 O O . ILE B 1 317 ? 2.514 41.656 6.176 1 97.88 317 ILE B O 1
ATOM 5614 N N . GLU B 1 318 ? 3.475 43.438 5.152 1 96.62 318 GLU B N 1
ATOM 5615 C CA . GLU B 1 318 ? 2.223 44.156 5.016 1 96.62 318 GLU B CA 1
ATOM 5616 C C . GLU B 1 318 ? 1.235 43.406 4.125 1 96.62 318 GLU B C 1
ATOM 5618 O O . GLU B 1 318 ? 1.609 42.906 3.068 1 96.62 318 GLU B O 1
ATOM 5623 N N . GLY B 1 319 ? 0.006 43.312 4.574 1 97.56 319 GLY B N 1
ATOM 5624 C CA . GLY B 1 319 ? -1.037 42.719 3.768 1 97.56 319 GLY B CA 1
ATOM 5625 C C . GLY B 1 319 ? -1.115 41.219 3.938 1 97.56 319 GLY B C 1
ATOM 5626 O O . GLY B 1 319 ? -1.909 40.531 3.268 1 97.56 319 GLY B O 1
ATOM 5627 N N . LEU B 1 320 ? -0.292 40.688 4.82 1 98.31 320 LEU B N 1
ATOM 5628 C CA . LEU B 1 320 ? -0.277 39.25 5.039 1 98.31 320 LEU B CA 1
ATOM 5629 C C . LEU B 1 320 ? -1.301 38.844 6.098 1 98.31 320 LEU B C 1
ATOM 5631 O O . LEU B 1 320 ? -1.402 39.5 7.145 1 98.31 320 LEU B O 1
ATOM 5635 N N . THR B 1 321 ? -2.133 37.844 5.77 1 98.5 321 THR B N 1
ATOM 5636 C CA . THR B 1 321 ? -3.1 37.25 6.695 1 98.5 321 THR B CA 1
ATOM 5637 C C . THR B 1 321 ? -2.779 35.781 6.973 1 98.5 321 THR B C 1
ATOM 5639 O O . THR B 1 321 ? -2.619 35 6.039 1 98.5 321 THR B O 1
ATOM 5642 N N . ILE B 1 322 ? -2.658 35.469 8.195 1 98.5 322 ILE B N 1
ATOM 5643 C CA . ILE B 1 322 ? -2.477 34.062 8.602 1 98.5 322 ILE B CA 1
ATOM 5644 C C . ILE B 1 322 ? -3.836 33.438 8.883 1 98.5 322 ILE B C 1
ATOM 5646 O O . ILE B 1 322 ? -4.688 34.031 9.539 1 98.5 322 ILE B O 1
ATOM 5650 N N . TYR B 1 323 ? -4.062 32.25 8.297 1 98.44 323 TYR B N 1
ATOM 5651 C CA . TYR B 1 323 ? -5.262 31.469 8.547 1 98.44 323 TYR B CA 1
ATOM 5652 C C . TYR B 1 323 ? -4.977 30.359 9.547 1 98.44 323 TYR B C 1
ATOM 5654 O O . TYR B 1 323 ? -4.062 29.562 9.352 1 98.44 323 TYR B O 1
ATOM 5662 N N . GLY B 1 324 ? -5.816 30.203 10.602 1 97.25 324 GLY B N 1
ATOM 5663 C CA . GLY B 1 324 ? -5.535 29.312 11.727 1 97.25 324 GLY B CA 1
ATOM 5664 C C . GLY B 1 324 ? -4.672 29.969 12.797 1 97.25 324 GLY B C 1
ATOM 5665 O O . GLY B 1 324 ? -3.445 29.875 12.742 1 97.25 324 GLY B O 1
ATOM 5666 N N . THR B 1 325 ? -5.297 30.594 13.719 1 97.31 325 THR B N 1
ATOM 5667 C CA . THR B 1 325 ? -4.59 31.344 14.758 1 97.31 325 THR B CA 1
ATOM 5668 C C . THR B 1 325 ? -4.91 30.766 16.141 1 97.31 325 THR B C 1
ATOM 5670 O O . THR B 1 325 ? -4.918 31.5 17.125 1 97.31 325 THR B O 1
ATOM 5673 N N . SER B 1 326 ? -5.219 29.469 16.062 1 96.12 326 SER B N 1
ATOM 5674 C CA . SER B 1 326 ? -5.469 28.781 17.328 1 96.12 326 SER B CA 1
ATOM 5675 C C . SER B 1 326 ? -4.293 28.938 18.281 1 96.12 326 SER B C 1
ATOM 5677 O O . SER B 1 326 ? -3.139 29 17.844 1 96.12 326 SER B O 1
ATOM 5679 N N . GLU B 1 327 ? -4.605 29 19.578 1 92.06 327 GLU B N 1
ATOM 5680 C CA . GLU B 1 327 ? -3.561 29.094 20.594 1 92.06 327 GLU B CA 1
ATOM 5681 C C . GLU B 1 327 ? -2.699 27.828 20.625 1 92.06 327 GLU B C 1
ATOM 5683 O O . GLU B 1 327 ? -1.487 27.906 20.844 1 92.06 327 GLU B O 1
ATOM 5688 N N . ASN B 1 328 ? -3.359 26.734 20.547 1 94.69 328 ASN B N 1
ATOM 5689 C CA . ASN B 1 328 ? -2.67 25.453 20.469 1 94.69 328 ASN B CA 1
ATOM 5690 C C . ASN B 1 328 ? -2.498 24.984 19.031 1 94.69 328 ASN B C 1
ATOM 5692 O O . ASN B 1 328 ? -3.449 24.516 18.406 1 94.69 328 ASN B O 1
ATOM 5696 N N . LYS B 1 329 ? -1.278 25.125 18.609 1 95.81 329 LYS B N 1
ATOM 5697 C CA . LYS B 1 329 ? -1.062 24.891 17.172 1 95.81 329 LYS B CA 1
ATOM 5698 C C . LYS B 1 329 ? 0.289 24.234 16.922 1 95.81 329 LYS B C 1
ATOM 5700 O O . LYS B 1 329 ? 1.253 24.484 17.656 1 95.81 329 LYS B O 1
ATOM 5705 N N . ALA B 1 330 ? 0.338 23.297 15.93 1 97.12 330 ALA B N 1
ATOM 5706 C CA . ALA B 1 330 ? 1.601 22.719 15.477 1 97.12 330 ALA B CA 1
ATOM 5707 C C . ALA B 1 330 ? 2.34 23.672 14.547 1 97.12 330 ALA B C 1
ATOM 5709 O O . ALA B 1 330 ? 1.87 24.781 14.297 1 97.12 330 ALA B O 1
ATOM 5710 N N . SER B 1 331 ? 3.566 23.328 14.18 1 96.94 331 SER B N 1
ATOM 5711 C CA . SER B 1 331 ? 4.461 24.203 13.43 1 96.94 331 SER B CA 1
ATOM 5712 C C . SER B 1 331 ? 4.062 24.297 11.961 1 96.94 331 SER B C 1
ATOM 5714 O O . SER B 1 331 ? 4.867 24 11.078 1 96.94 331 SER B O 1
ATOM 5716 N N . VAL B 1 332 ? 2.822 24.734 11.734 1 98.12 332 VAL B N 1
ATOM 5717 C CA . VAL B 1 332 ? 2.227 24.938 10.414 1 98.12 332 VAL B CA 1
ATOM 5718 C C . VAL B 1 332 ? 1.69 26.359 10.305 1 98.12 332 VAL B C 1
ATOM 5720 O O . VAL B 1 332 ? 0.955 26.828 11.188 1 98.12 332 VAL B O 1
ATOM 5723 N N . ILE B 1 333 ? 2.094 27.094 9.289 1 98.69 333 ILE B N 1
ATOM 5724 C CA . ILE B 1 333 ? 1.589 28.438 9.047 1 98.69 333 ILE B CA 1
ATOM 5725 C C . ILE B 1 333 ? 0.981 28.516 7.648 1 98.69 333 ILE B C 1
ATOM 5727 O O . ILE B 1 333 ? 1.679 28.328 6.652 1 98.69 333 ILE B O 1
ATOM 5731 N N . SER B 1 334 ? -0.281 28.719 7.59 1 98.75 334 SER B N 1
ATOM 5732 C CA . SER B 1 334 ? -0.989 28.984 6.34 1 98.75 334 SER B CA 1
ATOM 5733 C C . SER B 1 334 ? -1.328 30.469 6.207 1 98.75 334 SER B C 1
ATOM 5735 O O . SER B 1 334 ? -1.876 31.062 7.129 1 98.75 334 SER B O 1
ATOM 5737 N N . PHE B 1 335 ? -0.967 31.047 5.031 1 98.81 335 PHE B N 1
ATOM 5738 C CA . PHE B 1 335 ? -1.158 32.5 4.926 1 98.81 335 PHE B CA 1
ATOM 5739 C C . PHE B 1 335 ? -1.405 32.906 3.48 1 98.81 335 PHE B C 1
ATOM 5741 O O . PHE B 1 335 ? -1.211 32.094 2.562 1 98.81 335 PHE B O 1
ATOM 5748 N N . ASN B 1 336 ? -1.914 34.062 3.305 1 98.5 336 ASN B N 1
ATOM 5749 C CA . ASN B 1 336 ? -2.059 34.719 2.018 1 98.5 336 ASN B CA 1
ATOM 5750 C C . ASN B 1 336 ? -1.606 36.188 2.09 1 98.5 336 ASN B C 1
ATOM 5752 O O . ASN B 1 336 ? -1.456 36.75 3.18 1 98.5 336 ASN B O 1
ATOM 5756 N N . ILE B 1 337 ? -1.308 36.719 1.01 1 98 337 ILE B N 1
ATOM 5757 C CA . ILE B 1 337 ? -1.014 38.125 0.849 1 98 337 ILE B CA 1
ATOM 5758 C C . ILE B 1 337 ? -2.09 38.781 -0.015 1 98 337 ILE B C 1
ATOM 5760 O O . ILE B 1 337 ? -2.457 38.25 -1.066 1 98 337 ILE B O 1
ATOM 5764 N N . ASP B 1 338 ? -2.566 39.969 0.415 1 96.69 338 ASP B N 1
ATOM 5765 C CA . ASP B 1 338 ? -3.664 40.656 -0.242 1 96.69 338 ASP B CA 1
ATOM 5766 C C . ASP B 1 338 ? -3.373 40.875 -1.727 1 96.69 338 ASP B C 1
ATOM 5768 O O . ASP B 1 338 ? -2.311 41.375 -2.09 1 96.69 338 ASP B O 1
ATOM 5772 N N . GLY B 1 339 ? -4.316 40.406 -2.482 1 95.88 339 GLY B N 1
ATOM 5773 C CA . GLY B 1 339 ? -4.27 40.719 -3.898 1 95.88 339 GLY B CA 1
ATOM 5774 C C . GLY B 1 339 ? -3.379 39.781 -4.695 1 95.88 339 GLY B C 1
ATOM 5775 O O . GLY B 1 339 ? -3.242 39.938 -5.91 1 95.88 339 GLY B O 1
ATOM 5776 N N . ILE B 1 340 ? -2.744 38.844 -4.109 1 97.25 340 ILE B N 1
ATOM 5777 C CA . ILE B 1 340 ? -1.819 37.969 -4.816 1 97.25 340 ILE B CA 1
ATOM 5778 C C . ILE B 1 340 ? -2.256 36.5 -4.645 1 97.25 340 ILE B C 1
ATOM 5780 O O . ILE B 1 340 ? -2.531 36.062 -3.525 1 97.25 340 ILE B O 1
ATOM 5784 N N . HIS B 1 341 ? -2.426 35.812 -5.738 1 96.56 341 HIS B N 1
ATOM 5785 C CA . HIS B 1 341 ? -2.783 34.406 -5.676 1 96.56 341 HIS B CA 1
ATOM 5786 C C . HIS B 1 341 ? -1.657 33.562 -5.059 1 96.56 341 HIS B C 1
ATOM 5788 O O . HIS B 1 341 ? -0.488 33.75 -5.406 1 96.56 341 HIS B O 1
ATOM 5794 N N . PRO B 1 342 ? -1.937 32.656 -4.148 1 97.31 342 PRO B N 1
ATOM 5795 C CA . PRO B 1 342 ? -0.905 31.859 -3.473 1 97.31 342 PRO B CA 1
ATOM 5796 C C . PRO B 1 342 ? -0.003 31.109 -4.449 1 97.31 342 PRO B C 1
ATOM 5798 O O . PRO B 1 342 ? 1.2 30.969 -4.211 1 97.31 342 PRO B O 1
ATOM 5801 N N . TYR B 1 343 ? -0.563 30.641 -5.512 1 96.31 343 TYR B N 1
ATOM 5802 C CA . TYR B 1 343 ? 0.174 29.891 -6.523 1 96.31 343 TYR B CA 1
ATOM 5803 C C . TYR B 1 343 ? 1.324 30.719 -7.086 1 96.31 343 TYR B C 1
ATOM 5805 O O . TYR B 1 343 ? 2.412 30.188 -7.328 1 96.31 343 TYR B O 1
ATOM 5813 N N . ASP B 1 344 ? 1.133 31.953 -7.309 1 97.38 344 ASP B N 1
ATOM 5814 C CA . ASP B 1 344 ? 2.143 32.844 -7.887 1 97.38 344 ASP B CA 1
ATOM 5815 C C . ASP B 1 344 ? 3.326 33 -6.938 1 97.38 344 ASP B C 1
ATOM 5817 O O . ASP B 1 344 ? 4.484 32.969 -7.363 1 97.38 344 ASP B O 1
ATOM 5821 N N . ILE B 1 345 ? 3.041 33.188 -5.719 1 97.62 345 ILE B N 1
ATOM 5822 C CA . ILE B 1 345 ? 4.102 33.344 -4.727 1 97.62 345 ILE B CA 1
ATOM 5823 C C . ILE B 1 345 ? 4.898 32.031 -4.621 1 97.62 345 ILE B C 1
ATOM 5825 O O . ILE B 1 345 ? 6.133 32.062 -4.617 1 97.62 345 ILE B O 1
ATOM 5829 N N . GLY B 1 346 ? 4.148 30.922 -4.52 1 97.44 346 GLY B N 1
ATOM 5830 C CA . GLY B 1 346 ? 4.809 29.625 -4.43 1 97.44 346 GLY B CA 1
ATOM 5831 C C . GLY B 1 346 ? 5.766 29.359 -5.574 1 97.44 346 GLY B C 1
ATOM 5832 O O . GLY B 1 346 ? 6.863 28.828 -5.367 1 97.44 346 GLY B O 1
ATOM 5833 N N . THR B 1 347 ? 5.375 29.734 -6.777 1 97.06 347 THR B N 1
ATOM 5834 C CA . THR B 1 347 ? 6.184 29.531 -7.973 1 97.06 347 THR B CA 1
ATOM 5835 C C . THR B 1 347 ? 7.453 30.375 -7.918 1 97.06 347 THR B C 1
ATOM 5837 O O . THR B 1 347 ? 8.539 29.906 -8.25 1 97.06 347 THR B O 1
ATOM 5840 N N . ILE B 1 348 ? 7.324 31.625 -7.48 1 97.75 348 ILE B N 1
ATOM 5841 C CA . ILE B 1 348 ? 8.453 32.562 -7.453 1 97.75 348 ILE B CA 1
ATOM 5842 C C . ILE B 1 348 ? 9.469 32.094 -6.406 1 97.75 348 ILE B C 1
ATOM 5844 O O . ILE B 1 348 ? 10.664 32.062 -6.68 1 97.75 348 ILE B O 1
ATOM 5848 N N . ILE B 1 349 ? 8.984 31.719 -5.25 1 98.19 349 ILE B N 1
ATOM 5849 C CA . ILE B 1 349 ? 9.945 31.422 -4.191 1 98.19 349 ILE B CA 1
ATOM 5850 C C . ILE B 1 349 ? 10.609 30.078 -4.457 1 98.19 349 ILE B C 1
ATOM 5852 O O . ILE B 1 349 ? 11.711 29.812 -3.977 1 98.19 349 ILE B O 1
ATOM 5856 N N . ASP B 1 350 ? 9.938 29.219 -5.219 1 98.31 350 ASP B N 1
ATOM 5857 C CA . ASP B 1 350 ? 10.57 27.969 -5.629 1 98.31 350 ASP B CA 1
ATOM 5858 C C . ASP B 1 350 ? 11.836 28.234 -6.441 1 98.31 350 ASP B C 1
ATOM 5860 O O . ASP B 1 350 ? 12.82 27.5 -6.328 1 98.31 350 ASP B O 1
ATOM 5864 N N . LYS B 1 351 ? 11.82 29.234 -7.285 1 97.75 351 LYS B N 1
ATOM 5865 C CA . LYS B 1 351 ? 12.992 29.625 -8.078 1 97.75 351 LYS B CA 1
ATOM 5866 C C . LYS B 1 351 ? 14.148 30.047 -7.176 1 97.75 351 LYS B C 1
ATOM 5868 O O . LYS B 1 351 ? 15.297 30.109 -7.621 1 97.75 351 LYS B O 1
ATOM 5873 N N . LEU B 1 352 ? 13.789 30.359 -5.938 1 98 352 LEU B N 1
ATOM 5874 C CA . LEU B 1 352 ? 14.797 30.766 -4.969 1 98 352 LEU B CA 1
ATOM 5875 C C . LEU B 1 352 ? 15.156 29.609 -4.043 1 98 352 LEU B C 1
ATOM 5877 O O . LEU B 1 352 ? 15.781 29.812 -3 1 98 352 LEU B O 1
ATOM 5881 N N . GLY B 1 353 ? 14.719 28.359 -4.371 1 98.25 353 GLY B N 1
ATOM 5882 C CA . GLY B 1 353 ? 15.125 27.156 -3.67 1 98.25 353 GLY B CA 1
ATOM 5883 C C . GLY B 1 353 ? 14.219 26.812 -2.496 1 98.25 353 GLY B C 1
ATOM 5884 O O . GLY B 1 353 ? 14.562 25.953 -1.678 1 98.25 353 GLY B O 1
ATOM 5885 N N . ILE B 1 354 ? 13.039 27.5 -2.393 1 98.81 354 ILE B N 1
ATOM 5886 C CA . ILE B 1 354 ? 12.172 27.312 -1.237 1 98.81 354 ILE B CA 1
ATOM 5887 C C . ILE B 1 354 ? 10.945 26.484 -1.64 1 98.81 354 ILE B C 1
ATOM 5889 O O . ILE B 1 354 ? 10.227 26.859 -2.576 1 98.81 354 ILE B O 1
ATOM 5893 N N . ALA B 1 355 ? 10.742 25.406 -0.951 1 98.62 355 ALA B N 1
ATOM 5894 C CA . ALA B 1 355 ? 9.617 24.516 -1.229 1 98.62 355 ALA B CA 1
ATOM 5895 C C . ALA B 1 355 ? 8.508 24.688 -0.195 1 98.62 355 ALA B C 1
ATOM 5897 O O . ALA B 1 355 ? 8.711 24.422 0.992 1 98.62 355 ALA B O 1
ATOM 5898 N N . VAL B 1 356 ? 7.359 25.156 -0.596 1 98.5 356 VAL B N 1
ATOM 5899 C CA . VAL B 1 356 ? 6.137 25.219 0.199 1 98.5 356 VAL B CA 1
ATOM 5900 C C . VAL B 1 356 ? 4.977 24.609 -0.591 1 98.5 356 VAL B C 1
ATOM 5902 O O . VAL B 1 356 ? 5.086 24.406 -1.801 1 98.5 356 VAL B O 1
ATOM 5905 N N . ARG B 1 357 ? 3.982 24.312 0.115 1 97.69 357 ARG B N 1
ATOM 5906 C CA . ARG B 1 357 ? 2.758 23.859 -0.54 1 97.69 357 ARG B CA 1
ATOM 5907 C C . ARG B 1 357 ? 1.786 25.016 -0.734 1 97.69 357 ARG B C 1
ATOM 5909 O O . ARG B 1 357 ? 1.645 25.875 0.144 1 97.69 357 ARG B O 1
ATOM 5916 N N . THR B 1 358 ? 1.185 25.109 -1.921 1 97.62 358 THR B N 1
ATOM 5917 C CA . THR B 1 358 ? 0.121 26.062 -2.174 1 97.62 358 THR B CA 1
ATOM 5918 C C . THR B 1 358 ? -1.162 25.359 -2.6 1 97.62 358 THR B C 1
ATOM 5920 O O . THR B 1 358 ? -1.115 24.266 -3.176 1 97.62 358 THR B O 1
ATOM 5923 N N . GLY B 1 359 ? -2.291 25.875 -2.273 1 96.06 359 GLY B N 1
ATOM 5924 C CA . GLY B 1 359 ? -3.574 25.328 -2.689 1 96.06 359 GLY B CA 1
ATOM 5925 C C . GLY B 1 359 ? -4.512 25.062 -1.529 1 96.06 359 GLY B C 1
ATOM 5926 O O . GLY B 1 359 ? -4.484 25.766 -0.522 1 96.06 359 GLY B O 1
ATOM 5927 N N . HIS B 1 360 ? -5.383 24.109 -1.775 1 95.19 360 HIS B N 1
ATOM 5928 C CA . HIS B 1 360 ? -6.41 23.859 -0.768 1 95.19 360 HIS B CA 1
ATOM 5929 C C . HIS B 1 360 ? -5.961 22.812 0.246 1 95.19 360 HIS B C 1
ATOM 5931 O O . HIS B 1 360 ? -6.676 22.531 1.211 1 95.19 360 HIS B O 1
ATOM 5937 N N . HIS B 1 361 ? -4.77 22.141 0.033 1 95.62 361 HIS B N 1
ATOM 5938 C CA . HIS B 1 361 ? -4.152 21.219 0.975 1 95.62 361 HIS B CA 1
ATOM 5939 C C . HIS B 1 361 ? -5.086 20.047 1.299 1 95.62 361 HIS B C 1
ATOM 5941 O O . HIS B 1 361 ? -5.117 19.578 2.436 1 95.62 361 HIS B O 1
ATOM 5947 N N . CYS B 1 362 ? -5.957 19.594 0.328 1 95.38 362 CYS B N 1
ATOM 5948 C CA . CYS B 1 362 ? -6.949 18.547 0.536 1 95.38 362 CYS B CA 1
ATOM 5949 C C . CYS B 1 362 ? -7.848 18.875 1.722 1 95.38 362 CYS B C 1
ATOM 5951 O O . CYS B 1 362 ? -8.125 18 2.555 1 95.38 362 CYS B O 1
ATOM 5953 N N . ALA B 1 363 ? -8.164 20.047 1.895 1 97 363 ALA B N 1
ATOM 5954 C CA . ALA B 1 363 ? -9.062 20.594 2.912 1 97 363 ALA B CA 1
ATOM 5955 C C . ALA B 1 363 ? -9.945 21.688 2.332 1 97 363 ALA B C 1
ATOM 5957 O O . ALA B 1 363 ? -10.023 22.797 2.881 1 97 363 ALA B O 1
ATOM 5958 N N . GLN B 1 364 ? -10.633 21.359 1.274 1 96.88 364 GLN B N 1
ATOM 5959 C CA . GLN B 1 364 ? -11.43 22.328 0.513 1 96.88 364 GLN B CA 1
ATOM 5960 C C . GLN B 1 364 ? -12.492 22.969 1.389 1 96.88 364 GLN B C 1
ATOM 5962 O O . GLN B 1 364 ? -12.766 24.172 1.264 1 96.88 364 GLN B O 1
ATOM 5967 N N . PRO B 1 365 ? -13.141 22.234 2.316 1 97.25 365 PRO B N 1
ATOM 5968 C CA . PRO B 1 365 ? -14.156 22.875 3.154 1 97.25 365 PRO B CA 1
ATOM 5969 C C . PRO B 1 365 ? -13.602 24.016 4.004 1 97.25 365 PRO B C 1
ATOM 5971 O O . PRO B 1 365 ? -14.305 24.984 4.27 1 97.25 365 PRO B O 1
ATOM 5974 N N . ILE B 1 366 ? -12.32 23.906 4.484 1 98.12 366 ILE B N 1
ATOM 5975 C CA . ILE B 1 366 ? -11.688 24.984 5.246 1 98.12 366 ILE B CA 1
ATOM 5976 C C . ILE B 1 366 ? -11.531 26.219 4.363 1 98.12 366 ILE B C 1
ATOM 5978 O O . ILE B 1 366 ? -11.812 27.344 4.797 1 98.12 366 ILE B O 1
ATOM 5982 N N . MET B 1 367 ? -11.109 26.031 3.08 1 97.94 367 MET B N 1
ATOM 5983 C CA . MET B 1 367 ? -10.961 27.125 2.131 1 97.94 367 MET B CA 1
ATOM 5984 C C . MET B 1 367 ? -12.297 27.797 1.857 1 97.94 367 MET B C 1
ATOM 5986 O O . MET B 1 367 ? -12.383 29.031 1.774 1 97.94 367 MET B O 1
ATOM 5990 N N . GLN B 1 368 ? -13.297 26.953 1.722 1 97.12 368 GLN B N 1
ATOM 5991 C CA . GLN B 1 368 ? -14.641 27.469 1.483 1 97.12 368 GLN B CA 1
ATOM 5992 C C . GLN B 1 368 ? -15.125 28.312 2.658 1 97.12 368 GLN B C 1
ATOM 5994 O O . GLN B 1 368 ? -15.75 29.359 2.461 1 97.12 368 GLN B O 1
ATOM 5999 N N . TYR B 1 369 ? -14.875 27.906 3.859 1 97.88 369 TYR B N 1
ATOM 6000 C CA . TYR B 1 369 ? -15.258 28.641 5.059 1 97.88 369 TYR B CA 1
ATOM 6001 C C . TYR B 1 369 ? -14.672 30.047 5.051 1 97.88 369 TYR B C 1
ATOM 6003 O O . TYR B 1 369 ? -15.359 31.016 5.371 1 97.88 369 TYR B O 1
ATOM 6011 N N . PHE B 1 370 ? -13.391 30.109 4.676 1 97.94 370 PHE B N 1
ATOM 6012 C CA . PHE B 1 370 ? -12.695 31.391 4.688 1 97.94 370 PHE B CA 1
ATOM 6013 C C . PHE B 1 370 ? -12.898 32.125 3.379 1 97.94 370 PHE B C 1
ATOM 6015 O O . PHE B 1 370 ? -12.43 33.281 3.221 1 97.94 370 PHE B O 1
ATOM 6022 N N . ASN B 1 371 ? -13.594 31.562 2.447 1 97.38 371 ASN B N 1
ATOM 6023 C CA . ASN B 1 371 ? -13.852 32.125 1.127 1 97.38 371 ASN B CA 1
ATOM 6024 C C . ASN B 1 371 ? -12.555 32.531 0.428 1 97.38 371 ASN B C 1
ATOM 6026 O O . ASN B 1 371 ? -12.414 33.688 -0.014 1 97.38 371 ASN B O 1
ATOM 6030 N N . ILE B 1 372 ? -11.625 31.625 0.409 1 97.12 372 ILE B N 1
ATOM 6031 C CA . ILE B 1 372 ? -10.344 31.812 -0.262 1 97.12 372 ILE B CA 1
ATOM 6032 C C . ILE B 1 372 ? -10.062 30.641 -1.196 1 97.12 372 ILE B C 1
ATOM 6034 O O . ILE B 1 372 ? -10.586 29.531 -0.992 1 97.12 372 ILE B O 1
ATOM 6038 N N . PRO B 1 373 ? -9.305 30.828 -2.227 1 95.38 373 PRO B N 1
ATOM 6039 C CA . PRO B 1 373 ? -9.016 29.734 -3.168 1 95.38 373 PRO B CA 1
ATOM 6040 C C . PRO B 1 373 ? -8.016 28.719 -2.615 1 95.38 373 PRO B C 1
ATOM 6042 O O . PRO B 1 373 ? -7.941 27.594 -3.105 1 95.38 373 PRO B O 1
ATOM 6045 N N . GLY B 1 374 ? -7.254 29.062 -1.671 1 97.38 374 GLY B N 1
ATOM 6046 C CA . GLY B 1 374 ? -6.172 28.297 -1.066 1 97.38 374 GLY B CA 1
ATOM 6047 C C . GLY B 1 374 ? -5.207 29.156 -0.277 1 97.38 374 GLY B C 1
ATOM 6048 O O . GLY B 1 374 ? -5.414 30.375 -0.141 1 97.38 374 GLY B O 1
ATOM 6049 N N . THR B 1 375 ? -4.184 28.547 0.245 1 98.5 375 THR B N 1
ATOM 6050 C CA . THR B 1 375 ? -3.17 29.297 0.992 1 98.5 375 THR B CA 1
ATOM 6051 C C . THR B 1 375 ? -1.769 28.844 0.594 1 98.5 375 THR B C 1
ATOM 6053 O O . THR B 1 375 ? -1.611 27.891 -0.17 1 98.5 375 THR B O 1
ATOM 6056 N N . ILE B 1 376 ? -0.801 29.625 0.961 1 98.62 376 ILE B N 1
ATOM 6057 C CA . ILE B 1 376 ? 0.573 29.156 1.089 1 98.62 376 ILE B CA 1
ATOM 6058 C C . ILE B 1 376 ? 0.771 28.516 2.459 1 98.62 376 ILE B C 1
ATOM 6060 O O . ILE B 1 376 ? 0.501 29.125 3.488 1 98.62 376 ILE B O 1
ATOM 6064 N N . ARG B 1 377 ? 1.189 27.281 2.455 1 98.69 377 ARG B N 1
ATOM 6065 C CA . ARG B 1 377 ? 1.384 26.594 3.725 1 98.69 377 ARG B CA 1
ATOM 6066 C C . ARG B 1 377 ? 2.854 26.234 3.938 1 98.69 377 ARG B C 1
ATOM 6068 O O . ARG B 1 377 ? 3.43 25.469 3.172 1 98.69 377 ARG B O 1
ATOM 6075 N N . ALA B 1 378 ? 3.443 26.844 4.922 1 98.75 378 ALA B N 1
ATOM 6076 C CA . ALA B 1 378 ? 4.766 26.438 5.398 1 98.75 378 ALA B CA 1
ATOM 6077 C C . ALA B 1 378 ? 4.66 25.531 6.613 1 98.75 378 ALA B C 1
ATOM 6079 O O . ALA B 1 378 ? 4.102 25.906 7.641 1 98.75 378 ALA B O 1
ATOM 6080 N N . SER B 1 379 ? 5.125 24.344 6.492 1 98.69 379 SER B N 1
ATOM 6081 C CA . SER B 1 379 ? 5.145 23.375 7.594 1 98.69 379 SER B CA 1
ATOM 6082 C C . SER B 1 379 ? 6.57 23.047 8.008 1 98.69 379 SER B C 1
ATOM 6084 O O . SER B 1 379 ? 7.363 22.562 7.195 1 98.69 379 SER B O 1
ATOM 6086 N N . PHE B 1 380 ? 6.906 23.281 9.273 1 98.69 380 PHE B N 1
ATOM 6087 C CA . PHE B 1 380 ? 8.258 23.109 9.781 1 98.69 380 PHE B CA 1
ATOM 6088 C C . PHE B 1 380 ? 8.43 21.75 10.43 1 98.69 380 PHE B C 1
ATOM 6090 O O . PHE B 1 380 ? 7.465 21.172 10.938 1 98.69 380 PHE B O 1
ATOM 6097 N N . ALA B 1 381 ? 9.578 21.203 10.344 1 98.56 381 ALA B N 1
ATOM 6098 C CA . ALA B 1 381 ? 10.016 20 11.047 1 98.56 381 ALA B CA 1
ATOM 6099 C C . ALA B 1 381 ? 11.258 20.281 11.891 1 98.56 381 ALA B C 1
ATOM 6101 O O . ALA B 1 381 ? 11.898 21.312 11.742 1 98.56 381 ALA B O 1
ATOM 6102 N N . PHE B 1 382 ? 11.641 19.344 12.68 1 98.5 382 PHE B N 1
ATOM 6103 C CA . PHE B 1 382 ? 12.695 19.484 13.672 1 98.5 382 PHE B CA 1
ATOM 6104 C C . PHE B 1 382 ? 14.047 19.719 13.008 1 98.5 382 PHE B C 1
ATOM 6106 O O . PHE B 1 382 ? 15 20.141 13.656 1 98.5 382 PHE B O 1
ATOM 6113 N N . TYR B 1 383 ? 14.133 19.469 11.703 1 98.62 383 TYR B N 1
ATOM 6114 C CA . TYR B 1 383 ? 15.414 19.656 11.031 1 98.62 383 TYR B CA 1
ATOM 6115 C C . TYR B 1 383 ? 15.461 21 10.312 1 98.62 383 TYR B C 1
ATOM 6117 O O . TYR B 1 383 ? 16.453 21.312 9.641 1 98.62 383 TYR B O 1
ATOM 6125 N N . ASN B 1 384 ? 14.422 21.859 10.375 1 98.69 384 ASN B N 1
ATOM 6126 C CA . ASN B 1 384 ? 14.438 23.219 9.812 1 98.69 384 ASN B CA 1
ATOM 6127 C C . ASN B 1 384 ? 15.094 24.203 10.766 1 98.69 384 ASN B C 1
ATOM 6129 O O . ASN B 1 384 ? 15.32 23.906 11.93 1 98.69 384 ASN B O 1
ATOM 6133 N N . THR B 1 385 ? 15.391 25.438 10.219 1 98.5 385 THR B N 1
ATOM 6134 C CA . THR B 1 385 ? 16.125 26.391 11.039 1 98.5 385 THR B CA 1
ATOM 6135 C C . THR B 1 385 ? 15.492 27.766 10.953 1 98.5 385 THR B C 1
ATOM 6137 O O . THR B 1 385 ? 14.719 28.047 10.039 1 98.5 385 THR B O 1
ATOM 6140 N N . LYS B 1 386 ? 15.828 28.641 11.984 1 98.38 386 LYS B N 1
ATOM 6141 C CA . LYS B 1 386 ? 15.383 30.031 11.961 1 98.38 386 LYS B CA 1
ATOM 6142 C C . LYS B 1 386 ? 15.977 30.781 10.773 1 98.38 386 LYS B C 1
ATOM 6144 O O . LYS B 1 386 ? 15.328 31.656 10.203 1 98.38 386 LYS B O 1
ATOM 6149 N N . GLU B 1 387 ? 17.203 30.375 10.391 1 98.5 387 GLU B N 1
ATOM 6150 C CA . GLU B 1 387 ? 17.828 30.969 9.211 1 98.5 387 GLU B CA 1
ATOM 6151 C C . GLU B 1 387 ? 17.016 30.672 7.953 1 98.5 387 GLU B C 1
ATOM 6153 O O . GLU B 1 387 ? 16.859 31.547 7.094 1 98.5 387 GLU B O 1
ATOM 6158 N N . GLU B 1 388 ? 16.547 29.469 7.832 1 98.75 388 GLU B N 1
ATOM 6159 C CA . GLU B 1 388 ? 15.688 29.109 6.703 1 98.75 388 GLU B CA 1
ATOM 6160 C C . GLU B 1 388 ? 14.414 29.938 6.691 1 98.75 388 GLU B C 1
ATOM 6162 O O . GLU B 1 388 ? 13.922 30.328 5.629 1 98.75 388 GLU B O 1
ATOM 6167 N N . ILE B 1 389 ? 13.867 30.203 7.875 1 98.88 389 ILE B N 1
ATOM 6168 C CA . ILE B 1 389 ? 12.664 31.031 7.984 1 98.88 389 ILE B CA 1
ATOM 6169 C C . ILE B 1 389 ? 12.969 32.438 7.5 1 98.88 389 ILE B C 1
ATOM 6171 O O . ILE B 1 389 ? 12.164 33.062 6.789 1 98.88 389 ILE B O 1
ATOM 6175 N N . ASP B 1 390 ? 14.148 32.969 7.871 1 98.81 390 ASP B N 1
ATOM 6176 C CA . ASP B 1 390 ? 14.547 34.281 7.402 1 98.81 390 ASP B CA 1
ATOM 6177 C C . ASP B 1 390 ? 14.633 34.312 5.879 1 98.81 390 ASP B C 1
ATOM 6179 O O . ASP B 1 390 ? 14.148 35.281 5.254 1 98.81 390 ASP B O 1
ATOM 6183 N N . ILE B 1 391 ? 15.281 33.281 5.305 1 98.75 391 ILE B N 1
ATOM 6184 C CA . ILE B 1 391 ? 15.406 33.188 3.852 1 98.75 391 ILE B CA 1
ATOM 6185 C C . ILE B 1 391 ? 14.016 33.156 3.219 1 98.75 391 ILE B C 1
ATOM 6187 O O . ILE B 1 391 ? 13.758 33.844 2.225 1 98.75 391 ILE B O 1
ATOM 6191 N N . PHE B 1 392 ? 13.164 32.469 3.773 1 98.75 392 PHE B N 1
ATOM 6192 C CA . PHE B 1 392 ? 11.789 32.281 3.316 1 98.75 392 PHE B CA 1
ATOM 6193 C C . PHE B 1 392 ? 11.031 33.594 3.352 1 98.75 392 PHE B C 1
ATOM 6195 O O . PHE B 1 392 ? 10.414 34 2.359 1 98.75 392 PHE B O 1
ATOM 6202 N N . VAL B 1 393 ? 11.07 34.312 4.488 1 98.81 393 VAL B N 1
ATOM 6203 C CA . VAL B 1 393 ? 10.344 35.562 4.668 1 98.81 393 VAL B CA 1
ATOM 6204 C C . VAL B 1 393 ? 10.852 36.594 3.666 1 98.81 393 VAL B C 1
ATOM 6206 O O . VAL B 1 393 ? 10.055 37.312 3.045 1 98.81 393 VAL B O 1
ATOM 6209 N N . GLU B 1 394 ? 12.148 36.656 3.467 1 98.56 394 GLU B N 1
ATOM 6210 C CA . GLU B 1 394 ? 12.719 37.594 2.504 1 98.56 394 GLU B CA 1
ATOM 6211 C C . GLU B 1 394 ? 12.281 37.25 1.08 1 98.56 394 GLU B C 1
ATOM 6213 O O . GLU B 1 394 ? 12.039 38.156 0.271 1 98.56 394 GLU B O 1
ATOM 6218 N N . ALA B 1 395 ? 12.242 35.969 0.786 1 98.56 395 ALA B N 1
ATOM 6219 C CA . ALA B 1 395 ? 11.781 35.531 -0.53 1 98.56 395 ALA B CA 1
ATOM 6220 C C . ALA B 1 395 ? 10.328 35.906 -0.758 1 98.56 395 ALA B C 1
ATOM 6222 O O . ALA B 1 395 ? 9.945 36.312 -1.86 1 98.56 395 ALA B O 1
ATOM 6223 N N . VAL B 1 396 ? 9.484 35.75 0.255 1 98.56 396 VAL B N 1
ATOM 6224 C CA . VAL B 1 396 ? 8.07 36.125 0.161 1 98.56 396 VAL B CA 1
ATOM 6225 C C . VAL B 1 396 ? 7.934 37.625 -0.068 1 98.56 396 VAL B C 1
ATOM 6227 O O . VAL B 1 396 ? 7.129 38.062 -0.894 1 98.56 396 VAL B O 1
ATOM 6230 N N . LYS B 1 397 ? 8.75 38.438 0.634 1 98.12 397 LYS B N 1
ATOM 6231 C CA . LYS B 1 397 ? 8.742 39.875 0.428 1 98.12 397 LYS B CA 1
ATOM 6232 C C . LYS B 1 397 ? 9.117 40.219 -1.009 1 98.12 397 LYS B C 1
ATOM 6234 O O . LYS B 1 397 ? 8.484 41.094 -1.629 1 98.12 397 LYS B O 1
ATOM 6239 N N . LYS B 1 398 ? 10.117 39.562 -1.46 1 97.62 398 LYS B N 1
ATOM 6240 C CA . LYS B 1 398 ? 10.562 39.812 -2.834 1 97.62 398 LYS B CA 1
ATOM 6241 C C . LYS B 1 398 ? 9.461 39.469 -3.83 1 97.62 398 LYS B C 1
ATOM 6243 O O . LYS B 1 398 ? 9.211 40.188 -4.777 1 97.62 398 LYS B O 1
ATOM 6248 N N . ALA B 1 399 ? 8.859 38.312 -3.635 1 97.88 399 ALA B N 1
ATOM 6249 C CA . ALA B 1 399 ? 7.766 37.875 -4.504 1 97.88 399 ALA B CA 1
ATOM 6250 C C . ALA B 1 399 ? 6.621 38.906 -4.473 1 97.88 399 ALA B C 1
ATOM 6252 O O . ALA B 1 399 ? 6.035 39.219 -5.508 1 97.88 399 ALA B O 1
ATOM 6253 N N . GLN B 1 400 ? 6.316 39.344 -3.275 1 97.38 400 GLN B N 1
ATOM 6254 C CA . GLN B 1 400 ? 5.277 40.375 -3.125 1 97.38 400 GLN B CA 1
ATOM 6255 C C . GLN B 1 400 ? 5.605 41.625 -3.943 1 97.38 400 GLN B C 1
ATOM 6257 O O . GLN B 1 400 ? 4.734 42.156 -4.625 1 97.38 400 GLN B O 1
ATOM 6262 N N . GLN B 1 401 ? 6.809 42.031 -3.914 1 96.62 401 GLN B N 1
ATOM 6263 C CA . GLN B 1 401 ? 7.25 43.219 -4.641 1 96.62 401 GLN B CA 1
ATOM 6264 C C . GLN B 1 401 ? 7.148 43.031 -6.148 1 96.62 401 GLN B C 1
ATOM 6266 O O . GLN B 1 401 ? 6.77 43.938 -6.883 1 96.62 401 GLN B O 1
ATOM 6271 N N . MET B 1 402 ? 7.449 41.875 -6.602 1 96.5 402 MET B N 1
ATOM 6272 C CA . MET B 1 402 ? 7.438 41.562 -8.023 1 96.5 402 MET B CA 1
ATOM 6273 C C . MET B 1 402 ? 6.008 41.5 -8.562 1 96.5 402 MET B C 1
ATOM 6275 O O . MET B 1 402 ? 5.766 41.812 -9.727 1 96.5 402 MET B O 1
ATOM 6279 N N . LEU B 1 403 ? 5.141 41.031 -7.734 1 94.81 403 LEU B N 1
ATOM 6280 C CA . LEU B 1 403 ? 3.785 40.75 -8.188 1 94.81 403 LEU B CA 1
ATOM 6281 C C . LEU B 1 403 ? 2.865 41.938 -7.926 1 94.81 403 LEU B C 1
ATOM 6283 O O . LEU B 1 403 ? 1.744 41.969 -8.438 1 94.81 403 LEU B O 1
ATOM 6287 N N . SER B 1 404 ? 3.232 42.875 -7.059 1 87.62 404 SER B N 1
ATOM 6288 C CA . SER B 1 404 ? 2.441 44.062 -6.77 1 87.62 404 SER B CA 1
ATOM 6289 C C . SER B 1 404 ? 2.652 45.156 -7.836 1 87.62 404 SER B C 1
ATOM 6291 O O . SER B 1 404 ? 3.715 45.219 -8.453 1 87.62 404 SER B O 1
#